Protein 9S3S (pdb70)

Sequence (1027 aa):
SGAAKHHAVRVKPFSNATTQPKIPDGLLTSSLSRRLQNVVGVRNGNSPSVHAGSDVMHVVIAPTLGVPVMIANSAEGVLKRPGLSQESSFIGFPGQTVGFENLIESTGVPTWPPTIPTGQKLENKGGFVLWRIISQGLRIDLANSDEENDGWFEACRFNWRNVPRDVCMTPLDGSTTTNSIGIAPNPLWLEEVGYGMAMVEQPGYKSGLLKDIKKAEFMLHPRTTTHDPTLIDPFEYGGSMTSSGGIDNVYYPSDNVSGNAVRFRDMGVDQNMDWIYIRLHCRPNNGTSSLGSNFLFNVIQNVEVAFNPSSDFAAFQTINKADTKTKMVADGLNNNPDVFNGRGAAKHHAVRVKPFSNATTQPKIPDGLLTSSLSRRLQNVVGVRNGNSPSVHAGSDVMHVVIAPTLGVPVMIANSAEGVLKRPGLSQESSFIGFPGQTVGFENLIESTGVPTWPPTIPTGQKLENKGGFVLWRIISQGLRIDLANSDEENDGWFEACRFNWRNVPRDVCMTPLDGSTTTNSIGIAPNPLWLEEVGYGMAMVEQPGYKSGLLKDIKKAEFMLHPRTTTHDPTLIDPFEYGGSMTSSGGIDNVYYPSDNVSGNAVRFRDMGVDQNMDWIYIRLHCRPNNGTSSLGSNFLFNVIQNVEVAFNPSSDFAAFQTINKADTKTKMVADGLNNNPDVFNGRGAAKHHAVRVKPFSNATTQPKIPDGLLTSSLSRRLQNVVGVRNGNSPSVHAGSDVMHVVIAPTLGVPVMIANSAEGVLKRPGLSQESSFIGFPGQTVGFENLIESTGVPTWPPTIPTGQKLENKGGFVLWRIISQGLRIDLANSDEENDGWFEACRFNWRNVPRDVCMTPLDGSTTTNSIGIAPNPLWLEEVGYGMAMVEQPGYKSGLLKDIKKAEFMLHPRTTTHDPTLIDPFEYGGSMTSSGGIDNVYYPSDNVSGNAVRFRDMGVDQNMDWIYIRLHCRPNNGTSSLGSNFLFNVIQNVEVAFNPSSDFAAFQTINKADTKTKMVADGLNNNPDVFNGR

Foldseek 3Di:
DVCPLQLVCLQPVPDPSDQWHDLQAQPQFWWTWHKFKDKDKWFAADADPLQHPAQKKKWKQAQFWFWRIKIARINCLCVQPPVFLNSIWTAGGPPDLWFWFKAQVVPRHTDPPDPFLGKIWTHTRNLFFWKAFSKKKKAKAFPDDPVFQWFKKKKFWDQDPLFLQQKWKAASHRHLGDRTITIYGGSVCCVVDNVPDPQVPHPQMDMTGNNCSNFKMFMKAFDLDDQGIQGQDTAMHHQQKDGPPDSNSIITGPHRPDPRSNNNSRRGHRNRIIMMMMMISWWDPNPPPTNIIMMMMMMITMMMGQGDPVDPCNVVIDGRHHDPCSSVSSCVSVVHRNRIDGD/DLPLLLCCLQPVPDPSDQWHDLQAQPQFWWTWHKFKDKDKWFAAPAPPLQHPAQKKKWKQAQFWFWRIKIARINCLCVQPPPFLNSIWTAGRPPDQWFWFKAQVVPRHTDPPDPAQHKIWTGTRHQFFWKFFSKKKKAKAFPDDPVFQFWKKKKFWDQDPLFLQQKWKAASHRHRGDRTIIMYGGSVCCVVPVVPDPQVPHPQMDMGTSNCSNFKMFMKAFALDDQGIAGQDTAMHHLQKDGPPDSNSIITGPHRPDPRSNNNSRRGHRNRIIMMMMMIRWADPNPPDDHIIMMIMMMITMMMGQGDPVDPCSVVIDGRHHDPCSSVSSCVSVVRRNRIDGD/DVVLLLVCLQPVPDVSDQWHDLQAQPFFWWTKHKFKDKDKWWQAAADPLQHPAQKKKWKAAQFWFWRIKIARINCLCVQPPPFLNSIWIAGGPPDLWFWFKAQVVVRHTDPPDDFQGKMWTGTRNQFFWKFFSKKKKAKAWPDDPVFQWFKKKKFWDQDPLFLQQKWKAANHRHRGDRGITMYGGSVCCVPDVVPDPQVPHAQMDMTTNNCSNFKMFMKAFDLDDQGIAGQDIAMHHLQKDGPPDSNSIITGPHRPDPRSNNSSRRGHSNRIIMMMMMISWWDPNPPPTNGIMMMMMIITMMMGQGDPVDPCNVVIDGRHHDDCSSVSSCVSVVHRNRIDGD

Nearest PDB structures (foldseek):
  7ns0-assembly1_C3  TM=9.055E-01  e=6.717E-32  Chaetoceros tenuissimus DNA virus type-II
  3lob-assembly1_C  TM=6.584E-01  e=2.042E-12  Flock House virus
  1f8v-assembly1_B  TM=6.102E-01  e=6.343E-12  Pariacoto virus
  1f8v-assembly1_A  TM=6.325E-01  e=1.552E-11  Pariacoto virus
  6itb-assembly1_C  TM=5.769E-01  e=3.753E-09  Flock House virus

InterPro domains:
  IPR057959 Shotokuvirus capsid protein [PF25628] (48-385)

Structure (mmCIF, N/CA/C/O backbone):
data_9S3S
#
_entry.id   9S3S
#
_cell.length_a   1.00
_cell.length_b   1.00
_cell.length_c   1.00
_cell.angle_alpha   90.00
_cell.angle_beta   90.00
_cell.angle_gamma   90.00
#
_symmetry.space_group_name_H-M   'P 1'
#
loop_
_atom_site.group_PDB
_atom_site.id
_atom_site.type_symbol
_atom_site.label_atom_id
_atom_site.label_alt_id
_atom_site.label_comp_id
_atom_site.label_asym_id
_atom_site.label_entity_id
_atom_site.label_seq_id
_atom_site.pdbx_PDB_ins_code
_atom_site.Cartn_x
_atom_site.Cartn_y
_atom_site.Cartn_z
_atom_site.occupancy
_atom_site.B_iso_or_equiv
_atom_site.auth_seq_id
_atom_site.auth_comp_id
_atom_site.auth_asym_id
_atom_site.auth_atom_id
_atom_site.pdbx_PDB_model_num
ATOM 1 N N . SER A 1 46 ? 203.486 375.216 252.851 1.00 61.90 46 SER A N 1
ATOM 2 C CA . SER A 1 46 ? 202.897 374.901 251.555 1.00 63.38 46 SER A CA 1
ATOM 3 C C . SER A 1 46 ? 202.154 376.104 250.990 1.00 61.87 46 SER A C 1
ATOM 4 O O . SER A 1 46 ? 202.073 377.150 251.631 1.00 59.29 46 SER A O 1
ATOM 12 N N . GLY A 1 47 ? 201.620 375.950 249.776 1.00 57.95 47 GLY A N 1
ATOM 13 C CA . GLY A 1 47 ? 200.875 377.025 249.148 1.00 54.64 47 GLY A CA 1
ATOM 14 C C . GLY A 1 47 ? 199.508 377.260 249.755 1.00 54.07 47 GLY A C 1
ATOM 15 O O . GLY A 1 47 ? 198.968 378.363 249.626 1.00 52.13 47 GLY A O 1
ATOM 19 N N . ALA A 1 48 ? 198.937 376.250 250.413 1.00 50.80 48 ALA A N 1
ATOM 20 C CA . ALA A 1 48 ? 197.659 376.420 251.090 1.00 47.97 48 ALA A CA 1
ATOM 21 C C . ALA A 1 48 ? 197.774 377.259 252.354 1.00 46.30 48 ALA A C 1
ATOM 22 O O . ALA A 1 48 ? 196.744 377.635 252.925 1.00 47.57 48 ALA A O 1
ATOM 29 N N . ALA A 1 49 ? 198.996 377.561 252.798 1.00 46.15 49 ALA A N 1
ATOM 30 C CA . ALA A 1 49 ? 199.171 378.336 254.020 1.00 46.60 49 ALA A CA 1
ATOM 31 C C . ALA A 1 49 ? 198.553 379.721 253.890 1.00 44.10 49 ALA A C 1
ATOM 32 O O . ALA A 1 49 ? 197.886 380.198 254.813 1.00 45.13 49 ALA A O 1
ATOM 39 N N . LYS A 1 50 ? 198.767 380.384 252.752 1.00 43.28 50 LYS A N 1
ATOM 40 C CA . LYS A 1 50 ? 198.200 381.715 252.558 1.00 43.38 50 LYS A CA 1
ATOM 41 C C . LYS A 1 50 ? 196.676 381.664 252.524 1.00 42.51 50 LYS A C 1
ATOM 42 O O . LYS A 1 50 ? 196.001 382.548 253.071 1.00 43.62 50 LYS A O 1
ATOM 61 N N . HIS A 1 51 ? 196.115 380.630 251.896 1.00 42.48 51 HIS A N 1
ATOM 62 C CA . HIS A 1 51 ? 194.664 380.484 251.869 1.00 40.91 51 HIS A CA 1
ATOM 63 C C . HIS A 1 51 ? 194.104 380.293 253.273 1.00 39.75 51 HIS A C 1
ATOM 64 O O . HIS A 1 51 ? 193.104 380.918 253.638 1.00 40.24 51 HIS A O 1
ATOM 78 N N . HIS A 1 52 ? 194.738 379.437 254.078 1.00 41.03 52 HIS A N 1
ATOM 79 C CA . HIS A 1 52 ? 194.268 379.239 255.447 1.00 38.66 52 HIS A CA 1
ATOM 80 C C . HIS A 1 52 ? 194.412 380.516 256.265 1.00 38.94 52 HIS A C 1
ATOM 81 O O . HIS A 1 52 ? 193.550 380.836 257.095 1.00 36.87 52 HIS A O 1
ATOM 96 N N . ALA A 1 53 ? 195.499 381.259 256.046 1.00 38.79 53 ALA A N 1
ATOM 97 C CA . ALA A 1 53 ? 195.695 382.514 256.761 1.00 37.39 53 ALA A CA 1
ATOM 98 C C . ALA A 1 53 ? 194.581 383.501 256.451 1.00 36.36 53 ALA A C 1
ATOM 99 O O . ALA A 1 53 ? 194.047 384.151 257.356 1.00 36.39 53 ALA A O 1
ATOM 106 N N . VAL A 1 54 ? 194.210 383.627 255.175 1.00 35.04 54 VAL A N 1
ATOM 107 C CA . VAL A 1 54 ? 193.093 384.504 254.834 1.00 35.25 54 VAL A CA 1
ATOM 108 C C . VAL A 1 54 ? 191.792 383.955 255.402 1.00 35.18 54 VAL A C 1
ATOM 109 O O . VAL A 1 54 ? 190.908 384.721 255.802 1.00 34.95 54 VAL A O 1
ATOM 122 N N . ARG A 1 55 ? 191.647 382.630 255.446 1.00 35.33 55 ARG A N 1
ATOM 123 C CA . ARG A 1 55 ? 190.444 382.035 256.014 1.00 34.83 55 ARG A CA 1
ATOM 124 C C . ARG A 1 55 ? 190.259 382.450 257.467 1.00 35.81 55 ARG A C 1
ATOM 125 O O . ARG A 1 55 ? 189.146 382.787 257.886 1.00 34.31 55 ARG A O 1
ATOM 146 N N . VAL A 1 56 ? 191.337 382.436 258.253 1.00 36.40 56 VAL A N 1
ATOM 147 C CA . VAL A 1 56 ? 191.213 382.753 259.673 1.00 37.47 56 VAL A CA 1
ATOM 148 C C . VAL A 1 56 ? 191.400 384.236 259.982 1.00 36.65 56 VAL A C 1
ATOM 149 O O . VAL A 1 56 ? 190.977 384.689 261.053 1.00 37.08 56 VAL A O 1
ATOM 162 N N . LYS A 1 57 ? 192.020 385.001 259.087 1.00 37.82 57 LYS A N 1
ATOM 163 C CA . LYS A 1 57 ? 192.224 386.436 259.284 1.00 36.59 57 LYS A CA 1
ATOM 164 C C . LYS A 1 57 ? 191.782 387.176 258.028 1.00 34.82 57 LYS A C 1
ATOM 165 O O . LYS A 1 57 ? 192.567 387.301 257.072 1.00 36.06 57 LYS A O 1
ATOM 184 N N . PRO A 1 58 ? 190.546 387.681 257.987 1.00 36.21 58 PRO A N 1
ATOM 185 C CA . PRO A 1 58 ? 190.039 388.263 256.733 1.00 33.13 58 PRO A CA 1
ATOM 186 C C . PRO A 1 58 ? 190.874 389.414 256.203 1.00 32.77 58 PRO A C 1
ATOM 187 O O . PRO A 1 58 ? 190.927 389.610 254.983 1.00 34.76 58 PRO A O 1
ATOM 198 N N . PHE A 1 59 ? 191.519 390.186 257.071 1.00 33.10 59 PHE A N 1
ATOM 199 C CA . PHE A 1 59 ? 192.355 391.305 256.657 1.00 32.33 59 PHE A CA 1
ATOM 200 C C . PHE A 1 59 ? 193.808 390.905 256.440 1.00 33.73 59 PHE A C 1
ATOM 201 O O . PHE A 1 59 ? 194.651 391.778 256.215 1.00 38.69 59 PHE A O 1
ATOM 218 N N . SER A 1 60 ? 194.118 389.614 256.504 1.00 33.53 60 SER A N 1
ATOM 219 C CA . SER A 1 60 ? 195.488 389.156 256.320 1.00 33.75 60 SER A CA 1
ATOM 220 C C . SER A 1 60 ? 196.012 389.559 254.947 1.00 38.83 60 SER A C 1
ATOM 221 O O . SER A 1 60 ? 195.265 389.604 253.967 1.00 39.54 60 SER A O 1
ATOM 229 N N . ASN A 1 61 ? 197.308 389.863 254.885 1.00 37.60 61 ASN A N 1
ATOM 230 C CA . ASN A 1 61 ? 197.978 390.204 253.639 1.00 39.49 61 ASN A CA 1
ATOM 231 C C . ASN A 1 61 ? 198.655 388.999 252.992 1.00 40.62 61 ASN A C 1
ATOM 232 O O . ASN A 1 61 ? 199.594 389.174 252.210 1.00 43.85 61 ASN A O 1
ATOM 243 N N . ALA A 1 62 ? 198.195 387.785 253.299 1.00 41.18 62 ALA A N 1
ATOM 244 C CA . ALA A 1 62 ? 198.892 386.589 252.839 1.00 39.89 62 ALA A CA 1
ATOM 245 C C . ALA A 1 62 ? 198.869 386.475 251.320 1.00 40.35 62 ALA A C 1
ATOM 246 O O . ALA A 1 62 ? 199.873 386.101 250.707 1.00 42.25 62 ALA A O 1
ATOM 253 N N . THR A 1 63 ? 197.734 386.781 250.696 1.00 40.36 63 THR A N 1
ATOM 254 C CA . THR A 1 63 ? 197.624 386.659 249.251 1.00 39.55 63 THR A CA 1
ATOM 255 C C . THR A 1 63 ? 196.501 387.552 248.750 1.00 39.81 63 THR A C 1
ATOM 256 O O . THR A 1 63 ? 195.516 387.790 249.453 1.00 41.13 63 THR A O 1
ATOM 267 N N . THR A 1 64 ? 196.662 388.034 247.521 1.00 37.20 64 THR A N 1
ATOM 268 C CA . THR A 1 64 ? 195.647 388.842 246.862 1.00 37.01 64 THR A CA 1
ATOM 269 C C . THR A 1 64 ? 194.558 388.001 246.204 1.00 37.55 64 THR A C 1
ATOM 270 O O . THR A 1 64 ? 193.493 388.537 245.887 1.00 36.61 64 THR A O 1
ATOM 281 N N . GLN A 1 65 ? 194.783 386.701 246.023 1.00 38.43 65 GLN A N 1
ATOM 282 C CA . GLN A 1 65 ? 193.827 385.804 245.375 1.00 37.56 65 GLN A CA 1
ATOM 283 C C . GLN A 1 65 ? 193.590 384.594 246.271 1.00 38.18 65 GLN A C 1
ATOM 284 O O . GLN A 1 65 ? 194.028 383.479 245.966 1.00 40.02 65 GLN A O 1
ATOM 298 N N . PRO A 1 66 ? 192.889 384.780 247.386 1.00 40.49 66 PRO A N 1
ATOM 299 C CA . PRO A 1 66 ? 192.624 383.654 248.288 1.00 37.47 66 PRO A CA 1
ATOM 300 C C . PRO A 1 66 ? 191.601 382.683 247.715 1.00 37.06 66 PRO A C 1
ATOM 301 O O . PRO A 1 66 ? 190.860 382.983 246.779 1.00 38.00 66 PRO A O 1
ATOM 312 N N . LYS A 1 67 ? 191.574 381.492 248.307 1.00 38.41 67 LYS A N 1
ATOM 313 C CA . LYS A 1 67 ? 190.640 380.445 247.922 1.00 38.78 67 LYS A CA 1
ATOM 314 C C . LYS A 1 67 ? 190.309 379.618 249.153 1.00 38.44 67 LYS A C 1
ATOM 315 O O . LYS A 1 67 ? 191.011 379.672 250.165 1.00 40.15 67 LYS A O 1
ATOM 334 N N . ILE A 1 68 ? 189.227 378.853 249.060 1.00 38.79 68 ILE A N 1
ATOM 335 C CA . ILE A 1 68 ? 188.975 377.783 250.022 1.00 39.04 68 ILE A CA 1
ATOM 336 C C . ILE A 1 68 ? 189.579 376.519 249.424 1.00 40.73 68 ILE A C 1
ATOM 337 O O . ILE A 1 68 ? 189.005 375.947 248.487 1.00 42.08 68 ILE A O 1
ATOM 353 N N . PRO A 1 69 ? 190.725 376.047 249.914 1.00 43.05 69 PRO A N 1
ATOM 354 C CA . PRO A 1 69 ? 191.404 374.920 249.241 1.00 42.32 69 PRO A CA 1
ATOM 355 C C . PRO A 1 69 ? 190.769 373.573 249.564 1.00 42.74 69 PRO A C 1
ATOM 356 O O . PRO A 1 69 ? 191.348 372.703 250.218 1.00 45.18 69 PRO A O 1
ATOM 367 N N . ASP A 1 70 ? 189.535 373.390 249.095 1.00 42.17 70 ASP A N 1
ATOM 368 C CA . ASP A 1 70 ? 188.819 372.133 249.254 1.00 41.87 70 ASP A CA 1
ATOM 369 C C . ASP A 1 70 ? 188.558 371.423 247.935 1.00 42.13 70 ASP A C 1
ATOM 370 O O . ASP A 1 70 ? 188.049 370.298 247.950 1.00 42.88 70 ASP A O 1
ATOM 379 N N . GLY A 1 71 ? 188.893 372.039 246.804 1.00 42.87 71 GLY A N 1
ATOM 380 C CA . GLY A 1 71 ? 188.690 371.406 245.519 1.00 40.71 71 GLY A CA 1
ATOM 381 C C . GLY A 1 71 ? 187.256 371.373 245.045 1.00 41.96 71 GLY A C 1
ATOM 382 O O . GLY A 1 71 ? 186.924 370.567 244.174 1.00 42.76 71 GLY A O 1
ATOM 386 N N . LEU A 1 72 ? 186.390 372.225 245.595 1.00 44.39 72 LEU A N 1
ATOM 387 C CA . LEU A 1 72 ? 185.002 372.265 245.145 1.00 41.87 72 LEU A CA 1
ATOM 388 C C . LEU A 1 72 ? 184.892 372.946 243.786 1.00 43.07 72 LEU A C 1
ATOM 389 O O . LEU A 1 72 ? 184.417 372.350 242.814 1.00 45.12 72 LEU A O 1
ATOM 405 N N . LEU A 1 73 ? 185.327 374.200 243.700 1.00 42.86 73 LEU A N 1
ATOM 406 C CA . LEU A 1 73 ? 185.348 374.932 242.436 1.00 40.51 73 LEU A CA 1
ATOM 407 C C . LEU A 1 73 ? 186.621 374.550 241.695 1.00 42.79 73 LEU A C 1
ATOM 408 O O . LEU A 1 73 ? 187.711 374.998 242.045 1.00 47.60 73 LEU A O 1
ATOM 424 N N . THR A 1 74 ? 186.486 373.725 240.657 1.00 43.75 74 THR A N 1
ATOM 425 C CA . THR A 1 74 ? 187.666 373.214 239.966 1.00 43.67 74 THR A CA 1
ATOM 426 C C . THR A 1 74 ? 188.537 374.350 239.439 1.00 44.19 74 THR A C 1
ATOM 427 O O . THR A 1 74 ? 189.750 374.373 239.671 1.00 44.81 74 THR A O 1
ATOM 438 N N . SER A 1 75 ? 187.935 375.303 238.732 1.00 43.52 75 SER A N 1
ATOM 439 C CA . SER A 1 75 ? 188.643 376.464 238.205 1.00 41.28 75 SER A CA 1
ATOM 440 C C . SER A 1 75 ? 187.906 377.713 238.659 1.00 40.62 75 SER A C 1
ATOM 441 O O . SER A 1 75 ? 186.710 377.860 238.386 1.00 41.63 75 SER A O 1
ATOM 449 N N . SER A 1 76 ? 188.609 378.610 239.345 1.00 37.57 76 SER A N 1
ATOM 450 C CA . SER A 1 76 ? 187.944 379.742 239.974 1.00 38.27 76 SER A CA 1
ATOM 451 C C . SER A 1 76 ? 188.927 380.889 240.150 1.00 36.84 76 SER A C 1
ATOM 452 O O . SER A 1 76 ? 190.144 380.711 240.075 1.00 38.99 76 SER A O 1
ATOM 460 N N . LEU A 1 77 ? 188.370 382.072 240.384 1.00 36.31 77 LEU A N 1
ATOM 461 C CA . LEU A 1 77 ? 189.134 383.263 240.715 1.00 35.93 77 LEU A CA 1
ATOM 462 C C . LEU A 1 77 ? 188.472 383.948 241.901 1.00 37.43 77 LEU A C 1
ATOM 463 O O . LEU A 1 77 ? 187.273 383.790 242.137 1.00 37.18 77 LEU A O 1
ATOM 479 N N . SER A 1 78 ? 189.264 384.710 242.646 1.00 37.66 78 SER A N 1
ATOM 480 C CA . SER A 1 78 ? 188.808 385.329 243.878 1.00 33.20 78 SER A CA 1
ATOM 481 C C . SER A 1 78 ? 189.077 386.825 243.848 1.00 35.46 78 SER A C 1
ATOM 482 O O . SER A 1 78 ? 190.017 387.292 243.202 1.00 40.26 78 SER A O 1
ATOM 490 N N . ARG A 1 79 ? 188.237 387.572 244.555 1.00 33.92 79 ARG A N 1
ATOM 491 C CA . ARG A 1 79 ? 188.461 388.991 244.775 1.00 34.76 79 ARG A CA 1
ATOM 492 C C . ARG A 1 79 ? 188.263 389.320 246.245 1.00 33.85 79 ARG A C 1
ATOM 493 O O . ARG A 1 79 ? 187.367 388.780 246.900 1.00 34.97 79 ARG A O 1
ATOM 514 N N . ARG A 1 80 ? 189.110 390.209 246.756 1.00 33.70 80 ARG A N 1
ATOM 515 C CA . ARG A 1 80 ? 189.061 390.652 248.146 1.00 30.69 80 ARG A CA 1
ATOM 516 C C . ARG A 1 80 ? 188.343 391.995 248.165 1.00 30.82 80 ARG A C 1
ATOM 517 O O . ARG A 1 80 ? 188.956 393.052 248.022 1.00 36.92 80 ARG A O 1
ATOM 538 N N . LEU A 1 81 ? 187.028 391.948 248.333 1.00 27.60 81 LEU A N 1
ATOM 539 C CA . LEU A 1 81 ? 186.225 393.162 248.325 1.00 27.13 81 LEU A CA 1
ATOM 540 C C . LEU A 1 81 ? 186.407 393.903 249.642 1.00 29.07 81 LEU A C 1
ATOM 541 O O . LEU A 1 81 ? 186.230 393.324 250.717 1.00 30.21 81 LEU A O 1
ATOM 557 N N . GLN A 1 82 ? 186.758 395.183 249.562 1.00 27.00 82 GLN A N 1
ATOM 558 C CA . GLN A 1 82 ? 187.048 395.975 250.746 1.00 24.97 82 GLN A CA 1
ATOM 559 C C . GLN A 1 82 ? 186.498 397.380 250.571 1.00 24.18 82 GLN A C 1
ATOM 560 O O . GLN A 1 82 ? 186.408 397.894 249.456 1.00 28.11 82 GLN A O 1
ATOM 574 N N . ASN A 1 83 ? 186.135 397.996 251.691 1.00 25.83 83 ASN A N 1
ATOM 575 C CA . ASN A 1 83 ? 185.674 399.374 251.699 1.00 24.69 83 ASN A CA 1
ATOM 576 C C . ASN A 1 83 ? 185.973 399.980 253.060 1.00 25.70 83 ASN A C 1
ATOM 577 O O . ASN A 1 83 ? 185.878 399.297 254.082 1.00 27.79 83 ASN A O 1
ATOM 588 N N . VAL A 1 84 ? 186.342 401.258 253.063 1.00 27.91 84 VAL A N 1
ATOM 589 C CA . VAL A 1 84 ? 186.636 402.001 254.282 1.00 26.77 84 VAL A CA 1
ATOM 590 C C . VAL A 1 84 ? 185.804 403.276 254.260 1.00 28.58 84 VAL A C 1
ATOM 591 O O . VAL A 1 84 ? 185.909 404.072 253.320 1.00 31.94 84 VAL A O 1
ATOM 604 N N . VAL A 1 85 ? 184.985 403.472 255.290 1.00 30.00 85 VAL A N 1
ATOM 605 C CA . VAL A 1 85 ? 184.048 404.587 255.345 1.00 30.30 85 VAL A CA 1
ATOM 606 C C . VAL A 1 85 ? 184.027 405.156 256.757 1.00 30.56 85 VAL A C 1
ATOM 607 O O . VAL A 1 85 ? 184.076 404.410 257.740 1.00 33.65 85 VAL A O 1
ATOM 620 N N . GLY A 1 86 ? 183.954 406.482 256.854 1.00 27.02 86 GLY A N 1
ATOM 621 C CA . GLY A 1 86 ? 183.733 407.126 258.138 1.00 25.61 86 GLY A CA 1
ATOM 622 C C . GLY A 1 86 ? 182.252 407.152 258.466 1.00 29.84 86 GLY A C 1
ATOM 623 O O . GLY A 1 86 ? 181.428 407.550 257.637 1.00 31.07 86 GLY A O 1
ATOM 627 N N . VAL A 1 87 ? 181.910 406.724 259.678 1.00 32.12 87 VAL A N 1
ATOM 628 C CA . VAL A 1 87 ? 180.525 406.603 260.117 1.00 29.21 87 VAL A CA 1
ATOM 629 C C . VAL A 1 87 ? 180.356 407.349 261.432 1.00 30.96 87 VAL A C 1
ATOM 630 O O . VAL A 1 87 ? 181.201 407.250 262.327 1.00 33.57 87 VAL A O 1
ATOM 643 N N . ARG A 1 88 ? 179.256 408.088 261.548 1.00 31.92 88 ARG A N 1
ATOM 644 C CA . ARG A 1 88 ? 178.930 408.855 262.741 1.00 33.37 88 ARG A CA 1
ATOM 645 C C . ARG A 1 88 ? 177.476 408.604 263.113 1.00 34.19 88 ARG A C 1
ATOM 646 O O . ARG A 1 88 ? 176.609 408.547 262.237 1.00 33.79 88 ARG A O 1
ATOM 667 N N . ASN A 1 89 ? 177.203 408.455 264.408 1.00 31.78 89 ASN A N 1
ATOM 668 C CA . ASN A 1 89 ? 175.823 408.292 264.843 1.00 32.84 89 ASN A CA 1
ATOM 669 C C . ASN A 1 89 ? 175.043 409.570 264.570 1.00 32.36 89 ASN A C 1
ATOM 670 O O . ASN A 1 89 ? 175.521 410.677 264.825 1.00 36.04 89 ASN A O 1
ATOM 681 N N . GLY A 1 90 ? 173.838 409.411 264.027 1.00 33.93 90 GLY A N 1
ATOM 682 C CA . GLY A 1 90 ? 173.080 410.540 263.539 1.00 34.73 90 GLY A CA 1
ATOM 683 C C . GLY A 1 90 ? 172.271 411.239 264.613 1.00 37.69 90 GLY A C 1
ATOM 684 O O . GLY A 1 90 ? 172.174 410.795 265.753 1.00 39.39 90 GLY A O 1
ATOM 688 N N . ASN A 1 91 ? 171.682 412.364 264.220 1.00 37.46 91 ASN A N 1
ATOM 689 C CA . ASN A 1 91 ? 170.768 413.133 265.059 1.00 38.66 91 ASN A CA 1
ATOM 690 C C . ASN A 1 91 ? 169.407 413.076 264.376 1.00 39.30 91 ASN A C 1
ATOM 691 O O . ASN A 1 91 ? 169.067 413.945 263.571 1.00 41.82 91 ASN A O 1
ATOM 702 N N . SER A 1 92 ? 168.631 412.047 264.696 1.00 40.07 92 SER A N 1
ATOM 703 C CA . SER A 1 92 ? 167.363 411.873 264.000 1.00 42.81 92 SER A CA 1
ATOM 704 C C . SER A 1 92 ? 166.245 412.602 264.739 1.00 45.46 92 SER A C 1
ATOM 705 O O . SER A 1 92 ? 166.235 412.635 265.972 1.00 47.26 92 SER A O 1
ATOM 713 N N . PRO A 1 93 ? 165.292 413.196 264.016 1.00 47.46 93 PRO A N 1
ATOM 714 C CA . PRO A 1 93 ? 164.205 413.916 264.690 1.00 46.68 93 PRO A CA 1
ATOM 715 C C . PRO A 1 93 ? 163.108 413.015 265.237 1.00 47.30 93 PRO A C 1
ATOM 716 O O . PRO A 1 93 ? 162.586 413.280 266.324 1.00 51.55 93 PRO A O 1
ATOM 727 N N . SER A 1 94 ? 162.728 411.969 264.499 1.00 47.65 94 SER A N 1
ATOM 728 C CA . SER A 1 94 ? 161.600 411.127 264.889 1.00 45.57 94 SER A CA 1
ATOM 729 C C . SER A 1 94 ? 161.989 409.673 265.118 1.00 45.71 94 SER A C 1
ATOM 730 O O . SER A 1 94 ? 161.705 409.130 266.190 1.00 49.83 94 SER A O 1
ATOM 738 N N . VAL A 1 95 ? 162.630 409.021 264.146 1.00 45.18 95 VAL A N 1
ATOM 739 C CA . VAL A 1 95 ? 162.757 407.566 264.186 1.00 43.53 95 VAL A CA 1
ATOM 740 C C . VAL A 1 95 ? 163.642 407.132 265.348 1.00 41.51 95 VAL A C 1
ATOM 741 O O . VAL A 1 95 ? 163.302 406.209 266.095 1.00 45.17 95 VAL A O 1
ATOM 754 N N . HIS A 1 96 ? 164.791 407.781 265.515 1.00 42.92 96 HIS A N 1
ATOM 755 C CA . HIS A 1 96 ? 165.698 407.503 266.621 1.00 42.01 96 HIS A CA 1
ATOM 756 C C . HIS A 1 96 ? 165.765 408.675 267.593 1.00 44.68 96 HIS A C 1
ATOM 757 O O . HIS A 1 96 ? 166.811 408.937 268.189 1.00 45.56 96 HIS A O 1
ATOM 772 N N . ALA A 1 97 ? 164.656 409.391 267.751 1.00 46.58 97 ALA A N 1
ATOM 773 C CA . ALA A 1 97 ? 164.622 410.529 268.658 1.00 47.99 97 ALA A CA 1
ATOM 774 C C . ALA A 1 97 ? 164.967 410.087 270.073 1.00 51.07 97 ALA A C 1
ATOM 775 O O . ALA A 1 97 ? 164.411 409.112 270.587 1.00 47.51 97 ALA A O 1
ATOM 782 N N . GLY A 1 98 ? 165.880 410.815 270.706 1.00 50.88 98 GLY A N 1
ATOM 783 C CA . GLY A 1 98 ? 166.309 410.448 272.044 1.00 49.43 98 GLY A CA 1
ATOM 784 C C . GLY A 1 98 ? 166.985 409.096 272.100 1.00 50.01 98 GLY A C 1
ATOM 785 O O . GLY A 1 98 ? 166.714 408.304 273.011 1.00 48.50 98 GLY A O 1
ATOM 789 N N . SER A 1 99 ? 167.855 408.808 271.134 1.00 49.59 99 SER A N 1
ATOM 790 C CA . SER A 1 99 ? 168.585 407.549 271.097 1.00 43.56 99 SER A CA 1
ATOM 791 C C . SER A 1 99 ? 169.996 407.809 270.601 1.00 39.17 99 SER A C 1
ATOM 792 O O . SER A 1 99 ? 170.184 408.431 269.552 1.00 40.11 99 SER A O 1
ATOM 800 N N . ASP A 1 100 ? 170.982 407.337 271.360 1.00 36.21 100 ASP A N 1
ATOM 801 C CA . ASP A 1 100 ? 172.385 407.438 270.986 1.00 36.64 100 ASP A CA 1
ATOM 802 C C . ASP A 1 100 ? 172.959 406.090 270.568 1.00 36.35 100 ASP A C 1
ATOM 803 O O . ASP A 1 100 ? 174.178 405.901 270.600 1.00 36.95 100 ASP A O 1
ATOM 812 N N . VAL A 1 101 ? 172.104 405.150 270.180 1.00 33.52 101 VAL A N 1
ATOM 813 C CA . VAL A 1 101 ? 172.519 403.796 269.842 1.00 31.44 101 VAL A CA 1
ATOM 814 C C . VAL A 1 101 ? 172.527 403.662 268.327 1.00 30.55 101 VAL A C 1
ATOM 815 O O . VAL A 1 101 ? 171.508 403.891 267.667 1.00 32.63 101 VAL A O 1
ATOM 828 N N . MET A 1 102 ? 173.681 403.304 267.778 1.00 32.18 102 MET A N 1
ATOM 829 C CA . MET A 1 102 ? 173.826 403.006 266.363 1.00 29.62 102 MET A CA 1
ATOM 830 C C . MET A 1 102 ? 173.873 401.495 266.191 1.00 29.10 102 MET A C 1
ATOM 831 O O . MET A 1 102 ? 174.679 400.818 266.836 1.00 29.49 102 MET A O 1
ATOM 845 N N . HIS A 1 103 ? 173.008 400.973 265.331 1.00 29.12 103 HIS A N 1
ATOM 846 C CA . HIS A 1 103 ? 172.835 399.537 265.165 1.00 27.36 103 HIS A CA 1
ATOM 847 C C . HIS A 1 103 ? 173.536 399.089 263.890 1.00 27.67 103 HIS A C 1
ATOM 848 O O . HIS A 1 103 ? 173.250 399.604 262.806 1.00 30.47 103 HIS A O 1
ATOM 862 N N . VAL A 1 104 ? 174.440 398.125 264.024 1.00 27.71 104 VAL A N 1
ATOM 863 C CA . VAL A 1 104 ? 175.244 397.623 262.918 1.00 24.57 104 VAL A CA 1
ATOM 864 C C . VAL A 1 104 ? 174.953 396.141 262.745 1.00 24.02 104 VAL A C 1
ATOM 865 O O . VAL A 1 104 ? 174.976 395.381 263.718 1.00 26.68 104 VAL A O 1
ATOM 878 N N . VAL A 1 105 ? 174.680 395.736 261.510 1.00 24.68 105 VAL A N 1
ATOM 879 C CA . VAL A 1 105 ? 174.522 394.334 261.151 1.00 24.17 105 VAL A CA 1
ATOM 880 C C . VAL A 1 105 ? 175.521 394.027 260.047 1.00 24.08 105 VAL A C 1
ATOM 881 O O . VAL A 1 105 ? 175.495 394.662 258.987 1.00 27.35 105 VAL A O 1
ATOM 894 N N . ILE A 1 106 ? 176.400 393.064 260.295 1.00 22.25 106 ILE A N 1
ATOM 895 C CA . ILE A 1 106 ? 177.350 392.586 259.299 1.00 24.20 106 ILE A CA 1
ATOM 896 C C . ILE A 1 106 ? 176.858 391.212 258.866 1.00 25.04 106 ILE A C 1
ATOM 897 O O . ILE A 1 106 ? 176.864 390.259 259.654 1.00 28.17 106 ILE A O 1
ATOM 913 N N . ALA A 1 107 ? 176.416 391.112 257.617 1.00 26.69 107 ALA A N 1
ATOM 914 C CA . ALA A 1 107 ? 175.772 389.914 257.114 1.00 24.22 107 ALA A CA 1
ATOM 915 C C . ALA A 1 107 ? 176.533 389.367 255.914 1.00 24.39 107 ALA A C 1
ATOM 916 O O . ALA A 1 107 ? 177.213 390.118 255.211 1.00 25.90 107 ALA A O 1
ATOM 923 N N . PRO A 1 108 ? 176.439 388.066 255.655 1.00 25.80 108 PRO A N 1
ATOM 924 C CA . PRO A 1 108 ? 177.099 387.459 254.493 1.00 25.43 108 PRO A CA 1
ATOM 925 C C . PRO A 1 108 ? 176.315 387.651 253.195 1.00 26.81 108 PRO A C 1
ATOM 926 O O . PRO A 1 108 ? 176.070 386.704 252.449 1.00 26.66 108 PRO A O 1
ATOM 937 N N . THR A 1 109 ? 175.906 388.887 252.934 1.00 26.54 109 THR A N 1
ATOM 938 C CA . THR A 1 109 ? 175.183 389.223 251.718 1.00 25.87 109 THR A CA 1
ATOM 939 C C . THR A 1 109 ? 176.164 389.642 250.631 1.00 27.92 109 THR A C 1
ATOM 940 O O . THR A 1 109 ? 177.258 390.136 250.912 1.00 29.00 109 THR A O 1
ATOM 951 N N . LEU A 1 110 ? 175.760 389.442 249.381 1.00 27.96 110 LEU A N 1
ATOM 952 C CA . LEU A 1 110 ? 176.652 389.671 248.251 1.00 28.34 110 LEU A CA 1
ATOM 953 C C . LEU A 1 110 ? 176.697 391.155 247.909 1.00 31.08 110 LEU A C 1
ATOM 954 O O . LEU A 1 110 ? 175.738 391.704 247.359 1.00 31.56 110 LEU A O 1
ATOM 970 N N . GLY A 1 111 ? 177.815 391.806 248.226 1.00 30.43 111 GLY A N 1
ATOM 971 C CA . GLY A 1 111 ? 178.083 393.153 247.781 1.00 29.50 111 GLY A CA 1
ATOM 972 C C . GLY A 1 111 ? 177.898 394.234 248.822 1.00 28.65 111 GLY A C 1
ATOM 973 O O . GLY A 1 111 ? 178.683 395.186 248.844 1.00 31.91 111 GLY A O 1
ATOM 977 N N . VAL A 1 112 ? 176.895 394.120 249.685 1.00 28.22 112 VAL A N 1
ATOM 978 C CA . VAL A 1 112 ? 176.600 395.153 250.676 1.00 25.36 112 VAL A CA 1
ATOM 979 C C . VAL A 1 112 ? 176.499 394.496 252.047 1.00 26.33 112 VAL A C 1
ATOM 980 O O . VAL A 1 112 ? 175.401 394.400 252.610 1.00 28.29 112 VAL A O 1
ATOM 993 N N . PRO A 1 113 ? 177.612 394.041 252.625 1.00 28.70 113 PRO A N 1
ATOM 994 C CA . PRO A 1 113 ? 177.521 393.232 253.850 1.00 26.06 113 PRO A CA 1
ATOM 995 C C . PRO A 1 113 ? 177.125 394.009 255.095 1.00 25.48 113 PRO A C 1
ATOM 996 O O . PRO A 1 113 ? 176.668 393.386 256.058 1.00 27.44 113 PRO A O 1
ATOM 1007 N N . VAL A 1 114 ? 177.273 395.330 255.119 1.00 24.92 114 VAL A N 1
ATOM 1008 C CA . VAL A 1 114 ? 177.119 396.115 256.340 1.00 25.22 114 VAL A CA 1
ATOM 1009 C C . VAL A 1 114 ? 175.915 397.034 256.206 1.00 26.27 114 VAL A C 1
ATOM 1010 O O . VAL A 1 114 ? 175.770 397.741 255.203 1.00 30.88 114 VAL A O 1
ATOM 1023 N N . MET A 1 115 ? 175.065 397.032 257.228 1.00 28.06 115 MET A N 1
ATOM 1024 C CA . MET A 1 115 ? 173.955 397.964 257.360 1.00 25.86 115 MET A CA 1
ATOM 1025 C C . MET A 1 115 ? 174.068 398.670 258.704 1.00 27.53 115 MET A C 1
ATOM 1026 O O . MET A 1 115 ? 174.214 398.014 259.739 1.00 29.20 115 MET A O 1
ATOM 1040 N N . ILE A 1 116 ? 174.005 399.999 258.686 1.00 28.52 116 ILE A N 1
ATOM 1041 C CA . ILE A 1 116 ? 174.088 400.818 259.892 1.00 27.54 116 ILE A CA 1
ATOM 1042 C C . ILE A 1 116 ? 172.810 401.632 260.000 1.00 30.30 116 ILE A C 1
ATOM 1043 O O . ILE A 1 116 ? 172.462 402.371 259.073 1.00 33.34 116 ILE A O 1
ATOM 1059 N N . ALA A 1 117 ? 172.127 401.513 261.133 1.00 30.55 117 ALA A N 1
ATOM 1060 C CA . ALA A 1 117 ? 170.935 402.294 261.420 1.00 29.66 117 ALA A CA 1
ATOM 1061 C C . ALA A 1 117 ? 171.269 403.384 262.428 1.00 31.95 117 ALA A C 1
ATOM 1062 O O . ALA A 1 117 ? 172.044 403.162 263.362 1.00 33.09 117 ALA A O 1
ATOM 1069 N N . ASN A 1 118 ? 170.680 404.563 262.229 1.00 31.86 118 ASN A N 1
ATOM 1070 C CA . ASN A 1 118 ? 170.921 405.727 263.082 1.00 31.52 118 ASN A CA 1
ATOM 1071 C C . ASN A 1 118 ? 172.325 406.293 262.873 1.00 33.47 118 ASN A C 1
ATOM 1072 O O . ASN A 1 118 ? 172.978 406.731 263.819 1.00 36.67 118 ASN A O 1
ATOM 1083 N N . SER A 1 119 ? 172.797 406.275 261.635 1.00 32.17 119 SER A N 1
ATOM 1084 C CA . SER A 1 119 ? 174.013 406.978 261.259 1.00 32.14 119 SER A CA 1
ATOM 1085 C C . SER A 1 119 ? 173.652 408.330 260.661 1.00 32.47 119 SER A C 1
ATOM 1086 O O . SER A 1 119 ? 172.551 408.531 260.145 1.00 34.50 119 SER A O 1
ATOM 1094 N N . ALA A 1 120 ? 174.598 409.267 260.743 1.00 34.89 120 ALA A N 1
ATOM 1095 C CA . ALA A 1 120 ? 174.368 410.588 260.173 1.00 32.39 120 ALA A CA 1
ATOM 1096 C C . ALA A 1 120 ? 174.124 410.494 258.673 1.00 35.65 120 ALA A C 1
ATOM 1097 O O . ALA A 1 120 ? 173.239 411.168 258.134 1.00 38.13 120 ALA A O 1
ATOM 1104 N N . GLU A 1 121 ? 174.894 409.651 257.985 1.00 37.19 121 GLU A N 1
ATOM 1105 C CA . GLU A 1 121 ? 174.660 409.421 256.564 1.00 35.98 121 GLU A CA 1
ATOM 1106 C C . GLU A 1 121 ? 173.276 408.833 256.328 1.00 36.85 121 GLU A C 1
ATOM 1107 O O . GLU A 1 121 ? 172.594 409.200 255.367 1.00 35.90 121 GLU A O 1
ATOM 1119 N N . GLY A 1 122 ? 172.851 407.906 257.187 1.00 36.35 122 GLY A N 1
ATOM 1120 C CA . GLY A 1 122 ? 171.518 407.346 257.051 1.00 33.97 122 GLY A CA 1
ATOM 1121 C C . GLY A 1 122 ? 170.427 408.373 257.280 1.00 35.98 122 GLY A C 1
ATOM 1122 O O . GLY A 1 122 ? 169.416 408.385 256.575 1.00 37.31 122 GLY A O 1
ATOM 1126 N N . VAL A 1 123 ? 170.611 409.246 258.272 1.00 37.25 123 VAL A N 1
ATOM 1127 C CA . VAL A 1 123 ? 169.626 410.292 258.528 1.00 38.35 123 VAL A CA 1
ATOM 1128 C C . VAL A 1 123 ? 169.564 411.257 257.352 1.00 38.19 123 VAL A C 1
ATOM 1129 O O . VAL A 1 123 ? 168.495 411.774 257.009 1.00 40.86 123 VAL A O 1
ATOM 1142 N N . LEU A 1 124 ? 170.707 411.518 256.718 1.00 37.69 124 LEU A N 1
ATOM 1143 C CA . LEU A 1 124 ? 170.735 412.440 255.588 1.00 38.36 124 LEU A CA 1
ATOM 1144 C C . LEU A 1 124 ? 170.097 411.823 254.345 1.00 40.67 124 LEU A C 1
ATOM 1145 O O . LEU A 1 124 ? 169.291 412.469 253.666 1.00 42.71 124 LEU A O 1
ATOM 1161 N N . LYS A 1 125 ? 170.440 410.571 254.037 1.00 41.35 125 LYS A N 1
ATOM 1162 C CA . LYS A 1 125 ? 170.039 409.969 252.768 1.00 38.64 125 LYS A CA 1
ATOM 1163 C C . LYS A 1 125 ? 168.657 409.333 252.845 1.00 39.84 125 LYS A C 1
ATOM 1164 O O . LYS A 1 125 ? 167.948 409.268 251.835 1.00 41.69 125 LYS A O 1
ATOM 1183 N N . ARG A 1 126 ? 168.257 408.862 254.024 1.00 39.71 126 ARG A N 1
ATOM 1184 C CA . ARG A 1 126 ? 166.974 408.185 254.216 1.00 39.48 126 ARG A CA 1
ATOM 1185 C C . ARG A 1 126 ? 166.214 408.840 255.362 1.00 40.63 126 ARG A C 1
ATOM 1186 O O . ARG A 1 126 ? 166.034 408.246 256.428 1.00 42.05 126 ARG A O 1
ATOM 1207 N N . PRO A 1 127 ? 165.737 410.069 255.171 1.00 44.86 127 PRO A N 1
ATOM 1208 C CA . PRO A 1 127 ? 165.041 410.760 256.265 1.00 41.45 127 PRO A CA 1
ATOM 1209 C C . PRO A 1 127 ? 163.757 410.059 256.672 1.00 40.99 127 PRO A C 1
ATOM 1210 O O . PRO A 1 127 ? 162.802 409.998 255.892 1.00 44.41 127 PRO A O 1
ATOM 1221 N N . GLY A 1 128 ? 163.725 409.527 257.891 1.00 38.99 128 GLY A N 1
ATOM 1222 C CA . GLY A 1 128 ? 162.525 408.909 258.415 1.00 37.01 128 GLY A CA 1
ATOM 1223 C C . GLY A 1 128 ? 162.133 407.605 257.764 1.00 38.50 128 GLY A C 1
ATOM 1224 O O . GLY A 1 128 ? 161.041 407.101 258.036 1.00 41.02 128 GLY A O 1
ATOM 1228 N N . LEU A 1 129 ? 162.988 407.036 256.921 1.00 39.48 129 LEU A N 1
ATOM 1229 C CA . LEU A 1 129 ? 162.667 405.834 256.167 1.00 38.67 129 LEU A CA 1
ATOM 1230 C C . LEU A 1 129 ? 163.759 404.798 256.364 1.00 37.28 129 LEU A C 1
ATOM 1231 O O . LEU A 1 129 ? 164.932 405.142 256.532 1.00 38.99 129 LEU A O 1
ATOM 1247 N N . SER A 1 130 ? 163.366 403.528 256.342 1.00 37.03 130 SER A N 1
ATOM 1248 C CA . SER A 1 130 ? 164.318 402.422 256.385 1.00 34.70 130 SER A CA 1
ATOM 1249 C C . SER A 1 130 ? 165.204 402.513 257.625 1.00 36.12 130 SER A C 1
ATOM 1250 O O . SER A 1 130 ? 166.387 402.175 257.593 1.00 35.72 130 SER A O 1
ATOM 1258 N N . GLN A 1 131 ? 164.621 402.977 258.731 1.00 36.02 131 GLN A N 1
ATOM 1259 C CA . GLN A 1 131 ? 165.328 403.176 259.994 1.00 32.23 131 GLN A CA 1
ATOM 1260 C C . GLN A 1 131 ? 166.492 404.150 259.857 1.00 35.89 131 GLN A C 1
ATOM 1261 O O . GLN A 1 131 ? 167.423 404.124 260.667 1.00 35.33 131 GLN A O 1
ATOM 1275 N N . GLU A 1 132 ? 166.448 405.021 258.850 1.00 36.51 132 GLU A N 1
ATOM 1276 C CA . GLU A 1 132 ? 167.505 405.999 258.604 1.00 35.77 132 GLU A CA 1
ATOM 1277 C C . GLU A 1 132 ? 168.870 405.320 258.557 1.00 32.58 132 GLU A C 1
ATOM 1278 O O . GLU A 1 132 ? 169.820 405.721 259.230 1.00 33.67 132 GLU A O 1
ATOM 1290 N N . SER A 1 133 ? 168.962 404.280 257.741 1.00 32.26 133 SER A N 1
ATOM 1291 C CA . SER A 1 133 ? 170.152 403.451 257.698 1.00 32.10 133 SER A CA 1
ATOM 1292 C C . SER A 1 133 ? 171.077 403.866 256.562 1.00 30.30 133 SER A C 1
ATOM 1293 O O . SER A 1 133 ? 170.680 404.544 255.615 1.00 32.76 133 SER A O 1
ATOM 1301 N N . SER A 1 134 ? 172.333 403.452 256.678 1.00 29.26 134 SER A N 1
ATOM 1302 C CA . SER A 1 134 ? 173.313 403.598 255.617 1.00 28.34 134 SER A CA 1
ATOM 1303 C C . SER A 1 134 ? 173.989 402.255 255.396 1.00 26.29 134 SER A C 1
ATOM 1304 O O . SER A 1 134 ? 174.062 401.422 256.301 1.00 30.26 134 SER A O 1
ATOM 1312 N N . PHE A 1 135 ? 174.473 402.045 254.179 1.00 26.18 135 PHE A N 1
ATOM 1313 C CA . PHE A 1 135 ? 175.028 400.766 253.767 1.00 24.52 135 PHE A CA 1
ATOM 1314 C C . PHE A 1 135 ? 176.461 400.955 253.299 1.00 26.03 135 PHE A C 1
ATOM 1315 O O . PHE A 1 135 ? 176.772 401.937 252.619 1.00 29.53 135 PHE A O 1
ATOM 1332 N N . ILE A 1 136 ? 177.328 400.020 253.670 1.00 25.82 136 ILE A N 1
ATOM 1333 C CA . ILE A 1 136 ? 178.698 399.966 253.177 1.00 26.17 136 ILE A CA 1
ATOM 1334 C C . ILE A 1 136 ? 178.785 398.774 252.237 1.00 28.57 136 ILE A C 1
ATOM 1335 O O . ILE A 1 136 ? 178.591 397.626 252.655 1.00 30.49 136 ILE A O 1
ATOM 1351 N N . GLY A 1 137 ? 179.075 399.042 250.968 1.00 29.51 137 GLY A N 1
ATOM 1352 C CA . GLY A 1 137 ? 179.183 397.994 249.974 1.00 24.64 137 GLY A CA 1
ATOM 1353 C C . GLY A 1 137 ? 180.509 398.020 249.251 1.00 27.95 137 GLY A C 1
ATOM 1354 O O . GLY A 1 137 ? 181.463 398.649 249.714 1.00 29.96 137 GLY A O 1
ATOM 1358 N N . PHE A 1 138 ? 180.582 397.352 248.104 1.00 29.77 138 PHE A N 1
ATOM 1359 C CA . PHE A 1 138 ? 181.823 397.208 247.346 1.00 26.57 138 PHE A CA 1
ATOM 1360 C C . PHE A 1 138 ? 181.593 397.658 245.911 1.00 30.52 138 PHE A C 1
ATOM 1361 O O . PHE A 1 138 ? 181.500 396.835 244.993 1.00 33.63 138 PHE A O 1
ATOM 1378 N N . PRO A 1 139 ? 181.500 398.964 245.681 1.00 31.91 139 PRO A N 1
ATOM 1379 C CA . PRO A 1 139 ? 181.327 399.461 244.314 1.00 31.47 139 PRO A CA 1
ATOM 1380 C C . PRO A 1 139 ? 182.608 399.345 243.503 1.00 31.99 139 PRO A C 1
ATOM 1381 O O . PRO A 1 139 ? 183.718 399.300 244.035 1.00 34.33 139 PRO A O 1
ATOM 1392 N N . GLY A 1 140 ? 182.434 399.300 242.187 1.00 33.75 140 GLY A N 1
ATOM 1393 C CA . GLY A 1 140 ? 183.562 399.281 241.278 1.00 31.55 140 GLY A CA 1
ATOM 1394 C C . GLY A 1 140 ? 184.377 398.009 241.367 1.00 31.72 140 GLY A C 1
ATOM 1395 O O . GLY A 1 140 ? 185.518 397.959 240.900 1.00 37.27 140 GLY A O 1
ATOM 1399 N N . GLN A 1 141 ? 183.805 396.977 241.972 1.00 33.12 141 GLN A N 1
ATOM 1400 C CA . GLN A 1 141 ? 184.425 395.667 242.052 1.00 35.78 141 GLN A CA 1
ATOM 1401 C C . GLN A 1 141 ? 183.471 394.650 241.443 1.00 40.15 141 GLN A C 1
ATOM 1402 O O . GLN A 1 141 ? 182.250 394.828 241.477 1.00 47.14 141 GLN A O 1
ATOM 1416 N N . THR A 1 142 ? 184.043 393.588 240.883 1.00 39.65 142 THR A N 1
ATOM 1417 C CA . THR A 1 142 ? 183.356 392.701 239.946 1.00 42.29 142 THR A CA 1
ATOM 1418 C C . THR A 1 142 ? 181.886 392.463 240.277 1.00 39.48 142 THR A C 1
ATOM 1419 O O . THR A 1 142 ? 181.031 392.529 239.390 1.00 42.90 142 THR A O 1
ATOM 1430 N N . VAL A 1 143 ? 181.580 392.192 241.544 1.00 40.70 143 VAL A N 1
ATOM 1431 C CA . VAL A 1 143 ? 180.236 391.749 241.901 1.00 39.21 143 VAL A CA 1
ATOM 1432 C C . VAL A 1 143 ? 179.232 392.886 241.725 1.00 39.52 143 VAL A C 1
ATOM 1433 O O . VAL A 1 143 ? 179.585 394.064 241.606 1.00 40.99 143 VAL A O 1
ATOM 1446 N N . GLY A 1 144 ? 177.958 392.517 241.707 1.00 40.57 144 GLY A N 1
ATOM 1447 C CA . GLY A 1 144 ? 176.867 393.466 241.646 1.00 38.50 144 GLY A CA 1
ATOM 1448 C C . GLY A 1 144 ? 175.850 393.104 240.581 1.00 38.43 144 GLY A C 1
ATOM 1449 O O . GLY A 1 144 ? 176.019 392.165 239.805 1.00 39.59 144 GLY A O 1
ATOM 1453 N N . PHE A 1 145 ? 174.778 393.890 240.558 1.00 36.06 145 PHE A N 1
ATOM 1454 C CA . PHE A 1 145 ? 173.690 393.721 239.611 1.00 34.27 145 PHE A CA 1
ATOM 1455 C C . PHE A 1 145 ? 173.371 395.061 238.967 1.00 34.80 145 PHE A C 1
ATOM 1456 O O . PHE A 1 145 ? 173.866 396.109 239.385 1.00 36.60 145 PHE A O 1
ATOM 1473 N N . GLU A 1 146 ? 172.540 395.011 237.932 1.00 37.79 146 GLU A N 1
ATOM 1474 C CA . GLU A 1 146 ? 172.008 396.200 237.285 1.00 37.98 146 GLU A CA 1
ATOM 1475 C C . GLU A 1 146 ? 170.522 395.996 237.042 1.00 37.96 146 GLU A C 1
ATOM 1476 O O . GLU A 1 146 ? 170.116 394.971 236.487 1.00 40.32 146 GLU A O 1
ATOM 1488 N N . ASN A 1 147 ? 169.717 396.964 237.463 1.00 37.99 147 ASN A N 1
ATOM 1489 C CA . ASN A 1 147 ? 168.278 396.886 237.276 1.00 36.64 147 ASN A CA 1
ATOM 1490 C C . ASN A 1 147 ? 167.907 397.395 235.890 1.00 38.28 147 ASN A C 1
ATOM 1491 O O . ASN A 1 147 ? 168.343 398.472 235.478 1.00 41.99 147 ASN A O 1
ATOM 1502 N N . LEU A 1 148 ? 167.104 396.616 235.173 1.00 39.58 148 LEU A N 1
ATOM 1503 C CA . LEU A 1 148 ? 166.648 396.962 233.837 1.00 38.63 148 LEU A CA 1
ATOM 1504 C C . LEU A 1 148 ? 165.131 396.872 233.769 1.00 40.41 148 LEU A C 1
ATOM 1505 O O . LEU A 1 148 ? 164.503 396.127 234.524 1.00 42.64 148 LEU A O 1
ATOM 1521 N N . ILE A 1 149 ? 164.546 397.645 232.858 1.00 43.14 149 ILE A N 1
ATOM 1522 C CA . ILE A 1 149 ? 163.162 397.415 232.466 1.00 40.78 149 ILE A CA 1
ATOM 1523 C C . ILE A 1 149 ? 163.132 396.162 231.603 1.00 43.65 149 ILE A C 1
ATOM 1524 O O . ILE A 1 149 ? 163.767 396.108 230.544 1.00 44.88 149 ILE A O 1
ATOM 1540 N N . GLU A 1 150 ? 162.406 395.142 232.060 1.00 44.55 150 GLU A N 1
ATOM 1541 C CA . GLU A 1 150 ? 162.525 393.823 231.447 1.00 44.17 150 GLU A CA 1
ATOM 1542 C C . GLU A 1 150 ? 162.141 393.854 229.972 1.00 47.39 150 GLU A C 1
ATOM 1543 O O . GLU A 1 150 ? 162.831 393.262 229.136 1.00 49.21 150 GLU A O 1
ATOM 1555 N N . SER A 1 151 ? 161.055 394.550 229.631 1.00 49.61 151 SER A N 1
ATOM 1556 C CA . SER A 1 151 ? 160.566 394.523 228.256 1.00 49.68 151 SER A CA 1
ATOM 1557 C C . SER A 1 151 ? 161.542 395.175 227.284 1.00 45.67 151 SER A C 1
ATOM 1558 O O . SER A 1 151 ? 161.674 394.715 226.146 1.00 48.42 151 SER A O 1
ATOM 1566 N N . THR A 1 152 ? 162.230 396.238 227.704 1.00 47.05 152 THR A N 1
ATOM 1567 C CA . THR A 1 152 ? 163.084 397.006 226.809 1.00 44.46 152 THR A CA 1
ATOM 1568 C C . THR A 1 152 ? 164.572 396.865 227.094 1.00 46.27 152 THR A C 1
ATOM 1569 O O . THR A 1 152 ? 165.379 397.213 226.228 1.00 45.22 152 THR A O 1
ATOM 1580 N N . GLY A 1 153 ? 164.954 396.381 228.273 1.00 48.72 153 GLY A N 1
ATOM 1581 C CA . GLY A 1 153 ? 166.357 396.212 228.591 1.00 43.88 153 GLY A CA 1
ATOM 1582 C C . GLY A 1 153 ? 167.095 397.480 228.955 1.00 44.47 153 GLY A C 1
ATOM 1583 O O . GLY A 1 153 ? 168.322 397.448 229.074 1.00 49.82 153 GLY A O 1
ATOM 1587 N N . VAL A 1 154 ? 166.392 398.593 229.138 1.00 44.72 154 VAL A N 1
ATOM 1588 C CA . VAL A 1 154 ? 167.020 399.870 229.472 1.00 43.89 154 VAL A CA 1
ATOM 1589 C C . VAL A 1 154 ? 167.316 399.902 230.968 1.00 43.37 154 VAL A C 1
ATOM 1590 O O . VAL A 1 154 ? 166.392 399.737 231.777 1.00 40.95 154 VAL A O 1
ATOM 1603 N N . PRO A 1 155 ? 168.564 400.102 231.391 1.00 43.03 155 PRO A N 1
ATOM 1604 C CA . PRO A 1 155 ? 168.839 400.168 232.833 1.00 41.73 155 PRO A CA 1
ATOM 1605 C C . PRO A 1 155 ? 168.077 401.311 233.488 1.00 41.89 155 PRO A C 1
ATOM 1606 O O . PRO A 1 155 ? 167.948 402.400 232.926 1.00 39.92 155 PRO A O 1
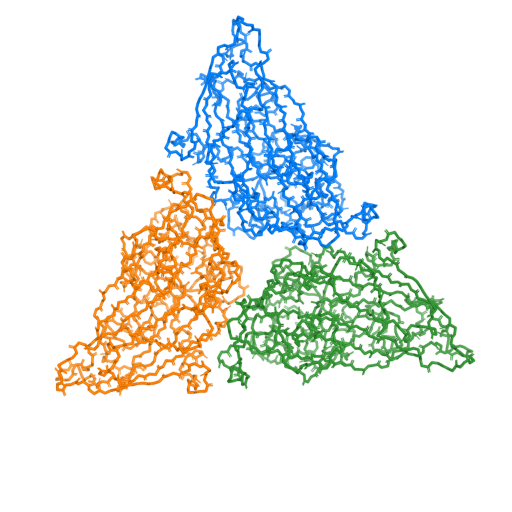ATOM 1617 N N . THR A 1 156 ? 167.577 401.053 234.694 1.00 42.13 156 THR A N 1
ATOM 1618 C CA . THR A 1 156 ? 166.669 401.978 235.363 1.00 41.06 156 THR A CA 1
ATOM 1619 C C . THR A 1 156 ? 166.799 401.796 236.866 1.00 38.43 156 THR A C 1
ATOM 1620 O O . THR A 1 156 ? 166.628 400.682 237.369 1.00 39.76 156 THR A O 1
ATOM 1631 N N . TRP A 1 157 ? 167.106 402.880 237.578 1.00 37.72 157 TRP A N 1
ATOM 1632 C CA . TRP A 1 157 ? 167.065 402.885 239.029 1.00 36.37 157 TRP A CA 1
ATOM 1633 C C . TRP A 1 157 ? 166.557 404.244 239.493 1.00 37.20 157 TRP A C 1
ATOM 1634 O O . TRP A 1 157 ? 167.028 405.279 239.000 1.00 42.98 157 TRP A O 1
ATOM 1655 N N . PRO A 1 158 ? 165.599 404.281 240.430 1.00 36.71 158 PRO A N 1
ATOM 1656 C CA . PRO A 1 158 ? 164.947 403.151 241.110 1.00 38.23 158 PRO A CA 1
ATOM 1657 C C . PRO A 1 158 ? 164.024 402.375 240.179 1.00 37.84 158 PRO A C 1
ATOM 1658 O O . PRO A 1 158 ? 163.588 402.896 239.160 1.00 38.45 158 PRO A O 1
ATOM 1669 N N . PRO A 1 159 ? 163.718 401.120 240.499 1.00 41.07 159 PRO A N 1
ATOM 1670 C CA . PRO A 1 159 ? 162.828 400.342 239.631 1.00 40.49 159 PRO A CA 1
ATOM 1671 C C . PRO A 1 159 ? 161.458 400.989 239.521 1.00 40.74 159 PRO A C 1
ATOM 1672 O O . PRO A 1 159 ? 160.934 401.550 240.485 1.00 43.19 159 PRO A O 1
ATOM 1683 N N . THR A 1 160 ? 160.881 400.909 238.326 1.00 43.48 160 THR A N 1
ATOM 1684 C CA . THR A 1 160 ? 159.541 401.431 238.061 1.00 43.57 160 THR A CA 1
ATOM 1685 C C . THR A 1 160 ? 158.467 400.371 238.241 1.00 43.58 160 THR A C 1
ATOM 1686 O O . THR A 1 160 ? 157.652 400.147 237.345 1.00 44.76 160 THR A O 1
ATOM 1697 N N . ILE A 1 161 ? 158.440 399.703 239.388 1.00 45.07 161 ILE A N 1
ATOM 1698 C CA . ILE A 1 161 ? 157.414 398.707 239.680 1.00 45.51 161 ILE A CA 1
ATOM 1699 C C . ILE A 1 161 ? 156.075 399.431 239.754 1.00 46.45 161 ILE A C 1
ATOM 1700 O O . ILE A 1 161 ? 156.048 400.637 240.037 1.00 48.81 161 ILE A O 1
ATOM 1716 N N . PRO A 1 162 ? 154.941 398.759 239.508 1.00 48.45 162 PRO A N 1
ATOM 1717 C CA . PRO A 1 162 ? 154.756 397.323 239.231 1.00 48.83 162 PRO A CA 1
ATOM 1718 C C . PRO A 1 162 ? 155.216 396.866 237.850 1.00 46.57 162 PRO A C 1
ATOM 1719 O O . PRO A 1 162 ? 155.098 395.687 237.538 1.00 47.27 162 PRO A O 1
ATOM 1730 N N . THR A 1 163 ? 155.731 397.750 237.000 1.00 44.31 163 THR A N 1
ATOM 1731 C CA . THR A 1 163 ? 156.193 397.328 235.684 1.00 42.97 163 THR A CA 1
ATOM 1732 C C . THR A 1 163 ? 157.295 396.286 235.825 1.00 43.25 163 THR A C 1
ATOM 1733 O O . THR A 1 163 ? 158.072 396.305 236.782 1.00 46.05 163 THR A O 1
ATOM 1744 N N . GLY A 1 164 ? 157.348 395.363 234.870 1.00 37.90 164 GLY A N 1
ATOM 1745 C CA . GLY A 1 164 ? 158.326 394.297 234.904 1.00 39.01 164 GLY A CA 1
ATOM 1746 C C . GLY A 1 164 ? 159.755 394.793 234.952 1.00 39.90 164 GLY A C 1
ATOM 1747 O O . GLY A 1 164 ? 160.158 395.639 234.151 1.00 41.62 164 GLY A O 1
ATOM 1751 N N . GLN A 1 165 ? 160.532 394.261 235.888 1.00 40.64 165 GLN A N 1
ATOM 1752 C CA . GLN A 1 165 ? 161.928 394.623 236.064 1.00 39.61 165 GLN A CA 1
ATOM 1753 C C . GLN A 1 165 ? 162.787 393.374 235.950 1.00 37.95 165 GLN A C 1
ATOM 1754 O O . GLN A 1 165 ? 162.290 392.251 236.049 1.00 40.39 165 GLN A O 1
ATOM 1768 N N . LYS A 1 166 ? 164.081 393.576 235.730 1.00 39.83 166 LYS A N 1
ATOM 1769 C CA . LYS A 1 166 ? 165.041 392.485 235.658 1.00 38.69 166 LYS A CA 1
ATOM 1770 C C . LYS A 1 166 ? 166.333 392.897 236.349 1.00 37.60 166 LYS A C 1
ATOM 1771 O O . LYS A 1 166 ? 166.946 393.901 235.977 1.00 39.75 166 LYS A O 1
ATOM 1790 N N . LEU A 1 167 ? 166.743 392.120 237.348 1.00 39.08 167 LEU A N 1
ATOM 1791 C CA . LEU A 1 167 ? 168.053 392.290 237.967 1.00 37.04 167 LEU A CA 1
ATOM 1792 C C . LEU A 1 167 ? 169.078 391.531 237.136 1.00 35.84 167 LEU A C 1
ATOM 1793 O O . LEU A 1 167 ? 169.125 390.299 237.174 1.00 39.13 167 LEU A O 1
ATOM 1809 N N . GLU A 1 168 ? 169.901 392.261 236.396 1.00 36.35 168 GLU A N 1
ATOM 1810 C CA . GLU A 1 168 ? 170.869 391.660 235.490 1.00 38.36 168 GLU A CA 1
ATOM 1811 C C . GLU A 1 168 ? 172.172 391.413 236.241 1.00 38.02 168 GLU A C 1
ATOM 1812 O O . GLU A 1 168 ? 172.773 392.348 236.777 1.00 42.02 168 GLU A O 1
ATOM 1824 N N . ASN A 1 169 ? 172.605 390.156 236.276 1.00 39.00 169 ASN A N 1
ATOM 1825 C CA . ASN A 1 169 ? 173.847 389.786 236.946 1.00 38.01 169 ASN A CA 1
ATOM 1826 C C . ASN A 1 169 ? 175.030 390.220 236.091 1.00 39.19 169 ASN A C 1
ATOM 1827 O O . ASN A 1 169 ? 175.234 389.701 234.990 1.00 41.08 169 ASN A O 1
ATOM 1838 N N . LYS A 1 170 ? 175.818 391.168 236.597 1.00 38.55 170 LYS A N 1
ATOM 1839 C CA . LYS A 1 170 ? 176.929 391.739 235.850 1.00 38.80 170 LYS A CA 1
ATOM 1840 C C . LYS A 1 170 ? 178.288 391.192 236.262 1.00 39.84 170 LYS A C 1
ATOM 1841 O O . LYS A 1 170 ? 179.304 391.641 235.723 1.00 41.16 170 LYS A O 1
ATOM 1860 N N . GLY A 1 171 ? 178.340 390.238 237.193 1.00 38.88 171 GLY A N 1
ATOM 1861 C CA . GLY A 1 171 ? 179.619 389.754 237.677 1.00 37.17 171 GLY A CA 1
ATOM 1862 C C . GLY A 1 171 ? 180.329 388.791 236.752 1.00 35.27 171 GLY A C 1
ATOM 1863 O O . GLY A 1 171 ? 181.533 388.575 236.912 1.00 37.07 171 GLY A O 1
ATOM 1867 N N . GLY A 1 172 ? 179.623 388.215 235.785 1.00 34.64 172 GLY A N 1
ATOM 1868 C CA . GLY A 1 172 ? 180.221 387.186 234.961 1.00 29.67 172 GLY A CA 1
ATOM 1869 C C . GLY A 1 172 ? 180.354 385.848 235.649 1.00 29.06 172 GLY A C 1
ATOM 1870 O O . GLY A 1 172 ? 181.095 384.988 235.172 1.00 33.60 172 GLY A O 1
ATOM 1874 N N . PHE A 1 173 ? 179.657 385.655 236.765 1.00 31.38 173 PHE A N 1
ATOM 1875 C CA . PHE A 1 173 ? 179.690 384.415 237.522 1.00 29.33 173 PHE A CA 1
ATOM 1876 C C . PHE A 1 173 ? 178.303 384.165 238.092 1.00 27.87 173 PHE A C 1
ATOM 1877 O O . PHE A 1 173 ? 177.496 385.087 238.228 1.00 35.09 173 PHE A O 1
ATOM 1894 N N . VAL A 1 174 ? 178.027 382.906 238.425 1.00 28.61 174 VAL A N 1
ATOM 1895 C CA . VAL A 1 174 ? 176.754 382.553 239.044 1.00 30.07 174 VAL A CA 1
ATOM 1896 C C . VAL A 1 174 ? 176.991 381.806 240.351 1.00 29.18 174 VAL A C 1
ATOM 1897 O O . VAL A 1 174 ? 176.142 381.830 241.248 1.00 33.55 174 VAL A O 1
ATOM 1910 N N . LEU A 1 175 ? 178.141 381.151 240.479 1.00 26.42 175 LEU A N 1
ATOM 1911 C CA . LEU A 1 175 ? 178.506 380.438 241.697 1.00 28.42 175 LEU A CA 1
ATOM 1912 C C . LEU A 1 175 ? 179.489 381.285 242.494 1.00 27.39 175 LEU A C 1
ATOM 1913 O O . LEU A 1 175 ? 180.515 381.718 241.959 1.00 29.54 175 LEU A O 1
ATOM 1929 N N . TRP A 1 176 ? 179.176 381.520 243.766 1.00 27.95 176 TRP A N 1
ATOM 1930 C CA . TRP A 1 176 ? 180.042 382.306 244.632 1.00 27.93 176 TRP A CA 1
ATOM 1931 C C . TRP A 1 176 ? 179.942 381.788 246.059 1.00 27.54 176 TRP A C 1
ATOM 1932 O O . TRP A 1 176 ? 178.954 381.159 246.442 1.00 28.92 176 TRP A O 1
ATOM 1953 N N . ARG A 1 177 ? 180.987 382.056 246.838 1.00 29.23 177 ARG A N 1
ATOM 1954 C CA . ARG A 1 177 ? 180.991 381.751 248.260 1.00 29.95 177 ARG A CA 1
ATOM 1955 C C . ARG A 1 177 ? 181.947 382.704 248.958 1.00 30.55 177 ARG A C 1
ATOM 1956 O O . ARG A 1 177 ? 182.822 383.304 248.331 1.00 32.83 177 ARG A O 1
ATOM 1977 N N . ILE A 1 178 ? 181.774 382.831 250.268 1.00 27.56 178 ILE A N 1
ATOM 1978 C CA . ILE A 1 178 ? 182.580 383.740 251.074 1.00 29.29 178 ILE A CA 1
ATOM 1979 C C . ILE A 1 178 ? 183.712 382.949 251.715 1.00 29.06 178 ILE A C 1
ATOM 1980 O O . ILE A 1 178 ? 183.472 381.992 252.456 1.00 32.70 178 ILE A O 1
ATOM 1996 N N . ILE A 1 179 ? 184.951 383.344 251.419 1.00 30.96 179 ILE A N 1
ATOM 1997 C CA . ILE A 1 179 ? 186.104 382.730 252.069 1.00 32.30 179 ILE A CA 1
ATOM 1998 C C . ILE A 1 179 ? 186.180 383.167 253.526 1.00 33.30 179 ILE A C 1
ATOM 1999 O O . ILE A 1 179 ? 186.385 382.351 254.430 1.00 35.86 179 ILE A O 1
ATOM 2015 N N . SER A 1 180 ? 186.019 384.462 253.770 1.00 30.67 180 SER A N 1
ATOM 2016 C CA . SER A 1 180 ? 186.054 385.029 255.108 1.00 29.36 180 SER A CA 1
ATOM 2017 C C . SER A 1 180 ? 185.567 386.463 255.017 1.00 27.47 180 SER A C 1
ATOM 2018 O O . SER A 1 180 ? 185.741 387.124 253.992 1.00 29.70 180 SER A O 1
ATOM 2026 N N . GLN A 1 181 ? 184.939 386.926 256.091 1.00 28.33 181 GLN A N 1
ATOM 2027 C CA . GLN A 1 181 ? 184.353 388.256 256.127 1.00 27.73 181 GLN A CA 1
ATOM 2028 C C . GLN A 1 181 ? 184.639 388.879 257.482 1.00 26.12 181 GLN A C 1
ATOM 2029 O O . GLN A 1 181 ? 184.344 388.276 258.515 1.00 29.19 181 GLN A O 1
ATOM 2043 N N . GLY A 1 182 ? 185.207 390.083 257.474 1.00 27.70 182 GLY A N 1
ATOM 2044 C CA . GLY A 1 182 ? 185.577 390.748 258.703 1.00 27.22 182 GLY A CA 1
ATOM 2045 C C . GLY A 1 182 ? 185.159 392.203 258.690 1.00 27.41 182 GLY A C 1
ATOM 2046 O O . GLY A 1 182 ? 184.951 392.807 257.637 1.00 29.23 182 GLY A O 1
ATOM 2050 N N . LEU A 1 183 ? 185.029 392.755 259.892 1.00 27.98 183 LEU A N 1
ATOM 2051 C CA . LEU A 1 183 ? 184.721 394.164 260.090 1.00 26.80 183 LEU A CA 1
ATOM 2052 C C . LEU A 1 183 ? 185.625 394.713 261.181 1.00 27.02 183 LEU A C 1
ATOM 2053 O O . LEU A 1 183 ? 185.829 394.059 262.207 1.00 30.13 183 LEU A O 1
ATOM 2069 N N . ARG A 1 184 ? 186.164 395.909 260.955 1.00 29.24 184 ARG A N 1
ATOM 2070 C CA . ARG A 1 184 ? 186.984 396.609 261.933 1.00 27.41 184 ARG A CA 1
ATOM 2071 C C . ARG A 1 184 ? 186.404 397.994 262.164 1.00 30.02 184 ARG A C 1
ATOM 2072 O O . ARG A 1 184 ? 186.187 398.745 261.210 1.00 33.47 184 ARG A O 1
ATOM 2093 N N . ILE A 1 185 ? 186.162 398.332 263.426 1.00 30.25 185 ILE A N 1
ATOM 2094 C CA . ILE A 1 185 ? 185.630 399.632 263.809 1.00 29.73 185 ILE A CA 1
ATOM 2095 C C . ILE A 1 185 ? 186.646 400.310 264.713 1.00 30.15 185 ILE A C 1
ATOM 2096 O O . ILE A 1 185 ? 187.128 399.707 265.677 1.00 34.01 185 ILE A O 1
ATOM 2112 N N . ASP A 1 186 ? 186.980 401.553 264.391 1.00 30.27 186 ASP A N 1
ATOM 2113 C CA . ASP A 1 186 ? 187.890 402.363 265.185 1.00 31.08 186 ASP A CA 1
ATOM 2114 C C . ASP A 1 186 ? 187.188 403.657 265.554 1.00 31.11 186 ASP A C 1
ATOM 2115 O O . ASP A 1 186 ? 186.582 404.302 264.695 1.00 33.32 186 ASP A O 1
ATOM 2124 N N . LEU A 1 187 ? 187.266 404.033 266.825 1.00 31.67 187 LEU A N 1
ATOM 2125 C CA . LEU A 1 187 ? 186.705 405.301 267.270 1.00 32.35 187 LEU A CA 1
ATOM 2126 C C . LEU A 1 187 ? 187.665 406.422 266.891 1.00 32.91 187 LEU A C 1
ATOM 2127 O O . LEU A 1 187 ? 188.801 406.463 267.373 1.00 33.70 187 LEU A O 1
ATOM 2143 N N . ALA A 1 188 ? 187.211 407.324 266.025 1.00 33.67 188 ALA A N 1
ATOM 2144 C CA . ALA A 1 188 ? 188.050 408.376 265.469 1.00 32.53 188 ALA A CA 1
ATOM 2145 C C . ALA A 1 188 ? 187.849 409.719 266.158 1.00 33.86 188 ALA A C 1
ATOM 2146 O O . ALA A 1 188 ? 188.318 410.739 265.650 1.00 34.55 188 ALA A O 1
ATOM 2153 N N . ASN A 1 189 ? 187.151 409.745 267.289 1.00 36.84 189 ASN A N 1
ATOM 2154 C CA . ASN A 1 189 ? 187.010 410.973 268.052 1.00 35.98 189 ASN A CA 1
ATOM 2155 C C . ASN A 1 189 ? 188.311 411.292 268.782 1.00 36.79 189 ASN A C 1
ATOM 2156 O O . ASN A 1 189 ? 189.186 410.440 268.950 1.00 40.05 189 ASN A O 1
ATOM 2167 N N . SER A 1 190 ? 188.433 412.544 269.214 1.00 35.65 190 SER A N 1
ATOM 2168 C CA . SER A 1 190 ? 189.567 412.939 270.033 1.00 33.82 190 SER A CA 1
ATOM 2169 C C . SER A 1 190 ? 189.416 412.376 271.447 1.00 38.16 190 SER A C 1
ATOM 2170 O O . SER A 1 190 ? 188.366 411.859 271.834 1.00 41.95 190 SER A O 1
ATOM 2178 N N . ASP A 1 191 ? 190.493 412.484 272.227 1.00 40.49 191 ASP A N 1
ATOM 2179 C CA . ASP A 1 191 ? 190.520 411.867 273.548 1.00 38.19 191 ASP A CA 1
ATOM 2180 C C . ASP A 1 191 ? 189.538 412.506 274.519 1.00 37.97 191 ASP A C 1
ATOM 2181 O O . ASP A 1 191 ? 189.231 411.902 275.550 1.00 42.95 191 ASP A O 1
ATOM 2190 N N . GLU A 1 192 ? 189.041 413.703 274.227 1.00 38.09 192 GLU A N 1
ATOM 2191 C CA . GLU A 1 192 ? 188.040 414.338 275.072 1.00 40.65 192 GLU A CA 1
ATOM 2192 C C . GLU A 1 192 ? 186.614 414.046 274.620 1.00 42.83 192 GLU A C 1
ATOM 2193 O O . GLU A 1 192 ? 185.672 414.595 275.199 1.00 42.52 192 GLU A O 1
ATOM 2205 N N . GLU A 1 193 ? 186.434 413.198 273.602 1.00 40.35 193 GLU A N 1
ATOM 2206 C CA . GLU A 1 193 ? 185.101 412.832 273.140 1.00 37.91 193 GLU A CA 1
ATOM 2207 C C . GLU A 1 193 ? 184.974 411.332 272.895 1.00 37.63 193 GLU A C 1
ATOM 2208 O O . GLU A 1 193 ? 184.097 410.912 272.134 1.00 41.54 193 GLU A O 1
ATOM 2220 N N . ASN A 1 194 ? 185.817 410.513 273.522 1.00 35.41 194 ASN A N 1
ATOM 2221 C CA . ASN A 1 194 ? 185.858 409.081 273.255 1.00 35.69 194 ASN A CA 1
ATOM 2222 C C . ASN A 1 194 ? 184.992 408.272 274.216 1.00 35.32 194 ASN A C 1
ATOM 2223 O O . ASN A 1 194 ? 185.304 407.107 274.493 1.00 37.69 194 ASN A O 1
ATOM 2234 N N . ASP A 1 195 ? 183.911 408.852 274.725 1.00 33.41 195 ASP A N 1
ATOM 2235 C CA . ASP A 1 195 ? 183.033 408.150 275.649 1.00 30.35 195 ASP A CA 1
ATOM 2236 C C . ASP A 1 195 ? 182.053 407.249 274.904 1.00 33.47 195 ASP A C 1
ATOM 2237 O O . ASP A 1 195 ? 181.713 407.488 273.743 1.00 35.84 195 ASP A O 1
ATOM 2246 N N . GLY A 1 196 ? 181.592 406.211 275.595 1.00 30.80 196 GLY A N 1
ATOM 2247 C CA . GLY A 1 196 ? 180.597 405.294 275.084 1.00 27.67 196 GLY A CA 1
ATOM 2248 C C . GLY A 1 196 ? 181.022 403.854 275.260 1.00 26.75 196 GLY A C 1
ATOM 2249 O O . GLY A 1 196 ? 182.120 403.548 275.720 1.00 30.07 196 GLY A O 1
ATOM 2253 N N . TRP A 1 197 ? 180.120 402.954 274.879 1.00 27.16 197 TRP A N 1
ATOM 2254 C CA . TRP A 1 197 ? 180.384 401.525 274.960 1.00 27.08 197 TRP A CA 1
ATOM 2255 C C . TRP A 1 197 ? 179.629 400.821 273.844 1.00 27.05 197 TRP A C 1
ATOM 2256 O O . TRP A 1 197 ? 178.837 401.429 273.120 1.00 28.32 197 TRP A O 1
ATOM 2277 N N . PHE A 1 198 ? 179.893 399.525 273.704 1.00 26.16 198 PHE A N 1
ATOM 2278 C CA . PHE A 1 198 ? 179.295 398.734 272.642 1.00 25.98 198 PHE A CA 1
ATOM 2279 C C . PHE A 1 198 ? 179.044 397.320 273.142 1.00 26.70 198 PHE A C 1
ATOM 2280 O O . PHE A 1 198 ? 179.675 396.852 274.091 1.00 27.62 198 PHE A O 1
ATOM 2297 N N . GLU A 1 199 ? 178.120 396.641 272.470 1.00 26.75 199 GLU A N 1
ATOM 2298 C CA . GLU A 1 199 ? 177.820 395.244 272.731 1.00 26.36 199 GLU A CA 1
ATOM 2299 C C . GLU A 1 199 ? 177.617 394.540 271.398 1.00 25.86 199 GLU A C 1
ATOM 2300 O O . GLU A 1 199 ? 177.135 395.141 270.436 1.00 28.97 199 GLU A O 1
ATOM 2312 N N . ALA A 1 200 ? 177.990 393.264 271.341 1.00 27.09 200 ALA A N 1
ATOM 2313 C CA . ALA A 1 200 ? 177.936 392.527 270.088 1.00 25.02 200 ALA A CA 1
ATOM 2314 C C . ALA A 1 200 ? 177.694 391.051 270.356 1.00 26.82 200 ALA A C 1
ATOM 2315 O O . ALA A 1 200 ? 178.073 390.524 271.405 1.00 29.53 200 ALA A O 1
ATOM 2322 N N . CYS A 1 201 ? 177.067 390.387 269.387 1.00 26.61 201 CYS A N 1
ATOM 2323 C CA . CYS A 1 201 ? 176.863 388.946 269.437 1.00 25.41 201 CYS A CA 1
ATOM 2324 C C . CYS A 1 201 ? 176.671 388.425 268.020 1.00 27.12 201 CYS A C 1
ATOM 2325 O O . CYS A 1 201 ? 176.121 389.116 267.161 1.00 28.93 201 CYS A O 1
ATOM 2333 N N . ARG A 1 202 ? 177.145 387.205 267.785 1.00 28.03 202 ARG A N 1
ATOM 2334 C CA . ARG A 1 202 ? 176.850 386.484 266.556 1.00 24.57 202 ARG A CA 1
ATOM 2335 C C . ARG A 1 202 ? 175.627 385.604 266.777 1.00 25.98 202 ARG A C 1
ATOM 2336 O O . ARG A 1 202 ? 175.301 385.245 267.910 1.00 27.76 202 ARG A O 1
ATOM 2357 N N . PHE A 1 203 ? 174.941 385.264 265.689 1.00 27.80 203 PHE A N 1
ATOM 2358 C CA . PHE A 1 203 ? 173.707 384.505 265.817 1.00 24.08 203 PHE A CA 1
ATOM 2359 C C . PHE A 1 203 ? 173.413 383.721 264.547 1.00 25.90 203 PHE A C 1
ATOM 2360 O O . PHE A 1 203 ? 173.973 383.985 263.481 1.00 27.29 203 PHE A O 1
ATOM 2377 N N . ASN A 1 204 ? 172.515 382.746 264.688 1.00 28.46 204 ASN A N 1
ATOM 2378 C CA . ASN A 1 204 ? 172.001 381.976 263.561 1.00 26.16 204 ASN A CA 1
ATOM 2379 C C . ASN A 1 204 ? 170.805 382.714 262.977 1.00 26.63 204 ASN A C 1
ATOM 2380 O O . ASN A 1 204 ? 169.786 382.889 263.650 1.00 27.38 204 ASN A O 1
ATOM 2391 N N . TRP A 1 205 ? 170.927 383.140 261.724 1.00 27.84 205 TRP A N 1
ATOM 2392 C CA . TRP A 1 205 ? 169.875 383.907 261.077 1.00 24.36 205 TRP A CA 1
ATOM 2393 C C . TRP A 1 205 ? 168.652 383.036 260.813 1.00 26.74 205 TRP A C 1
ATOM 2394 O O . TRP A 1 205 ? 168.768 381.844 260.519 1.00 30.36 205 TRP A O 1
ATOM 2415 N N . ARG A 1 206 ? 167.470 383.646 260.918 1.00 28.25 206 ARG A N 1
ATOM 2416 C CA . ARG A 1 206 ? 166.209 382.936 260.747 1.00 24.78 206 ARG A CA 1
ATOM 2417 C C . ARG A 1 206 ? 165.857 382.687 259.286 1.00 28.06 206 ARG A C 1
ATOM 2418 O O . ARG A 1 206 ? 164.852 382.023 259.018 1.00 30.84 206 ARG A O 1
ATOM 2439 N N . ASN A 1 207 ? 166.647 383.203 258.345 1.00 27.21 207 ASN A N 1
ATOM 2440 C CA . ASN A 1 207 ? 166.456 382.948 256.917 1.00 27.33 207 ASN A CA 1
ATOM 2441 C C . ASN A 1 207 ? 165.082 383.410 256.436 1.00 26.78 207 ASN A C 1
ATOM 2442 O O . ASN A 1 207 ? 164.422 382.736 255.647 1.00 29.52 207 ASN A O 1
ATOM 2453 N N . VAL A 1 208 ? 164.648 384.574 256.906 1.00 29.25 208 VAL A N 1
ATOM 2454 C CA . VAL A 1 208 ? 163.395 385.167 256.445 1.00 29.03 208 VAL A CA 1
ATOM 2455 C C . VAL A 1 208 ? 163.699 386.024 255.220 1.00 30.63 208 VAL A C 1
ATOM 2456 O O . VAL A 1 208 ? 164.567 386.906 255.289 1.00 29.58 208 VAL A O 1
ATOM 2469 N N . PRO A 1 209 ? 163.024 385.810 254.085 1.00 30.95 209 PRO A N 1
ATOM 2470 C CA . PRO A 1 209 ? 163.388 386.560 252.870 1.00 29.20 209 PRO A CA 1
ATOM 2471 C C . PRO A 1 209 ? 163.376 388.070 253.037 1.00 27.94 209 PRO A C 1
ATOM 2472 O O . PRO A 1 209 ? 164.222 388.752 252.450 1.00 31.30 209 PRO A O 1
ATOM 2483 N N . ARG A 1 210 ? 162.444 388.617 253.817 1.00 29.75 210 ARG A N 1
ATOM 2484 C CA . ARG A 1 210 ? 162.350 390.065 253.953 1.00 29.15 210 ARG A CA 1
ATOM 2485 C C . ARG A 1 210 ? 163.431 390.651 254.853 1.00 29.23 210 ARG A C 1
ATOM 2486 O O . ARG A 1 210 ? 163.468 391.872 255.026 1.00 30.74 210 ARG A O 1
ATOM 2507 N N . ASP A 1 211 ? 164.305 389.824 255.425 1.00 29.49 211 ASP A N 1
ATOM 2508 C CA . ASP A 1 211 ? 165.432 390.329 256.198 1.00 27.56 211 ASP A CA 1
ATOM 2509 C C . ASP A 1 211 ? 166.582 390.810 255.325 1.00 28.12 211 ASP A C 1
ATOM 2510 O O . ASP A 1 211 ? 167.501 391.449 255.844 1.00 30.28 211 ASP A O 1
ATOM 2519 N N . VAL A 1 212 ? 166.561 390.524 254.028 1.00 29.07 212 VAL A N 1
ATOM 2520 C CA . VAL A 1 212 ? 167.572 391.022 253.105 1.00 29.44 212 VAL A CA 1
ATOM 2521 C C . VAL A 1 212 ? 166.895 391.947 252.109 1.00 28.21 212 VAL A C 1
ATOM 2522 O O . VAL A 1 212 ? 165.674 391.919 251.932 1.00 29.55 212 VAL A O 1
ATOM 2535 N N . CYS A 1 213 ? 167.704 392.779 251.462 1.00 29.24 213 CYS A N 1
ATOM 2536 C CA . CYS A 1 213 ? 167.218 393.789 250.538 1.00 29.41 213 CYS A CA 1
ATOM 2537 C C . CYS A 1 213 ? 168.279 394.040 249.477 1.00 30.20 213 CYS A C 1
ATOM 2538 O O . CYS A 1 213 ? 169.384 393.497 249.530 1.00 30.33 213 CYS A O 1
ATOM 2546 N N . MET A 1 214 ? 167.930 394.875 248.507 1.00 30.42 214 MET A N 1
ATOM 2547 C CA . MET A 1 214 ? 168.847 395.297 247.462 1.00 30.15 214 MET A CA 1
ATOM 2548 C C . MET A 1 214 ? 168.958 396.815 247.453 1.00 30.17 214 MET A C 1
ATOM 2549 O O . MET A 1 214 ? 167.949 397.525 247.492 1.00 33.14 214 MET A O 1
ATOM 2563 N N . THR A 1 215 ? 170.194 397.301 247.415 1.00 30.60 215 THR A N 1
ATOM 2564 C CA . THR A 1 215 ? 170.503 398.719 247.494 1.00 31.47 215 THR A CA 1
ATOM 2565 C C . THR A 1 215 ? 171.775 398.966 246.695 1.00 29.61 215 THR A C 1
ATOM 2566 O O . THR A 1 215 ? 172.561 398.033 246.495 1.00 30.18 215 THR A O 1
ATOM 2577 N N . PRO A 1 216 ? 172.002 400.188 246.215 1.00 28.70 216 PRO A N 1
ATOM 2578 C CA . PRO A 1 216 ? 173.214 400.454 245.430 1.00 30.90 216 PRO A CA 1
ATOM 2579 C C . PRO A 1 216 ? 174.491 400.120 246.194 1.00 30.88 216 PRO A C 1
ATOM 2580 O O . PRO A 1 216 ? 174.592 400.331 247.403 1.00 32.65 216 PRO A O 1
ATOM 2591 N N . LEU A 1 217 ? 175.476 399.593 245.463 1.00 30.46 217 LEU A N 1
ATOM 2592 C CA . LEU A 1 217 ? 176.721 399.148 246.083 1.00 30.62 217 LEU A CA 1
ATOM 2593 C C . LEU A 1 217 ? 177.480 400.293 246.738 1.00 31.28 217 LEU A C 1
ATOM 2594 O O . LEU A 1 217 ? 178.184 400.078 247.731 1.00 34.91 217 LEU A O 1
ATOM 2610 N N . ASP A 1 218 ? 177.371 401.504 246.200 1.00 32.76 218 ASP A N 1
ATOM 2611 C CA . ASP A 1 218 ? 178.185 402.615 246.676 1.00 29.34 218 ASP A CA 1
ATOM 2612 C C . ASP A 1 218 ? 177.556 403.360 247.847 1.00 31.41 218 ASP A C 1
ATOM 2613 O O . ASP A 1 218 ? 178.123 404.361 248.297 1.00 31.32 218 ASP A O 1
ATOM 2622 N N . GLY A 1 219 ? 176.414 402.900 248.350 1.00 31.51 219 GLY A N 1
ATOM 2623 C CA . GLY A 1 219 ? 175.779 403.500 249.500 1.00 27.65 219 GLY A CA 1
ATOM 2624 C C . GLY A 1 219 ? 174.819 404.619 249.179 1.00 31.64 219 GLY A C 1
ATOM 2625 O O . GLY A 1 219 ? 174.102 405.075 250.076 1.00 38.82 219 GLY A O 1
ATOM 2629 N N . SER A 1 220 ? 174.775 405.073 247.932 1.00 32.36 220 SER A N 1
ATOM 2630 C CA . SER A 1 220 ? 173.812 406.083 247.540 1.00 31.77 220 SER A CA 1
ATOM 2631 C C . SER A 1 220 ? 172.433 405.454 247.369 1.00 34.46 220 SER A C 1
ATOM 2632 O O . SER A 1 220 ? 172.247 404.243 247.500 1.00 36.64 220 SER A O 1
ATOM 2640 N N . THR A 1 221 ? 171.454 406.303 247.076 1.00 34.65 221 THR A N 1
ATOM 2641 C CA . THR A 1 221 ? 170.108 405.847 246.773 1.00 36.01 221 THR A CA 1
ATOM 2642 C C . THR A 1 221 ? 169.790 405.884 245.285 1.00 35.48 221 THR A C 1
ATOM 2643 O O . THR A 1 221 ? 168.645 405.615 244.911 1.00 39.46 221 THR A O 1
ATOM 2654 N N . THR A 1 222 ? 170.765 406.202 244.430 1.00 35.23 222 THR A N 1
ATOM 2655 C CA . THR A 1 222 ? 170.486 406.517 243.037 1.00 36.25 222 THR A CA 1
ATOM 2656 C C . THR A 1 222 ? 171.346 405.776 242.024 1.00 33.11 222 THR A C 1
ATOM 2657 O O . THR A 1 222 ? 170.913 405.632 240.878 1.00 37.02 222 THR A O 1
ATOM 2668 N N . THR A 1 223 ? 172.535 405.309 242.394 1.00 35.41 223 THR A N 1
ATOM 2669 C CA . THR A 1 223 ? 173.406 404.656 241.424 1.00 31.41 223 THR A CA 1
ATOM 2670 C C . THR A 1 223 ? 172.863 403.277 241.073 1.00 32.20 223 THR A C 1
ATOM 2671 O O . THR A 1 223 ? 172.425 402.528 241.950 1.00 36.68 223 THR A O 1
ATOM 2682 N N . ASN A 1 224 ? 172.894 402.939 239.783 1.00 33.32 224 ASN A N 1
ATOM 2683 C CA . ASN A 1 224 ? 172.351 401.671 239.298 1.00 33.30 224 ASN A CA 1
ATOM 2684 C C . ASN A 1 224 ? 173.447 400.607 239.209 1.00 34.72 224 ASN A C 1
ATOM 2685 O O . ASN A 1 224 ? 173.728 400.032 238.159 1.00 36.30 224 ASN A O 1
ATOM 2696 N N . SER A 1 225 ? 174.074 400.355 240.354 1.00 35.28 225 SER A N 1
ATOM 2697 C CA . SER A 1 225 ? 175.009 399.244 240.522 1.00 31.96 225 SER A CA 1
ATOM 2698 C C . SER A 1 225 ? 174.661 398.629 241.873 1.00 32.44 225 SER A C 1
ATOM 2699 O O . SER A 1 225 ? 175.083 399.129 242.918 1.00 34.20 225 SER A O 1
ATOM 2707 N N . ILE A 1 226 ? 173.885 397.551 241.844 1.00 33.27 226 ILE A N 1
ATOM 2708 C CA . ILE A 1 226 ? 173.096 397.110 242.987 1.00 30.65 226 ILE A CA 1
ATOM 2709 C C . ILE A 1 226 ? 173.774 395.931 243.665 1.00 29.85 226 ILE A C 1
ATOM 2710 O O . ILE A 1 226 ? 174.422 395.107 243.010 1.00 32.71 226 ILE A O 1
ATOM 2726 N N . GLY A 1 227 ? 173.623 395.860 244.987 1.00 29.15 227 GLY A N 1
ATOM 2727 C CA . GLY A 1 227 ? 174.068 394.720 245.759 1.00 29.05 227 GLY A CA 1
ATOM 2728 C C . GLY A 1 227 ? 172.989 394.275 246.731 1.00 28.45 227 GLY A C 1
ATOM 2729 O O . GLY A 1 227 ? 171.909 394.861 246.801 1.00 29.11 227 GLY A O 1
ATOM 2733 N N . ILE A 1 228 ? 173.313 393.226 247.479 1.00 30.26 228 ILE A N 1
ATOM 2734 C CA . ILE A 1 228 ? 172.399 392.633 248.450 1.00 27.41 228 ILE A CA 1
ATOM 2735 C C . ILE A 1 228 ? 172.875 393.005 249.846 1.00 25.26 228 ILE A C 1
ATOM 2736 O O . ILE A 1 228 ? 174.045 392.800 250.186 1.00 27.79 228 ILE A O 1
ATOM 2752 N N . ALA A 1 229 ? 171.971 393.541 250.651 1.00 27.48 229 ALA A N 1
ATOM 2753 C CA . ALA A 1 229 ? 172.277 394.071 251.969 1.00 26.44 229 ALA A CA 1
ATOM 2754 C C . ALA A 1 229 ? 171.332 393.477 252.998 1.00 26.61 229 ALA A C 1
ATOM 2755 O O . ALA A 1 229 ? 170.235 393.025 252.656 1.00 28.19 229 ALA A O 1
ATOM 2762 N N . PRO A 1 230 ? 171.733 393.448 254.269 1.00 27.37 230 PRO A N 1
ATOM 2763 C CA . PRO A 1 230 ? 170.780 393.079 255.324 1.00 23.13 230 PRO A CA 1
ATOM 2764 C C . PRO A 1 230 ? 169.727 394.165 255.494 1.00 25.46 230 PRO A C 1
ATOM 2765 O O . PRO A 1 230 ? 170.048 395.346 255.627 1.00 29.89 230 PRO A O 1
ATOM 2776 N N . ASN A 1 231 ? 168.469 393.756 255.476 1.00 27.25 231 ASN A N 1
ATOM 2777 C CA . ASN A 1 231 ? 167.375 394.713 255.524 1.00 29.58 231 ASN A CA 1
ATOM 2778 C C . ASN A 1 231 ? 167.286 395.343 256.912 1.00 28.43 231 ASN A C 1
ATOM 2779 O O . ASN A 1 231 ? 167.404 394.630 257.917 1.00 30.11 231 ASN A O 1
ATOM 2790 N N . PRO A 1 232 ? 167.084 396.658 257.016 1.00 30.50 232 PRO A N 1
ATOM 2791 C CA . PRO A 1 232 ? 166.786 397.245 258.332 1.00 31.54 232 PRO A CA 1
ATOM 2792 C C . PRO A 1 232 ? 165.522 396.699 258.968 1.00 30.55 232 PRO A C 1
ATOM 2793 O O . PRO A 1 232 ? 165.363 396.823 260.188 1.00 33.46 232 PRO A O 1
ATOM 2804 N N . LEU A 1 233 ? 164.616 396.104 258.190 1.00 31.00 233 LEU A N 1
ATOM 2805 C CA . LEU A 1 233 ? 163.409 395.524 258.771 1.00 31.76 233 LEU A CA 1
ATOM 2806 C C . LEU A 1 233 ? 163.747 394.451 259.797 1.00 31.62 233 LEU A C 1
ATOM 2807 O O . LEU A 1 233 ? 162.961 394.190 260.713 1.00 33.27 233 LEU A O 1
ATOM 2823 N N . TRP A 1 234 ? 164.909 393.811 259.655 1.00 28.52 234 TRP A N 1
ATOM 2824 C CA . TRP A 1 234 ? 165.322 392.815 260.635 1.00 29.04 234 TRP A CA 1
ATOM 2825 C C . TRP A 1 234 ? 165.486 393.439 262.015 1.00 29.81 234 TRP A C 1
ATOM 2826 O O . TRP A 1 234 ? 165.219 392.790 263.032 1.00 32.76 234 TRP A O 1
ATOM 2847 N N . LEU A 1 235 ? 165.921 394.700 262.071 1.00 31.45 235 LEU A N 1
ATOM 2848 C CA . LEU A 1 235 ? 166.147 395.350 263.358 1.00 30.95 235 LEU A CA 1
ATOM 2849 C C . LEU A 1 235 ? 164.854 395.467 264.150 1.00 29.69 235 LEU A C 1
ATOM 2850 O O . LEU A 1 235 ? 164.819 395.175 265.349 1.00 32.82 235 LEU A O 1
ATOM 2866 N N . GLU A 1 236 ? 163.775 395.892 263.498 1.00 32.06 236 GLU A N 1
ATOM 2867 C CA . GLU A 1 236 ? 162.528 396.133 264.210 1.00 34.81 236 GLU A CA 1
ATOM 2868 C C . GLU A 1 236 ? 161.700 394.873 264.410 1.00 35.52 236 GLU A C 1
ATOM 2869 O O . GLU A 1 236 ? 160.697 394.923 265.127 1.00 39.18 236 GLU A O 1
ATOM 2881 N N . GLU A 1 237 ? 162.093 393.754 263.809 1.00 33.59 237 GLU A N 1
ATOM 2882 C CA . GLU A 1 237 ? 161.415 392.490 264.049 1.00 34.82 237 GLU A CA 1
ATOM 2883 C C . GLU A 1 237 ? 162.237 391.556 264.926 1.00 34.03 237 GLU A C 1
ATOM 2884 O O . GLU A 1 237 ? 161.670 390.738 265.656 1.00 37.83 237 GLU A O 1
ATOM 2896 N N . VAL A 1 238 ? 163.562 391.656 264.866 1.00 33.03 238 VAL A N 1
ATOM 2897 C CA . VAL A 1 238 ? 164.432 390.813 265.677 1.00 30.35 238 VAL A CA 1
ATOM 2898 C C . VAL A 1 238 ? 165.404 391.678 266.469 1.00 29.94 238 VAL A C 1
ATOM 2899 O O . VAL A 1 238 ? 165.504 391.551 267.693 1.00 32.18 238 VAL A O 1
ATOM 2912 N N . GLY A 1 239 ? 166.115 392.567 265.774 1.00 28.52 239 GLY A N 1
ATOM 2913 C CA . GLY A 1 239 ? 167.292 393.188 266.362 1.00 27.04 239 GLY A CA 1
ATOM 2914 C C . GLY A 1 239 ? 166.990 394.046 267.576 1.00 27.90 239 GLY A C 1
ATOM 2915 O O . GLY A 1 239 ? 167.627 393.904 268.621 1.00 32.88 239 GLY A O 1
ATOM 2919 N N . TYR A 1 240 ? 166.057 394.975 267.516 1.00 27.78 240 TYR A N 1
ATOM 2920 C CA . TYR A 1 240 ? 165.825 395.962 268.594 1.00 27.46 240 TYR A CA 1
ATOM 2921 C C . TYR A 1 240 ? 165.401 395.215 269.843 1.00 29.81 240 TYR A C 1
ATOM 2922 O O . TYR A 1 240 ? 165.928 395.571 270.901 1.00 29.64 240 TYR A O 1
ATOM 2940 N N . GLY A 1 241 ? 164.529 394.204 269.742 1.00 29.18 241 GLY A N 1
ATOM 2941 C CA . GLY A 1 241 ? 164.085 393.471 270.905 1.00 27.31 241 GLY A CA 1
ATOM 2942 C C . GLY A 1 241 ? 164.969 392.325 271.334 1.00 28.18 241 GLY A C 1
ATOM 2943 O O . GLY A 1 241 ? 164.681 391.691 272.351 1.00 31.61 241 GLY A O 1
ATOM 2947 N N . MET A 1 242 ? 166.040 392.035 270.600 1.00 28.91 242 MET A N 1
ATOM 2948 C CA . MET A 1 242 ? 166.879 390.889 270.926 1.00 28.74 242 MET A CA 1
ATOM 2949 C C . MET A 1 242 ? 167.487 391.042 272.313 1.00 30.29 242 MET A C 1
ATOM 2950 O O . MET A 1 242 ? 167.931 392.128 272.695 1.00 29.88 242 MET A O 1
ATOM 2964 N N . ALA A 1 243 ? 167.499 389.945 273.070 1.00 33.10 243 ALA A N 1
ATOM 2965 C CA . ALA A 1 243 ? 168.229 389.876 274.334 1.00 31.16 243 ALA A CA 1
ATOM 2966 C C . ALA A 1 243 ? 169.662 389.469 274.010 1.00 32.53 243 ALA A C 1
ATOM 2967 O O . ALA A 1 243 ? 170.028 388.292 273.992 1.00 37.56 243 ALA A O 1
ATOM 2974 N N . MET A 1 244 ? 170.486 390.481 273.742 1.00 29.97 244 MET A N 1
ATOM 2975 C CA . MET A 1 244 ? 171.834 390.237 273.243 1.00 29.39 244 MET A CA 1
ATOM 2976 C C . MET A 1 244 ? 172.678 389.488 274.267 1.00 30.04 244 MET A C 1
ATOM 2977 O O . MET A 1 244 ? 173.452 388.594 273.908 1.00 31.33 244 MET A O 1
ATOM 2991 N N . VAL A 1 245 ? 172.536 389.836 275.548 1.00 30.03 245 VAL A N 1
ATOM 2992 C CA . VAL A 1 245 ? 173.375 389.260 276.594 1.00 31.02 245 VAL A CA 1
ATOM 2993 C C . VAL A 1 245 ? 173.216 387.750 276.691 1.00 33.52 245 VAL A C 1
ATOM 2994 O O . VAL A 1 245 ? 174.119 387.067 277.182 1.00 32.75 245 VAL A O 1
ATOM 3007 N N . GLU A 1 246 ? 172.084 387.208 276.245 1.00 33.28 246 GLU A N 1
ATOM 3008 C CA . GLU A 1 246 ? 171.837 385.779 276.376 1.00 34.63 246 GLU A CA 1
ATOM 3009 C C . GLU A 1 246 ? 172.423 384.959 275.234 1.00 36.40 246 GLU A C 1
ATOM 3010 O O . GLU A 1 246 ? 172.424 383.728 275.317 1.00 39.88 246 GLU A O 1
ATOM 3022 N N . GLN A 1 247 ? 172.907 385.596 274.171 1.00 35.18 247 GLN A N 1
ATOM 3023 C CA . GLN A 1 247 ? 173.449 384.886 272.992 1.00 35.06 247 GLN A CA 1
ATOM 3024 C C . GLN A 1 247 ? 174.849 384.384 273.360 1.00 37.34 247 GLN A C 1
ATOM 3025 O O . GLN A 1 247 ? 175.606 385.173 273.915 1.00 36.21 247 GLN A O 1
ATOM 3039 N N . PRO A 1 248 ? 175.216 383.103 273.145 1.00 38.41 248 PRO A N 1
ATOM 3040 C CA . PRO A 1 248 ? 176.586 382.646 273.412 1.00 36.16 248 PRO A CA 1
ATOM 3041 C C . PRO A 1 248 ? 177.609 383.443 272.615 1.00 34.95 248 PRO A C 1
ATOM 3042 O O . PRO A 1 248 ? 177.387 383.796 271.456 1.00 37.98 248 PRO A O 1
ATOM 3053 N N . GLY A 1 249 ? 178.744 383.719 273.254 1.00 35.02 249 GLY A N 1
ATOM 3054 C CA . GLY A 1 249 ? 179.787 384.526 272.660 1.00 34.16 249 GLY A CA 1
ATOM 3055 C C . GLY A 1 249 ? 179.594 386.020 272.790 1.00 32.40 249 GLY A C 1
ATOM 3056 O O . GLY A 1 249 ? 180.447 386.779 272.319 1.00 34.34 249 GLY A O 1
ATOM 3060 N N . TYR A 1 250 ? 178.504 386.465 273.408 1.00 30.51 250 TYR A N 1
ATOM 3061 C CA . TYR A 1 250 ? 178.263 387.888 273.585 1.00 28.72 250 TYR A CA 1
ATOM 3062 C C . TYR A 1 250 ? 179.413 388.538 274.346 1.00 29.46 250 TYR A C 1
ATOM 3063 O O . TYR A 1 250 ? 179.918 387.992 275.328 1.00 36.11 250 TYR A O 1
ATOM 3081 N N . LYS A 1 251 ? 179.824 389.716 273.884 1.00 28.58 251 LYS A N 1
ATOM 3082 C CA . LYS A 1 251 ? 180.866 390.487 274.541 1.00 30.18 251 LYS A CA 1
ATOM 3083 C C . LYS A 1 251 ? 180.494 391.960 274.492 1.00 28.75 251 LYS A C 1
ATOM 3084 O O . LYS A 1 251 ? 179.695 392.392 273.660 1.00 31.98 251 LYS A O 1
ATOM 3103 N N . SER A 1 252 ? 181.078 392.729 275.406 1.00 29.91 252 SER A N 1
ATOM 3104 C CA . SER A 1 252 ? 180.880 394.168 275.448 1.00 29.10 252 SER A CA 1
ATOM 3105 C C . SER A 1 252 ? 182.197 394.839 275.805 1.00 28.32 252 SER A C 1
ATOM 3106 O O . SER A 1 252 ? 183.133 394.198 276.288 1.00 31.79 252 SER A O 1
ATOM 3114 N N . GLY A 1 253 ? 182.262 396.138 275.550 1.00 26.49 253 GLY A N 1
ATOM 3115 C CA . GLY A 1 253 ? 183.456 396.891 275.863 1.00 25.98 253 GLY A CA 1
ATOM 3116 C C . GLY A 1 253 ? 183.220 398.374 275.708 1.00 27.33 253 GLY A C 1
ATOM 3117 O O . GLY A 1 253 ? 182.097 398.825 275.484 1.00 30.61 253 GLY A O 1
ATOM 3121 N N . LEU A 1 254 ? 184.303 399.131 275.838 1.00 30.06 254 LEU A N 1
ATOM 3122 C CA . LEU A 1 254 ? 184.262 400.574 275.666 1.00 28.86 254 LEU A CA 1
ATOM 3123 C C . LEU A 1 254 ? 184.539 400.941 274.215 1.00 28.46 254 LEU A C 1
ATOM 3124 O O . LEU A 1 254 ? 185.269 400.245 273.507 1.00 32.34 254 LEU A O 1
ATOM 3140 N N . LEU A 1 255 ? 183.938 402.046 273.774 1.00 29.85 255 LEU A N 1
ATOM 3141 C CA . LEU A 1 255 ? 184.160 402.498 272.406 1.00 30.06 255 LEU A CA 1
ATOM 3142 C C . LEU A 1 255 ? 185.612 402.892 272.180 1.00 33.49 255 LEU A C 1
ATOM 3143 O O . LEU A 1 255 ? 186.147 402.681 271.086 1.00 37.21 255 LEU A O 1
ATOM 3159 N N . LYS A 1 256 ? 186.266 403.454 273.195 1.00 33.63 256 LYS A N 1
ATOM 3160 C CA . LYS A 1 256 ? 187.674 403.804 273.075 1.00 33.57 256 LYS A CA 1
ATOM 3161 C C . LYS A 1 256 ? 188.569 402.582 272.919 1.00 35.45 256 LYS A C 1
ATOM 3162 O O . LYS A 1 256 ? 189.736 402.737 272.549 1.00 39.21 256 LYS A O 1
ATOM 3181 N N . ASP A 1 257 ? 188.057 401.381 273.185 1.00 32.84 257 ASP A N 1
ATOM 3182 C CA . ASP A 1 257 ? 188.810 400.150 272.995 1.00 35.14 257 ASP A CA 1
ATOM 3183 C C . ASP A 1 257 ? 188.311 399.320 271.819 1.00 34.35 257 ASP A C 1
ATOM 3184 O O . ASP A 1 257 ? 188.900 398.276 271.526 1.00 36.62 257 ASP A O 1
ATOM 3193 N N . ILE A 1 258 ? 187.247 399.750 271.136 1.00 33.07 258 ILE A N 1
ATOM 3194 C CA . ILE A 1 258 ? 186.731 398.977 270.013 1.00 32.81 258 ILE A CA 1
ATOM 3195 C C . ILE A 1 258 ? 187.768 398.851 268.907 1.00 32.29 258 ILE A C 1
ATOM 3196 O O . ILE A 1 258 ? 187.725 397.897 268.125 1.00 34.24 258 ILE A O 1
ATOM 3212 N N . LYS A 1 259 ? 188.714 399.789 268.827 1.00 37.05 259 LYS A N 1
ATOM 3213 C CA . LYS A 1 259 ? 189.759 399.711 267.814 1.00 35.66 259 LYS A CA 1
ATOM 3214 C C . LYS A 1 259 ? 190.637 398.480 267.984 1.00 35.12 259 LYS A C 1
ATOM 3215 O O . LYS A 1 259 ? 191.339 398.100 267.044 1.00 36.66 259 LYS A O 1
ATOM 3234 N N . LYS A 1 260 ? 190.631 397.861 269.160 1.00 37.75 260 LYS A N 1
ATOM 3235 C CA . LYS A 1 260 ? 191.372 396.629 269.378 1.00 37.86 260 LYS A CA 1
ATOM 3236 C C . LYS A 1 260 ? 190.575 395.388 269.008 1.00 37.16 260 LYS A C 1
ATOM 3237 O O . LYS A 1 260 ? 191.152 394.298 268.950 1.00 40.46 260 LYS A O 1
ATOM 3256 N N . ALA A 1 261 ? 189.279 395.523 268.759 1.00 35.48 261 ALA A N 1
ATOM 3257 C CA . ALA A 1 261 ? 188.429 394.391 268.430 1.00 35.72 261 ALA A CA 1
ATOM 3258 C C . ALA A 1 261 ? 188.368 394.179 266.921 1.00 37.02 261 ALA A C 1
ATOM 3259 O O . ALA A 1 261 ? 188.616 395.088 266.127 1.00 37.85 261 ALA A O 1
ATOM 3266 N N . GLU A 1 262 ? 188.030 392.953 266.536 1.00 36.78 262 GLU A N 1
ATOM 3267 C CA . GLU A 1 262 ? 187.871 392.595 265.133 1.00 35.88 262 GLU A CA 1
ATOM 3268 C C . GLU A 1 262 ? 186.750 391.573 265.037 1.00 33.17 262 GLU A C 1
ATOM 3269 O O . GLU A 1 262 ? 186.830 390.509 265.656 1.00 35.92 262 GLU A O 1
ATOM 3281 N N . PHE A 1 263 ? 185.709 391.900 264.278 1.00 34.22 263 PHE A N 1
ATOM 3282 C CA . PHE A 1 263 ? 184.534 391.051 264.130 1.00 30.61 263 PHE A CA 1
ATOM 3283 C C . PHE A 1 263 ? 184.613 390.307 262.806 1.00 28.04 263 PHE A C 1
ATOM 3284 O O . PHE A 1 263 ? 184.800 390.927 261.756 1.00 32.88 263 PHE A O 1
ATOM 3301 N N . MET A 1 264 ? 184.464 388.988 262.853 1.00 30.20 264 MET A N 1
ATOM 3302 C CA . MET A 1 264 ? 184.467 388.182 261.643 1.00 30.09 264 MET A CA 1
ATOM 3303 C C . MET A 1 264 ? 183.395 387.108 261.740 1.00 27.97 264 MET A C 1
ATOM 3304 O O . MET A 1 264 ? 183.152 386.555 262.815 1.00 31.20 264 MET A O 1
ATOM 3318 N N . LEU A 1 265 ? 182.747 386.833 260.614 1.00 27.94 265 LEU A N 1
ATOM 3319 C CA . LEU A 1 265 ? 181.756 385.771 260.555 1.00 28.88 265 LEU A CA 1
ATOM 3320 C C . LEU A 1 265 ? 182.440 384.410 260.521 1.00 31.92 265 LEU A C 1
ATOM 3321 O O . LEU A 1 265 ? 183.579 384.274 260.069 1.00 35.55 265 LEU A O 1
ATOM 3337 N N . HIS A 1 266 ? 181.730 383.394 261.004 1.00 32.50 266 HIS A N 1
ATOM 3338 C CA . HIS A 1 266 ? 182.273 382.048 261.088 1.00 33.48 266 HIS A CA 1
ATOM 3339 C C . HIS A 1 266 ? 181.602 381.139 260.072 1.00 35.10 266 HIS A C 1
ATOM 3340 O O . HIS A 1 266 ? 180.370 381.150 259.962 1.00 33.18 266 HIS A O 1
ATOM 3354 N N . PRO A 1 267 ? 182.357 380.347 259.319 1.00 36.61 267 PRO A N 1
ATOM 3355 C CA . PRO A 1 267 ? 181.753 379.342 258.445 1.00 34.56 267 PRO A CA 1
ATOM 3356 C C . PRO A 1 267 ? 181.515 378.028 259.182 1.00 37.68 267 PRO A C 1
ATOM 3357 O O . PRO A 1 267 ? 181.905 377.850 260.336 1.00 42.46 267 PRO A O 1
ATOM 3368 N N . ARG A 1 268 ? 180.869 377.103 258.481 1.00 39.24 268 ARG A N 1
ATOM 3369 C CA . ARG A 1 268 ? 180.736 375.748 258.990 1.00 42.23 268 ARG A CA 1
ATOM 3370 C C . ARG A 1 268 ? 182.069 375.012 258.893 1.00 42.10 268 ARG A C 1
ATOM 3371 O O . ARG A 1 268 ? 182.957 375.375 258.118 1.00 43.88 268 ARG A O 1
ATOM 3392 N N . THR A 1 269 ? 182.204 373.963 259.705 1.00 41.68 269 THR A N 1
ATOM 3393 C CA . THR A 1 269 ? 183.361 373.085 259.580 1.00 42.53 269 THR A CA 1
ATOM 3394 C C . THR A 1 269 ? 183.241 372.180 258.363 1.00 45.14 269 THR A C 1
ATOM 3395 O O . THR A 1 269 ? 184.258 371.744 257.815 1.00 44.34 269 THR A O 1
ATOM 3406 N N . THR A 1 270 ? 182.019 371.886 257.931 1.00 48.34 270 THR A N 1
ATOM 3407 C CA . THR A 1 270 ? 181.803 371.009 256.793 1.00 46.42 270 THR A CA 1
ATOM 3408 C C . THR A 1 270 ? 182.033 371.772 255.491 1.00 47.45 270 THR A C 1
ATOM 3409 O O . THR A 1 270 ? 182.325 372.970 255.481 1.00 47.63 270 THR A O 1
ATOM 3420 N N . THR A 1 271 ? 181.887 371.061 254.375 1.00 49.05 271 THR A N 1
ATOM 3421 C CA . THR A 1 271 ? 182.152 371.640 253.064 1.00 46.43 271 THR A CA 1
ATOM 3422 C C . THR A 1 271 ? 181.327 372.903 252.854 1.00 44.84 271 THR A C 1
ATOM 3423 O O . THR A 1 271 ? 180.130 372.937 253.150 1.00 47.01 271 THR A O 1
ATOM 3434 N N . HIS A 1 272 ? 181.979 373.943 252.338 1.00 41.78 272 HIS A N 1
ATOM 3435 C CA . HIS A 1 272 ? 181.364 375.253 252.124 1.00 39.59 272 HIS A CA 1
ATOM 3436 C C . HIS A 1 272 ? 180.775 375.279 250.718 1.00 42.53 272 HIS A C 1
ATOM 3437 O O . HIS A 1 272 ? 181.465 375.554 249.737 1.00 42.47 272 HIS A O 1
ATOM 3451 N N . ASP A 1 273 ? 179.482 374.989 250.619 1.00 41.60 273 ASP A N 1
ATOM 3452 C CA . ASP A 1 273 ? 178.834 374.916 249.317 1.00 40.75 273 ASP A CA 1
ATOM 3453 C C . ASP A 1 273 ? 178.688 376.310 248.710 1.00 38.96 273 ASP A C 1
ATOM 3454 O O . ASP A 1 273 ? 178.411 377.275 249.428 1.00 40.92 273 ASP A O 1
ATOM 3463 N N . PRO A 1 274 ? 178.853 376.448 247.397 1.00 35.09 274 PRO A N 1
ATOM 3464 C CA . PRO A 1 274 ? 178.675 377.758 246.766 1.00 32.80 274 PRO A CA 1
ATOM 3465 C C . PRO A 1 274 ? 177.210 378.155 246.675 1.00 32.39 274 PRO A C 1
ATOM 3466 O O . PRO A 1 274 ? 176.301 377.326 246.723 1.00 33.95 274 PRO A O 1
ATOM 3477 N N . THR A 1 275 ? 176.998 379.459 246.537 1.00 33.28 275 THR A N 1
ATOM 3478 C CA . THR A 1 275 ? 175.677 380.020 246.293 1.00 30.30 275 THR A CA 1
ATOM 3479 C C . THR A 1 275 ? 175.507 380.255 244.798 1.00 30.89 275 THR A C 1
ATOM 3480 O O . THR A 1 275 ? 176.400 380.805 244.149 1.00 33.60 275 THR A O 1
ATOM 3491 N N . LEU A 1 276 ? 174.366 379.839 244.260 1.00 28.76 276 LEU A N 1
ATOM 3492 C CA . LEU A 1 276 ? 174.070 379.970 242.839 1.00 29.46 276 LEU A CA 1
ATOM 3493 C C . LEU A 1 276 ? 173.192 381.195 242.614 1.00 32.47 276 LEU A C 1
ATOM 3494 O O . LEU A 1 276 ? 172.118 381.310 243.211 1.00 35.18 276 LEU A O 1
ATOM 3510 N N . ILE A 1 277 ? 173.642 382.098 241.748 1.00 32.64 277 ILE A N 1
ATOM 3511 C CA . ILE A 1 277 ? 172.849 383.263 241.370 1.00 33.46 277 ILE A CA 1
ATOM 3512 C C . ILE A 1 277 ? 171.922 382.848 240.233 1.00 34.20 277 ILE A C 1
ATOM 3513 O O . ILE A 1 277 ? 172.382 382.487 239.148 1.00 38.61 277 ILE A O 1
ATOM 3529 N N . ASP A 1 278 ? 170.620 382.907 240.476 1.00 34.66 278 ASP A N 1
ATOM 3530 C CA . ASP A 1 278 ? 169.646 382.536 239.464 1.00 37.16 278 ASP A CA 1
ATOM 3531 C C . ASP A 1 278 ? 169.125 383.772 238.738 1.00 40.22 278 ASP A C 1
ATOM 3532 O O . ASP A 1 278 ? 169.228 384.890 239.250 1.00 38.85 278 ASP A O 1
ATOM 3541 N N . PRO A 1 279 ? 168.572 383.601 237.538 1.00 37.79 279 PRO A N 1
ATOM 3542 C CA . PRO A 1 279 ? 167.912 384.730 236.875 1.00 34.12 279 PRO A CA 1
ATOM 3543 C C . PRO A 1 279 ? 166.775 385.258 237.734 1.00 36.34 279 PRO A C 1
ATOM 3544 O O . PRO A 1 279 ? 166.074 384.495 238.401 1.00 38.64 279 PRO A O 1
ATOM 3555 N N . PHE A 1 280 ? 166.597 386.576 237.720 1.00 36.45 280 PHE A N 1
ATOM 3556 C CA . PHE A 1 280 ? 165.644 387.225 238.613 1.00 36.79 280 PHE A CA 1
ATOM 3557 C C . PHE A 1 280 ? 164.921 388.339 237.876 1.00 35.63 280 PHE A C 1
ATOM 3558 O O . PHE A 1 280 ? 165.549 389.299 237.422 1.00 35.77 280 PHE A O 1
ATOM 3575 N N . GLU A 1 281 ? 163.602 388.212 237.775 1.00 34.71 281 GLU A N 1
ATOM 3576 C CA . GLU A 1 281 ? 162.732 389.251 237.248 1.00 35.14 281 GLU A CA 1
ATOM 3577 C C . GLU A 1 281 ? 161.562 389.414 238.204 1.00 35.98 281 GLU A C 1
ATOM 3578 O O . GLU A 1 281 ? 161.108 388.439 238.808 1.00 39.30 281 GLU A O 1
ATOM 3590 N N . TYR A 1 282 ? 161.079 390.644 238.349 1.00 36.14 282 TYR A N 1
ATOM 3591 C CA . TYR A 1 282 ? 160.083 390.932 239.368 1.00 37.01 282 TYR A CA 1
ATOM 3592 C C . TYR A 1 282 ? 159.184 392.070 238.916 1.00 39.16 282 TYR A C 1
ATOM 3593 O O . TYR A 1 282 ? 159.611 392.977 238.199 1.00 40.41 282 TYR A O 1
ATOM 3611 N N . GLY A 1 283 ? 157.927 391.998 239.341 1.00 42.06 283 GLY A N 1
ATOM 3612 C CA . GLY A 1 283 ? 156.991 393.094 239.208 1.00 41.49 283 GLY A CA 1
ATOM 3613 C C . GLY A 1 283 ? 156.596 393.615 240.572 1.00 43.79 283 GLY A C 1
ATOM 3614 O O . GLY A 1 283 ? 157.337 394.383 241.192 1.00 48.07 283 GLY A O 1
ATOM 3618 N N . GLY A 1 284 ? 155.427 393.200 241.051 1.00 43.01 284 GLY A N 1
ATOM 3619 C CA . GLY A 1 284 ? 154.997 393.509 242.398 1.00 39.86 284 GLY A CA 1
ATOM 3620 C C . GLY A 1 284 ? 155.483 392.549 243.461 1.00 40.62 284 GLY A C 1
ATOM 3621 O O . GLY A 1 284 ? 155.100 392.700 244.624 1.00 42.13 284 GLY A O 1
ATOM 3625 N N . SER A 1 285 ? 156.306 391.562 243.102 1.00 38.95 285 SER A N 1
ATOM 3626 C CA . SER A 1 285 ? 156.844 390.643 244.099 1.00 38.93 285 SER A CA 1
ATOM 3627 C C . SER A 1 285 ? 157.958 391.274 244.925 1.00 38.25 285 SER A C 1
ATOM 3628 O O . SER A 1 285 ? 158.400 390.672 245.907 1.00 38.32 285 SER A O 1
ATOM 3636 N N . MET A 1 286 ? 158.424 392.459 244.546 1.00 36.11 286 MET A N 1
ATOM 3637 C CA . MET A 1 286 ? 159.368 393.234 245.335 1.00 36.28 286 MET A CA 1
ATOM 3638 C C . MET A 1 286 ? 158.738 394.582 245.655 1.00 36.20 286 MET A C 1
ATOM 3639 O O . MET A 1 286 ? 157.845 395.047 244.944 1.00 41.24 286 MET A O 1
ATOM 3653 N N . THR A 1 287 ? 159.199 395.208 246.734 1.00 37.28 287 THR A N 1
ATOM 3654 C CA . THR A 1 287 ? 158.584 396.438 247.209 1.00 35.76 287 THR A CA 1
ATOM 3655 C C . THR A 1 287 ? 159.606 397.264 247.975 1.00 35.79 287 THR A C 1
ATOM 3656 O O . THR A 1 287 ? 160.702 396.802 248.296 1.00 36.68 287 THR A O 1
ATOM 3667 N N . SER A 1 288 ? 159.225 398.508 248.257 1.00 35.02 288 SER A N 1
ATOM 3668 C CA . SER A 1 288 ? 159.993 399.381 249.134 1.00 36.28 288 SER A CA 1
ATOM 3669 C C . SER A 1 288 ? 159.037 400.156 250.027 1.00 38.04 288 SER A C 1
ATOM 3670 O O . SER A 1 288 ? 157.829 399.901 250.019 1.00 42.72 288 SER A O 1
ATOM 3678 N N . SER A 1 289 ? 159.561 401.107 250.800 1.00 41.02 289 SER A N 1
ATOM 3679 C CA . SER A 1 289 ? 158.694 401.963 251.600 1.00 40.96 289 SER A CA 1
ATOM 3680 C C . SER A 1 289 ? 157.947 402.977 250.746 1.00 43.59 289 SER A C 1
ATOM 3681 O O . SER A 1 289 ? 157.033 403.638 251.247 1.00 46.06 289 SER A O 1
ATOM 3689 N N . GLY A 1 290 ? 158.309 403.111 249.472 1.00 44.03 290 GLY A N 1
ATOM 3690 C CA . GLY A 1 290 ? 157.722 404.107 248.603 1.00 40.79 290 GLY A CA 1
ATOM 3691 C C . GLY A 1 290 ? 158.399 405.458 248.644 1.00 46.54 290 GLY A C 1
ATOM 3692 O O . GLY A 1 290 ? 158.024 406.341 247.863 1.00 48.16 290 GLY A O 1
ATOM 3696 N N . GLY A 1 291 ? 159.384 405.648 249.522 1.00 47.13 291 GLY A N 1
ATOM 3697 C CA . GLY A 1 291 ? 160.072 406.913 249.642 1.00 42.35 291 GLY A CA 1
ATOM 3698 C C . GLY A 1 291 ? 161.354 406.963 248.832 1.00 42.47 291 GLY A C 1
ATOM 3699 O O . GLY A 1 291 ? 161.665 406.082 248.033 1.00 42.11 291 GLY A O 1
ATOM 3703 N N . ILE A 1 292 ? 162.117 408.028 249.066 1.00 44.36 292 ILE A N 1
ATOM 3704 C CA . ILE A 1 292 ? 163.331 408.301 248.304 1.00 41.61 292 ILE A CA 1
ATOM 3705 C C . ILE A 1 292 ? 164.495 407.459 248.812 1.00 38.94 292 ILE A C 1
ATOM 3706 O O . ILE A 1 292 ? 165.622 407.590 248.325 1.00 39.40 292 ILE A O 1
ATOM 3722 N N . ASP A 1 293 ? 164.238 406.585 249.788 1.00 40.29 293 ASP A N 1
ATOM 3723 C CA . ASP A 1 293 ? 165.303 405.729 250.303 1.00 37.08 293 ASP A CA 1
ATOM 3724 C C . ASP A 1 293 ? 165.707 404.662 249.292 1.00 38.01 293 ASP A C 1
ATOM 3725 O O . ASP A 1 293 ? 166.871 404.250 249.261 1.00 39.02 293 ASP A O 1
ATOM 3734 N N . ASN A 1 294 ? 164.768 404.204 248.466 1.00 38.77 294 ASN A N 1
ATOM 3735 C CA . ASN A 1 294 ? 165.056 403.241 247.402 1.00 36.74 294 ASN A CA 1
ATOM 3736 C C . ASN A 1 294 ? 165.724 401.981 247.943 1.00 34.66 294 ASN A C 1
ATOM 3737 O O . ASN A 1 294 ? 166.706 401.486 247.389 1.00 39.07 294 ASN A O 1
ATOM 3748 N N . VAL A 1 295 ? 165.188 401.455 249.037 1.00 34.50 295 VAL A N 1
ATOM 3749 C CA . VAL A 1 295 ? 165.596 400.162 249.571 1.00 34.00 295 VAL A CA 1
ATOM 3750 C C . VAL A 1 295 ? 164.485 399.180 249.231 1.00 34.45 295 VAL A C 1
ATOM 3751 O O . VAL A 1 295 ? 163.348 399.335 249.685 1.00 36.58 295 VAL A O 1
ATOM 3764 N N . TYR A 1 296 ? 164.804 398.169 248.430 1.00 33.80 296 TYR A N 1
ATOM 3765 C CA . TYR A 1 296 ? 163.807 397.256 247.895 1.00 32.33 296 TYR A CA 1
ATOM 3766 C C . TYR A 1 296 ? 164.023 395.850 248.432 1.00 33.55 296 TYR A C 1
ATOM 3767 O O . TYR A 1 296 ? 165.159 395.379 248.543 1.00 32.95 296 TYR A O 1
ATOM 3785 N N . TYR A 1 297 ? 162.920 395.191 248.767 1.00 32.45 297 TYR A N 1
ATOM 3786 C CA . TYR A 1 297 ? 162.935 393.875 249.385 1.00 31.87 297 TYR A CA 1
ATOM 3787 C C . TYR A 1 297 ? 161.681 393.134 248.953 1.00 33.16 297 TYR A C 1
ATOM 3788 O O . TYR A 1 297 ? 160.746 393.746 248.425 1.00 35.23 297 TYR A O 1
ATOM 3806 N N . PRO A 1 298 ? 161.630 391.818 249.152 1.00 31.60 298 PRO A N 1
ATOM 3807 C CA . PRO A 1 298 ? 160.448 391.057 248.730 1.00 32.66 298 PRO A CA 1
ATOM 3808 C C . PRO A 1 298 ? 159.174 391.567 249.391 1.00 32.84 298 PRO A C 1
ATOM 3809 O O . PRO A 1 298 ? 159.158 391.907 250.574 1.00 34.98 298 PRO A O 1
ATOM 3820 N N . SER A 1 299 ? 158.092 391.599 248.609 1.00 34.59 299 SER A N 1
ATOM 3821 C CA . SER A 1 299 ? 156.810 392.071 249.122 1.00 33.95 299 SER A CA 1
ATOM 3822 C C . SER A 1 299 ? 156.261 391.154 250.204 1.00 35.45 299 SER A C 1
ATOM 3823 O O . SER A 1 299 ? 155.493 391.600 251.062 1.00 38.20 299 SER A O 1
ATOM 3831 N N . ASP A 1 300 ? 156.633 389.878 250.180 1.00 38.14 300 ASP A N 1
ATOM 3832 C CA . ASP A 1 300 ? 156.206 388.924 251.190 1.00 35.56 300 ASP A CA 1
ATOM 3833 C C . ASP A 1 300 ? 157.290 387.863 251.326 1.00 35.20 300 ASP A C 1
ATOM 3834 O O . ASP A 1 300 ? 158.309 387.898 250.633 1.00 40.42 300 ASP A O 1
ATOM 3843 N N . ASN A 1 301 ? 157.067 386.915 252.231 1.00 32.99 301 ASN A N 1
ATOM 3844 C CA . ASN A 1 301 ? 158.047 385.873 252.501 1.00 32.87 301 ASN A CA 1
ATOM 3845 C C . ASN A 1 301 ? 157.716 384.538 251.849 1.00 34.22 301 ASN A C 1
ATOM 3846 O O . ASN A 1 301 ? 158.519 383.607 251.954 1.00 37.88 301 ASN A O 1
ATOM 3857 N N . VAL A 1 302 ? 156.584 384.423 251.160 1.00 35.93 302 VAL A N 1
ATOM 3858 C CA . VAL A 1 302 ? 156.106 383.131 250.685 1.00 36.02 302 VAL A CA 1
ATOM 3859 C C . VAL A 1 302 ? 156.143 382.994 249.168 1.00 34.49 302 VAL A C 1
ATOM 3860 O O . VAL A 1 302 ? 155.990 381.869 248.666 1.00 37.20 302 VAL A O 1
ATOM 3873 N N . SER A 1 303 ? 156.336 384.076 248.424 1.00 33.89 303 SER A N 1
ATOM 3874 C CA . SER A 1 303 ? 156.414 383.968 246.976 1.00 33.84 303 SER A CA 1
ATOM 3875 C C . SER A 1 303 ? 157.675 383.214 246.566 1.00 34.18 303 SER A C 1
ATOM 3876 O O . SER A 1 303 ? 158.655 383.143 247.311 1.00 36.85 303 SER A O 1
ATOM 3884 N N . GLY A 1 304 ? 157.634 382.626 245.371 1.00 31.80 304 GLY A N 1
ATOM 3885 C CA . GLY A 1 304 ? 158.827 381.988 244.840 1.00 31.82 304 GLY A CA 1
ATOM 3886 C C . GLY A 1 304 ? 159.961 382.975 244.638 1.00 33.66 304 GLY A C 1
ATOM 3887 O O . GLY A 1 304 ? 161.131 382.650 244.857 1.00 35.68 304 GLY A O 1
ATOM 3891 N N . ASN A 1 305 ? 159.626 384.198 244.226 1.00 33.50 305 ASN A N 1
ATOM 3892 C CA . ASN A 1 305 ? 160.646 385.223 244.044 1.00 32.99 305 ASN A CA 1
ATOM 3893 C C . ASN A 1 305 ? 161.322 385.565 245.364 1.00 33.77 305 ASN A C 1
ATOM 3894 O O . ASN A 1 305 ? 162.532 385.793 245.406 1.00 36.23 305 ASN A O 1
ATOM 3905 N N . ALA A 1 306 ? 160.554 385.623 246.453 1.00 31.60 306 ALA A N 1
ATOM 3906 C CA . ALA A 1 306 ? 161.143 385.954 247.747 1.00 32.95 306 ALA A CA 1
ATOM 3907 C C . ALA A 1 306 ? 162.192 384.924 248.148 1.00 33.82 306 ALA A C 1
ATOM 3908 O O . ALA A 1 306 ? 163.307 385.275 248.554 1.00 33.38 306 ALA A O 1
ATOM 3915 N N . VAL A 1 307 ? 161.855 383.641 248.020 1.00 33.59 307 VAL A N 1
ATOM 3916 C CA . VAL A 1 307 ? 162.786 382.584 248.399 1.00 33.34 307 VAL A CA 1
ATOM 3917 C C . VAL A 1 307 ? 163.992 382.579 247.467 1.00 34.23 307 VAL A C 1
ATOM 3918 O O . VAL A 1 307 ? 165.132 382.385 247.905 1.00 36.92 307 VAL A O 1
ATOM 3931 N N . ARG A 1 308 ? 163.762 382.780 246.168 1.00 32.42 308 ARG A N 1
ATOM 3932 C CA . ARG A 1 308 ? 164.880 382.826 245.231 1.00 32.10 308 ARG A CA 1
ATOM 3933 C C . ARG A 1 308 ? 165.825 383.974 245.569 1.00 33.32 308 ARG A C 1
ATOM 3934 O O . ARG A 1 308 ? 167.050 383.807 245.579 1.00 34.84 308 ARG A O 1
ATOM 3955 N N . PHE A 1 309 ? 165.265 385.151 245.850 1.00 32.16 309 PHE A N 1
ATOM 3956 C CA . PHE A 1 309 ? 166.065 386.307 246.230 1.00 30.64 309 PHE A CA 1
ATOM 3957 C C . PHE A 1 309 ? 166.891 386.005 247.471 1.00 33.24 309 PHE A C 1
ATOM 3958 O O . PHE A 1 309 ? 168.106 386.238 247.500 1.00 33.55 309 PHE A O 1
ATOM 3975 N N . ARG A 1 310 ? 166.246 385.452 248.498 1.00 33.63 310 ARG A N 1
ATOM 3976 C CA . ARG A 1 310 ? 166.947 385.138 249.735 1.00 30.76 310 ARG A CA 1
ATOM 3977 C C . ARG A 1 310 ? 168.090 384.164 249.484 1.00 31.06 310 ARG A C 1
ATOM 3978 O O . ARG A 1 310 ? 169.206 384.359 249.975 1.00 31.78 310 ARG A O 1
ATOM 3999 N N . ASP A 1 311 ? 167.829 383.104 248.718 1.00 34.33 311 ASP A N 1
ATOM 4000 C CA . ASP A 1 311 ? 168.836 382.068 248.525 1.00 31.94 311 ASP A CA 1
ATOM 4001 C C . ASP A 1 311 ? 170.011 382.584 247.707 1.00 31.74 311 ASP A C 1
ATOM 4002 O O . ASP A 1 311 ? 171.171 382.306 248.024 1.00 36.75 311 ASP A O 1
ATOM 4011 N N . MET A 1 312 ? 169.730 383.334 246.643 1.00 31.85 312 MET A N 1
ATOM 4012 C CA . MET A 1 312 ? 170.797 383.766 245.750 1.00 31.19 312 MET A CA 1
ATOM 4013 C C . MET A 1 312 ? 171.601 384.925 246.325 1.00 32.88 312 MET A C 1
ATOM 4014 O O . MET A 1 312 ? 172.779 385.076 245.986 1.00 33.69 312 MET A O 1
ATOM 4028 N N . GLY A 1 313 ? 170.999 385.747 247.184 1.00 32.79 313 GLY A N 1
ATOM 4029 C CA . GLY A 1 313 ? 171.698 386.905 247.701 1.00 29.49 313 GLY A CA 1
ATOM 4030 C C . GLY A 1 313 ? 172.515 386.693 248.954 1.00 28.81 313 GLY A C 1
ATOM 4031 O O . GLY A 1 313 ? 173.266 387.589 249.341 1.00 29.24 313 GLY A O 1
ATOM 4035 N N . VAL A 1 314 ? 172.405 385.535 249.600 1.00 29.53 314 VAL A N 1
ATOM 4036 C CA . VAL A 1 314 ? 173.005 385.298 250.907 1.00 27.19 314 VAL A CA 1
ATOM 4037 C C . VAL A 1 314 ? 173.799 384.002 250.860 1.00 27.76 314 VAL A C 1
ATOM 4038 O O . VAL A 1 314 ? 173.307 382.985 250.359 1.00 33.76 314 VAL A O 1
ATOM 4051 N N . ASP A 1 315 ? 175.019 384.039 251.387 1.00 26.70 315 ASP A N 1
ATOM 4052 C CA . ASP A 1 315 ? 175.791 382.828 251.647 1.00 28.89 315 ASP A CA 1
ATOM 4053 C C . ASP A 1 315 ? 175.323 382.274 252.985 1.00 30.12 315 ASP A C 1
ATOM 4054 O O . ASP A 1 315 ? 175.690 382.783 254.046 1.00 32.51 315 ASP A O 1
ATOM 4063 N N . GLN A 1 316 ? 174.511 381.223 252.939 1.00 29.08 316 GLN A N 1
ATOM 4064 C CA . GLN A 1 316 ? 173.853 380.713 254.133 1.00 29.71 316 GLN A CA 1
ATOM 4065 C C . GLN A 1 316 ? 174.714 379.739 254.926 1.00 32.57 316 GLN A C 1
ATOM 4066 O O . GLN A 1 316 ? 174.226 379.168 255.904 1.00 33.40 316 GLN A O 1
ATOM 4080 N N . ASN A 1 317 ? 175.973 379.535 254.537 1.00 35.51 317 ASN A N 1
ATOM 4081 C CA . ASN A 1 317 ? 176.903 378.781 255.366 1.00 35.94 317 ASN A CA 1
ATOM 4082 C C . ASN A 1 317 ? 177.504 379.621 256.485 1.00 35.67 317 ASN A C 1
ATOM 4083 O O . ASN A 1 317 ? 178.095 379.058 257.411 1.00 39.93 317 ASN A O 1
ATOM 4094 N N . MET A 1 318 ? 177.375 380.941 256.422 1.00 35.61 318 MET A N 1
ATOM 4095 C CA . MET A 1 318 ? 177.957 381.839 257.407 1.00 32.77 318 MET A CA 1
ATOM 4096 C C . MET A 1 318 ? 176.907 382.277 258.422 1.00 30.55 318 MET A C 1
ATOM 4097 O O . MET A 1 318 ? 175.703 382.223 258.170 1.00 32.21 318 MET A O 1
ATOM 4111 N N . ASP A 1 319 ? 177.387 382.717 259.579 1.00 28.77 319 ASP A N 1
ATOM 4112 C CA . ASP A 1 319 ? 176.535 383.298 260.603 1.00 27.92 319 ASP A CA 1
ATOM 4113 C C . ASP A 1 319 ? 176.522 384.821 260.478 1.00 27.31 319 ASP A C 1
ATOM 4114 O O . ASP A 1 319 ? 177.252 385.412 259.683 1.00 29.85 319 ASP A O 1
ATOM 4123 N N . TRP A 1 320 ? 175.666 385.455 261.274 1.00 28.13 320 TRP A N 1
ATOM 4124 C CA . TRP A 1 320 ? 175.490 386.900 261.268 1.00 24.49 320 TRP A CA 1
ATOM 4125 C C . TRP A 1 320 ? 175.984 387.486 262.583 1.00 26.05 320 TRP A C 1
ATOM 4126 O O . TRP A 1 320 ? 176.048 386.795 263.602 1.00 29.17 320 TRP A O 1
ATOM 4147 N N . ILE A 1 321 ? 176.332 388.771 262.555 1.00 24.34 321 ILE A N 1
ATOM 4148 C CA . ILE A 1 321 ? 176.785 389.490 263.740 1.00 24.27 321 ILE A CA 1
ATOM 4149 C C . ILE A 1 321 ? 175.990 390.782 263.860 1.00 24.95 321 ILE A C 1
ATOM 4150 O O . ILE A 1 321 ? 175.762 391.475 262.863 1.00 27.35 321 ILE A O 1
ATOM 4166 N N . TYR A 1 322 ? 175.569 391.098 265.081 1.00 25.91 322 TYR A N 1
ATOM 4167 C CA . TYR A 1 322 ? 174.792 392.291 265.390 1.00 22.10 322 TYR A CA 1
ATOM 4168 C C . TYR A 1 322 ? 175.542 393.081 266.452 1.00 25.17 322 TYR A C 1
ATOM 4169 O O . TYR A 1 322 ? 175.874 392.539 267.511 1.00 27.90 322 TYR A O 1
ATOM 4187 N N . ILE A 1 323 ? 175.810 394.354 266.172 1.00 26.27 323 ILE A N 1
ATOM 4188 C CA . ILE A 1 323 ? 176.577 395.223 267.058 1.00 26.51 323 ILE A CA 1
ATOM 4189 C C . ILE A 1 323 ? 175.725 396.433 267.407 1.00 26.23 323 ILE A C 1
ATOM 4190 O O . ILE A 1 323 ? 175.101 397.034 266.526 1.00 26.92 323 ILE A O 1
ATOM 4206 N N . ARG A 1 324 ? 175.702 396.787 268.687 1.00 26.22 324 ARG A N 1
ATOM 4207 C CA . ARG A 1 324 ? 175.089 398.021 269.161 1.00 25.79 324 ARG A CA 1
ATOM 4208 C C . ARG A 1 324 ? 176.195 398.938 269.661 1.00 27.63 324 ARG A C 1
ATOM 4209 O O . ARG A 1 324 ? 176.977 398.552 270.535 1.00 30.73 324 ARG A O 1
ATOM 4230 N N . LEU A 1 325 ? 176.265 400.139 269.103 1.00 27.53 325 LEU A N 1
ATOM 4231 C CA . LEU A 1 325 ? 177.220 401.154 269.529 1.00 27.55 325 LEU A CA 1
ATOM 4232 C C . LEU A 1 325 ? 176.458 402.205 270.325 1.00 30.27 325 LEU A C 1
ATOM 4233 O O . LEU A 1 325 ? 175.686 402.982 269.755 1.00 30.80 325 LEU A O 1
ATOM 4249 N N . HIS A 1 326 ? 176.658 402.215 271.641 1.00 30.95 326 HIS A N 1
ATOM 4250 C CA . HIS A 1 326 ? 176.057 403.221 272.514 1.00 28.38 326 HIS A CA 1
ATOM 4251 C C . HIS A 1 326 ? 176.984 404.426 272.498 1.00 30.11 326 HIS A C 1
ATOM 4252 O O . HIS A 1 326 ? 177.911 404.539 273.298 1.00 34.02 326 HIS A O 1
ATOM 4267 N N . CYS A 1 327 ? 176.723 405.339 271.571 1.00 31.96 327 CYS A N 1
ATOM 4268 C CA . CYS A 1 327 ? 177.680 406.368 271.205 1.00 33.50 327 CYS A CA 1
ATOM 4269 C C . CYS A 1 327 ? 177.492 407.632 272.034 1.00 35.84 327 CYS A C 1
ATOM 4270 O O . CYS A 1 327 ? 176.522 407.795 272.775 1.00 39.27 327 CYS A O 1
ATOM 4278 N N . ARG A 1 328 ? 178.454 408.534 271.889 1.00 38.12 328 ARG A N 1
ATOM 4279 C CA . ARG A 1 328 ? 178.309 409.873 272.426 1.00 38.34 328 ARG A CA 1
ATOM 4280 C C . ARG A 1 328 ? 177.058 410.516 271.831 1.00 38.68 328 ARG A C 1
ATOM 4281 O O . ARG A 1 328 ? 176.765 410.316 270.647 1.00 39.61 328 ARG A O 1
ATOM 4302 N N . PRO A 1 329 ? 176.286 411.267 272.614 1.00 41.34 329 PRO A N 1
ATOM 4303 C CA . PRO A 1 329 ? 175.055 411.850 272.070 1.00 41.25 329 PRO A CA 1
ATOM 4304 C C . PRO A 1 329 ? 175.348 412.787 270.910 1.00 39.65 329 PRO A C 1
ATOM 4305 O O . PRO A 1 329 ? 176.424 413.379 270.815 1.00 40.96 329 PRO A O 1
ATOM 4316 N N . ASN A 1 330 ? 174.378 412.895 270.006 1.00 40.15 330 ASN A N 1
ATOM 4317 C CA . ASN A 1 330 ? 174.463 413.784 268.852 1.00 4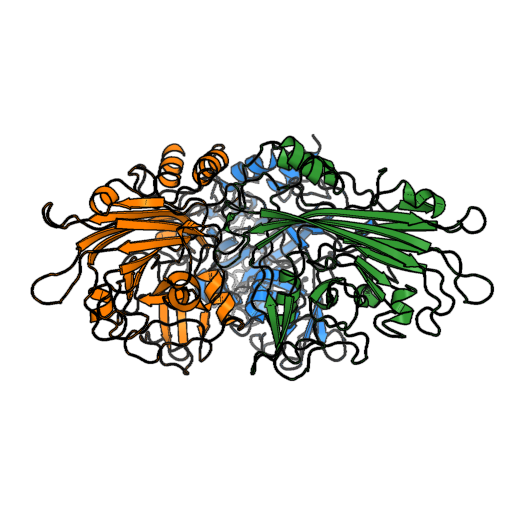0.36 330 ASN A CA 1
ATOM 4318 C C . ASN A 1 330 ? 173.176 414.592 268.775 1.00 43.97 330 ASN A C 1
ATOM 4319 O O . ASN A 1 330 ? 172.129 414.060 268.395 1.00 46.63 330 ASN A O 1
ATOM 4330 N N . ASN A 1 331 ? 173.253 415.872 269.135 1.00 47.98 331 ASN A N 1
ATOM 4331 C CA . ASN A 1 331 ? 172.110 416.771 269.059 1.00 49.82 331 ASN A CA 1
ATOM 4332 C C . ASN A 1 331 ? 172.359 417.972 268.159 1.00 52.60 331 ASN A C 1
ATOM 4333 O O . ASN A 1 331 ? 171.443 418.776 267.958 1.00 55.58 331 ASN A O 1
ATOM 4344 N N . GLY A 1 332 ? 173.564 418.121 267.616 1.00 51.47 332 GLY A N 1
ATOM 4345 C CA . GLY A 1 332 ? 173.855 419.177 266.672 1.00 54.38 332 GLY A CA 1
ATOM 4346 C C . GLY A 1 332 ? 174.117 420.539 267.275 1.00 55.63 332 GLY A C 1
ATOM 4347 O O . GLY A 1 332 ? 174.336 421.493 266.519 1.00 58.04 332 GLY A O 1
ATOM 4351 N N . THR A 1 333 ? 174.099 420.668 268.593 1.00 56.59 333 THR A N 1
ATOM 4352 C CA . THR A 1 333 ? 174.327 421.952 269.248 1.00 57.94 333 THR A CA 1
ATOM 4353 C C . THR A 1 333 ? 175.451 421.909 270.272 1.00 58.81 333 THR A C 1
ATOM 4354 O O . THR A 1 333 ? 176.220 422.867 270.366 1.00 61.80 333 THR A O 1
ATOM 4365 N N . SER A 1 334 ? 175.562 420.828 271.041 1.00 58.21 334 SER A N 1
ATOM 4366 C CA . SER A 1 334 ? 176.616 420.684 272.037 1.00 54.99 334 SER A CA 1
ATOM 4367 C C . SER A 1 334 ? 177.334 419.346 271.979 1.00 54.22 334 SER A C 1
ATOM 4368 O O . SER A 1 334 ? 178.498 419.278 272.391 1.00 54.91 334 SER A O 1
ATOM 4376 N N . SER A 1 335 ? 176.692 418.290 271.490 1.00 52.17 335 SER A N 1
ATOM 4377 C CA . SER A 1 335 ? 177.321 416.991 271.307 1.00 47.61 335 SER A CA 1
ATOM 4378 C C . SER A 1 335 ? 177.136 416.579 269.857 1.00 46.20 335 SER A C 1
ATOM 4379 O O . SER A 1 335 ? 176.020 416.634 269.334 1.00 49.13 335 SER A O 1
ATOM 4387 N N . LEU A 1 336 ? 178.225 416.167 269.210 1.00 45.43 336 LEU A N 1
ATOM 4388 C CA . LEU A 1 336 ? 178.219 415.856 267.787 1.00 43.98 336 LEU A CA 1
ATOM 4389 C C . LEU A 1 336 ? 178.479 414.377 267.520 1.00 41.22 336 LEU A C 1
ATOM 4390 O O . LEU A 1 336 ? 178.969 414.011 266.452 1.00 40.13 336 LEU A O 1
ATOM 4406 N N . GLY A 1 337 ? 178.169 413.524 268.486 1.00 42.75 337 GLY A N 1
ATOM 4407 C CA . GLY A 1 337 ? 178.227 412.098 268.271 1.00 38.01 337 GLY A CA 1
ATOM 4408 C C . GLY A 1 337 ? 179.642 411.544 268.259 1.00 36.59 337 GLY A C 1
ATOM 4409 O O . GLY A 1 337 ? 180.630 412.229 268.511 1.00 38.61 337 GLY A O 1
ATOM 4413 N N . SER A 1 338 ? 179.711 410.253 267.954 1.00 37.38 338 SER A N 1
ATOM 4414 C CA . SER A 1 338 ? 180.965 409.520 267.857 1.00 35.17 338 SER A CA 1
ATOM 4415 C C . SER A 1 338 ? 181.240 409.225 266.391 1.00 35.86 338 SER A C 1
ATOM 4416 O O . SER A 1 338 ? 180.415 408.605 265.715 1.00 37.61 338 SER A O 1
ATOM 4424 N N . ASN A 1 339 ? 182.393 409.666 265.905 1.00 36.90 339 ASN A N 1
ATOM 4425 C CA . ASN A 1 339 ? 182.812 409.380 264.543 1.00 34.29 339 ASN A CA 1
ATOM 4426 C C . ASN A 1 339 ? 183.671 408.124 264.541 1.00 31.19 339 ASN A C 1
ATOM 4427 O O . ASN A 1 339 ? 184.582 407.988 265.361 1.00 35.71 339 ASN A O 1
ATOM 4438 N N . PHE A 1 340 ? 183.370 407.206 263.629 1.00 31.89 340 PHE A N 1
ATOM 4439 C CA . PHE A 1 340 ? 184.039 405.919 263.552 1.00 30.08 340 PHE A CA 1
ATOM 4440 C C . PHE A 1 340 ? 184.715 405.751 262.200 1.00 31.38 340 PHE A C 1
ATOM 4441 O O . PHE A 1 340 ? 184.412 406.456 261.234 1.00 35.45 340 PHE A O 1
ATOM 4458 N N . LEU A 1 341 ? 185.629 404.790 262.145 1.00 29.95 341 LEU A N 1
ATOM 4459 C CA . LEU A 1 341 ? 186.246 404.339 260.904 1.00 25.76 341 LEU A CA 1
ATOM 4460 C C . LEU A 1 341 ? 185.851 402.883 260.700 1.00 28.01 341 LEU A C 1
ATOM 4461 O O . LEU A 1 341 ? 186.291 402.007 261.451 1.00 31.44 341 LEU A O 1
ATOM 4477 N N . PHE A 1 342 ? 185.019 402.628 259.697 1.00 26.83 342 PHE A N 1
ATOM 4478 C CA . PHE A 1 342 ? 184.573 401.279 259.383 1.00 27.53 342 PHE A CA 1
ATOM 4479 C C . PHE A 1 342 ? 185.431 400.707 258.265 1.00 28.88 342 PHE A C 1
ATOM 4480 O O . PHE A 1 342 ? 185.625 401.352 257.232 1.00 33.06 342 PHE A O 1
ATOM 4497 N N . ASN A 1 343 ? 185.946 399.501 258.479 1.00 27.75 343 ASN A N 1
ATOM 4498 C CA . ASN A 1 343 ? 186.781 398.807 257.503 1.00 27.51 343 ASN A CA 1
ATOM 4499 C C . ASN A 1 343 ? 186.241 397.387 257.375 1.00 28.74 343 ASN A C 1
ATOM 4500 O O . ASN A 1 343 ? 186.445 396.556 258.264 1.00 28.63 343 ASN A O 1
ATOM 4511 N N . VAL A 1 344 ? 185.558 397.111 256.270 1.00 26.39 344 VAL A N 1
ATOM 4512 C CA . VAL A 1 344 ? 184.902 395.830 256.037 1.00 26.81 344 VAL A CA 1
ATOM 4513 C C . VAL A 1 344 ? 185.550 395.166 254.832 1.00 26.27 344 VAL A C 1
ATOM 4514 O O . VAL A 1 344 ? 185.751 395.807 253.795 1.00 29.22 344 VAL A O 1
ATOM 4527 N N . ILE A 1 345 ? 185.875 393.886 254.970 1.00 28.10 345 ILE A N 1
ATOM 4528 C CA . ILE A 1 345 ? 186.466 393.102 253.895 1.00 27.08 345 ILE A CA 1
ATOM 4529 C C . ILE A 1 345 ? 185.657 391.824 253.728 1.00 29.51 345 ILE A C 1
ATOM 4530 O O . ILE A 1 345 ? 185.358 391.140 254.712 1.00 30.56 345 ILE A O 1
ATOM 4546 N N . GLN A 1 346 ? 185.209 391.519 252.505 1.00 30.82 346 GLN A N 1
ATOM 4547 C CA . GLN A 1 346 ? 184.500 390.254 252.168 1.00 29.81 346 GLN A CA 1
ATOM 4548 C C . GLN A 1 346 ? 185.307 389.508 251.100 1.00 30.94 346 GLN A C 1
ATOM 4549 O O . GLN A 1 346 ? 185.230 389.903 249.945 1.00 34.41 346 GLN A O 1
ATOM 4563 N N . ASN A 1 347 ? 186.013 388.449 251.462 1.00 30.37 347 ASN A N 1
ATOM 4564 C CA . ASN A 1 347 ? 186.809 387.645 250.544 1.00 29.47 347 ASN A CA 1
ATOM 4565 C C . ASN A 1 347 ? 185.907 386.605 249.889 1.00 31.57 347 ASN A C 1
ATOM 4566 O O . ASN A 1 347 ? 185.326 385.759 250.576 1.00 33.72 347 ASN A O 1
ATOM 4577 N N . VAL A 1 348 ? 185.794 386.668 248.565 1.00 30.92 348 VAL A N 1
ATOM 4578 C CA . VAL A 1 348 ? 184.811 385.899 247.812 1.00 30.80 348 VAL A CA 1
ATOM 4579 C C . VAL A 1 348 ? 185.525 385.096 246.733 1.00 29.99 348 VAL A C 1
ATOM 4580 O O . VAL A 1 348 ? 186.409 385.617 246.045 1.00 33.29 348 VAL A O 1
ATOM 4593 N N . GLU A 1 349 ? 185.142 383.831 246.593 1.00 28.40 349 GLU A N 1
ATOM 4594 C CA . GLU A 1 349 ? 185.604 382.968 245.515 1.00 3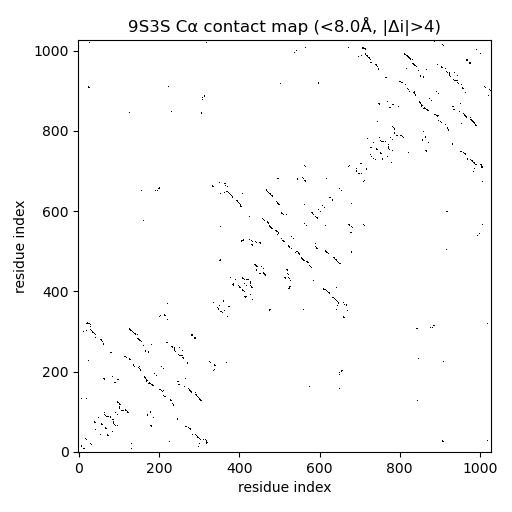2.41 349 GLU A CA 1
ATOM 4595 C C . GLU A 1 349 ? 184.449 382.717 244.554 1.00 31.14 349 GLU A C 1
ATOM 4596 O O . GLU A 1 349 ? 183.351 382.356 244.986 1.00 33.00 349 GLU A O 1
ATOM 4608 N N . VAL A 1 350 ? 184.696 382.907 243.259 1.00 30.45 350 VAL A N 1
ATOM 4609 C CA . VAL A 1 350 ? 183.672 382.733 242.237 1.00 31.22 350 VAL A CA 1
ATOM 4610 C C . VAL A 1 350 ? 184.223 381.869 241.113 1.00 31.59 350 VAL A C 1
ATOM 4611 O O . VAL A 1 350 ? 185.437 381.773 240.913 1.00 34.76 350 VAL A O 1
ATOM 4624 N N . ALA A 1 351 ? 183.315 381.239 240.374 1.00 31.89 351 ALA A N 1
ATOM 4625 C CA . ALA A 1 351 ? 183.642 380.502 239.158 1.00 30.43 351 ALA A CA 1
ATOM 4626 C C . ALA A 1 351 ? 183.110 381.305 237.978 1.00 30.34 351 ALA A C 1
ATOM 4627 O O . ALA A 1 351 ? 181.897 381.357 237.753 1.00 35.21 351 ALA A O 1
ATOM 4634 N N . PHE A 1 352 ? 184.014 381.933 237.233 1.00 30.23 352 PHE A N 1
ATOM 4635 C CA . PHE A 1 352 ? 183.608 382.796 236.133 1.00 29.15 352 PHE A CA 1
ATOM 4636 C C . PHE A 1 352 ? 183.129 381.973 234.945 1.00 31.46 352 PHE A C 1
ATOM 4637 O O . PHE A 1 352 ? 183.673 380.910 234.640 1.00 33.33 352 PHE A O 1
ATOM 4654 N N . ASN A 1 353 ? 182.102 382.474 234.274 1.00 31.17 353 ASN A N 1
ATOM 4655 C CA . ASN A 1 353 ? 181.569 381.825 233.090 1.00 28.94 353 ASN A CA 1
ATOM 4656 C C . ASN A 1 353 ? 182.399 382.195 231.865 1.00 30.87 353 ASN A C 1
ATOM 4657 O O . ASN A 1 353 ? 183.062 383.234 231.843 1.00 33.83 353 ASN A O 1
ATOM 4668 N N . PRO A 1 354 ? 182.378 381.361 230.823 1.00 31.98 354 PRO A N 1
ATOM 4669 C CA . PRO A 1 354 ? 183.281 381.596 229.685 1.00 31.51 354 PRO A CA 1
ATOM 4670 C C . PRO A 1 354 ? 183.052 382.918 228.974 1.00 31.62 354 PRO A C 1
ATOM 4671 O O . PRO A 1 354 ? 183.955 383.383 228.271 1.00 36.86 354 PRO A O 1
ATOM 4682 N N . SER A 1 355 ? 181.884 383.541 229.126 1.00 31.74 355 SER A N 1
ATOM 4683 C CA . SER A 1 355 ? 181.660 384.843 228.508 1.00 30.29 355 SER A CA 1
ATOM 4684 C C . SER A 1 355 ? 182.448 385.956 229.190 1.00 34.74 355 SER A C 1
ATOM 4685 O O . SER A 1 355 ? 182.683 386.997 228.570 1.00 37.56 355 SER A O 1
ATOM 4693 N N . SER A 1 356 ? 182.858 385.764 230.439 1.00 34.33 356 SER A N 1
ATOM 4694 C CA . SER A 1 356 ? 183.570 386.798 231.176 1.00 36.47 356 SER A CA 1
ATOM 4695 C C . SER A 1 356 ? 185.010 386.918 230.696 1.00 39.28 356 SER A C 1
ATOM 4696 O O . SER A 1 356 ? 185.643 385.925 230.330 1.00 40.34 356 SER A O 1
ATOM 4704 N N . ASP A 1 357 ? 185.525 388.149 230.696 1.00 40.73 357 ASP A N 1
ATOM 4705 C CA . ASP A 1 357 ? 186.935 388.360 230.394 1.00 41.10 357 ASP A CA 1
ATOM 4706 C C . ASP A 1 357 ? 187.837 387.802 231.484 1.00 42.22 357 ASP A C 1
ATOM 4707 O O . ASP A 1 357 ? 189.009 387.518 231.219 1.00 44.42 357 ASP A O 1
ATOM 4716 N N . PHE A 1 358 ? 187.315 387.636 232.700 1.00 39.97 358 PHE A N 1
ATOM 4717 C CA . PHE A 1 358 ? 188.099 387.106 233.807 1.00 37.01 358 PHE A CA 1
ATOM 4718 C C . PHE A 1 358 ? 188.315 385.602 233.720 1.00 36.73 358 PHE A C 1
ATOM 4719 O O . PHE A 1 358 ? 189.135 385.073 234.476 1.00 37.62 358 PHE A O 1
ATOM 4736 N N . ALA A 1 359 ? 187.609 384.903 232.830 1.00 36.60 359 ALA A N 1
ATOM 4737 C CA . ALA A 1 359 ? 187.746 383.454 232.753 1.00 37.03 359 ALA A CA 1
ATOM 4738 C C . ALA A 1 359 ? 189.162 383.024 232.400 1.00 36.56 359 ALA A C 1
ATOM 4739 O O . ALA A 1 359 ? 189.557 381.902 232.730 1.00 38.11 359 ALA A O 1
ATOM 4746 N N . ALA A 1 360 ? 189.935 383.883 231.733 1.00 36.83 360 ALA A N 1
ATOM 4747 C CA . ALA A 1 360 ? 191.305 383.523 231.391 1.00 37.34 360 ALA A CA 1
ATOM 4748 C C . ALA A 1 360 ? 192.204 383.493 232.618 1.00 37.83 360 ALA A C 1
ATOM 4749 O O . ALA A 1 360 ? 193.178 382.734 232.650 1.00 37.71 360 ALA A O 1
ATOM 4756 N N . PHE A 1 361 ? 191.896 384.296 233.634 1.00 38.20 361 PHE A N 1
ATOM 4757 C CA . PHE A 1 361 ? 192.741 384.413 234.813 1.00 34.29 361 PHE A CA 1
ATOM 4758 C C . PHE A 1 361 ? 192.464 383.348 235.866 1.00 36.78 361 PHE A C 1
ATOM 4759 O O . PHE A 1 361 ? 193.186 383.292 236.865 1.00 40.20 361 PHE A O 1
ATOM 4776 N N . GLN A 1 362 ? 191.452 382.505 235.674 1.00 38.25 362 GLN A N 1
ATOM 4777 C CA . GLN A 1 362 ? 191.101 381.522 236.690 1.00 37.36 362 GLN A CA 1
ATOM 4778 C C . GLN A 1 362 ? 192.241 380.538 236.911 1.00 38.25 362 GLN A C 1
ATOM 4779 O O . GLN A 1 362 ? 192.960 380.172 235.978 1.00 41.63 362 GLN A O 1
ATOM 4793 N N . THR A 1 363 ? 192.402 380.108 238.158 1.00 39.95 363 THR A N 1
ATOM 4794 C CA . THR A 1 363 ? 193.421 379.145 238.539 1.00 39.46 363 THR A CA 1
ATOM 4795 C C . THR A 1 363 ? 192.762 377.918 239.154 1.00 38.85 363 THR A C 1
ATOM 4796 O O . THR A 1 363 ? 191.589 377.941 239.534 1.00 42.03 363 THR A O 1
ATOM 4807 N N . ILE A 1 364 ? 193.527 376.840 239.238 1.00 39.93 364 ILE A N 1
ATOM 4808 C CA . ILE A 1 364 ? 193.010 375.575 239.743 1.00 40.85 364 ILE A CA 1
ATOM 4809 C C . ILE A 1 364 ? 192.915 375.636 241.260 1.00 41.10 364 ILE A C 1
ATOM 4810 O O . ILE A 1 364 ? 193.801 376.169 241.937 1.00 44.34 364 ILE A O 1
ATOM 4826 N N . ASN A 1 365 ? 191.825 375.095 241.795 1.00 42.85 365 ASN A N 1
ATOM 4827 C CA . ASN A 1 365 ? 191.601 374.992 243.232 1.00 42.77 365 ASN A CA 1
ATOM 4828 C C . ASN A 1 365 ? 192.006 373.590 243.671 1.00 42.69 365 ASN A C 1
ATOM 4829 O O . ASN A 1 365 ? 191.308 372.616 243.375 1.00 46.43 365 ASN A O 1
ATOM 4840 N N . LYS A 1 366 ? 193.128 373.487 244.373 1.00 45.50 366 LYS A N 1
ATOM 4841 C CA . LYS A 1 366 ? 193.636 372.209 244.855 1.00 45.55 366 LYS A CA 1
ATOM 4842 C C . LYS A 1 366 ? 193.205 372.002 246.300 1.00 44.69 366 LYS A C 1
ATOM 4843 O O . LYS A 1 366 ? 193.359 372.899 247.133 1.00 46.54 366 LYS A O 1
ATOM 4862 N N . ALA A 1 367 ? 192.663 370.823 246.588 1.00 43.84 367 ALA A N 1
ATOM 4863 C CA . ALA A 1 367 ? 192.225 370.507 247.939 1.00 43.61 367 ALA A CA 1
ATOM 4864 C C . ALA A 1 367 ? 193.420 370.361 248.873 1.00 45.82 367 ALA A C 1
ATOM 4865 O O . ALA A 1 367 ? 194.460 369.811 248.500 1.00 45.95 367 ALA A O 1
ATOM 4872 N N . ASP A 1 368 ? 193.263 370.855 250.096 1.00 47.13 368 ASP A N 1
ATOM 4873 C CA . ASP A 1 368 ? 194.280 370.752 251.129 1.00 48.54 368 ASP A CA 1
ATOM 4874 C C . ASP A 1 368 ? 193.746 369.926 252.292 1.00 50.33 368 ASP A C 1
ATOM 4875 O O . ASP A 1 368 ? 192.540 369.894 252.549 1.00 48.67 368 ASP A O 1
ATOM 4884 N N . THR A 1 369 ? 194.659 369.251 252.988 1.00 52.07 369 THR A N 1
ATOM 4885 C CA . THR A 1 369 ? 194.274 368.375 254.089 1.00 52.05 369 THR A CA 1
ATOM 4886 C C . THR A 1 369 ? 193.946 369.130 255.373 1.00 51.57 369 THR A C 1
ATOM 4887 O O . THR A 1 369 ? 193.276 368.569 256.244 1.00 54.88 369 THR A O 1
ATOM 4898 N N . LYS A 1 370 ? 194.393 370.376 255.514 1.00 49.41 370 LYS A N 1
ATOM 4899 C CA . LYS A 1 370 ? 194.190 371.141 256.738 1.00 50.70 370 LYS A CA 1
ATOM 4900 C C . LYS A 1 370 ? 192.944 372.018 256.710 1.00 48.84 370 LYS A C 1
ATOM 4901 O O . LYS A 1 370 ? 192.641 372.659 257.720 1.00 49.72 370 LYS A O 1
ATOM 4920 N N . THR A 1 371 ? 192.210 372.056 255.597 1.00 47.48 371 THR A N 1
ATOM 4921 C CA . THR A 1 371 ? 191.090 372.986 255.476 1.00 46.18 371 THR A CA 1
ATOM 4922 C C . THR A 1 371 ? 190.052 372.752 256.568 1.00 44.49 371 THR A C 1
ATOM 4923 O O . THR A 1 371 ? 189.603 373.696 257.233 1.00 43.66 371 THR A O 1
ATOM 4934 N N . LYS A 1 372 ? 189.655 371.494 256.763 1.00 43.97 372 LYS A N 1
ATOM 4935 C CA . LYS A 1 372 ? 188.586 371.196 257.709 1.00 43.83 372 LYS A CA 1
ATOM 4936 C C . LYS A 1 372 ? 188.980 371.575 259.129 1.00 43.10 372 LYS A C 1
ATOM 4937 O O . LYS A 1 372 ? 188.184 372.170 259.865 1.00 43.64 372 LYS A O 1
ATOM 4956 N N . MET A 1 373 ? 190.208 371.250 259.534 1.00 42.09 373 MET A N 1
ATOM 4957 C CA . MET A 1 373 ? 190.623 371.577 260.891 1.00 43.95 373 MET A CA 1
ATOM 4958 C C . MET A 1 373 ? 190.859 373.074 261.051 1.00 44.35 373 MET A C 1
ATOM 4959 O O . MET A 1 373 ? 190.622 373.618 262.133 1.00 43.31 373 MET A O 1
ATOM 4973 N N . VAL A 1 374 ? 191.287 373.759 259.989 1.00 43.37 374 VAL A N 1
ATOM 4974 C CA . VAL A 1 374 ? 191.367 375.218 260.033 1.00 41.97 374 VAL A CA 1
ATOM 4975 C C . VAL A 1 374 ? 189.995 375.804 260.340 1.00 41.37 374 VAL A C 1
ATOM 4976 O O . VAL A 1 374 ? 189.835 376.629 261.250 1.00 41.42 374 VAL A O 1
ATOM 4989 N N . ALA A 1 375 ? 188.977 375.367 259.595 1.00 42.38 375 ALA A N 1
ATOM 4990 C CA . ALA A 1 375 ? 187.630 375.887 259.810 1.00 43.19 375 ALA A CA 1
ATOM 4991 C C . ALA A 1 375 ? 187.115 375.544 261.203 1.00 43.49 375 ALA A C 1
ATOM 4992 O O . ALA A 1 375 ? 186.495 376.384 261.868 1.00 40.90 375 ALA A O 1
ATOM 4999 N N . ASP A 1 376 ? 187.345 374.310 261.658 1.00 43.49 376 ASP A N 1
ATOM 5000 C CA . ASP A 1 376 ? 186.848 373.913 262.972 1.00 44.24 376 ASP A CA 1
ATOM 5001 C C . ASP A 1 376 ? 187.515 374.717 264.078 1.00 43.85 376 ASP A C 1
ATOM 5002 O O . ASP A 1 376 ? 186.842 375.194 264.998 1.00 41.43 376 ASP A O 1
ATOM 5011 N N . GLY A 1 377 ? 188.835 374.886 264.006 1.00 45.09 377 GLY A N 1
ATOM 5012 C CA . GLY A 1 377 ? 189.510 375.736 264.967 1.00 43.78 377 GLY A CA 1
ATOM 5013 C C . GLY A 1 377 ? 188.997 377.158 264.934 1.00 44.81 377 GLY A C 1
ATOM 5014 O O . GLY A 1 377 ? 188.925 377.821 265.970 1.00 46.95 377 GLY A O 1
ATOM 5018 N N . LEU A 1 378 ? 188.632 377.647 263.748 1.00 42.55 378 LEU A N 1
ATOM 5019 C CA . LEU A 1 378 ? 188.100 379.000 263.644 1.00 41.86 378 LEU A CA 1
ATOM 5020 C C . LEU A 1 378 ? 186.748 379.124 264.343 1.00 42.26 378 LEU A C 1
ATOM 5021 O O . LEU A 1 378 ? 186.536 380.044 265.141 1.00 42.47 378 LEU A O 1
ATOM 5037 N N . ASN A 1 379 ? 185.823 378.206 264.068 1.00 42.19 379 ASN A N 1
ATOM 5038 C CA . ASN A 1 379 ? 184.450 378.350 264.543 1.00 42.81 379 ASN A CA 1
ATOM 5039 C C . ASN A 1 379 ? 184.195 377.669 265.884 1.00 44.33 379 ASN A C 1
ATOM 5040 O O . ASN A 1 379 ? 183.045 377.622 266.326 1.00 48.52 379 ASN A O 1
ATOM 5051 N N . ASN A 1 380 ? 185.227 377.146 266.544 1.00 44.54 380 ASN A N 1
ATOM 5052 C CA . ASN A 1 380 ? 185.035 376.536 267.854 1.00 45.39 380 ASN A CA 1
ATOM 5053 C C . ASN A 1 380 ? 184.982 377.557 268.983 1.00 48.60 380 ASN A C 1
ATOM 5054 O O . ASN A 1 380 ? 184.675 377.179 270.119 1.00 47.66 380 ASN A O 1
ATOM 5065 N N . ASN A 1 381 ? 185.277 378.826 268.705 1.00 45.73 381 ASN A N 1
ATOM 5066 C CA . ASN A 1 381 ? 185.164 379.895 269.686 1.00 41.68 381 ASN A CA 1
ATOM 5067 C C . ASN A 1 381 ? 183.989 380.786 269.314 1.00 43.79 381 ASN A C 1
ATOM 5068 O O . ASN A 1 381 ? 184.030 381.431 268.257 1.00 46.01 381 ASN A O 1
ATOM 5079 N N . PRO A 1 382 ? 182.927 380.863 270.121 1.00 44.17 382 PRO A N 1
ATOM 5080 C CA . PRO A 1 382 ? 181.779 381.699 269.753 1.00 41.46 382 PRO A CA 1
ATOM 5081 C C . PRO A 1 382 ? 181.966 383.186 270.018 1.00 40.16 382 PRO A C 1
ATOM 5082 O O . PRO A 1 382 ? 181.038 383.956 269.752 1.00 41.66 382 PRO A O 1
ATOM 5093 N N . ASP A 1 383 ? 183.125 383.612 270.518 1.00 39.29 383 ASP A N 1
ATOM 5094 C CA . ASP A 1 383 ? 183.339 385.017 270.842 1.00 39.45 383 ASP A CA 1
ATOM 5095 C C . ASP A 1 383 ? 183.020 385.901 269.646 1.00 38.38 383 ASP A C 1
ATOM 5096 O O . ASP A 1 383 ? 183.453 385.632 268.523 1.00 41.45 383 ASP A O 1
ATOM 5105 N N . VAL A 1 384 ? 182.257 386.964 269.897 1.00 35.90 384 VAL A N 1
ATOM 5106 C CA . VAL A 1 384 ? 181.815 387.828 268.809 1.00 34.55 384 VAL A CA 1
ATOM 5107 C C . VAL A 1 384 ? 182.997 388.569 268.194 1.00 35.56 384 VAL A C 1
ATOM 5108 O O . VAL A 1 384 ? 183.040 388.784 266.978 1.00 41.16 384 VAL A O 1
ATOM 5121 N N . PHE A 1 385 ? 183.970 388.971 269.009 1.00 33.61 385 PHE A N 1
ATOM 5122 C CA . PHE A 1 385 ? 185.160 389.625 268.488 1.00 36.08 385 PHE A CA 1
ATOM 5123 C C . PHE A 1 385 ? 186.395 389.107 269.209 1.00 38.43 385 PHE A C 1
ATOM 5124 O O . PHE A 1 385 ? 186.325 388.589 270.325 1.00 41.39 385 PHE A O 1
ATOM 5141 N N . ASN A 1 386 ? 187.532 389.241 268.533 1.00 40.95 386 ASN A N 1
ATOM 5142 C CA . ASN A 1 386 ? 188.836 388.881 269.062 1.00 42.70 386 ASN A CA 1
ATOM 5143 C C . ASN A 1 386 ? 189.775 390.065 268.878 1.00 43.56 386 ASN A C 1
ATOM 5144 O O . ASN A 1 386 ? 189.474 391.017 268.155 1.00 44.84 386 ASN A O 1
ATOM 5155 N N . GLY A 1 387 ? 190.923 390.006 269.546 1.00 43.08 387 GLY A N 1
ATOM 5156 C CA . GLY A 1 387 ? 191.914 391.048 269.381 1.00 40.15 387 GLY A CA 1
ATOM 5157 C C . GLY A 1 387 ? 192.495 391.057 267.981 1.00 40.38 387 GLY A C 1
ATOM 5158 O O . GLY A 1 387 ? 192.621 390.025 267.324 1.00 43.51 387 GLY A O 1
ATOM 5162 N N . ARG A 1 388 ? 192.856 392.248 267.518 1.00 42.42 388 ARG A N 1
ATOM 5163 C CA . ARG A 1 388 ? 193.435 392.405 266.190 1.00 43.83 388 ARG A CA 1
ATOM 5164 C C . ARG A 1 388 ? 194.839 391.818 266.131 1.00 44.98 388 ARG A C 1
ATOM 5165 O O . ARG A 1 388 ? 195.812 392.484 266.475 1.00 48.52 388 ARG A O 1
ATOM 5186 N N . GLY B 1 47 ? 184.673 362.243 274.595 1.00 55.16 47 GLY B N 1
ATOM 5187 C CA . GLY B 1 47 ? 183.806 363.388 274.392 1.00 53.07 47 GLY B CA 1
ATOM 5188 C C . GLY B 1 47 ? 182.705 363.122 273.385 1.00 55.66 47 GLY B C 1
ATOM 5189 O O . GLY B 1 47 ? 181.523 363.227 273.705 1.00 54.84 47 GLY B O 1
ATOM 5193 N N . ALA B 1 48 ? 183.098 362.773 272.161 1.00 51.90 48 ALA B N 1
ATOM 5194 C CA . ALA B 1 48 ? 182.149 362.478 271.096 1.00 48.98 48 ALA B CA 1
ATOM 5195 C C . ALA B 1 48 ? 181.632 361.046 271.142 1.00 47.78 48 ALA B C 1
ATOM 5196 O O . ALA B 1 48 ? 180.772 360.686 270.327 1.00 47.13 48 ALA B O 1
ATOM 5203 N N . ALA B 1 49 ? 182.130 360.225 272.070 1.00 47.72 49 ALA B N 1
ATOM 5204 C CA . ALA B 1 49 ? 181.689 358.837 272.142 1.00 46.52 49 ALA B CA 1
ATOM 5205 C C . ALA B 1 49 ? 180.194 358.749 272.408 1.00 44.18 49 ALA B C 1
ATOM 5206 O O . ALA B 1 49 ? 179.504 357.902 271.832 1.00 46.12 49 ALA B O 1
ATOM 5213 N N . LYS B 1 50 ? 179.677 359.608 273.286 1.00 44.84 50 LYS B N 1
ATOM 5214 C CA . LYS B 1 50 ? 178.243 359.616 273.563 1.00 44.28 50 LYS B CA 1
ATOM 5215 C C . LYS B 1 50 ? 177.447 359.979 272.315 1.00 43.40 50 LYS B C 1
ATOM 5216 O O . LYS B 1 50 ? 176.389 359.395 272.041 1.00 43.70 50 LYS B O 1
ATOM 5235 N N . HIS B 1 51 ? 177.940 360.951 271.545 1.00 43.39 51 HIS B N 1
ATOM 5236 C CA . HIS B 1 51 ? 177.262 361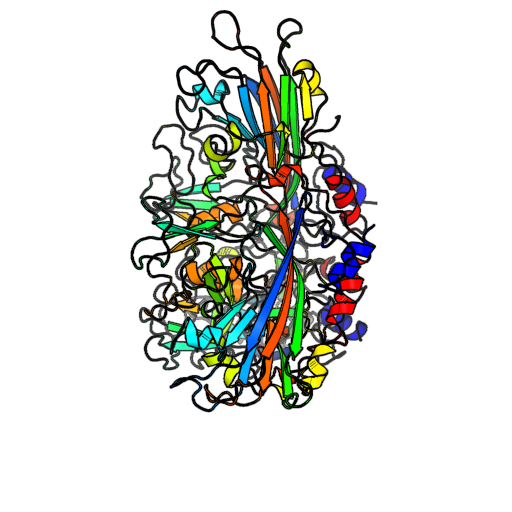.333 270.313 1.00 42.55 51 HIS B CA 1
ATOM 5237 C C . HIS B 1 51 ? 177.227 360.172 269.328 1.00 42.62 51 HIS B C 1
ATOM 5238 O O . HIS B 1 51 ? 176.190 359.892 268.719 1.00 43.68 51 HIS B O 1
ATOM 5252 N N . HIS B 1 52 ? 178.353 359.473 269.168 1.00 41.70 52 HIS B N 1
ATOM 5253 C CA . HIS B 1 52 ? 178.373 358.316 268.276 1.00 40.93 52 HIS B CA 1
ATOM 5254 C C . HIS B 1 52 ? 177.436 357.223 268.775 1.00 41.50 52 HIS B C 1
ATOM 5255 O O . HIS B 1 52 ? 176.767 356.551 267.978 1.00 40.97 52 HIS B O 1
ATOM 5270 N N . ALA B 1 53 ? 177.381 357.025 270.093 1.00 40.20 53 ALA B N 1
ATOM 5271 C CA . ALA B 1 53 ? 176.493 356.016 270.655 1.00 40.46 53 ALA B CA 1
ATOM 5272 C C . ALA B 1 53 ? 175.042 356.322 270.316 1.00 39.50 53 ALA B C 1
ATOM 5273 O O . ALA B 1 53 ? 174.288 355.437 269.898 1.00 40.96 53 ALA B O 1
ATOM 5280 N N . VAL B 1 54 ? 174.631 357.578 270.482 1.00 39.53 54 VAL B N 1
ATOM 5281 C CA . VAL B 1 54 ? 173.265 357.944 270.118 1.00 38.93 54 VAL B CA 1
ATOM 5282 C C . VAL B 1 54 ? 173.062 357.802 268.614 1.00 38.17 54 VAL B C 1
ATOM 5283 O O . VAL B 1 54 ? 171.981 357.420 268.151 1.00 36.07 54 VAL B O 1
ATOM 5296 N N . ARG B 1 55 ? 174.098 358.098 267.828 1.00 38.95 55 ARG B N 1
ATOM 5297 C CA . ARG B 1 55 ? 173.999 357.959 266.379 1.00 37.13 55 ARG B CA 1
ATOM 5298 C C . ARG B 1 55 ? 173.673 356.524 265.984 1.00 37.93 55 ARG B C 1
ATOM 5299 O O . ARG B 1 55 ? 172.805 356.282 265.139 1.00 37.63 55 ARG B O 1
ATOM 5320 N N . VAL B 1 56 ? 174.362 355.555 266.586 1.00 40.42 56 VAL B N 1
ATOM 5321 C CA . VAL B 1 56 ? 174.135 354.159 266.226 1.00 40.46 56 VAL B CA 1
ATOM 5322 C C . VAL B 1 56 ? 173.000 353.516 267.016 1.00 40.86 56 VAL B C 1
ATOM 5323 O O . VAL B 1 56 ? 172.406 352.539 266.539 1.00 40.65 56 VAL B O 1
ATOM 5336 N N . LYS B 1 57 ? 172.685 354.026 268.208 1.00 39.77 57 LYS B N 1
ATOM 5337 C CA . LYS B 1 57 ? 171.613 353.499 269.052 1.00 38.84 57 LYS B CA 1
ATOM 5338 C C . LYS B 1 57 ? 170.686 354.645 269.433 1.00 38.26 57 LYS B C 1
ATOM 5339 O O . LYS B 1 57 ? 170.967 355.391 270.384 1.00 41.19 57 LYS B O 1
ATOM 5358 N N . PRO B 1 58 ? 169.569 354.823 268.726 1.00 35.69 58 PRO B N 1
ATOM 5359 C CA . PRO B 1 58 ? 168.688 355.963 269.027 1.00 33.52 58 PRO B CA 1
ATOM 5360 C C . PRO B 1 58 ? 168.173 355.985 270.455 1.00 35.50 58 PRO B C 1
ATOM 5361 O O . PRO B 1 58 ? 167.919 357.070 270.991 1.00 37.11 58 PRO B O 1
ATOM 5372 N N . PHE B 1 59 ? 168.008 354.828 271.087 1.00 34.49 59 PHE B N 1
ATOM 5373 C CA . PHE B 1 59 ? 167.481 354.745 272.443 1.00 34.11 59 PHE B CA 1
ATOM 5374 C C . PHE B 1 59 ? 168.572 354.736 273.504 1.00 36.66 59 PHE B C 1
ATOM 5375 O O . PHE B 1 59 ? 168.263 354.557 274.685 1.00 39.56 59 PHE B O 1
ATOM 5392 N N . SER B 1 60 ? 169.830 354.921 273.114 1.00 37.48 60 SER B N 1
ATOM 5393 C CA . SER B 1 60 ? 170.927 354.896 274.071 1.00 37.83 60 SER B CA 1
ATOM 5394 C C . SER B 1 60 ? 170.775 356.010 275.101 1.00 41.99 60 SER B C 1
ATOM 5395 O O . SER B 1 60 ? 170.253 357.087 274.805 1.00 44.11 60 SER B O 1
ATOM 5403 N N . ASN B 1 61 ? 171.236 355.740 276.321 1.00 41.18 61 ASN B N 1
ATOM 5404 C CA . ASN B 1 61 ? 171.193 356.702 277.415 1.00 41.73 61 ASN B CA 1
ATOM 5405 C C . ASN B 1 61 ? 172.490 357.491 277.562 1.00 41.41 61 ASN B C 1
ATOM 5406 O O . ASN B 1 61 ? 172.760 358.016 278.646 1.00 46.39 61 ASN B O 1
ATOM 5417 N N . ALA B 1 62 ? 173.289 357.596 276.500 1.00 40.46 62 ALA B N 1
ATOM 5418 C CA . ALA B 1 62 ? 174.614 358.198 276.624 1.00 41.55 62 ALA B CA 1
ATOM 5419 C C . ALA B 1 62 ? 174.528 359.675 276.999 1.00 43.99 62 ALA B C 1
ATOM 5420 O O . ALA B 1 62 ? 175.291 360.155 277.844 1.00 42.75 62 ALA B O 1
ATOM 5427 N N . THR B 1 63 ? 173.616 360.416 276.375 1.00 45.00 63 THR B N 1
ATOM 5428 C CA . THR B 1 63 ? 173.526 361.850 276.609 1.00 41.69 63 THR B CA 1
ATOM 5429 C C . THR B 1 63 ? 172.122 362.340 276.294 1.00 40.94 63 THR B C 1
ATOM 5430 O O . THR B 1 63 ? 171.476 361.843 275.369 1.00 42.02 63 THR B O 1
ATOM 5441 N N . THR B 1 64 ? 171.662 363.325 277.065 1.00 37.47 64 THR B N 1
ATOM 5442 C CA . THR B 1 64 ? 170.380 363.960 276.792 1.00 38.63 64 THR B CA 1
ATOM 5443 C C . THR B 1 64 ? 170.472 365.025 275.706 1.00 39.70 64 THR B C 1
ATOM 5444 O O . THR B 1 64 ? 169.433 365.475 275.213 1.00 39.80 64 THR B O 1
ATOM 5455 N N . GLN B 1 65 ? 171.680 365.433 275.323 1.00 38.52 65 GLN B N 1
ATOM 5456 C CA . GLN B 1 65 ? 171.892 366.432 274.277 1.00 40.31 65 GLN B CA 1
ATOM 5457 C C . GLN B 1 65 ? 172.861 365.890 273.231 1.00 40.30 65 GLN B C 1
ATOM 5458 O O . GLN B 1 65 ? 174.009 366.339 273.135 1.00 40.74 65 GLN B O 1
ATOM 5472 N N . PRO B 1 66 ? 172.426 364.924 272.426 1.00 40.81 66 PRO B N 1
ATOM 5473 C CA . PRO B 1 66 ? 173.301 364.385 271.380 1.00 40.17 66 PRO B CA 1
ATOM 5474 C C . PRO B 1 66 ? 173.511 365.378 270.246 1.00 40.90 66 PRO B C 1
ATOM 5475 O O . PRO B 1 66 ? 172.801 366.373 270.104 1.00 40.49 66 PRO B O 1
ATOM 5486 N N . LYS B 1 67 ? 174.518 365.086 269.429 1.00 41.07 67 LYS B N 1
ATOM 5487 C CA . LYS B 1 67 ? 174.837 365.884 268.257 1.00 41.40 67 LYS B CA 1
ATOM 5488 C C . LYS B 1 67 ? 175.384 364.971 267.172 1.00 40.92 67 LYS B C 1
ATOM 5489 O O . LYS B 1 67 ? 175.773 363.831 267.431 1.00 40.64 67 LYS B O 1
ATOM 5508 N N . ILE B 1 68 ? 175.393 365.480 265.946 1.00 40.84 68 ILE B N 1
ATOM 5509 C CA . ILE B 1 68 ? 176.226 364.908 264.894 1.00 40.92 68 ILE B CA 1
ATOM 5510 C C . ILE B 1 68 ? 177.546 365.668 264.949 1.00 43.59 68 ILE B C 1
ATOM 5511 O O . ILE B 1 68 ? 177.616 366.810 264.473 1.00 42.97 68 ILE B O 1
ATOM 5527 N N . PRO B 1 69 ? 178.605 365.101 265.529 1.00 44.45 69 PRO B N 1
ATOM 5528 C CA . PRO B 1 69 ? 179.836 365.879 265.716 1.00 44.65 69 PRO B CA 1
ATOM 5529 C C . PRO B 1 69 ? 180.615 366.059 264.423 1.00 43.88 69 PRO B C 1
ATOM 5530 O O . PRO B 1 69 ? 181.701 365.498 264.253 1.00 45.18 69 PRO B O 1
ATOM 5541 N N . ASP B 1 70 ? 180.056 366.837 263.500 1.00 45.06 70 ASP B N 1
ATOM 5542 C CA . ASP B 1 70 ? 180.722 367.176 262.252 1.00 46.30 70 ASP B CA 1
ATOM 5543 C C . ASP B 1 70 ? 181.066 368.655 262.157 1.00 45.99 70 ASP B C 1
ATOM 5544 O O . ASP B 1 70 ? 181.694 369.070 261.179 1.00 44.74 70 ASP B O 1
ATOM 5553 N N . GLY B 1 71 ? 180.675 369.458 263.143 1.00 45.64 71 GLY B N 1
ATOM 5554 C CA . GLY B 1 71 ? 180.946 370.878 263.089 1.00 42.02 71 GLY B CA 1
ATOM 5555 C C . GLY B 1 71 ? 180.170 371.620 262.029 1.00 42.10 71 GLY B C 1
ATOM 5556 O O . GLY B 1 71 ? 180.583 372.706 261.621 1.00 43.58 71 GLY B O 1
ATOM 5560 N N . LEU B 1 72 ? 179.053 371.061 261.562 1.00 44.67 72 LEU B N 1
ATOM 5561 C CA . LEU B 1 72 ? 178.227 371.760 260.585 1.00 42.87 72 LEU B CA 1
ATOM 5562 C C . LEU B 1 72 ? 177.508 372.938 261.231 1.00 44.23 72 LEU B C 1
ATOM 5563 O O . LEU B 1 72 ? 177.684 374.089 260.821 1.00 45.17 72 LEU B O 1
ATOM 5579 N N . LEU B 1 73 ? 176.695 372.669 262.249 1.00 43.49 73 LEU B N 1
ATOM 5580 C CA . LEU B 1 73 ? 176.028 373.725 263.009 1.00 42.38 73 LEU B CA 1
ATOM 5581 C C . LEU B 1 73 ? 176.990 374.206 264.084 1.00 46.07 73 LEU B C 1
ATOM 5582 O O . LEU B 1 73 ? 177.252 373.498 265.055 1.00 50.29 73 LEU B O 1
ATOM 5598 N N . THR B 1 74 ? 177.517 375.420 263.923 1.00 44.76 74 THR B N 1
ATOM 5599 C CA . THR B 1 74 ? 178.507 375.920 264.871 1.00 44.46 74 THR B CA 1
ATOM 5600 C C . THR B 1 74 ? 177.927 376.003 266.280 1.00 44.20 74 THR B C 1
ATOM 5601 O O . THR B 1 74 ? 178.504 375.467 267.233 1.00 45.26 74 THR B O 1
ATOM 5612 N N . SER B 1 75 ? 176.782 376.661 266.429 1.00 42.76 75 SER B N 1
ATOM 5613 C CA . SER B 1 75 ? 176.089 376.770 267.708 1.00 43.93 75 SER B CA 1
ATOM 5614 C C . SER B 1 75 ? 174.722 376.123 267.560 1.00 41.89 75 SER B C 1
ATOM 5615 O O . SER B 1 75 ? 173.925 376.540 266.715 1.00 43.17 75 SER B O 1
ATOM 5623 N N . SER B 1 76 ? 174.451 375.110 268.379 1.00 41.06 76 SER B N 1
ATOM 5624 C CA . SER B 1 76 ? 173.237 374.328 268.222 1.00 39.79 76 SER B CA 1
ATOM 5625 C C . SER B 1 76 ? 172.860 373.681 269.545 1.00 39.11 76 SER B C 1
ATOM 5626 O O . SER B 1 76 ? 173.679 373.553 270.457 1.00 41.49 76 SER B O 1
ATOM 5634 N N . LEU B 1 77 ? 171.597 373.279 269.633 1.00 38.34 77 LEU B N 1
ATOM 5635 C CA . LEU B 1 77 ? 171.081 372.492 270.740 1.00 37.03 77 LEU B CA 1
ATOM 5636 C C . LEU B 1 77 ? 170.269 371.339 270.173 1.00 37.56 77 LEU B C 1
ATOM 5637 O O . LEU B 1 77 ? 169.759 371.411 269.053 1.00 39.05 77 LEU B O 1
ATOM 5653 N N . SER B 1 78 ? 170.162 370.269 270.948 1.00 39.00 78 SER B N 1
ATOM 5654 C CA . SER B 1 78 ? 169.505 369.049 270.510 1.00 35.19 78 SER B CA 1
ATOM 5655 C C . SER B 1 78 ? 168.414 368.660 271.492 1.00 38.35 78 SER B C 1
ATOM 5656 O O . SER B 1 78 ? 168.512 368.939 272.690 1.00 41.33 78 SER B O 1
ATOM 5664 N N . ARG B 1 79 ? 167.371 368.020 270.975 1.00 36.38 79 ARG B N 1
ATOM 5665 C CA . ARG B 1 79 ? 166.327 367.436 271.800 1.00 35.92 79 ARG B CA 1
ATOM 5666 C C . ARG B 1 79 ? 166.040 366.023 271.319 1.00 33.00 79 ARG B C 1
ATOM 5667 O O . ARG B 1 79 ? 166.030 365.756 270.115 1.00 34.64 79 ARG B O 1
ATOM 5688 N N . ARG B 1 80 ? 165.814 365.123 272.271 1.00 33.31 80 ARG B N 1
ATOM 5689 C CA . ARG B 1 80 ? 165.532 363.718 271.986 1.00 31.40 80 ARG B CA 1
ATOM 5690 C C . ARG B 1 80 ? 164.023 363.532 272.065 1.00 31.97 80 ARG B C 1
ATOM 5691 O O . ARG B 1 80 ? 163.465 363.244 273.123 1.00 36.57 80 ARG B O 1
ATOM 5712 N N . LEU B 1 81 ? 163.358 363.701 270.929 1.00 31.60 81 LEU B N 1
ATOM 5713 C CA . LEU B 1 81 ? 161.908 363.581 270.884 1.00 29.58 81 LEU B CA 1
ATOM 5714 C C . LEU B 1 81 ? 161.515 362.114 270.987 1.00 29.12 81 LEU B C 1
ATOM 5715 O O . LEU B 1 81 ? 161.933 361.295 270.163 1.00 29.87 81 LEU B O 1
ATOM 5731 N N . GLN B 1 82 ? 160.714 361.781 271.994 1.00 26.97 82 GLN B N 1
ATOM 5732 C CA . GLN B 1 82 ? 160.314 360.404 272.233 1.00 25.84 82 GLN B CA 1
ATOM 5733 C C . GLN B 1 82 ? 158.833 360.353 272.572 1.00 25.68 82 GLN B C 1
ATOM 5734 O O . GLN B 1 82 ? 158.260 361.321 273.075 1.00 27.82 82 GLN B O 1
ATOM 5748 N N . ASN B 1 83 ? 158.218 359.212 272.276 1.00 25.63 83 ASN B N 1
ATOM 5749 C CA . ASN B 1 83 ? 156.835 358.963 272.646 1.00 24.45 83 ASN B CA 1
ATOM 5750 C C . ASN B 1 83 ? 156.633 357.462 272.779 1.00 25.25 83 ASN B C 1
ATOM 5751 O O . ASN B 1 83 ? 157.208 356.683 272.016 1.00 29.39 83 ASN B O 1
ATOM 5762 N N . VAL B 1 84 ? 155.829 357.065 273.759 1.00 26.36 84 VAL B N 1
ATOM 5763 C CA . VAL B 1 84 ? 155.471 355.669 273.978 1.00 26.72 84 VAL B CA 1
ATOM 5764 C C . VAL B 1 84 ? 153.953 355.584 273.976 1.00 28.00 84 VAL B C 1
ATOM 5765 O O . VAL B 1 84 ? 153.289 356.239 274.788 1.00 30.11 84 VAL B O 1
ATOM 5778 N N . VAL B 1 85 ? 153.406 354.785 273.066 1.00 28.79 85 VAL B N 1
ATOM 5779 C CA . VAL B 1 85 ? 151.965 354.660 272.902 1.00 28.79 85 VAL B CA 1
ATOM 5780 C C . VAL B 1 85 ? 151.606 353.187 272.808 1.00 30.31 85 VAL B C 1
ATOM 5781 O O . VAL B 1 85 ? 152.423 352.351 272.410 1.00 32.23 85 VAL B O 1
ATOM 5794 N N . GLY B 1 86 ? 150.369 352.873 273.175 1.00 27.72 86 GLY B N 1
ATOM 5795 C CA . GLY B 1 86 ? 149.827 351.548 272.969 1.00 28.10 86 GLY B CA 1
ATOM 5796 C C . GLY B 1 86 ? 149.002 351.499 271.702 1.00 29.33 86 GLY B C 1
ATOM 5797 O O . GLY B 1 86 ? 148.097 352.316 271.518 1.00 29.92 86 GLY B O 1
ATOM 5801 N N . VAL B 1 87 ? 149.305 350.557 270.815 1.00 30.49 87 VAL B N 1
ATOM 5802 C CA . VAL B 1 87 ? 148.633 350.436 269.528 1.00 29.50 87 VAL B CA 1
ATOM 5803 C C . VAL B 1 87 ? 148.090 349.022 269.399 1.00 30.04 87 VAL B C 1
ATOM 5804 O O . VAL B 1 87 ? 148.804 348.051 269.673 1.00 34.60 87 VAL B O 1
ATOM 5817 N N . ARG B 1 88 ? 146.833 348.907 268.985 1.00 29.04 88 ARG B N 1
ATOM 5818 C CA . ARG B 1 88 ? 146.242 347.622 268.646 1.00 32.62 88 ARG B CA 1
ATOM 5819 C C . ARG B 1 88 ? 145.555 347.734 267.295 1.00 30.61 88 ARG B C 1
ATOM 5820 O O . ARG B 1 88 ? 145.067 348.805 266.927 1.00 29.62 88 ARG B O 1
ATOM 5841 N N . ASN B 1 89 ? 145.531 346.629 266.552 1.00 31.07 89 ASN B N 1
ATOM 5842 C CA . ASN B 1 89 ? 144.841 346.620 265.270 1.00 29.82 89 ASN B CA 1
ATOM 5843 C C . ASN B 1 89 ? 143.355 346.872 265.481 1.00 30.94 89 ASN B C 1
ATOM 5844 O O . ASN B 1 89 ? 142.760 346.416 266.460 1.00 32.26 89 ASN B O 1
ATOM 5855 N N . GLY B 1 90 ? 142.758 347.625 264.560 1.00 31.09 90 GLY B N 1
ATOM 5856 C CA . GLY B 1 90 ? 141.398 348.086 264.720 1.00 33.42 90 GLY B CA 1
ATOM 5857 C C . GLY B 1 90 ? 140.373 347.095 264.208 1.00 35.59 90 GLY B C 1
ATOM 5858 O O . GLY B 1 90 ? 140.688 346.028 263.686 1.00 38.40 90 GLY B O 1
ATOM 5862 N N . ASN B 1 91 ? 139.110 347.474 264.375 1.00 36.32 91 ASN B N 1
ATOM 5863 C CA . ASN B 1 91 ? 137.960 346.706 263.907 1.00 35.94 91 ASN B CA 1
ATOM 5864 C C . ASN B 1 91 ? 137.162 347.627 262.990 1.00 36.98 91 ASN B C 1
ATOM 5865 O O . ASN B 1 91 ? 136.202 348.272 263.412 1.00 38.08 91 ASN B O 1
ATOM 5876 N N . SER B 1 92 ? 137.573 347.686 261.722 1.00 37.73 92 SER B N 1
ATOM 5877 C CA . SER B 1 92 ? 136.965 348.598 260.763 1.00 37.51 92 SER B CA 1
ATOM 5878 C C . SER B 1 92 ? 135.631 348.044 260.270 1.00 41.27 92 SER B C 1
ATOM 5879 O O . SER B 1 92 ? 135.507 346.838 260.040 1.00 40.72 92 SER B O 1
ATOM 5887 N N . PRO B 1 93 ? 134.625 348.893 260.087 1.00 43.98 93 PRO B N 1
ATOM 5888 C CA . PRO B 1 93 ? 133.383 348.418 259.469 1.00 41.99 93 PRO B CA 1
ATOM 5889 C C . PRO B 1 93 ? 133.497 348.246 257.961 1.00 42.88 93 PRO B C 1
ATOM 5890 O O . PRO B 1 93 ? 132.956 347.283 257.410 1.00 41.86 93 PRO B O 1
ATOM 5901 N N . SER B 1 94 ? 134.177 349.169 257.278 1.00 40.15 94 SER B N 1
ATOM 5902 C CA . SER B 1 94 ? 134.200 349.175 255.819 1.00 42.02 94 SER B CA 1
ATOM 5903 C C . SER B 1 94 ? 135.596 349.090 255.220 1.00 41.08 94 SER B C 1
ATOM 5904 O O . SER B 1 94 ? 135.836 348.243 254.353 1.00 42.59 94 SER B O 1
ATOM 5912 N N . VAL B 1 95 ? 136.530 349.940 255.652 1.00 40.79 95 VAL B N 1
ATOM 5913 C CA . VAL B 1 95 ? 137.777 350.104 254.907 1.00 37.95 95 VAL B CA 1
ATOM 5914 C C . VAL B 1 95 ? 138.662 348.873 255.056 1.00 38.11 95 VAL B C 1
ATOM 5915 O O . VAL B 1 95 ? 139.153 348.319 254.066 1.00 38.77 95 VAL B O 1
ATOM 5928 N N . HIS B 1 96 ? 138.886 348.431 256.288 1.00 38.24 96 HIS B N 1
ATOM 5929 C CA . HIS B 1 96 ? 139.676 347.241 256.575 1.00 35.13 96 HIS B CA 1
ATOM 5930 C C . HIS B 1 96 ? 138.799 346.161 257.187 1.00 37.63 96 HIS B C 1
ATOM 5931 O O . HIS B 1 96 ? 139.214 345.434 258.089 1.00 39.46 96 HIS B O 1
ATOM 5945 N N . ALA B 1 97 ? 137.565 346.053 256.705 1.00 36.55 97 ALA B N 1
ATOM 5946 C CA . ALA B 1 97 ? 136.625 345.092 257.263 1.00 35.54 97 ALA B CA 1
ATOM 5947 C C . ALA B 1 97 ? 137.160 343.677 257.102 1.00 35.49 97 ALA B C 1
ATOM 5948 O O . ALA B 1 97 ? 137.387 343.211 255.982 1.00 36.48 97 ALA B O 1
ATOM 5955 N N . GLY B 1 98 ? 137.370 342.997 258.227 1.00 35.68 98 GLY B N 1
ATOM 5956 C CA . GLY B 1 98 ? 137.837 341.630 258.225 1.00 31.93 98 GLY B CA 1
ATOM 5957 C C . GLY B 1 98 ? 139.331 341.453 258.080 1.00 33.73 98 GLY B C 1
ATOM 5958 O O . GLY B 1 98 ? 139.799 340.309 258.072 1.00 37.95 98 GLY B O 1
ATOM 5962 N N . SER B 1 99 ? 140.094 342.537 257.978 1.00 37.09 99 SER B N 1
ATOM 5963 C CA . SER B 1 99 ? 141.534 342.473 257.768 1.00 33.97 99 SER B CA 1
ATOM 5964 C C . SER B 1 99 ? 142.269 342.605 259.095 1.00 33.54 99 SER B C 1
ATOM 5965 O O . SER B 1 99 ? 141.899 343.420 259.944 1.00 34.90 99 SER B O 1
ATOM 5973 N N . ASP B 1 100 ? 143.317 341.803 259.264 1.00 34.18 100 ASP B N 1
ATOM 5974 C CA . ASP B 1 100 ? 144.080 341.757 260.505 1.00 32.23 100 ASP B CA 1
ATOM 5975 C C . ASP B 1 100 ? 145.453 342.406 260.381 1.00 32.77 100 ASP B C 1
ATOM 5976 O O . ASP B 1 100 ? 146.307 342.186 261.244 1.00 33.64 100 ASP B O 1
ATOM 5985 N N . VAL B 1 101 ? 145.688 343.201 259.341 1.00 32.49 101 VAL B N 1
ATOM 5986 C CA . VAL B 1 101 ? 147.009 343.746 259.054 1.00 29.62 101 VAL B CA 1
ATOM 5987 C C . VAL B 1 101 ? 147.040 345.222 259.425 1.00 29.42 101 VAL B C 1
ATOM 5988 O O . VAL B 1 101 ? 146.222 346.011 258.938 1.00 32.40 101 VAL B O 1
ATOM 6001 N N . MET B 1 102 ? 147.986 345.597 260.283 1.00 29.62 102 MET B N 1
ATOM 6002 C CA . MET B 1 102 ? 148.306 346.995 260.545 1.00 28.85 102 MET B CA 1
ATOM 6003 C C . MET B 1 102 ? 149.527 347.375 259.720 1.00 26.63 102 MET B C 1
ATOM 6004 O O . MET B 1 102 ? 150.536 346.664 259.737 1.00 26.46 102 MET B O 1
ATOM 6018 N N . HIS B 1 103 ? 149.433 348.491 259.007 1.00 25.78 103 HIS B N 1
ATOM 6019 C CA . HIS B 1 103 ? 150.517 348.985 258.170 1.00 24.10 103 HIS B CA 1
ATOM 6020 C C . HIS B 1 103 ? 151.175 350.176 258.851 1.00 25.22 103 HIS B C 1
ATOM 6021 O O . HIS B 1 103 ? 150.503 351.157 259.181 1.00 29.84 103 HIS B O 1
ATOM 6035 N N . VAL B 1 104 ? 152.487 350.092 259.050 1.00 24.99 104 VAL B N 1
ATOM 6036 C CA . VAL B 1 104 ? 153.244 351.088 259.798 1.00 23.56 104 VAL B CA 1
ATOM 6037 C C . VAL B 1 104 ? 154.327 351.654 258.890 1.00 22.88 104 VAL B C 1
ATOM 6038 O O . VAL B 1 104 ? 155.076 350.898 258.263 1.00 26.25 104 VAL B O 1
ATOM 6051 N N . VAL B 1 105 ? 154.405 352.980 258.822 1.00 24.07 105 VAL B N 1
ATOM 6052 C CA . VAL B 1 105 ? 155.441 353.681 258.070 1.00 24.57 105 VAL B CA 1
ATOM 6053 C C . VAL B 1 105 ? 156.248 354.521 259.050 1.00 25.44 105 VAL B C 1
ATOM 6054 O O . VAL B 1 105 ? 155.685 355.348 259.778 1.00 25.17 105 VAL B O 1
ATOM 6067 N N . ILE B 1 106 ? 157.559 354.311 259.066 1.00 26.53 106 ILE B N 1
ATOM 6068 C CA . ILE B 1 106 ? 158.484 355.102 259.869 1.00 25.26 106 ILE B CA 1
ATOM 6069 C C . ILE B 1 106 ? 159.225 356.024 258.912 1.00 24.74 106 ILE B C 1
ATOM 6070 O O . ILE B 1 106 ? 160.042 355.567 258.107 1.00 27.19 106 ILE B O 1
ATOM 6086 N N . ALA B 1 107 ? 158.955 357.323 258.997 1.00 25.13 107 ALA B N 1
ATOM 6087 C CA . ALA B 1 107 ? 159.504 358.275 258.050 1.00 24.63 107 ALA B CA 1
ATOM 6088 C C . ALA B 1 107 ? 160.253 359.386 258.775 1.00 24.89 107 ALA B C 1
ATOM 6089 O O . ALA B 1 107 ? 159.942 359.700 259.926 1.00 27.79 107 ALA B O 1
ATOM 6096 N N . PRO B 1 108 ? 161.250 360.002 258.127 1.00 26.77 108 PRO B N 1
ATOM 6097 C CA . PRO B 1 108 ? 162.012 361.100 258.736 1.00 25.33 108 PRO B CA 1
ATOM 6098 C C . PRO B 1 108 ? 161.302 362.451 258.649 1.00 26.59 108 PRO B C 1
ATOM 6099 O O . PRO B 1 108 ? 161.878 363.451 258.224 1.00 28.85 108 PRO B O 1
ATOM 6110 N N . THR B 1 109 ? 160.036 362.476 259.050 1.00 27.23 109 THR B N 1
ATOM 6111 C CA . THR B 1 109 ? 159.235 363.689 259.026 1.00 26.84 109 THR B CA 1
ATOM 6112 C C . THR B 1 109 ? 159.317 364.389 260.375 1.00 28.15 109 THR B C 1
ATOM 6113 O O . THR B 1 109 ? 159.402 363.740 261.420 1.00 31.68 109 THR B O 1
ATOM 6124 N N . LEU B 1 110 ? 159.272 365.716 260.346 1.00 27.01 110 LEU B N 1
ATOM 6125 C CA . LEU B 1 110 ? 159.496 366.512 261.549 1.00 27.37 110 LEU B CA 1
ATOM 6126 C C . LEU B 1 110 ? 158.251 366.502 262.427 1.00 28.04 110 LEU B C 1
ATOM 6127 O O . LEU B 1 110 ? 157.241 367.125 262.092 1.00 28.43 110 LEU B O 1
ATOM 6143 N N . GLY B 1 111 ? 158.326 365.807 263.562 1.00 27.53 111 GLY B N 1
ATOM 6144 C CA . GLY B 1 111 ? 157.297 365.863 264.574 1.00 26.34 111 GLY B CA 1
ATOM 6145 C C . GLY B 1 111 ? 156.392 364.651 264.654 1.00 28.07 111 GLY B C 1
ATOM 6146 O O . GLY B 1 111 ? 156.023 364.251 265.762 1.00 30.60 111 GLY B O 1
ATOM 6150 N N . VAL B 1 112 ? 156.016 364.063 263.524 1.00 26.10 112 VAL B N 1
ATOM 6151 C CA . VAL B 1 112 ? 155.100 362.924 263.506 1.00 23.84 112 VAL B CA 1
ATOM 6152 C C . VAL B 1 112 ? 155.695 361.828 262.631 1.00 24.91 112 VAL B C 1
ATOM 6153 O O . VAL B 1 112 ? 155.200 361.581 261.525 1.00 28.50 112 VAL B O 1
ATOM 6166 N N . PRO B 1 113 ? 156.741 361.138 263.087 1.00 25.36 113 PRO B N 1
ATOM 6167 C CA . PRO B 1 113 ? 157.453 360.208 262.196 1.00 23.17 113 PRO B CA 1
ATOM 6168 C C . PRO B 1 113 ? 156.699 358.928 261.863 1.00 23.62 113 PRO B C 1
ATOM 6169 O O . PRO B 1 113 ? 157.070 358.264 260.890 1.00 25.87 113 PRO B O 1
ATOM 6180 N N . VAL B 1 114 ? 155.671 358.549 262.619 1.00 24.19 114 VAL B N 1
ATOM 6181 C CA . VAL B 1 114 ? 155.054 357.232 262.502 1.00 23.57 114 VAL B CA 1
ATOM 6182 C C . VAL B 1 114 ? 153.588 357.388 262.129 1.00 24.93 114 VAL B C 1
ATOM 6183 O O . VAL B 1 114 ? 152.868 358.192 262.732 1.00 29.74 114 VAL B O 1
ATOM 6196 N N . MET B 1 115 ? 153.152 356.614 261.141 1.00 26.18 115 MET B N 1
ATOM 6197 C CA . MET B 1 115 ? 151.753 356.513 260.756 1.00 25.96 115 MET B CA 1
ATOM 6198 C C . MET B 1 115 ? 151.361 355.043 260.758 1.00 25.70 115 MET B C 1
ATOM 6199 O O . MET B 1 115 ? 152.079 354.208 260.202 1.00 27.20 115 MET B O 1
ATOM 6213 N N . ILE B 1 116 ? 150.238 354.725 261.400 1.00 27.10 116 ILE B N 1
ATOM 6214 C CA . ILE B 1 116 ? 149.749 353.354 261.518 1.00 27.20 116 ILE B CA 1
ATOM 6215 C C . ILE B 1 116 ? 148.357 353.305 260.911 1.00 26.53 116 ILE B C 1
ATOM 6216 O O . ILE B 1 116 ? 147.439 353.971 261.401 1.00 29.58 116 ILE B O 1
ATOM 6232 N N . ALA B 1 117 ? 148.187 352.499 259.870 1.00 27.70 117 ALA B N 1
ATOM 6233 C CA . ALA B 1 117 ? 146.895 352.314 259.227 1.00 27.93 117 ALA B CA 1
ATOM 6234 C C . ALA B 1 117 ? 146.202 351.083 259.795 1.00 27.85 117 ALA B C 1
ATOM 6235 O O . ALA B 1 117 ? 146.848 350.072 260.084 1.00 29.63 117 ALA B O 1
ATOM 6242 N N . ASN B 1 118 ? 144.881 351.178 259.948 1.00 28.32 118 ASN B N 1
ATOM 6243 C CA . ASN B 1 118 ? 144.057 350.096 260.492 1.00 31.11 118 ASN B CA 1
ATOM 6244 C C . ASN B 1 118 ? 144.406 349.814 261.954 1.00 28.87 118 ASN B C 1
ATOM 6245 O O . ASN B 1 118 ? 144.566 348.667 262.364 1.00 33.95 118 ASN B O 1
ATOM 6256 N N . SER B 1 119 ? 144.530 350.875 262.738 1.00 31.24 119 SER B N 1
ATOM 6257 C CA . SER B 1 119 ? 144.663 350.762 264.181 1.00 30.66 119 SER B CA 1
ATOM 6258 C C . SER B 1 119 ? 143.333 351.112 264.830 1.00 30.56 119 SER B C 1
ATOM 6259 O O . SER B 1 119 ? 142.495 351.791 264.234 1.00 30.86 119 SER B O 1
ATOM 6267 N N . ALA B 1 120 ? 143.137 350.629 266.057 1.00 30.52 120 ALA B N 1
ATOM 6268 C CA . ALA B 1 120 ? 141.900 350.934 266.767 1.00 29.93 120 ALA B CA 1
ATOM 6269 C C . ALA B 1 120 ? 141.728 352.437 266.934 1.00 30.68 120 ALA B C 1
ATOM 6270 O O . ALA B 1 120 ? 140.635 352.974 266.723 1.00 33.85 120 ALA B O 1
ATOM 6277 N N . GLU B 1 121 ? 142.804 353.134 267.300 1.00 33.26 121 GLU B N 1
ATOM 6278 C CA . GLU B 1 121 ? 142.740 354.584 267.434 1.00 30.26 121 GLU B CA 1
ATOM 6279 C C . GLU B 1 121 ? 142.449 355.241 266.091 1.00 32.65 121 GLU B C 1
ATOM 6280 O O . GLU B 1 121 ? 141.706 356.224 266.018 1.00 34.94 121 GLU B O 1
ATOM 6292 N N . GLY B 1 122 ? 143.038 354.719 265.016 1.00 30.98 122 GLY B N 1
ATOM 6293 C CA . GLY B 1 122 ? 142.720 355.233 263.695 1.00 30.48 122 GLY B CA 1
ATOM 6294 C C . GLY B 1 122 ? 141.269 355.010 263.321 1.00 33.79 122 GLY B C 1
ATOM 6295 O O . GLY B 1 122 ? 140.624 355.887 262.743 1.00 35.15 122 GLY B O 1
ATOM 6299 N N . VAL B 1 123 ? 140.734 353.833 263.651 1.00 34.65 123 VAL B N 1
ATOM 6300 C CA . VAL B 1 123 ? 139.337 353.532 263.353 1.00 35.19 123 VAL B CA 1
ATOM 6301 C C . VAL B 1 123 ? 138.413 354.448 264.146 1.00 36.15 123 VAL B C 1
ATOM 6302 O O . VAL B 1 123 ? 137.345 354.841 263.664 1.00 38.88 123 VAL B O 1
ATOM 6315 N N . LEU B 1 124 ? 138.801 354.798 265.373 1.00 34.53 124 LEU B N 1
ATOM 6316 C CA . LEU B 1 124 ? 137.954 355.646 266.207 1.00 34.04 124 LEU B CA 1
ATOM 6317 C C . LEU B 1 124 ? 138.029 357.109 265.776 1.00 36.22 124 LEU B C 1
ATOM 6318 O O . LEU B 1 124 ? 136.998 357.756 265.566 1.00 38.72 124 LEU B O 1
ATOM 6334 N N . LYS B 1 125 ? 139.243 357.649 265.645 1.00 36.72 125 LYS B N 1
ATOM 6335 C CA . LYS B 1 125 ? 139.401 359.081 265.405 1.00 34.85 125 LYS B CA 1
ATOM 6336 C C . LYS B 1 125 ? 139.091 359.454 263.961 1.00 34.07 125 LYS B C 1
ATOM 6337 O O . LYS B 1 125 ? 138.569 360.543 263.698 1.00 38.24 125 LYS B O 1
ATOM 6356 N N . ARG B 1 126 ? 139.405 358.578 263.012 1.00 34.32 126 ARG B N 1
ATOM 6357 C CA . ARG B 1 126 ? 139.268 358.875 261.585 1.00 35.49 126 ARG B CA 1
ATOM 6358 C C . ARG B 1 126 ? 138.487 357.764 260.893 1.00 36.78 126 ARG B C 1
ATOM 6359 O O . ARG B 1 126 ? 139.040 356.989 260.109 1.00 37.59 126 ARG B O 1
ATOM 6380 N N . PRO B 1 127 ? 137.181 357.670 261.152 1.00 37.99 127 PRO B N 1
ATOM 6381 C CA . PRO B 1 127 ? 136.392 356.552 260.610 1.00 38.94 127 PRO B CA 1
ATOM 6382 C C . PRO B 1 127 ? 136.226 356.668 259.101 1.00 37.58 127 PRO B C 1
ATOM 6383 O O . PRO B 1 127 ? 135.739 357.678 258.592 1.00 38.23 127 PRO B O 1
ATOM 6394 N N . GLY B 1 128 ? 136.625 355.617 258.390 1.00 36.85 128 GLY B N 1
ATOM 6395 C CA . GLY B 1 128 ? 136.454 355.579 256.952 1.00 34.79 128 GLY B CA 1
ATOM 6396 C C . GLY B 1 128 ? 137.247 356.619 256.198 1.00 36.53 128 GLY B C 1
ATOM 6397 O O . GLY B 1 128 ? 136.952 356.882 255.031 1.00 39.78 128 GLY B O 1
ATOM 6401 N N . LEU B 1 129 ? 138.251 357.219 256.829 1.00 37.72 129 LEU B N 1
ATOM 6402 C CA . LEU B 1 129 ? 139.015 358.302 256.232 1.00 35.53 129 LEU B CA 1
ATOM 6403 C C . LEU B 1 129 ? 140.500 358.070 256.456 1.00 35.31 129 LEU B C 1
ATOM 6404 O O . LEU B 1 129 ? 140.898 357.453 257.448 1.00 37.47 129 LEU B O 1
ATOM 6420 N N . SER B 1 130 ? 141.310 358.567 255.523 1.00 35.33 130 SER B N 1
ATOM 6421 C CA . SER B 1 130 ? 142.767 358.486 255.614 1.00 32.98 130 SER B CA 1
ATOM 6422 C C . SER B 1 130 ? 143.218 357.081 256.001 1.00 33.39 130 SER B C 1
ATOM 6423 O O . SER B 1 130 ? 144.159 356.898 256.775 1.00 35.14 130 SER B O 1
ATOM 6431 N N . GLN B 1 131 ? 142.535 356.078 255.453 1.00 33.04 131 GLN B N 1
ATOM 6432 C CA . GLN B 1 131 ? 142.816 354.673 255.725 1.00 31.33 131 GLN B CA 1
ATOM 6433 C C . GLN B 1 131 ? 142.667 354.329 257.201 1.00 32.33 131 GLN B C 1
ATOM 6434 O O . GLN B 1 131 ? 143.273 353.367 257.678 1.00 33.21 131 GLN B O 1
ATOM 6448 N N . GLU B 1 132 ? 141.859 355.096 257.930 1.00 34.19 132 GLU B N 1
ATOM 6449 C CA . GLU B 1 132 ? 141.643 354.883 259.359 1.00 32.28 132 GLU B CA 1
ATOM 6450 C C . GLU B 1 132 ? 142.974 354.741 260.089 1.00 31.60 132 GLU B C 1
ATOM 6451 O O . GLU B 1 132 ? 143.230 353.763 260.793 1.00 32.72 132 GLU B O 1
ATOM 6463 N N . SER B 1 133 ? 143.829 355.741 259.919 1.00 30.53 133 SER B N 1
ATOM 6464 C CA . SER B 1 133 ? 145.198 355.676 260.400 1.00 29.13 133 SER B CA 1
ATOM 6465 C C . SER B 1 133 ? 145.368 356.438 261.706 1.00 27.87 133 SER B C 1
ATOM 6466 O O . SER B 1 133 ? 144.631 357.378 262.006 1.00 31.37 133 SER B O 1
ATOM 6474 N N . SER B 1 134 ? 146.354 356.007 262.479 1.00 26.60 134 SER B N 1
ATOM 6475 C CA . SER B 1 134 ? 146.808 356.710 263.666 1.00 26.84 134 SER B CA 1
ATOM 6476 C C . SER B 1 134 ? 148.162 357.349 263.392 1.00 25.21 134 SER B C 1
ATOM 6477 O O . SER B 1 134 ? 148.881 356.954 262.472 1.00 28.97 134 SER B O 1
ATOM 6485 N N . PHE B 1 135 ? 148.504 358.344 264.202 1.00 25.82 135 PHE B N 1
ATOM 6486 C CA . PHE B 1 135 ? 149.784 359.029 264.105 1.00 24.53 135 PHE B CA 1
ATOM 6487 C C . PHE B 1 135 ? 150.417 359.093 265.483 1.00 25.95 135 PHE B C 1
ATOM 6488 O O . PHE B 1 135 ? 149.725 359.334 266.476 1.00 30.63 135 PHE B O 1
ATOM 6505 N N . ILE B 1 136 ? 151.726 358.873 265.543 1.00 25.77 136 ILE B N 1
ATOM 6506 C CA . ILE B 1 136 ? 152.497 359.011 266.772 1.00 25.39 136 ILE B CA 1
ATOM 6507 C C . ILE B 1 136 ? 153.475 360.157 266.571 1.00 26.92 136 ILE B C 1
ATOM 6508 O O . ILE B 1 136 ? 154.407 360.054 265.764 1.00 29.64 136 ILE B O 1
ATOM 6524 N N . GLY B 1 137 ? 153.266 361.242 267.308 1.00 27.70 137 GLY B N 1
ATOM 6525 C CA . GLY B 1 137 ? 154.105 362.416 267.198 1.00 25.19 137 GLY B CA 1
ATOM 6526 C C . GLY B 1 137 ? 154.761 362.781 268.510 1.00 28.52 137 GLY B C 1
ATOM 6527 O O . GLY B 1 137 ? 154.855 361.949 269.414 1.00 32.47 137 GLY B O 1
ATOM 6531 N N . PHE B 1 138 ? 155.214 364.027 268.631 1.00 32.19 138 PHE B N 1
ATOM 6532 C CA . PHE B 1 138 ? 155.966 364.495 269.792 1.00 28.85 138 PHE B CA 1
ATOM 6533 C C . PHE B 1 138 ? 155.334 365.780 270.315 1.00 29.20 138 PHE B C 1
ATOM 6534 O O . PHE B 1 138 ? 155.896 366.871 270.158 1.00 29.14 138 PHE B O 1
ATOM 6551 N N . PRO B 1 139 ? 154.167 365.684 270.947 1.00 30.94 139 PRO B N 1
ATOM 6552 C CA . PRO B 1 139 ? 153.513 366.886 271.468 1.00 31.42 139 PRO B CA 1
ATOM 6553 C C . PRO B 1 139 ? 154.248 367.447 272.672 1.00 30.69 139 PRO B C 1
ATOM 6554 O O . PRO B 1 139 ? 154.994 366.746 273.359 1.00 32.29 139 PRO B O 1
ATOM 6565 N N . GLY B 1 140 ? 154.034 368.736 272.919 1.00 33.26 140 GLY B N 1
ATOM 6566 C CA . GLY B 1 140 ? 154.577 369.391 274.087 1.00 31.12 140 GLY B CA 1
ATOM 6567 C C . GLY B 1 140 ? 156.069 369.600 274.072 1.00 31.88 140 GLY B C 1
ATOM 6568 O O . GLY B 1 140 ? 156.595 370.234 274.992 1.00 40.42 140 GLY B O 1
ATOM 6572 N N . GLN B 1 141 ? 156.775 369.082 273.075 1.00 35.31 141 GLN B N 1
ATOM 6573 C CA . GLN B 1 141 ? 158.192 369.345 272.935 1.00 35.95 141 GLN B CA 1
ATOM 6574 C C . GLN B 1 141 ? 158.400 370.524 271.982 1.00 42.24 141 GLN B C 1
ATOM 6575 O O . GLN B 1 141 ? 157.449 371.108 271.458 1.00 48.37 141 GLN B O 1
ATOM 6589 N N . THR B 1 142 ? 159.664 370.888 271.770 1.00 38.45 142 THR B N 1
ATOM 6590 C CA . THR B 1 142 ? 159.957 372.175 271.148 1.00 38.47 142 THR B CA 1
ATOM 6591 C C . THR B 1 142 ? 159.402 372.276 269.731 1.00 38.75 142 THR B C 1
ATOM 6592 O O . THR B 1 142 ? 158.891 373.332 269.345 1.00 40.14 142 THR B O 1
ATOM 6603 N N . VAL B 1 143 ? 159.489 371.203 268.948 1.00 37.84 143 VAL B N 1
ATOM 6604 C CA . VAL B 1 143 ? 159.175 371.248 267.523 1.00 33.99 143 VAL B CA 1
ATOM 6605 C C . VAL B 1 143 ? 157.680 371.444 267.310 1.00 35.22 143 VAL B C 1
ATOM 6606 O O . VAL B 1 143 ? 156.878 371.250 268.229 1.00 36.64 143 VAL B O 1
ATOM 6619 N N . GLY B 1 144 ? 157.299 371.838 266.103 1.00 34.86 144 GLY B N 1
ATOM 6620 C CA . GLY B 1 144 ? 155.906 371.920 265.715 1.00 34.61 144 GLY B CA 1
ATOM 6621 C C . GLY B 1 144 ? 155.553 373.260 265.097 1.00 33.84 144 GLY B C 1
ATOM 6622 O O . GLY B 1 144 ? 156.317 374.226 265.138 1.00 34.90 144 GLY B O 1
ATOM 6626 N N . PHE B 1 145 ? 154.353 373.302 264.523 1.00 34.10 145 PHE B N 1
ATOM 6627 C CA . PHE B 1 145 ? 153.818 374.489 263.879 1.00 32.35 145 PHE B CA 1
ATOM 6628 C C . PHE B 1 145 ? 152.492 374.861 264.522 1.00 33.29 145 PHE B C 1
ATOM 6629 O O . PHE B 1 145 ? 151.973 374.153 265.388 1.00 35.31 145 PHE B O 1
ATOM 6646 N N . GLU B 1 146 ? 151.944 375.986 264.077 1.00 35.65 146 GLU B N 1
ATOM 6647 C CA . GLU B 1 146 ? 150.618 376.437 264.469 1.00 35.82 146 GLU B CA 1
ATOM 6648 C C . GLU B 1 146 ? 149.930 377.027 263.251 1.00 37.62 146 GLU B C 1
ATOM 6649 O O . GLU B 1 146 ? 150.452 377.958 262.632 1.00 40.66 146 GLU B O 1
ATOM 6661 N N . ASN B 1 147 ? 148.770 376.483 262.899 1.00 34.95 147 ASN B N 1
ATOM 6662 C CA . ASN B 1 147 ? 148.000 377.030 261.792 1.00 35.15 147 ASN B CA 1
ATOM 6663 C C . ASN B 1 147 ? 147.316 378.316 262.226 1.00 36.01 147 ASN B C 1
ATOM 6664 O O . ASN B 1 147 ? 146.711 378.380 263.299 1.00 39.22 147 ASN B O 1
ATOM 6675 N N . LEU B 1 148 ? 147.415 379.337 261.386 1.00 36.15 148 LEU B N 1
ATOM 6676 C CA . LEU B 1 148 ? 146.815 380.635 261.634 1.00 36.51 148 LEU B CA 1
ATOM 6677 C C . LEU B 1 148 ? 145.939 381.021 260.454 1.00 38.51 148 LEU B C 1
ATOM 6678 O O . LEU B 1 148 ? 146.137 380.545 259.333 1.00 41.71 148 LEU B O 1
ATOM 6694 N N . ILE B 1 149 ? 144.957 381.881 260.713 1.00 40.90 149 ILE B N 1
ATOM 6695 C CA . ILE B 1 149 ? 144.325 382.613 259.627 1.00 41.33 149 ILE B CA 1
ATOM 6696 C C . ILE B 1 149 ? 145.266 383.731 259.206 1.00 40.83 149 ILE B C 1
ATOM 6697 O O . ILE B 1 149 ? 145.664 384.569 260.024 1.00 42.46 149 ILE B O 1
ATOM 6713 N N . GLU B 1 150 ? 145.639 383.741 257.928 1.00 42.23 150 GLU B N 1
ATOM 6714 C CA . GLU B 1 150 ? 146.740 384.591 257.491 1.00 42.67 150 GLU B CA 1
ATOM 6715 C C . GLU B 1 150 ? 146.426 386.069 257.698 1.00 44.41 150 GLU B C 1
ATOM 6716 O O . GLU B 1 150 ? 147.293 386.836 258.130 1.00 45.54 150 GLU B O 1
ATOM 6728 N N . SER B 1 151 ? 145.195 386.489 257.400 1.00 45.99 151 SER B N 1
ATOM 6729 C CA . SER B 1 151 ? 144.878 387.912 257.441 1.00 44.72 151 SER B CA 1
ATOM 6730 C C . SER B 1 151 ? 144.844 388.452 258.866 1.00 47.28 151 SER B C 1
ATOM 6731 O O . SER B 1 151 ? 145.229 389.604 259.094 1.00 46.19 151 SER B O 1
ATOM 6739 N N . THR B 1 152 ? 144.396 387.651 259.832 1.00 46.73 152 THR B N 1
ATOM 6740 C CA . THR B 1 152 ? 144.230 388.108 261.207 1.00 43.07 152 THR B CA 1
ATOM 6741 C C . THR B 1 152 ? 145.257 387.543 262.176 1.00 44.73 152 THR B C 1
ATOM 6742 O O . THR B 1 152 ? 145.483 388.143 263.227 1.00 47.67 152 THR B O 1
ATOM 6753 N N . GLY B 1 153 ? 145.883 386.415 261.857 1.00 45.23 153 GLY B N 1
ATOM 6754 C CA . GLY B 1 153 ? 146.839 385.805 262.758 1.00 40.38 153 GLY B CA 1
ATOM 6755 C C . GLY B 1 153 ? 146.234 384.970 263.862 1.00 40.15 153 GLY B C 1
ATOM 6756 O O . GLY B 1 153 ? 146.978 384.453 264.701 1.00 43.03 153 GLY B O 1
ATOM 6760 N N . VAL B 1 154 ? 144.914 384.817 263.891 1.00 41.21 154 VAL B N 1
ATOM 6761 C CA . VAL B 1 154 ? 144.239 384.024 264.915 1.00 42.04 154 VAL B CA 1
ATOM 6762 C C . VAL B 1 154 ? 144.534 382.549 264.665 1.00 41.41 154 VAL B C 1
ATOM 6763 O O . VAL B 1 154 ? 144.292 382.058 263.553 1.00 41.07 154 VAL B O 1
ATOM 6776 N N . PRO B 1 155 ? 145.059 381.806 265.639 1.00 39.32 155 PRO B N 1
ATOM 6777 C CA . PRO B 1 155 ? 145.256 380.368 265.422 1.00 38.50 155 PRO B CA 1
ATOM 6778 C C . PRO B 1 155 ? 143.930 379.673 265.155 1.00 37.96 155 PRO B C 1
ATOM 6779 O O . PRO B 1 155 ? 142.902 380.002 265.749 1.00 39.20 155 PRO B O 1
ATOM 6790 N N . THR B 1 156 ? 143.960 378.700 264.249 1.00 37.29 156 THR B N 1
ATOM 6791 C CA . THR B 1 156 ? 142.734 378.068 263.775 1.00 35.94 156 THR B CA 1
ATOM 6792 C C . THR B 1 156 ? 143.057 376.670 263.280 1.00 36.43 156 THR B C 1
ATOM 6793 O O . THR B 1 156 ? 143.889 376.507 262.384 1.00 39.81 156 THR B O 1
ATOM 6804 N N . TRP B 1 157 ? 142.400 375.666 263.856 1.00 36.87 157 TRP B N 1
ATOM 6805 C CA . TRP B 1 157 ? 142.493 374.307 263.361 1.00 34.11 157 TRP B CA 1
ATOM 6806 C C . TRP B 1 157 ? 141.121 373.657 263.469 1.00 35.25 157 TRP B C 1
ATOM 6807 O O . TRP B 1 157 ? 140.469 373.764 264.517 1.00 39.44 157 TRP B O 1
ATOM 6828 N N . PRO B 1 158 ? 140.654 372.974 262.415 1.00 35.56 158 PRO B N 1
ATOM 6829 C CA . PRO B 1 158 ? 141.309 372.739 261.119 1.00 35.40 158 PRO B CA 1
ATOM 6830 C C . PRO B 1 158 ? 141.374 373.994 260.250 1.00 34.49 158 PRO B C 1
ATOM 6831 O O . PRO B 1 158 ? 140.654 374.955 260.488 1.00 34.16 158 PRO B O 1
ATOM 6842 N N . PRO B 1 159 ? 142.242 374.007 259.240 1.00 37.28 159 PRO B N 1
ATOM 6843 C CA . PRO B 1 159 ? 142.347 375.187 258.376 1.00 36.32 159 PRO B CA 1
ATOM 6844 C C . PRO B 1 159 ? 141.034 375.480 257.669 1.00 38.65 159 PRO B C 1
ATOM 6845 O O . PRO B 1 159 ? 140.266 374.573 257.343 1.00 41.56 159 PRO B O 1
ATOM 6856 N N . THR B 1 160 ? 140.779 376.763 257.439 1.00 40.64 160 THR B N 1
ATOM 6857 C CA . THR B 1 160 ? 139.574 377.199 256.735 1.00 40.07 160 THR B CA 1
ATOM 6858 C C . THR B 1 160 ? 139.834 377.386 255.243 1.00 39.87 160 THR B C 1
ATOM 6859 O O . THR B 1 160 ? 139.693 378.476 254.696 1.00 39.97 160 THR B O 1
ATOM 6870 N N . ILE B 1 161 ? 140.211 376.300 254.576 1.00 41.53 161 ILE B N 1
ATOM 6871 C CA . ILE B 1 161 ? 140.385 376.278 253.127 1.00 43.39 161 ILE B CA 1
ATOM 6872 C C . ILE B 1 161 ? 139.078 376.753 252.501 1.00 44.88 161 ILE B C 1
ATOM 6873 O O . ILE B 1 161 ? 138.000 376.376 252.981 1.00 45.40 161 ILE B O 1
ATOM 6889 N N . PRO B 1 162 ? 139.107 377.564 251.433 1.00 46.53 162 PRO B N 1
ATOM 6890 C CA . PRO B 1 162 ? 140.266 378.097 250.703 1.00 45.34 162 PRO B CA 1
ATOM 6891 C C . PRO B 1 162 ? 140.770 379.443 251.214 1.00 44.63 162 PRO B C 1
ATOM 6892 O O . PRO B 1 162 ? 141.616 380.057 250.572 1.00 47.73 162 PRO B O 1
ATOM 6903 N N . THR B 1 163 ? 140.277 379.940 252.345 1.00 42.11 163 THR B N 1
ATOM 6904 C CA . THR B 1 163 ? 140.780 381.196 252.882 1.00 41.20 163 THR B CA 1
ATOM 6905 C C . THR B 1 163 ? 142.262 381.073 253.218 1.00 42.16 163 THR B C 1
ATOM 6906 O O . THR B 1 163 ? 142.747 380.011 253.615 1.00 43.53 163 THR B O 1
ATOM 6917 N N . GLY B 1 164 ? 142.986 382.175 253.048 1.00 38.93 164 GLY B N 1
ATOM 6918 C CA . GLY B 1 164 ? 144.418 382.180 253.275 1.00 36.52 164 GLY B CA 1
ATOM 6919 C C . GLY B 1 164 ? 144.817 381.738 254.667 1.00 35.91 164 GLY B C 1
ATOM 6920 O O . GLY B 1 164 ? 144.340 382.282 255.665 1.00 39.89 164 GLY B O 1
ATOM 6924 N N . GLN B 1 165 ? 145.698 380.747 254.740 1.00 35.67 165 GLN B N 1
ATOM 6925 C CA . GLN B 1 165 ? 146.198 380.216 255.997 1.00 34.69 165 GLN B CA 1
ATOM 6926 C C . GLN B 1 165 ? 147.698 380.444 256.082 1.00 37.19 165 GLN B C 1
ATOM 6927 O O . GLN B 1 165 ? 148.382 380.565 255.064 1.00 38.38 165 GLN B O 1
ATOM 6941 N N . LYS B 1 166 ? 148.205 380.501 257.308 1.00 37.49 166 LYS B N 1
ATOM 6942 C CA . LYS B 1 166 ? 149.635 380.581 257.564 1.00 37.79 166 LYS B CA 1
ATOM 6943 C C . LYS B 1 166 ? 150.024 379.481 258.537 1.00 36.45 166 LYS B C 1
ATOM 6944 O O . LYS B 1 166 ? 149.358 379.287 259.558 1.00 38.20 166 LYS B O 1
ATOM 6963 N N . LEU B 1 167 ? 151.099 378.767 258.221 1.00 37.18 167 LEU B N 1
ATOM 6964 C CA . LEU B 1 167 ? 151.611 377.698 259.075 1.00 36.98 167 LEU B CA 1
ATOM 6965 C C . LEU B 1 167 ? 152.830 378.250 259.807 1.00 35.86 167 LEU B C 1
ATOM 6966 O O . LEU B 1 167 ? 153.969 378.090 259.370 1.00 38.80 167 LEU B O 1
ATOM 6982 N N . GLU B 1 168 ? 152.579 378.908 260.936 1.00 38.75 168 GLU B N 1
ATOM 6983 C CA . GLU B 1 168 ? 153.638 379.562 261.695 1.00 39.08 168 GLU B CA 1
ATOM 6984 C C . GLU B 1 168 ? 154.535 378.528 262.363 1.00 36.70 168 GLU B C 1
ATOM 6985 O O . GLU B 1 168 ? 154.053 377.650 263.083 1.00 39.48 168 GLU B O 1
ATOM 6997 N N . ASN B 1 169 ? 155.840 378.649 262.144 1.00 36.85 169 ASN B N 1
ATOM 6998 C CA . ASN B 1 169 ? 156.804 377.766 262.787 1.00 36.50 169 ASN B CA 1
ATOM 6999 C C . ASN B 1 169 ? 157.009 378.201 264.234 1.00 39.46 169 ASN B C 1
ATOM 7000 O O . ASN B 1 169 ? 157.496 379.305 264.493 1.00 41.26 169 ASN B O 1
ATOM 7011 N N . LYS B 1 170 ? 156.641 377.333 265.176 1.00 40.38 170 LYS B N 1
ATOM 7012 C CA . LYS B 1 170 ? 156.654 377.681 266.590 1.00 38.62 170 LYS B CA 1
ATOM 7013 C C . LYS B 1 170 ? 157.945 377.301 267.297 1.00 38.56 170 LYS B C 1
ATOM 7014 O O . LYS B 1 170 ? 158.176 377.768 268.416 1.00 41.10 170 LYS B O 1
ATOM 7033 N N . GLY B 1 171 ? 158.783 376.470 266.688 1.00 38.91 171 GLY B N 1
ATOM 7034 C CA . GLY B 1 171 ? 160.135 376.325 267.184 1.00 36.46 171 GLY B CA 1
ATOM 7035 C C . GLY B 1 171 ? 160.926 377.600 266.968 1.00 39.19 171 GLY B C 1
ATOM 7036 O O . GLY B 1 171 ? 160.544 378.473 266.187 1.00 43.50 171 GLY B O 1
ATOM 7040 N N . GLY B 1 172 ? 162.035 377.716 267.683 1.00 36.61 172 GLY B N 1
ATOM 7041 C CA . GLY B 1 172 ? 162.891 378.874 267.532 1.00 34.02 172 GLY B CA 1
ATOM 7042 C C . GLY B 1 172 ? 164.025 378.626 266.564 1.00 31.69 172 GLY B C 1
ATOM 7043 O O . GLY B 1 172 ? 165.063 379.287 266.633 1.00 36.35 172 GLY B O 1
ATOM 7047 N N . PHE B 1 173 ? 163.835 377.668 265.660 1.00 32.26 173 PHE B N 1
ATOM 7048 C CA . PHE B 1 173 ? 164.874 377.233 264.742 1.00 30.24 173 PHE B CA 1
ATOM 7049 C C . PHE B 1 173 ? 164.296 377.154 263.338 1.00 30.59 173 PHE B C 1
ATOM 7050 O O . PHE B 1 173 ? 163.085 377.025 263.152 1.00 29.59 173 PHE B O 1
ATOM 7067 N N . VAL B 1 174 ? 165.182 377.244 262.346 1.00 30.56 174 VAL B N 1
ATOM 7068 C CA . VAL B 1 174 ? 164.798 377.054 260.951 1.00 31.26 174 VAL B CA 1
ATOM 7069 C C . VAL B 1 174 ? 165.600 375.905 260.353 1.00 31.21 174 VAL B C 1
ATOM 7070 O O . VAL B 1 174 ? 165.158 375.263 259.397 1.00 33.53 174 VAL B O 1
ATOM 7083 N N . LEU B 1 175 ? 166.779 375.637 260.908 1.00 30.76 175 LEU B N 1
ATOM 7084 C CA . LEU B 1 175 ? 167.622 374.534 260.466 1.00 29.48 175 LEU B CA 1
ATOM 7085 C C . LEU B 1 175 ? 167.475 373.364 261.427 1.00 30.81 175 LEU B C 1
ATOM 7086 O O . LEU B 1 175 ? 167.547 373.546 262.646 1.00 33.65 175 LEU B O 1
ATOM 7102 N N . TRP B 1 176 ? 167.271 372.170 260.878 1.00 33.02 176 TRP B N 1
ATOM 7103 C CA . TRP B 1 176 ? 167.118 370.971 261.688 1.00 30.34 176 TRP B CA 1
ATOM 7104 C C . TRP B 1 176 ? 167.584 369.761 260.895 1.00 31.19 176 TRP B C 1
ATOM 7105 O O . TRP B 1 176 ? 167.517 369.742 259.665 1.00 31.99 176 TRP B O 1
ATOM 7126 N N . ARG B 1 177 ? 168.057 368.749 261.618 1.00 33.85 177 ARG B N 1
ATOM 7127 C CA . ARG B 1 177 ? 168.449 367.485 261.018 1.00 32.30 177 ARG B CA 1
ATOM 7128 C C . ARG B 1 177 ? 168.285 366.383 262.053 1.00 32.44 177 ARG B C 1
ATOM 7129 O O . ARG B 1 177 ? 168.300 366.639 263.258 1.00 35.43 177 ARG B O 1
ATOM 7150 N N . ILE B 1 178 ? 168.134 365.154 261.572 1.00 31.86 178 ILE B N 1
ATOM 7151 C CA . ILE B 1 178 ? 167.865 364.009 262.433 1.00 30.97 178 ILE B CA 1
ATOM 7152 C C . ILE B 1 178 ? 169.191 363.321 262.737 1.00 30.37 178 ILE B C 1
ATOM 7153 O O . ILE B 1 178 ? 169.868 362.828 261.832 1.00 33.58 178 ILE B O 1
ATOM 7169 N N . ILE B 1 179 ? 169.568 363.295 264.016 1.00 32.31 179 ILE B N 1
ATOM 7170 C CA . ILE B 1 179 ? 170.775 362.577 264.417 1.00 35.10 179 ILE B CA 1
ATOM 7171 C C . ILE B 1 179 ? 170.581 361.081 264.212 1.00 33.57 179 ILE B C 1
ATOM 7172 O O . ILE B 1 179 ? 171.416 360.403 263.604 1.00 36.42 179 ILE B O 1
ATOM 7188 N N . SER B 1 180 ? 169.467 360.550 264.707 1.00 31.04 180 SER B N 1
ATOM 7189 C CA . SER B 1 180 ? 169.111 359.155 264.507 1.00 31.11 180 SER B CA 1
ATOM 7190 C C . SER B 1 180 ? 167.648 358.983 264.879 1.00 29.82 180 SER B C 1
ATOM 7191 O O . SER B 1 180 ? 167.123 359.707 265.727 1.00 31.71 180 SER B O 1
ATOM 7199 N N . GLN B 1 181 ? 166.998 358.023 264.231 1.00 31.18 181 GLN B N 1
ATOM 7200 C CA . GLN B 1 181 ? 165.582 357.757 264.433 1.00 29.77 181 GLN B CA 1
ATOM 7201 C C . GLN B 1 181 ? 165.374 356.257 264.556 1.00 30.03 181 GLN B C 1
ATOM 7202 O O . GLN B 1 181 ? 165.903 355.490 263.747 1.00 33.26 181 GLN B O 1
ATOM 7216 N N . GLY B 1 182 ? 164.609 355.843 265.554 1.00 30.37 182 GLY B N 1
ATOM 7217 C CA . GLY B 1 182 ? 164.379 354.431 265.789 1.00 29.34 182 GLY B CA 1
ATOM 7218 C C . GLY B 1 182 ? 162.997 354.179 266.347 1.00 28.81 182 GLY B C 1
ATOM 7219 O O . GLY B 1 182 ? 162.409 355.027 267.020 1.00 29.06 182 GLY B O 1
ATOM 7223 N N . LEU B 1 183 ? 162.480 352.988 266.054 1.00 29.93 183 LEU B N 1
ATOM 7224 C CA . LEU B 1 183 ? 161.194 352.529 266.560 1.00 26.46 183 LEU B CA 1
ATOM 7225 C C . LEU B 1 183 ? 161.377 351.181 267.238 1.00 27.30 183 LEU B C 1
ATOM 7226 O O . LEU B 1 183 ? 162.095 350.317 266.728 1.00 31.02 183 LEU B O 1
ATOM 7242 N N . ARG B 1 184 ? 160.729 351.008 268.385 1.00 30.76 184 ARG B N 1
ATOM 7243 C CA . ARG B 1 184 ? 160.666 349.728 269.077 1.00 29.81 184 ARG B CA 1
ATOM 7244 C C . ARG B 1 184 ? 159.205 349.337 269.216 1.00 29.14 184 ARG B C 1
ATOM 7245 O O . ARG B 1 184 ? 158.386 350.142 269.668 1.00 31.84 184 ARG B O 1
ATOM 7266 N N . ILE B 1 185 ? 158.880 348.109 268.827 1.00 30.39 185 ILE B N 1
ATOM 7267 C CA . ILE B 1 185 ? 157.524 347.581 268.919 1.00 28.02 185 ILE B CA 1
ATOM 7268 C C . ILE B 1 185 ? 157.551 346.386 269.859 1.00 29.54 185 ILE B C 1
ATOM 7269 O O . ILE B 1 185 ? 158.392 345.491 269.712 1.00 33.13 185 ILE B O 1
ATOM 7285 N N . ASP B 1 186 ? 156.640 346.380 270.827 1.00 33.25 186 ASP B N 1
ATOM 7286 C CA . ASP B 1 186 ? 156.558 345.339 271.842 1.00 31.24 186 ASP B CA 1
ATOM 7287 C C . ASP B 1 186 ? 155.147 344.775 271.835 1.00 31.72 186 ASP B C 1
ATOM 7288 O O . ASP B 1 186 ? 154.182 345.518 272.035 1.00 34.23 186 ASP B O 1
ATOM 7297 N N . LEU B 1 187 ? 155.023 343.468 271.620 1.00 28.91 187 LEU B N 1
ATOM 7298 C CA . LEU B 1 187 ? 153.722 342.812 271.688 1.00 30.56 187 LEU B CA 1
ATOM 7299 C C . LEU B 1 187 ? 153.329 342.675 273.153 1.00 30.16 187 LEU B C 1
ATOM 7300 O O . LEU B 1 187 ? 153.943 341.908 273.900 1.00 32.54 187 LEU B O 1
ATOM 7316 N N . ALA B 1 188 ? 152.310 343.420 273.567 1.00 29.93 188 ALA B N 1
ATOM 7317 C CA . ALA B 1 188 ? 151.876 343.445 274.955 1.00 30.65 188 ALA B CA 1
ATOM 7318 C C . ALA B 1 188 ? 150.792 342.419 275.255 1.00 31.80 188 ALA B C 1
ATOM 7319 O O . ALA B 1 188 ? 150.278 342.395 276.376 1.00 33.42 188 ALA B O 1
ATOM 7326 N N . ASN B 1 189 ? 150.434 341.579 274.291 1.00 34.00 189 ASN B N 1
ATOM 7327 C CA . ASN B 1 189 ? 149.432 340.554 274.523 1.00 35.15 189 ASN B CA 1
ATOM 7328 C C . ASN B 1 189 ? 149.950 339.516 275.515 1.00 34.73 189 ASN B C 1
ATOM 7329 O O . ASN B 1 189 ? 151.154 339.370 275.736 1.00 35.35 189 ASN B O 1
ATOM 7340 N N . SER B 1 190 ? 149.016 338.790 276.120 1.00 34.88 190 SER B N 1
ATOM 7341 C CA . SER B 1 190 ? 149.390 337.679 276.977 1.00 35.19 190 SER B CA 1
ATOM 7342 C C . SER B 1 190 ? 150.106 336.608 276.159 1.00 36.61 190 SER B C 1
ATOM 7343 O O . SER B 1 190 ? 149.986 336.539 274.934 1.00 37.84 190 SER B O 1
ATOM 7351 N N . ASP B 1 191 ? 150.872 335.769 276.856 1.00 36.83 191 ASP B N 1
ATOM 7352 C CA . ASP B 1 191 ? 151.608 334.712 276.172 1.00 37.41 191 ASP B CA 1
ATOM 7353 C C . ASP B 1 191 ? 150.675 333.778 275.413 1.00 37.22 191 ASP B C 1
ATOM 7354 O O . ASP B 1 191 ? 151.066 333.210 274.389 1.00 38.96 191 ASP B O 1
ATOM 7363 N N . GLU B 1 192 ? 149.446 333.603 275.897 1.00 38.65 192 GLU B N 1
ATOM 7364 C CA . GLU B 1 192 ? 148.501 332.722 275.220 1.00 40.85 192 GLU B CA 1
ATOM 7365 C C . GLU B 1 192 ? 148.098 333.267 273.855 1.00 40.56 192 GLU B C 1
ATOM 7366 O O . GLU B 1 192 ? 147.754 332.490 272.959 1.00 43.05 192 GLU B O 1
ATOM 7378 N N . GLU B 1 193 ? 148.138 334.584 273.676 1.00 39.24 193 GLU B N 1
ATOM 7379 C CA . GLU B 1 193 ? 147.674 335.248 272.465 1.00 37.60 193 GLU B CA 1
ATOM 7380 C C . GLU B 1 193 ? 148.820 335.953 271.751 1.00 33.28 193 GLU B C 1
ATOM 7381 O O . GLU B 1 193 ? 148.688 337.092 271.306 1.00 37.01 193 GLU B O 1
ATOM 7393 N N . ASN B 1 194 ? 149.961 335.280 271.632 1.00 32.82 194 ASN B N 1
ATOM 7394 C CA . ASN B 1 194 ? 151.168 335.872 271.073 1.00 34.12 194 ASN B CA 1
ATOM 7395 C C . ASN B 1 194 ? 151.392 335.502 269.611 1.00 33.89 194 ASN B C 1
ATOM 7396 O O . ASN B 1 194 ? 152.488 335.724 269.090 1.00 35.67 194 ASN B O 1
ATOM 7407 N N . ASP B 1 195 ? 150.388 334.950 268.938 1.00 33.75 195 ASP B N 1
ATOM 7408 C CA . ASP B 1 195 ? 150.554 334.514 267.561 1.00 32.93 195 ASP B CA 1
ATOM 7409 C C . ASP B 1 195 ? 150.530 335.706 266.604 1.00 31.38 195 ASP B C 1
ATOM 7410 O O . ASP B 1 195 ? 150.124 336.817 266.952 1.00 32.26 195 ASP B O 1
ATOM 7419 N N . GLY B 1 196 ? 150.975 335.457 265.381 1.00 29.31 196 GLY B N 1
ATOM 7420 C CA . GLY B 1 196 ? 151.104 336.479 264.363 1.00 26.15 196 GLY B CA 1
ATOM 7421 C C . GLY B 1 196 ? 152.538 336.623 263.889 1.00 25.15 196 GLY B C 1
ATOM 7422 O O . GLY B 1 196 ? 153.479 336.084 264.467 1.00 28.79 196 GLY B O 1
ATOM 7426 N N . TRP B 1 197 ? 152.683 337.379 262.805 1.00 23.98 197 TRP B N 1
ATOM 7427 C CA . TRP B 1 197 ? 153.987 337.583 262.193 1.00 24.95 197 TRP B CA 1
ATOM 7428 C C . TRP B 1 197 ? 154.050 338.988 261.614 1.00 24.84 197 TRP B C 1
ATOM 7429 O O . TRP B 1 197 ? 153.036 339.675 261.479 1.00 26.26 197 TRP B O 1
ATOM 7450 N N . PHE B 1 198 ? 155.267 339.416 261.289 1.00 24.62 198 PHE B N 1
ATOM 7451 C CA . PHE B 1 198 ? 155.501 340.741 260.740 1.00 23.14 198 PHE B CA 1
ATOM 7452 C C . PHE B 1 198 ? 156.561 340.660 259.654 1.00 24.77 198 PHE B C 1
ATOM 7453 O O . PHE B 1 198 ? 157.359 339.723 259.600 1.00 25.21 198 PHE B O 1
ATOM 7470 N N . GLU B 1 199 ? 156.554 341.667 258.787 1.00 24.70 199 GLU B N 1
ATOM 7471 C CA . GLU B 1 199 ? 157.534 341.798 257.723 1.00 23.70 199 GLU B CA 1
ATOM 7472 C C . GLU B 1 199 ? 157.809 343.279 257.515 1.00 24.33 199 GLU B C 1
ATOM 7473 O O . GLU B 1 199 ? 156.911 344.111 257.657 1.00 27.05 199 GLU B O 1
ATOM 7485 N N . ALA B 1 200 ? 159.055 343.604 257.179 1.00 23.01 200 ALA B N 1
ATOM 7486 C CA . ALA B 1 200 ? 159.460 344.997 257.075 1.00 23.60 200 ALA B CA 1
ATOM 7487 C C . ALA B 1 200 ? 160.543 345.149 256.020 1.00 23.94 200 ALA B C 1
ATOM 7488 O O . ALA B 1 200 ? 161.236 344.193 255.667 1.00 26.74 200 ALA B O 1
ATOM 7495 N N . CYS B 1 201 ? 160.682 346.375 255.523 1.00 23.34 201 CYS B N 1
ATOM 7496 C CA . CYS B 1 201 ? 161.741 346.713 254.584 1.00 25.33 201 CYS B CA 1
ATOM 7497 C C . CYS B 1 201 ? 161.987 348.212 254.636 1.00 25.30 201 CYS B C 1
ATOM 7498 O O . CYS B 1 201 ? 161.080 348.992 254.927 1.00 25.84 201 CYS B O 1
ATOM 7506 N N . ARG B 1 202 ? 163.222 348.602 254.345 1.00 26.31 202 ARG B N 1
ATOM 7507 C CA . ARG B 1 202 ? 163.569 349.996 254.122 1.00 25.02 202 ARG B CA 1
ATOM 7508 C C . ARG B 1 202 ? 163.657 350.248 252.623 1.00 25.35 202 ARG B C 1
ATOM 7509 O O . ARG B 1 202 ? 163.994 349.352 251.847 1.00 27.45 202 ARG B O 1
ATOM 7530 N N . PHE B 1 203 ? 163.336 351.473 252.217 1.00 26.34 203 PHE B N 1
ATOM 7531 C CA . PHE B 1 203 ? 163.253 351.789 250.800 1.00 24.01 203 PHE B CA 1
ATOM 7532 C C . PHE B 1 203 ? 163.681 353.228 250.556 1.00 23.14 203 PHE B C 1
ATOM 7533 O O . PHE B 1 203 ? 163.604 354.076 251.448 1.00 24.62 203 PHE B O 1
ATOM 7550 N N . ASN B 1 204 ? 164.139 353.486 249.333 1.00 26.87 204 ASN B N 1
ATOM 7551 C CA . ASN B 1 204 ? 164.412 354.841 248.874 1.00 23.05 204 ASN B CA 1
ATOM 7552 C C . ASN B 1 204 ? 163.090 355.518 248.543 1.00 23.06 204 ASN B C 1
ATOM 7553 O O . ASN B 1 204 ? 162.311 355.004 247.736 1.00 28.30 204 ASN B O 1
ATOM 7564 N N . TRP B 1 205 ? 162.844 356.672 249.150 1.00 26.21 205 TRP B N 1
ATOM 7565 C CA . TRP B 1 205 ? 161.523 357.277 249.083 1.00 22.61 205 TRP B CA 1
ATOM 7566 C C . TRP B 1 205 ? 161.260 357.923 247.726 1.00 23.94 205 TRP B C 1
ATOM 7567 O O . TRP B 1 205 ? 162.115 358.599 247.151 1.00 26.73 205 TRP B O 1
ATOM 7588 N N . ARG B 1 206 ? 160.045 357.690 247.234 1.00 29.64 206 ARG B N 1
ATOM 7589 C CA . ARG B 1 206 ? 159.513 358.325 246.032 1.00 24.72 206 ARG B CA 1
ATOM 7590 C C . ARG B 1 206 ? 159.840 359.815 245.953 1.00 24.76 206 ARG B C 1
ATOM 7591 O O . ARG B 1 206 ? 160.078 360.349 244.866 1.00 27.20 206 ARG B O 1
ATOM 7612 N N . ASN B 1 207 ? 159.815 360.508 247.093 1.00 26.58 207 ASN B N 1
ATOM 7613 C CA . ASN B 1 207 ? 159.996 361.961 247.167 1.00 24.10 207 ASN B CA 1
ATOM 7614 C C . ASN B 1 207 ? 158.839 362.708 246.500 1.00 25.56 207 ASN B C 1
ATOM 7615 O O . ASN B 1 207 ? 159.037 363.733 245.850 1.00 28.42 207 ASN B O 1
ATOM 7626 N N . VAL B 1 208 ? 157.623 362.204 246.675 1.00 28.31 208 VAL B N 1
ATOM 7627 C CA . VAL B 1 208 ? 156.434 362.835 246.106 1.00 27.68 208 VAL B CA 1
ATOM 7628 C C . VAL B 1 208 ? 155.788 363.707 247.179 1.00 29.92 208 VAL B C 1
ATOM 7629 O O . VAL B 1 208 ? 155.597 363.245 248.311 1.00 32.65 208 VAL B O 1
ATOM 7642 N N . PRO B 1 209 ? 155.442 364.965 246.881 1.00 31.26 209 PRO B N 1
ATOM 7643 C CA . PRO B 1 209 ? 154.896 365.839 247.933 1.00 28.94 209 PRO B CA 1
ATOM 7644 C C . PRO B 1 209 ? 153.664 365.290 248.633 1.00 28.34 209 PRO B C 1
ATOM 7645 O O . PRO B 1 209 ? 153.521 365.475 249.847 1.00 29.67 209 PRO B O 1
ATOM 7656 N N . ARG B 1 210 ? 152.766 364.619 247.913 1.00 28.62 210 ARG B N 1
ATOM 7657 C CA . ARG B 1 210 ? 151.542 364.133 248.535 1.00 27.92 210 ARG B CA 1
ATOM 7658 C C . ARG B 1 210 ? 151.764 362.896 249.395 1.00 26.26 210 ARG B C 1
ATOM 7659 O O . ARG B 1 210 ? 150.800 362.390 249.975 1.00 28.39 210 ARG B O 1
ATOM 7680 N N . ASP B 1 211 ? 152.995 362.395 249.488 1.00 27.64 211 ASP B N 1
ATOM 7681 C CA . ASP B 1 211 ? 153.289 361.302 250.405 1.00 26.91 211 ASP B CA 1
ATOM 7682 C C . ASP B 1 211 ? 153.474 361.775 251.840 1.00 26.49 211 ASP B C 1
ATOM 7683 O O . ASP B 1 211 ? 153.640 360.935 252.730 1.00 26.98 211 ASP B O 1
ATOM 7692 N N . VAL B 1 212 ? 153.456 363.081 252.086 1.00 25.64 212 VAL B N 1
ATOM 7693 C CA . VAL B 1 212 ? 153.584 363.629 253.428 1.00 25.69 212 VAL B CA 1
ATOM 7694 C C . VAL B 1 212 ? 152.397 364.542 253.688 1.00 25.58 212 VAL B C 1
ATOM 7695 O O . VAL B 1 212 ? 151.765 365.056 252.761 1.00 29.81 212 VAL B O 1
ATOM 7708 N N . CYS B 1 213 ? 152.095 364.734 254.966 1.00 27.56 213 CYS B N 1
ATOM 7709 C CA . CYS B 1 213 ? 150.916 365.475 255.382 1.00 26.98 213 CYS B CA 1
ATOM 7710 C C . CYS B 1 213 ? 151.219 366.164 256.703 1.00 28.12 213 CYS B C 1
ATOM 7711 O O . CYS B 1 213 ? 152.274 365.960 257.305 1.00 26.97 213 CYS B O 1
ATOM 7719 N N . MET B 1 214 ? 150.276 366.984 257.153 1.00 30.17 214 MET B N 1
ATOM 7720 C CA . MET B 1 214 ? 150.378 367.660 258.437 1.00 28.31 214 MET B CA 1
ATOM 7721 C C . MET B 1 214 ? 149.168 367.306 259.290 1.00 27.87 214 MET B C 1
ATOM 7722 O O . MET B 1 214 ? 148.035 367.316 258.801 1.00 31.00 214 MET B O 1
ATOM 7736 N N . THR B 1 215 ? 149.418 366.976 260.552 1.00 26.73 215 THR B N 1
ATOM 7737 C CA . THR B 1 215 ? 148.378 366.627 261.509 1.00 28.14 215 THR B CA 1
ATOM 7738 C C . THR B 1 215 ? 148.844 367.042 262.894 1.00 28.91 215 THR B C 1
ATOM 7739 O O . THR B 1 215 ? 150.036 367.288 263.103 1.00 29.96 215 THR B O 1
ATOM 7750 N N . PRO B 1 216 ? 147.933 367.125 263.863 1.00 29.37 216 PRO B N 1
ATOM 7751 C CA . PRO B 1 216 ? 148.341 367.491 265.223 1.00 29.64 216 PRO B CA 1
ATOM 7752 C C . PRO B 1 216 ? 149.401 366.549 265.778 1.00 29.33 216 PRO B C 1
ATOM 7753 O O . PRO B 1 216 ? 149.378 365.340 265.541 1.00 30.94 216 PRO B O 1
ATOM 7764 N N . LEU B 1 217 ? 150.337 367.125 266.535 1.00 30.81 217 LEU B N 1
ATOM 7765 C CA . LEU B 1 217 ? 151.452 366.356 267.077 1.00 29.48 217 LEU B CA 1
ATOM 7766 C C . LEU B 1 217 ? 150.994 365.285 268.058 1.00 31.83 217 LEU B C 1
ATOM 7767 O O . LEU B 1 217 ? 151.611 364.219 268.137 1.00 33.00 217 LEU B O 1
ATOM 7783 N N . ASP B 1 218 ? 149.938 365.548 268.824 1.00 32.89 218 ASP B N 1
ATOM 7784 C CA . ASP B 1 218 ? 149.523 364.629 269.874 1.00 30.02 218 ASP B CA 1
ATOM 7785 C C . ASP B 1 218 ? 148.673 363.473 269.361 1.00 32.01 218 ASP B C 1
ATOM 7786 O O . ASP B 1 218 ? 148.126 362.724 270.175 1.00 34.60 218 ASP B O 1
ATOM 7795 N N . GLY B 1 219 ? 148.553 363.308 268.046 1.00 29.91 219 GLY B N 1
ATOM 7796 C CA . GLY B 1 219 ? 147.807 362.211 267.473 1.00 31.05 219 GLY B CA 1
ATOM 7797 C C . GLY B 1 219 ? 146.325 362.461 267.322 1.00 31.74 219 GLY B C 1
ATOM 7798 O O . GLY B 1 219 ? 145.635 361.633 266.716 1.00 38.09 219 GLY B O 1
ATOM 7802 N N . SER B 1 220 ? 145.816 363.573 267.842 1.00 28.75 220 SER B N 1
ATOM 7803 C CA . SER B 1 220 ? 144.408 363.905 267.728 1.00 30.95 220 SER B CA 1
ATOM 7804 C C . SER B 1 220 ? 144.129 364.553 266.375 1.00 32.99 220 SER B C 1
ATOM 7805 O O . SER B 1 220 ? 145.008 364.676 265.521 1.00 35.09 220 SER B O 1
ATOM 7813 N N . THR B 1 221 ? 142.879 364.968 266.174 1.00 33.22 221 THR B N 1
ATOM 7814 C CA . THR B 1 221 ? 142.477 365.678 264.970 1.00 32.53 221 THR B CA 1
ATOM 7815 C C . THR B 1 221 ? 142.166 367.147 265.221 1.00 33.55 221 THR B C 1
ATOM 7816 O O . THR B 1 221 ? 141.864 367.869 264.267 1.00 34.99 221 THR B O 1
ATOM 7827 N N . THR B 1 222 ? 142.243 367.607 266.465 1.00 34.32 222 THR B N 1
ATOM 7828 C CA . THR B 1 222 ? 141.738 368.921 266.842 1.00 34.01 222 THR B CA 1
ATOM 7829 C C . THR B 1 222 ? 142.798 369.860 267.394 1.00 31.45 222 THR B C 1
ATOM 7830 O O . THR B 1 222 ? 142.684 371.072 267.213 1.00 36.46 222 THR B O 1
ATOM 7841 N N . THR B 1 223 ? 143.824 369.346 268.067 1.00 32.58 223 THR B N 1
ATOM 7842 C CA . THR B 1 223 ? 144.813 370.216 268.693 1.00 31.76 223 THR B CA 1
ATOM 7843 C C . THR B 1 223 ? 145.589 370.999 267.643 1.00 33.57 223 THR B C 1
ATOM 7844 O O . THR B 1 223 ? 146.027 370.442 266.633 1.00 34.40 223 THR B O 1
ATOM 7855 N N . ASN B 1 224 ? 145.774 372.294 267.891 1.00 34.35 224 ASN B N 1
ATOM 7856 C CA . ASN B 1 224 ? 146.515 373.163 266.977 1.00 31.30 224 ASN B CA 1
ATOM 7857 C C . ASN B 1 224 ? 148.003 373.200 267.291 1.00 30.50 224 ASN B C 1
ATOM 7858 O O . ASN B 1 224 ? 148.591 374.273 267.436 1.00 34.53 224 ASN B O 1
ATOM 7869 N N . SER B 1 225 ? 148.633 372.037 267.401 1.00 31.07 225 SER B N 1
ATOM 7870 C CA . SER B 1 225 ? 150.086 371.904 267.413 1.00 30.23 225 SER B CA 1
ATOM 7871 C C . SER B 1 225 ? 150.419 370.864 266.356 1.00 30.19 225 SER B C 1
ATOM 7872 O O . SER B 1 225 ? 150.222 369.665 266.575 1.00 30.87 225 SER B O 1
ATOM 7880 N N . ILE B 1 226 ? 150.914 371.322 265.214 1.00 30.83 226 ILE B N 1
ATOM 7881 C CA . ILE B 1 226 ? 150.953 370.525 263.996 1.00 29.78 226 ILE B CA 1
ATOM 7882 C C . ILE B 1 226 ? 152.374 370.055 263.736 1.00 29.31 226 ILE B C 1
ATOM 7883 O O . ILE B 1 226 ? 153.341 370.777 264.000 1.00 31.63 226 ILE B O 1
ATOM 7899 N N . GLY B 1 227 ? 152.491 368.830 263.225 1.00 27.31 227 GLY B N 1
ATOM 7900 C CA . GLY B 1 227 ? 153.747 368.311 262.731 1.00 26.45 227 GLY B CA 1
ATOM 7901 C C . GLY B 1 227 ? 153.575 367.762 261.327 1.00 27.44 227 GLY B C 1
ATOM 7902 O O . GLY B 1 227 ? 152.524 367.912 260.705 1.00 25.39 227 GLY B O 1
ATOM 7906 N N . ILE B 1 228 ? 154.635 367.125 260.844 1.00 28.72 228 ILE B N 1
ATOM 7907 C CA . ILE B 1 228 ? 154.665 366.541 259.509 1.00 25.66 228 ILE B CA 1
ATOM 7908 C C . ILE B 1 228 ? 154.715 365.029 259.651 1.00 25.66 228 ILE B C 1
ATOM 7909 O O . ILE B 1 228 ? 155.529 364.496 260.415 1.00 26.69 228 ILE B O 1
ATOM 7925 N N . ALA B 1 229 ? 153.845 364.340 258.924 1.00 27.18 229 ALA B N 1
ATOM 7926 C CA . ALA B 1 229 ? 153.724 362.896 259.011 1.00 25.00 229 ALA B CA 1
ATOM 7927 C C . ALA B 1 229 ? 153.769 362.278 257.623 1.00 25.78 229 ALA B C 1
ATOM 7928 O O . ALA B 1 229 ? 153.450 362.942 256.634 1.00 28.23 229 ALA B O 1
ATOM 7935 N N . PRO B 1 230 ? 154.172 361.013 257.518 1.00 26.49 230 PRO B N 1
ATOM 7936 C CA . PRO B 1 230 ? 153.954 360.285 256.264 1.00 25.12 230 PRO B CA 1
ATOM 7937 C C . PRO B 1 230 ? 152.466 360.139 255.979 1.00 25.38 230 PRO B C 1
ATOM 7938 O O . PRO B 1 230 ? 151.683 359.767 256.853 1.00 29.96 230 PRO B O 1
ATOM 7949 N N . ASN B 1 231 ? 152.084 360.437 254.748 1.00 26.23 231 ASN B N 1
ATOM 7950 C CA . ASN B 1 231 ? 150.679 360.441 254.359 1.00 25.36 231 ASN B CA 1
ATOM 7951 C C . ASN B 1 231 ? 150.194 359.015 254.108 1.00 27.61 231 ASN B C 1
ATOM 7952 O O . ASN B 1 231 ? 150.884 358.245 253.434 1.00 28.40 231 ASN B O 1
ATOM 7963 N N . PRO B 1 232 ? 149.028 358.625 254.630 1.00 29.19 232 PRO B N 1
ATOM 7964 C CA . PRO B 1 232 ? 148.481 357.303 254.283 1.00 28.91 232 PRO B CA 1
ATOM 7965 C C . PRO B 1 232 ? 148.208 357.121 252.800 1.00 30.93 232 PRO B C 1
ATOM 7966 O O . PRO B 1 232 ? 148.036 355.979 252.358 1.00 30.47 232 PRO B O 1
ATOM 7977 N N . LEU B 1 233 ? 148.145 358.200 252.018 1.00 29.97 233 LEU B N 1
ATOM 7978 C CA . LEU B 1 233 ? 148.010 358.051 250.573 1.00 28.03 233 LEU B CA 1
ATOM 7979 C C . LEU B 1 233 ? 149.176 357.273 249.979 1.00 29.35 233 LEU B C 1
ATOM 7980 O O . LEU B 1 233 ? 149.036 356.667 248.913 1.00 32.17 233 LEU B O 1
ATOM 7996 N N . TRP B 1 234 ? 150.331 357.275 250.647 1.00 27.44 234 TRP B N 1
ATOM 7997 C CA . TRP B 1 234 ? 151.464 356.503 250.148 1.00 26.93 234 TRP B CA 1
ATOM 7998 C C . TRP B 1 234 ? 151.174 355.009 250.176 1.00 28.88 234 TRP B C 1
ATOM 7999 O O . TRP B 1 234 ? 151.662 354.269 249.317 1.00 31.09 234 TRP B O 1
ATOM 8020 N N . LEU B 1 235 ? 150.401 354.545 251.160 1.00 28.95 235 LEU B N 1
ATOM 8021 C CA . LEU B 1 235 ? 149.991 353.145 251.173 1.00 27.67 235 LEU B CA 1
ATOM 8022 C C . LEU B 1 235 ? 149.138 352.818 249.957 1.00 27.39 235 LEU B C 1
ATOM 8023 O O . LEU B 1 235 ? 149.314 351.769 249.329 1.00 29.91 235 LEU B O 1
ATOM 8039 N N . GLU B 1 236 ? 148.211 353.711 249.608 1.00 29.89 236 GLU B N 1
ATOM 8040 C CA . GLU B 1 236 ? 147.325 353.463 248.475 1.00 30.96 236 GLU B CA 1
ATOM 8041 C C . GLU B 1 236 ? 148.100 353.398 247.167 1.00 31.79 236 GLU B C 1
ATOM 8042 O O . GLU B 1 236 ? 147.791 352.580 246.295 1.00 32.11 236 GLU B O 1
ATOM 8054 N N . GLU B 1 237 ? 149.106 354.255 247.008 1.00 31.49 237 GLU B N 1
ATOM 8055 C CA . GLU B 1 237 ? 149.848 354.331 245.758 1.00 30.72 237 GLU B CA 1
ATOM 8056 C C . GLU B 1 237 ? 151.026 353.370 245.708 1.00 33.46 237 GLU B C 1
ATOM 8057 O O . GLU B 1 237 ? 151.339 352.849 244.632 1.00 35.41 237 GLU B O 1
ATOM 8069 N N . VAL B 1 238 ? 151.689 353.121 246.837 1.00 29.79 238 VAL B N 1
ATOM 8070 C CA . VAL B 1 238 ? 152.920 352.338 246.846 1.00 28.32 238 VAL B CA 1
ATOM 8071 C C . VAL B 1 238 ? 152.821 351.177 247.827 1.00 29.40 238 VAL B C 1
ATOM 8072 O O . VAL B 1 238 ? 153.072 350.023 247.465 1.00 31.62 238 VAL B O 1
ATOM 8085 N N . GLY B 1 239 ? 152.459 351.475 249.076 1.00 29.37 239 GLY B N 1
ATOM 8086 C CA . GLY B 1 239 ? 152.630 350.499 250.143 1.00 27.16 239 GLY B CA 1
ATOM 8087 C C . GLY B 1 239 ? 151.847 349.218 249.925 1.00 25.80 239 GLY B C 1
ATOM 8088 O O . GLY B 1 239 ? 152.405 348.121 249.975 1.00 28.09 239 GLY B O 1
ATOM 8092 N N . TYR B 1 240 ? 150.542 349.338 249.672 1.00 28.74 240 TYR B N 1
ATOM 8093 C CA . TYR B 1 240 ? 149.699 348.149 249.585 1.00 26.13 240 TYR B CA 1
ATOM 8094 C C . TYR B 1 240 ? 150.140 347.234 248.450 1.00 27.61 240 TYR B C 1
ATOM 8095 O O . TYR B 1 240 ? 150.119 346.006 248.591 1.00 27.76 240 TYR B O 1
ATOM 8113 N N . GLY B 1 241 ? 150.534 347.806 247.321 1.00 28.31 241 GLY B N 1
ATOM 8114 C CA . GLY B 1 241 ? 150.927 347.036 246.163 1.00 28.11 241 GLY B CA 1
ATOM 8115 C C . GLY B 1 241 ? 152.376 346.611 246.138 1.00 28.38 241 GLY B C 1
ATOM 8116 O O . GLY B 1 241 ? 152.836 346.088 245.119 1.00 31.76 241 GLY B O 1
ATOM 8120 N N . MET B 1 242 ? 153.116 346.826 247.219 1.00 28.82 242 MET B N 1
ATOM 8121 C CA . MET B 1 242 ? 154.531 346.493 247.251 1.00 28.03 242 MET B CA 1
ATOM 8122 C C . MET B 1 242 ? 154.716 345.013 247.553 1.00 28.63 242 MET B C 1
ATOM 8123 O O . MET B 1 242 ? 154.101 344.478 248.479 1.00 31.00 242 MET B O 1
ATOM 8137 N N . ALA B 1 243 ? 155.562 344.352 246.767 1.00 28.52 243 ALA B N 1
ATOM 8138 C CA . ALA B 1 243 ? 156.007 342.997 247.080 1.00 26.27 243 ALA B CA 1
ATOM 8139 C C . ALA B 1 243 ? 157.245 343.143 247.954 1.00 27.21 243 ALA B C 1
ATOM 8140 O O . ALA B 1 243 ? 158.374 343.215 247.471 1.00 31.07 243 ALA B O 1
ATOM 8147 N N . MET B 1 244 ? 157.019 343.184 249.267 1.00 27.31 244 MET B N 1
ATOM 8148 C CA . MET B 1 244 ? 158.085 343.517 250.204 1.00 24.44 244 MET B CA 1
ATOM 8149 C C . MET B 1 244 ? 159.220 342.506 250.141 1.00 23.99 244 MET B C 1
ATOM 8150 O O . MET B 1 244 ? 160.392 342.868 250.288 1.00 27.72 244 MET B O 1
ATOM 8164 N N . VAL B 1 245 ? 158.894 341.232 249.917 1.00 24.81 245 VAL B N 1
ATOM 8165 C CA . VAL B 1 245 ? 159.899 340.176 249.991 1.00 24.22 245 VAL B CA 1
ATOM 8166 C C . VAL B 1 245 ? 161.025 340.412 248.990 1.00 26.50 245 VAL B C 1
ATOM 8167 O O . VAL B 1 245 ? 162.151 339.945 249.195 1.00 26.89 245 VAL B O 1
ATOM 8180 N N . GLU B 1 246 ? 160.752 341.129 247.899 1.00 28.27 246 GLU B N 1
ATOM 8181 C CA . GLU B 1 246 ? 161.775 341.394 246.894 1.00 28.40 246 GLU B CA 1
ATOM 8182 C C . GLU B 1 246 ? 162.733 342.514 247.284 1.00 28.95 246 GLU B C 1
ATOM 8183 O O . GLU B 1 246 ? 163.829 342.588 246.721 1.00 33.40 246 GLU B O 1
ATOM 8195 N N . GLN B 1 247 ? 162.360 343.373 248.224 1.00 28.97 247 GLN B N 1
ATOM 8196 C CA . GLN B 1 247 ? 163.177 344.539 248.528 1.00 27.64 247 GLN B CA 1
ATOM 8197 C C . GLN B 1 247 ? 164.444 344.123 249.275 1.00 28.29 247 GLN B C 1
ATOM 8198 O O . GLN B 1 247 ? 164.391 343.255 250.150 1.00 32.19 247 GLN B O 1
ATOM 8212 N N . PRO B 1 248 ? 165.595 344.714 248.955 1.00 32.28 248 PRO B N 1
ATOM 8213 C CA . PRO B 1 248 ? 166.819 344.372 249.689 1.00 31.18 248 PRO B CA 1
ATOM 8214 C C . PRO B 1 248 ? 166.719 344.754 251.158 1.00 31.82 248 PRO B C 1
ATOM 8215 O O . PRO B 1 248 ? 166.140 345.781 251.517 1.00 34.77 248 PRO B O 1
ATOM 8226 N N . GLY B 1 249 ? 167.301 343.915 252.011 1.00 31.56 249 GLY B N 1
ATOM 8227 C CA . GLY B 1 249 ? 167.212 344.108 253.442 1.00 31.45 249 GLY B CA 1
ATOM 8228 C C . GLY B 1 249 ? 165.895 343.696 254.055 1.00 31.14 249 GLY B C 1
ATOM 8229 O O . GLY B 1 249 ? 165.690 343.921 255.252 1.00 33.44 249 GLY B O 1
ATOM 8233 N N . TYR B 1 250 ? 164.996 343.104 253.275 1.00 27.86 250 TYR B N 1
ATOM 8234 C CA . TYR B 1 250 ? 163.708 342.672 253.797 1.00 25.95 250 TYR B CA 1
ATOM 8235 C C . TYR B 1 250 ? 163.892 341.574 254.835 1.00 26.16 250 TYR B C 1
ATOM 8236 O O . TYR B 1 250 ? 164.698 340.658 254.661 1.00 27.91 250 TYR B O 1
ATOM 8254 N N . LYS B 1 251 ? 163.139 341.674 255.924 1.00 29.01 251 LYS B N 1
ATOM 8255 C CA . LYS B 1 251 ? 163.144 340.660 256.965 1.00 27.09 251 LYS B CA 1
ATOM 8256 C C . LYS B 1 251 ? 161.716 340.392 257.407 1.00 27.76 251 LYS B C 1
ATOM 8257 O O . LYS B 1 251 ? 160.838 341.249 257.288 1.00 28.78 251 LYS B O 1
ATOM 8276 N N . SER B 1 252 ? 161.496 339.186 257.917 1.00 28.48 252 SER B N 1
ATOM 8277 C CA . SER B 1 252 ? 160.220 338.799 258.493 1.00 26.71 252 SER B CA 1
ATOM 8278 C C . SER B 1 252 ? 160.488 338.065 259.797 1.00 27.67 252 SER B C 1
ATOM 8279 O O . SER B 1 252 ? 161.569 337.512 260.009 1.00 30.27 252 SER B O 1
ATOM 8287 N N . GLY B 1 253 ? 159.491 338.068 260.674 1.00 26.60 253 GLY B N 1
ATOM 8288 C CA . GLY B 1 253 ? 159.617 337.379 261.941 1.00 24.12 253 GLY B CA 1
ATOM 8289 C C . GLY B 1 253 ? 158.257 337.134 262.553 1.00 24.54 253 GLY B C 1
ATOM 8290 O O . GLY B 1 253 ? 157.219 337.425 261.957 1.00 26.65 253 GLY B O 1
ATOM 8294 N N . LEU B 1 254 ? 158.278 336.583 263.760 1.00 28.87 254 LEU B N 1
ATOM 8295 C CA . LEU B 1 254 ? 157.062 336.340 264.520 1.00 28.53 254 LEU B CA 1
ATOM 8296 C C . LEU B 1 254 ? 156.784 337.514 265.447 1.00 26.72 254 LEU B C 1
ATOM 8297 O O . LEU B 1 254 ? 157.701 338.145 265.974 1.00 31.14 254 LEU B O 1
ATOM 8313 N N . LEU B 1 255 ? 155.497 337.809 265.635 1.00 28.84 255 LEU B N 1
ATOM 8314 C CA . LEU B 1 255 ? 155.120 338.923 266.497 1.00 28.41 255 LEU B CA 1
ATOM 8315 C C . LEU B 1 255 ? 155.641 338.734 267.912 1.00 32.79 255 LEU B C 1
ATOM 8316 O O . LEU B 1 255 ? 155.975 339.714 268.585 1.00 38.10 255 LEU B O 1
ATOM 8332 N N . LYS B 1 256 ? 155.715 337.489 268.383 1.00 34.18 256 LYS B N 1
ATOM 8333 C CA . LYS B 1 256 ? 156.216 337.228 269.725 1.00 33.69 256 LYS B CA 1
ATOM 8334 C C . LYS B 1 256 ? 157.708 337.505 269.850 1.00 33.80 256 LYS B C 1
ATOM 8335 O O . LYS B 1 256 ? 158.212 337.598 270.973 1.00 38.24 256 LYS B O 1
ATOM 8354 N N . ASP B 1 257 ? 158.424 337.632 268.735 1.00 34.99 257 ASP B N 1
ATOM 8355 C CA . ASP B 1 257 ? 159.844 337.953 268.749 1.00 35.84 257 ASP B CA 1
ATOM 8356 C C . ASP B 1 257 ? 160.136 339.393 268.351 1.00 36.63 257 ASP B C 1
ATOM 8357 O O . ASP B 1 257 ? 161.307 339.781 268.309 1.00 38.39 257 ASP B O 1
ATOM 8366 N N . ILE B 1 258 ? 159.112 340.193 268.052 1.00 31.84 258 ILE B N 1
ATOM 8367 C CA . ILE B 1 258 ? 159.357 341.573 267.657 1.00 31.10 258 ILE B CA 1
ATOM 8368 C C . ILE B 1 258 ? 159.881 342.396 268.827 1.00 36.25 258 ILE B C 1
ATOM 8369 O O . ILE B 1 258 ? 160.525 343.427 268.613 1.00 36.66 258 ILE B O 1
ATOM 8385 N N . LYS B 1 259 ? 159.634 341.958 270.064 1.00 38.73 259 LYS B N 1
ATOM 8386 C CA . LYS B 1 259 ? 160.176 342.658 271.223 1.00 38.14 259 LYS B CA 1
ATOM 8387 C C . LYS B 1 259 ? 161.694 342.628 271.249 1.00 38.60 259 LYS B C 1
ATOM 8388 O O . LYS B 1 259 ? 162.307 343.412 271.979 1.00 38.79 259 LYS B O 1
ATOM 8407 N N . LYS B 1 260 ? 162.313 341.737 270.481 1.00 39.95 260 LYS B N 1
ATOM 8408 C CA . LYS B 1 260 ? 163.760 341.625 270.410 1.00 40.42 260 LYS B CA 1
ATOM 8409 C C . LYS B 1 260 ? 164.343 342.351 269.205 1.00 39.96 260 LYS B C 1
ATOM 8410 O O . LYS B 1 260 ? 165.551 342.264 268.970 1.00 44.81 260 LYS B O 1
ATOM 8429 N N . ALA B 1 261 ? 163.519 343.065 268.445 1.00 39.26 261 ALA B N 1
ATOM 8430 C CA . ALA B 1 261 ? 163.944 343.752 267.237 1.00 39.62 261 ALA B CA 1
ATOM 8431 C C . ALA B 1 261 ? 163.862 345.262 267.426 1.00 39.81 261 ALA B C 1
ATOM 8432 O O . ALA B 1 261 ? 163.082 345.771 268.234 1.00 37.04 261 ALA B O 1
ATOM 8439 N N . GLU B 1 262 ? 164.682 345.976 266.659 1.00 38.77 262 GLU B N 1
ATOM 8440 C CA . GLU B 1 262 ? 164.717 347.433 266.695 1.00 35.45 262 GLU B CA 1
ATOM 8441 C C . GLU B 1 262 ? 164.839 347.956 265.272 1.00 36.29 262 GLU B C 1
ATOM 8442 O O . GLU B 1 262 ? 165.738 347.544 264.535 1.00 36.09 262 GLU B O 1
ATOM 8454 N N . PHE B 1 263 ? 163.939 348.859 264.892 1.00 33.86 263 PHE B N 1
ATOM 8455 C CA . PHE B 1 263 ? 163.953 349.485 263.577 1.00 32.24 263 PHE B CA 1
ATOM 8456 C C . PHE B 1 263 ? 164.539 350.882 263.697 1.00 31.40 263 PHE B C 1
ATOM 8457 O O . PHE B 1 263 ? 164.132 351.653 264.570 1.00 37.80 263 PHE B O 1
ATOM 8474 N N . MET B 1 264 ? 165.489 351.207 262.827 1.00 28.65 264 MET B N 1
ATOM 8475 C CA . MET B 1 264 ? 166.083 352.533 262.821 1.00 31.92 264 MET B CA 1
ATOM 8476 C C . MET B 1 264 ? 166.402 352.946 261.395 1.00 30.93 264 MET B C 1
ATOM 8477 O O . MET B 1 264 ? 166.871 352.137 260.593 1.00 33.98 264 MET B O 1
ATOM 8491 N N . LEU B 1 265 ? 166.131 354.210 261.087 1.00 30.90 265 LEU B N 1
ATOM 8492 C CA . LEU B 1 265 ? 166.465 354.747 259.779 1.00 29.93 265 LEU B CA 1
ATOM 8493 C C . LEU B 1 265 ? 167.977 354.861 259.632 1.00 31.78 265 LEU B C 1
ATOM 8494 O O . LEU B 1 265 ? 168.714 354.967 260.614 1.00 35.02 265 LEU B O 1
ATOM 8510 N N . HIS B 1 266 ? 168.438 354.818 258.386 1.00 34.99 266 HIS B N 1
ATOM 8511 C CA . HIS B 1 266 ? 169.860 354.847 258.084 1.00 34.66 266 HIS B CA 1
ATOM 8512 C C . HIS B 1 266 ? 170.230 356.189 257.472 1.00 37.42 266 HIS B C 1
ATOM 8513 O O . HIS B 1 266 ? 169.662 356.558 256.434 1.00 35.74 266 HIS B O 1
ATOM 8527 N N . PRO B 1 267 ? 171.149 356.950 258.057 1.00 37.82 267 PRO B N 1
ATOM 8528 C CA . PRO B 1 267 ? 171.634 358.175 257.416 1.00 38.32 267 PRO B CA 1
ATOM 8529 C C . PRO B 1 267 ? 172.659 357.848 256.334 1.00 36.94 267 PRO B C 1
ATOM 8530 O O . PRO B 1 267 ? 172.961 356.692 256.054 1.00 37.38 267 PRO B O 1
ATOM 8541 N N . ARG B 1 268 ? 173.196 358.899 255.730 1.00 39.71 268 ARG B N 1
ATOM 8542 C CA . ARG B 1 268 ? 174.278 358.771 254.766 1.00 39.34 268 ARG B CA 1
ATOM 8543 C C . ARG B 1 268 ? 175.629 358.792 255.471 1.00 40.65 268 ARG B C 1
ATOM 8544 O O . ARG B 1 268 ? 175.754 359.212 256.622 1.00 41.83 268 ARG B O 1
ATOM 8565 N N . THR B 1 269 ? 176.651 358.323 254.755 1.00 40.75 269 THR B N 1
ATOM 8566 C CA . THR B 1 269 ? 178.019 358.410 255.245 1.00 41.08 269 THR B CA 1
ATOM 8567 C C . THR B 1 269 ? 178.642 359.776 254.989 1.00 42.20 269 THR B C 1
ATOM 8568 O O . THR B 1 269 ? 179.667 360.097 255.597 1.00 46.00 269 THR B O 1
ATOM 8579 N N . THR B 1 270 ? 178.045 360.587 254.124 1.00 42.52 270 THR B N 1
ATOM 8580 C CA . THR B 1 270 ? 178.574 361.902 253.802 1.00 42.58 270 THR B CA 1
ATOM 8581 C C . THR B 1 270 ? 177.943 362.948 254.720 1.00 43.03 270 THR B C 1
ATOM 8582 O O . THR B 1 270 ? 177.213 362.624 255.659 1.00 47.00 270 THR B O 1
ATOM 8593 N N . THR B 1 271 ? 178.220 364.222 254.453 1.00 45.70 271 THR B N 1
ATOM 8594 C CA . THR B 1 271 ? 177.756 365.294 255.325 1.00 42.97 271 THR B CA 1
ATOM 8595 C C . THR B 1 271 ? 176.238 365.286 255.430 1.00 42.13 271 THR B C 1
ATOM 8596 O O . THR B 1 271 ? 175.530 365.308 254.420 1.00 43.25 271 THR B O 1
ATOM 8607 N N . HIS B 1 272 ? 175.740 365.272 256.665 1.00 40.00 272 HIS B N 1
ATOM 8608 C CA . HIS B 1 272 ? 174.305 365.284 256.931 1.00 38.64 272 HIS B CA 1
ATOM 8609 C C . HIS B 1 272 ? 173.820 366.729 256.876 1.00 39.19 272 HIS B C 1
ATOM 8610 O O . HIS B 1 272 ? 173.720 367.431 257.884 1.00 40.44 272 HIS B O 1
ATOM 8625 N N . ASP B 1 273 ? 173.510 367.174 255.665 1.00 40.87 273 ASP B N 1
ATOM 8626 C CA . ASP B 1 273 ? 173.099 368.554 255.464 1.00 40.83 273 ASP B CA 1
ATOM 8627 C C . ASP B 1 273 ? 171.749 368.808 256.132 1.00 37.84 273 ASP B C 1
ATOM 8628 O O . ASP B 1 273 ? 170.854 367.960 256.068 1.00 37.61 273 ASP B O 1
ATOM 8637 N N . PRO B 1 274 ? 171.568 369.960 256.774 1.00 36.64 274 PRO B N 1
ATOM 8638 C CA . PRO B 1 274 ? 170.314 370.218 257.484 1.00 33.43 274 PRO B CA 1
ATOM 8639 C C . PRO B 1 274 ? 169.193 370.637 256.546 1.00 32.19 274 PRO B C 1
ATOM 8640 O O . PRO B 1 274 ? 169.408 371.027 255.397 1.00 33.13 274 PRO B O 1
ATOM 8651 N N . THR B 1 275 ? 167.976 370.551 257.070 1.00 35.66 275 THR B N 1
ATOM 8652 C CA . THR B 1 275 ? 166.783 371.005 256.373 1.00 32.55 275 THR B CA 1
ATOM 8653 C C . THR B 1 275 ? 166.442 372.422 256.809 1.00 30.06 275 THR B C 1
ATOM 8654 O O . THR B 1 275 ? 166.650 372.791 257.966 1.00 37.32 275 THR B O 1
ATOM 8665 N N . LEU B 1 276 ? 165.911 373.210 255.880 1.00 32.01 276 LEU B N 1
ATOM 8666 C CA . LEU B 1 276 ? 165.518 374.586 256.149 1.00 32.71 276 LEU B CA 1
ATOM 8667 C C . LEU B 1 276 ? 163.998 374.681 256.151 1.00 33.34 276 LEU B C 1
ATOM 8668 O O . LEU B 1 276 ? 163.348 374.281 255.181 1.00 38.68 276 LEU B O 1
ATOM 8684 N N . ILE B 1 277 ? 163.438 375.212 257.233 1.00 33.13 277 ILE B N 1
ATOM 8685 C CA . ILE B 1 277 ? 161.999 375.445 257.315 1.00 33.26 277 ILE B CA 1
ATOM 8686 C C . ILE B 1 277 ? 161.715 376.814 256.709 1.00 34.38 277 ILE B C 1
ATOM 8687 O O . ILE B 1 277 ? 162.157 377.839 257.231 1.00 35.63 277 ILE B O 1
ATOM 8703 N N . ASP B 1 278 ? 160.999 376.831 255.620 1.00 37.93 278 ASP B N 1
ATOM 8704 C CA . ASP B 1 278 ? 160.654 378.069 254.945 1.00 35.85 278 ASP B CA 1
ATOM 8705 C C . ASP B 1 278 ? 159.311 378.594 255.442 1.00 35.15 278 ASP B C 1
ATOM 8706 O O . ASP B 1 278 ? 158.481 377.825 255.933 1.00 36.38 278 ASP B O 1
ATOM 8715 N N . PRO B 1 279 ? 159.065 379.898 255.344 1.00 35.38 279 PRO B N 1
ATOM 8716 C CA . PRO B 1 279 ? 157.715 380.403 255.614 1.00 34.78 279 PRO B CA 1
ATOM 8717 C C . PRO B 1 279 ? 156.715 379.785 254.648 1.00 36.37 279 PRO B C 1
ATOM 8718 O O . PRO B 1 279 ? 157.003 379.593 253.465 1.00 37.31 279 PRO B O 1
ATOM 8729 N N . PHE B 1 280 ? 155.530 379.468 255.162 1.00 37.21 280 PHE B N 1
ATOM 8730 C CA . PHE B 1 280 ? 154.556 378.683 254.414 1.00 34.57 280 PHE B CA 1
ATOM 8731 C C . PHE B 1 280 ? 153.173 379.288 254.590 1.00 35.24 280 PHE B C 1
ATOM 8732 O O . PHE B 1 280 ? 152.669 379.373 255.713 1.00 41.24 280 PHE B O 1
ATOM 8749 N N . GLU B 1 281 ? 152.568 379.708 253.484 1.00 34.35 281 GLU B N 1
ATOM 8750 C CA . GLU B 1 281 ? 151.196 380.190 253.456 1.00 33.70 281 GLU B CA 1
ATOM 8751 C C . GLU B 1 281 ? 150.466 379.500 252.319 1.00 34.11 281 GLU B C 1
ATOM 8752 O O . GLU B 1 281 ? 151.000 379.379 251.214 1.00 40.31 281 GLU B O 1
ATOM 8764 N N . TYR B 1 282 ? 149.241 379.060 252.584 1.00 32.95 282 TYR B N 1
ATOM 8765 C CA . TYR B 1 282 ? 148.525 378.237 251.625 1.00 33.51 282 TYR B CA 1
ATOM 8766 C C . TYR B 1 282 ? 147.048 378.593 251.625 1.00 36.35 282 TYR B C 1
ATOM 8767 O O . TYR B 1 282 ? 146.463 378.900 252.666 1.00 35.57 282 TYR B O 1
ATOM 8785 N N . GLY B 1 283 ? 146.461 378.557 250.436 1.00 40.89 283 GLY B N 1
ATOM 8786 C CA . GLY B 1 283 ? 145.023 378.568 250.279 1.00 39.57 283 GLY B CA 1
ATOM 8787 C C . GLY B 1 283 ? 144.560 377.238 249.724 1.00 41.30 283 GLY B C 1
ATOM 8788 O O . GLY B 1 283 ? 144.485 376.246 250.453 1.00 44.66 283 GLY B O 1
ATOM 8792 N N . GLY B 1 284 ? 144.268 377.201 248.425 1.00 43.02 284 GLY B N 1
ATOM 8793 C CA . GLY B 1 284 ? 143.881 375.962 247.774 1.00 38.13 284 GLY B CA 1
ATOM 8794 C C . GLY B 1 284 ? 145.039 375.042 247.447 1.00 36.65 284 GLY B C 1
ATOM 8795 O O . GLY B 1 284 ? 144.801 373.922 246.981 1.00 41.66 284 GLY B O 1
ATOM 8799 N N . SER B 1 285 ? 146.281 375.478 247.672 1.00 36.20 285 SER B N 1
ATOM 8800 C CA . SER B 1 285 ? 147.428 374.622 247.397 1.00 37.98 285 SER B CA 1
ATOM 8801 C C . SER B 1 285 ? 147.514 373.439 248.354 1.00 35.67 285 SER B C 1
ATOM 8802 O O . SER B 1 285 ? 148.281 372.507 248.096 1.00 36.77 285 SER B O 1
ATOM 8810 N N . MET B 1 286 ? 146.756 373.453 249.446 1.00 34.15 286 MET B N 1
ATOM 8811 C CA . MET B 1 286 ? 146.642 372.310 250.338 1.00 34.98 286 MET B CA 1
ATOM 8812 C C . MET B 1 286 ? 145.191 371.856 250.394 1.00 34.27 286 MET B C 1
ATOM 8813 O O . MET B 1 286 ? 144.271 372.624 250.106 1.00 38.47 286 MET B O 1
ATOM 8827 N N . THR B 1 287 ? 144.997 370.596 250.764 1.00 33.42 287 THR B N 1
ATOM 8828 C CA . THR B 1 287 ? 143.683 369.978 250.706 1.00 34.48 287 THR B CA 1
ATOM 8829 C C . THR B 1 287 ? 143.604 368.881 251.756 1.00 32.70 287 THR B C 1
ATOM 8830 O O . THR B 1 287 ? 144.577 368.583 252.450 1.00 35.60 287 THR B O 1
ATOM 8841 N N . SER B 1 288 ? 142.423 368.282 251.865 1.00 33.05 288 SER B N 1
ATOM 8842 C CA . SER B 1 288 ? 142.203 367.143 252.739 1.00 37.17 288 SER B CA 1
ATOM 8843 C C . SER B 1 288 ? 141.124 366.267 252.123 1.00 38.31 288 SER B C 1
ATOM 8844 O O . SER B 1 288 ? 140.589 366.564 251.051 1.00 40.93 288 SER B O 1
ATOM 8852 N N . SER B 1 289 ? 140.800 365.174 252.813 1.00 42.37 289 SER B N 1
ATOM 8853 C CA . SER B 1 289 ? 139.704 364.324 252.374 1.00 43.77 289 SER B CA 1
ATOM 8854 C C . SER B 1 289 ? 138.363 365.037 252.458 1.00 43.17 289 SER B C 1
ATOM 8855 O O . SER B 1 289 ? 137.384 364.564 251.873 1.00 49.01 289 SER B O 1
ATOM 8863 N N . GLY B 1 290 ? 138.299 366.165 253.162 1.00 43.91 290 GLY B N 1
ATOM 8864 C CA . GLY B 1 290 ? 137.057 366.869 253.380 1.00 42.52 290 GLY B CA 1
ATOM 8865 C C . GLY B 1 290 ? 136.297 366.439 254.613 1.00 45.69 290 GLY B C 1
ATOM 8866 O O . GLY B 1 290 ? 135.266 367.047 254.925 1.00 48.44 290 GLY B O 1
ATOM 8870 N N . GLY B 1 291 ? 136.772 365.418 255.326 1.00 45.01 291 GLY B N 1
ATOM 8871 C CA . GLY B 1 291 ? 136.091 364.898 256.489 1.00 42.74 291 GLY B CA 1
ATOM 8872 C C . GLY B 1 291 ? 136.700 365.387 257.790 1.00 41.83 291 GLY B C 1
ATOM 8873 O O . GLY B 1 291 ? 137.506 366.318 257.834 1.00 45.56 291 GLY B O 1
ATOM 8877 N N . ILE B 1 292 ? 136.299 364.724 258.878 1.00 41.49 292 ILE B N 1
ATOM 8878 C CA . ILE B 1 292 ? 136.732 365.130 260.213 1.00 40.39 292 ILE B CA 1
ATOM 8879 C C . ILE B 1 292 ? 138.093 364.579 260.597 1.00 38.93 292 ILE B C 1
ATOM 8880 O O . ILE B 1 292 ? 138.541 364.806 261.727 1.00 41.29 292 ILE B O 1
ATOM 8896 N N . ASP B 1 293 ? 138.768 363.860 259.698 1.00 37.60 293 ASP B N 1
ATOM 8897 C CA . ASP B 1 293 ? 140.083 363.324 260.033 1.00 34.98 293 ASP B CA 1
ATOM 8898 C C . ASP B 1 293 ? 141.143 364.418 260.074 1.00 36.40 293 ASP B C 1
ATOM 8899 O O . ASP B 1 293 ? 142.159 364.267 260.759 1.00 38.75 293 ASP B O 1
ATOM 8908 N N . ASN B 1 294 ? 140.928 365.518 259.353 1.00 36.27 294 ASN B N 1
ATOM 8909 C CA . ASN B 1 294 ? 141.809 366.686 259.413 1.00 35.23 294 ASN B CA 1
ATOM 8910 C C . ASN B 1 294 ? 143.261 366.319 259.122 1.00 33.90 294 ASN B C 1
ATOM 8911 O O . ASN B 1 294 ? 144.184 366.750 259.816 1.00 37.36 294 ASN B O 1
ATOM 8922 N N . VAL B 1 295 ? 143.468 365.515 258.088 1.00 32.61 295 VAL B N 1
ATOM 8923 C CA . VAL B 1 295 ? 144.799 365.198 257.587 1.00 32.13 295 VAL B CA 1
ATOM 8924 C C . VAL B 1 295 ? 144.986 365.989 256.300 1.00 32.46 295 VAL B C 1
ATOM 8925 O O . VAL B 1 295 ? 144.308 365.735 255.300 1.00 37.13 295 VAL B O 1
ATOM 8938 N N . TYR B 1 296 ? 145.899 366.952 256.317 1.00 31.81 296 TYR B N 1
ATOM 8939 C CA . TYR B 1 296 ? 146.060 367.899 255.224 1.00 31.00 296 TYR B CA 1
ATOM 8940 C C . TYR B 1 296 ? 147.384 367.670 254.513 1.00 30.72 296 TYR B C 1
ATOM 8941 O O . TYR B 1 296 ? 148.401 367.376 255.146 1.00 30.88 296 TYR B O 1
ATOM 8959 N N . TYR B 1 297 ? 147.357 367.805 253.193 1.00 33.25 297 TYR B N 1
ATOM 8960 C CA . TYR B 1 297 ? 148.503 367.523 252.344 1.00 32.27 297 TYR B CA 1
ATOM 8961 C C . TYR B 1 297 ? 148.377 368.362 251.085 1.00 30.96 297 TYR B C 1
ATOM 8962 O O . TYR B 1 297 ? 147.300 368.898 250.800 1.00 30.99 297 TYR B O 1
ATOM 8980 N N . PRO B 1 298 ? 149.453 368.504 250.314 1.00 31.59 298 PRO B N 1
ATOM 8981 C CA . PRO B 1 298 ? 149.377 369.307 249.090 1.00 32.40 298 PRO B CA 1
ATOM 8982 C C . PRO B 1 298 ? 148.301 368.784 248.150 1.00 31.27 298 PRO B C 1
ATOM 8983 O O . PRO B 1 298 ? 148.108 367.577 248.005 1.00 32.90 298 PRO B O 1
ATOM 8994 N N . SER B 1 299 ? 147.594 369.713 247.505 1.00 32.68 299 SER B N 1
ATOM 8995 C CA . SER B 1 299 ? 146.514 369.330 246.605 1.00 33.18 299 SER B CA 1
ATOM 8996 C C . SER B 1 299 ? 147.034 368.775 245.286 1.00 32.97 299 SER B C 1
ATOM 8997 O O . SER B 1 299 ? 146.283 368.104 244.572 1.00 34.65 299 SER B O 1
ATOM 9005 N N . ASP B 1 300 ? 148.292 369.037 244.948 1.00 33.62 300 ASP B N 1
ATOM 9006 C CA . ASP B 1 300 ? 148.928 368.417 243.798 1.00 34.01 300 ASP B CA 1
ATOM 9007 C C . ASP B 1 300 ? 150.421 368.325 244.074 1.00 34.00 300 ASP B C 1
ATOM 9008 O O . ASP B 1 300 ? 150.923 368.860 245.063 1.00 37.05 300 ASP B O 1
ATOM 9017 N N . ASN B 1 301 ? 151.131 367.634 243.188 1.00 32.21 301 ASN B N 1
ATOM 9018 C CA . ASN B 1 301 ? 152.552 367.376 243.374 1.00 32.91 301 ASN B CA 1
ATOM 9019 C C . ASN B 1 301 ? 153.451 368.371 242.652 1.00 34.02 301 ASN B C 1
ATOM 9020 O O . ASN B 1 301 ? 154.674 368.221 242.709 1.00 36.21 301 ASN B O 1
ATOM 9031 N N . VAL B 1 302 ? 152.893 369.381 241.991 1.00 33.56 302 VAL B N 1
ATOM 9032 C CA . VAL B 1 302 ? 153.677 370.228 241.102 1.00 35.41 302 VAL B CA 1
ATOM 9033 C C . VAL B 1 302 ? 153.697 371.691 241.517 1.00 35.03 302 VAL B C 1
ATOM 9034 O O . VAL B 1 302 ? 154.500 372.459 240.964 1.00 38.06 302 VAL B O 1
ATOM 9047 N N . SER B 1 303 ? 152.862 372.123 242.454 1.00 35.66 303 SER B N 1
ATOM 9048 C CA . SER B 1 303 ? 152.859 373.525 242.840 1.00 36.06 303 SER B CA 1
ATOM 9049 C C . SER B 1 303 ? 154.120 373.865 243.626 1.00 35.07 303 SER B C 1
ATOM 9050 O O . SER B 1 303 ? 154.795 372.991 244.174 1.00 36.87 303 SER B O 1
ATOM 9058 N N . GLY B 1 304 ? 154.437 375.158 243.673 1.00 33.93 304 GLY B N 1
ATOM 9059 C CA . GLY B 1 304 ? 155.565 375.595 244.479 1.00 34.12 304 GLY B CA 1
ATOM 9060 C C . GLY B 1 304 ? 155.395 375.236 245.941 1.00 35.06 304 GLY B C 1
ATOM 9061 O O . GLY B 1 304 ? 156.341 374.794 246.599 1.00 36.04 304 GLY B O 1
ATOM 9065 N N . ASN B 1 305 ? 154.180 375.406 246.465 1.00 36.85 305 ASN B N 1
ATOM 9066 C CA . ASN B 1 305 ? 153.924 375.067 247.858 1.00 33.67 305 ASN B CA 1
ATOM 9067 C C . ASN B 1 305 ? 154.100 373.577 248.105 1.00 32.79 305 ASN B C 1
ATOM 9068 O O . ASN B 1 305 ? 154.569 373.176 249.171 1.00 34.91 305 ASN B O 1
ATOM 9079 N N . ALA B 1 306 ? 153.718 372.737 247.142 1.00 32.78 306 ALA B N 1
ATOM 9080 C CA . ALA B 1 306 ? 153.886 371.297 247.308 1.00 31.10 306 ALA B CA 1
ATOM 9081 C C . ALA B 1 306 ? 155.349 370.942 247.544 1.00 31.42 306 ALA B C 1
ATOM 9082 O O . ALA B 1 306 ? 155.690 370.235 248.499 1.00 32.80 306 ALA B O 1
ATOM 9089 N N . VAL B 1 307 ? 156.233 371.448 246.683 1.00 33.21 307 VAL B N 1
ATOM 9090 C CA . VAL B 1 307 ? 157.651 371.132 246.804 1.00 32.88 307 VAL B CA 1
ATOM 9091 C C . VAL B 1 307 ? 158.239 371.769 248.056 1.00 33.70 307 VAL B C 1
ATOM 9092 O O . VAL B 1 307 ? 159.079 371.169 248.734 1.00 35.36 307 VAL B O 1
ATOM 9105 N N . ARG B 1 308 ? 157.823 372.995 248.378 1.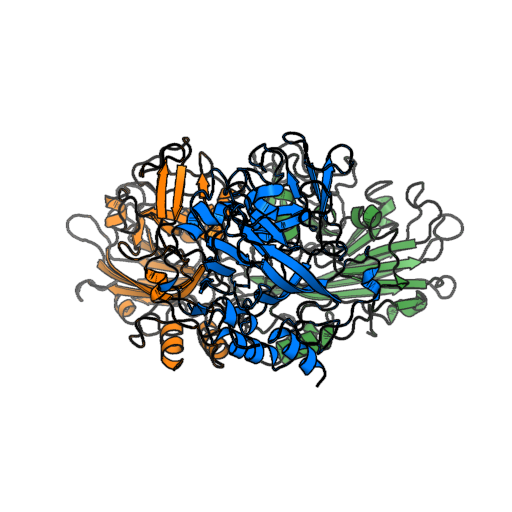00 32.05 308 ARG B N 1
ATOM 9106 C CA . ARG B 1 308 ? 158.320 373.634 249.594 1.00 32.41 308 ARG B CA 1
ATOM 9107 C C . ARG B 1 308 ? 157.934 372.828 250.828 1.00 32.50 308 ARG B C 1
ATOM 9108 O O . ARG B 1 308 ? 158.760 372.590 251.716 1.00 34.25 308 ARG B O 1
ATOM 9129 N N . PHE B 1 309 ? 156.671 372.402 250.897 1.00 34.40 309 PHE B N 1
ATOM 9130 C CA . PHE B 1 309 ? 156.193 371.576 251.997 1.00 31.81 309 PHE B CA 1
ATOM 9131 C C . PHE B 1 309 ? 157.001 370.292 252.099 1.00 31.55 309 PHE B C 1
ATOM 9132 O O . PHE B 1 309 ? 157.493 369.931 253.176 1.00 33.16 309 PHE B O 1
ATOM 9149 N N . ARG B 1 310 ? 157.170 369.600 250.971 1.00 32.22 310 ARG B N 1
ATOM 9150 C CA . ARG B 1 310 ? 157.904 368.341 250.982 1.00 32.11 310 ARG B CA 1
ATOM 9151 C C . ARG B 1 310 ? 159.333 368.543 251.468 1.00 31.64 310 ARG B C 1
ATOM 9152 O O . ARG B 1 310 ? 159.837 367.771 252.290 1.00 31.50 310 ARG B O 1
ATOM 9173 N N . ASP B 1 311 ? 160.006 369.579 250.967 1.00 34.37 311 ASP B N 1
ATOM 9174 C CA . ASP B 1 311 ? 161.405 369.790 251.322 1.00 33.34 311 ASP B CA 1
ATOM 9175 C C . ASP B 1 311 ? 161.553 370.161 252.791 1.00 32.38 311 ASP B C 1
ATOM 9176 O O . ASP B 1 311 ? 162.431 369.640 253.486 1.00 39.02 311 ASP B O 1
ATOM 9185 N N . MET B 1 312 ? 160.699 371.059 253.287 1.00 32.65 312 MET B N 1
ATOM 9186 C CA . MET B 1 312 ? 160.875 371.550 254.649 1.00 33.20 312 MET B CA 1
ATOM 9187 C C . MET B 1 312 ? 160.437 370.518 255.682 1.00 31.65 312 MET B C 1
ATOM 9188 O O . MET B 1 312 ? 160.967 370.492 256.797 1.00 31.96 312 MET B O 1
ATOM 9202 N N . GLY B 1 313 ? 159.481 369.656 255.336 1.00 33.26 313 GLY B N 1
ATOM 9203 C CA . GLY B 1 313 ? 158.971 368.718 256.318 1.00 30.08 313 GLY B CA 1
ATOM 9204 C C . GLY B 1 313 ? 159.745 367.425 256.466 1.00 27.58 313 GLY B C 1
ATOM 9205 O O . GLY B 1 313 ? 159.493 366.687 257.421 1.00 30.56 313 GLY B O 1
ATOM 9209 N N . VAL B 1 314 ? 160.676 367.126 255.564 1.00 27.90 314 VAL B N 1
ATOM 9210 C CA . VAL B 1 314 ? 161.312 365.815 255.502 1.00 26.81 314 VAL B CA 1
ATOM 9211 C C . VAL B 1 314 ? 162.822 365.992 255.493 1.00 28.53 314 VAL B C 1
ATOM 9212 O O . VAL B 1 314 ? 163.351 366.818 254.743 1.00 34.85 314 VAL B O 1
ATOM 9225 N N . ASP B 1 315 ? 163.512 365.213 256.320 1.00 27.14 315 ASP B N 1
ATOM 9226 C CA . ASP B 1 315 ? 164.964 365.088 256.242 1.00 28.77 315 ASP B CA 1
ATOM 9227 C C . ASP B 1 315 ? 165.271 364.084 255.142 1.00 30.06 315 ASP B C 1
ATOM 9228 O O . ASP B 1 315 ? 165.098 362.877 255.319 1.00 34.69 315 ASP B O 1
ATOM 9237 N N . GLN B 1 316 ? 165.735 364.579 253.999 1.00 30.38 316 GLN B N 1
ATOM 9238 C CA . GLN B 1 316 ? 165.910 363.732 252.828 1.00 29.25 316 GLN B CA 1
ATOM 9239 C C . GLN B 1 316 ? 167.246 363.000 252.811 1.00 33.07 316 GLN B C 1
ATOM 9240 O O . GLN B 1 316 ? 167.521 362.280 251.848 1.00 33.17 316 GLN B O 1
ATOM 9254 N N . ASN B 1 317 ? 168.074 363.160 253.844 1.00 35.63 317 ASN B N 1
ATOM 9255 C CA . ASN B 1 317 ? 169.274 362.348 253.993 1.00 36.28 317 ASN B CA 1
ATOM 9256 C C . ASN B 1 317 ? 168.979 360.960 254.541 1.00 37.27 317 ASN B C 1
ATOM 9257 O O . ASN B 1 317 ? 169.867 360.103 254.514 1.00 43.13 317 ASN B O 1
ATOM 9268 N N . MET B 1 318 ? 167.771 360.722 255.037 1.00 39.43 318 MET B N 1
ATOM 9269 C CA . MET B 1 318 ? 167.393 359.454 255.639 1.00 32.93 318 MET B CA 1
ATOM 9270 C C . MET B 1 318 ? 166.510 358.653 254.691 1.00 29.46 318 MET B C 1
ATOM 9271 O O . MET B 1 318 ? 165.893 359.192 253.772 1.00 32.73 318 MET B O 1
ATOM 9285 N N . ASP B 1 319 ? 166.461 357.348 254.928 1.00 29.75 319 ASP B N 1
ATOM 9286 C CA . ASP B 1 319 ? 165.544 356.469 254.221 1.00 28.29 319 ASP B CA 1
ATOM 9287 C C . ASP B 1 319 ? 164.285 356.244 255.056 1.00 27.62 319 ASP B C 1
ATOM 9288 O O . ASP B 1 319 ? 164.174 356.697 256.195 1.00 27.72 319 ASP B O 1
ATOM 9297 N N . TRP B 1 320 ? 163.325 355.540 254.466 1.00 25.96 320 TRP B N 1
ATOM 9298 C CA . TRP B 1 320 ? 162.059 355.222 255.106 1.00 22.92 320 TRP B CA 1
ATOM 9299 C C . TRP B 1 320 ? 161.997 353.731 255.412 1.00 24.40 320 TRP B C 1
ATOM 9300 O O . TRP B 1 320 ? 162.777 352.938 254.885 1.00 29.31 320 TRP B O 1
ATOM 9321 N N . ILE B 1 321 ? 161.058 353.354 256.277 1.00 24.21 321 ILE B N 1
ATOM 9322 C CA . ILE B 1 321 ? 160.833 351.958 256.636 1.00 23.92 321 ILE B CA 1
ATOM 9323 C C . ILE B 1 321 ? 159.340 351.671 256.575 1.00 23.32 321 ILE B C 1
ATOM 9324 O O . ILE B 1 321 ? 158.529 352.457 257.077 1.00 26.68 321 ILE B O 1
ATOM 9340 N N . TYR B 1 322 ? 158.984 350.546 255.964 1.00 25.27 322 TYR B N 1
ATOM 9341 C CA . TYR B 1 322 ? 157.608 350.083 255.860 1.00 21.74 322 TYR B CA 1
ATOM 9342 C C . TYR B 1 322 ? 157.493 348.751 256.587 1.00 22.71 322 TYR B C 1
ATOM 9343 O O . TYR B 1 322 ? 158.291 347.843 256.345 1.00 25.48 322 TYR B O 1
ATOM 9361 N N . ILE B 1 323 ? 156.512 348.641 257.481 1.00 24.95 323 ILE B N 1
ATOM 9362 C CA . ILE B 1 323 ? 156.309 347.448 258.296 1.00 24.29 323 ILE B CA 1
ATOM 9363 C C . ILE B 1 323 ? 154.867 346.988 258.141 1.00 22.64 323 ILE B C 1
ATOM 9364 O O . ILE B 1 323 ? 153.941 347.800 258.225 1.00 24.06 323 ILE B O 1
ATOM 9380 N N . ARG B 1 324 ? 154.680 345.692 257.915 1.00 25.30 324 ARG B N 1
ATOM 9381 C CA . ARG B 1 324 ? 153.363 345.066 257.902 1.00 25.77 324 ARG B CA 1
ATOM 9382 C C . ARG B 1 324 ? 153.246 344.159 259.118 1.00 24.06 324 ARG B C 1
ATOM 9383 O O . ARG B 1 324 ? 154.039 343.226 259.275 1.00 26.64 324 ARG B O 1
ATOM 9404 N N . LEU B 1 325 ? 152.262 344.430 259.968 1.00 26.72 325 LEU B N 1
ATOM 9405 C CA . LEU B 1 325 ? 151.993 343.623 261.151 1.00 24.80 325 LEU B CA 1
ATOM 9406 C C . LEU B 1 325 ? 150.754 342.778 260.896 1.00 25.43 325 LEU B C 1
ATOM 9407 O O . LEU B 1 325 ? 149.663 343.317 260.700 1.00 27.60 325 LEU B O 1
ATOM 9423 N N . HIS B 1 326 ? 150.923 341.462 260.897 1.00 27.28 326 HIS B N 1
ATOM 9424 C CA . HIS B 1 326 ? 149.820 340.525 260.700 1.00 26.06 326 HIS B CA 1
ATOM 9425 C C . HIS B 1 326 ? 149.393 340.038 262.079 1.00 27.59 326 HIS B C 1
ATOM 9426 O O . HIS B 1 326 ? 150.035 339.170 262.673 1.00 26.06 326 HIS B O 1
ATOM 9441 N N . CYS B 1 327 ? 148.303 340.605 262.580 1.00 30.17 327 CYS B N 1
ATOM 9442 C CA . CYS B 1 327 ? 147.916 340.495 263.973 1.00 30.77 327 CYS B CA 1
ATOM 9443 C C . CYS B 1 327 ? 146.781 339.493 264.146 1.00 31.06 327 CYS B C 1
ATOM 9444 O O . CYS B 1 327 ? 146.229 338.957 263.184 1.00 31.36 327 CYS B O 1
ATOM 9452 N N . ARG B 1 328 ? 146.431 339.246 265.404 1.00 32.91 328 ARG B N 1
ATOM 9453 C CA . ARG B 1 328 ? 145.217 338.515 265.709 1.00 29.40 328 ARG B CA 1
ATOM 9454 C C . ARG B 1 328 ? 144.004 339.329 265.266 1.00 31.64 328 ARG B C 1
ATOM 9455 O O . ARG B 1 328 ? 144.038 340.561 265.273 1.00 33.00 328 ARG B O 1
ATOM 9476 N N . PRO B 1 329 ? 142.921 338.668 264.868 1.00 33.80 329 PRO B N 1
ATOM 9477 C CA . PRO B 1 329 ? 141.734 339.407 264.430 1.00 31.61 329 PRO B CA 1
ATOM 9478 C C . PRO B 1 329 ? 141.093 340.182 265.570 1.00 32.93 329 PRO B C 1
ATOM 9479 O O . PRO B 1 329 ? 141.206 339.822 266.742 1.00 35.31 329 PRO B O 1
ATOM 9490 N N . ASN B 1 330 ? 140.420 341.268 265.206 1.00 36.89 330 ASN B N 1
ATOM 9491 C CA . ASN B 1 330 ? 139.696 342.120 266.146 1.00 34.49 330 ASN B CA 1
ATOM 9492 C C . ASN B 1 330 ? 138.243 342.178 265.687 1.00 39.18 330 ASN B C 1
ATOM 9493 O O . ASN B 1 330 ? 137.918 342.879 264.725 1.00 42.00 330 ASN B O 1
ATOM 9504 N N . ASN B 1 331 ? 137.372 341.436 266.366 1.00 39.15 331 ASN B N 1
ATOM 9505 C CA . ASN B 1 331 ? 135.948 341.458 266.059 1.00 43.53 331 ASN B CA 1
ATOM 9506 C C . ASN B 1 331 ? 135.197 342.533 266.829 1.00 44.65 331 ASN B C 1
ATOM 9507 O O . ASN B 1 331 ? 134.011 342.750 266.562 1.00 46.69 331 ASN B O 1
ATOM 9518 N N . GLY B 1 332 ? 135.851 343.201 267.774 1.00 41.76 332 GLY B N 1
ATOM 9519 C CA . GLY B 1 332 ? 135.294 344.337 268.463 1.00 42.88 332 GLY B CA 1
ATOM 9520 C C . GLY B 1 332 ? 134.655 344.026 269.799 1.00 49.47 332 GLY B C 1
ATOM 9521 O O . GLY B 1 332 ? 134.512 344.936 270.623 1.00 49.53 332 GLY B O 1
ATOM 9525 N N . THR B 1 333 ? 134.259 342.775 270.038 1.00 51.51 333 THR B N 1
ATOM 9526 C CA . THR B 1 333 ? 133.602 342.411 271.289 1.00 51.40 333 THR B CA 1
ATOM 9527 C C . THR B 1 333 ? 134.417 341.419 272.106 1.00 51.82 333 THR B C 1
ATOM 9528 O O . THR B 1 333 ? 134.799 341.730 273.238 1.00 53.35 333 THR B O 1
ATOM 9539 N N . SER B 1 334 ? 134.724 340.247 271.557 1.00 48.98 334 SER B N 1
ATOM 9540 C CA . SER B 1 334 ? 135.370 339.182 272.312 1.00 49.00 334 SER B CA 1
ATOM 9541 C C . SER B 1 334 ? 136.866 339.093 272.056 1.00 53.08 334 SER B C 1
ATOM 9542 O O . SER B 1 334 ? 137.636 338.884 272.997 1.00 51.73 334 SER B O 1
ATOM 9550 N N . SER B 1 335 ? 137.297 339.247 270.809 1.00 49.64 335 SER B N 1
ATOM 9551 C CA . SER B 1 335 ? 138.708 339.214 270.449 1.00 46.30 335 SER B CA 1
ATOM 9552 C C . SER B 1 335 ? 139.137 340.618 270.053 1.00 45.16 335 SER B C 1
ATOM 9553 O O . SER B 1 335 ? 138.600 341.188 269.099 1.00 44.91 335 SER B O 1
ATOM 9561 N N . LEU B 1 336 ? 140.108 341.166 270.781 1.00 42.64 336 LEU B N 1
ATOM 9562 C CA . LEU B 1 336 ? 140.561 342.534 270.581 1.00 40.64 336 LEU B CA 1
ATOM 9563 C C . LEU B 1 336 ? 141.871 342.602 269.807 1.00 39.61 336 LEU B C 1
ATOM 9564 O O . LEU B 1 336 ? 142.582 343.609 269.889 1.00 42.99 336 LEU B O 1
ATOM 9580 N N . GLY B 1 337 ? 142.207 341.553 269.062 1.00 38.30 337 GLY B N 1
ATOM 9581 C CA . GLY B 1 337 ? 143.393 341.596 268.235 1.00 35.25 337 GLY B CA 1
ATOM 9582 C C . GLY B 1 337 ? 144.665 341.612 269.063 1.00 31.58 337 GLY B C 1
ATOM 9583 O O . GLY B 1 337 ? 144.709 341.148 270.204 1.00 38.26 337 GLY B O 1
ATOM 9587 N N . SER B 1 338 ? 145.717 342.163 268.472 1.00 32.65 338 SER B N 1
ATOM 9588 C CA . SER B 1 338 ? 147.017 342.267 269.117 1.00 30.71 338 SER B CA 1
ATOM 9589 C C . SER B 1 338 ? 147.229 343.693 269.601 1.00 31.36 338 SER B C 1
ATOM 9590 O O . SER B 1 338 ? 146.971 344.648 268.863 1.00 34.77 338 SER B O 1
ATOM 9598 N N . ASN B 1 339 ? 147.689 343.831 270.839 1.00 32.97 339 ASN B N 1
ATOM 9599 C CA . ASN B 1 339 ? 148.024 345.120 271.425 1.00 31.06 339 ASN B CA 1
ATOM 9600 C C . ASN B 1 339 ? 149.538 345.237 271.511 1.00 30.16 339 ASN B C 1
ATOM 9601 O O . ASN B 1 339 ? 150.205 344.333 272.023 1.00 30.60 339 ASN B O 1
ATOM 9612 N N . PHE B 1 340 ? 150.076 346.339 271.002 1.00 29.99 340 PHE B N 1
ATOM 9613 C CA . PHE B 1 340 ? 151.511 346.565 270.967 1.00 28.51 340 PHE B CA 1
ATOM 9614 C C . PHE B 1 340 ? 151.886 347.752 271.843 1.00 29.09 340 PHE B C 1
ATOM 9615 O O . PHE B 1 340 ? 151.047 348.574 272.216 1.00 32.75 340 PHE B O 1
ATOM 9632 N N . LEU B 1 341 ? 153.171 347.827 272.165 1.00 30.26 341 LEU B N 1
ATOM 9633 C CA . LEU B 1 341 ? 153.775 349.005 272.776 1.00 29.27 341 LEU B CA 1
ATOM 9634 C C . LEU B 1 341 ? 154.718 349.618 271.749 1.00 28.84 341 LEU B C 1
ATOM 9635 O O . LEU B 1 341 ? 155.754 349.030 271.425 1.00 32.31 341 LEU B O 1
ATOM 9651 N N . PHE B 1 342 ? 154.358 350.789 271.236 1.00 28.18 342 PHE B N 1
ATOM 9652 C CA . PHE B 1 342 ? 155.170 351.488 270.248 1.00 26.19 342 PHE B CA 1
ATOM 9653 C C . PHE B 1 342 ? 156.048 352.509 270.960 1.00 27.87 342 PHE B C 1
ATOM 9654 O O . PHE B 1 342 ? 155.551 353.314 271.752 1.00 32.51 342 PHE B O 1
ATOM 9671 N N . ASN B 1 343 ? 157.347 352.474 270.679 1.00 27.13 343 ASN B N 1
ATOM 9672 C CA . ASN B 1 343 ? 158.314 353.396 271.275 1.00 29.38 343 ASN B CA 1
ATOM 9673 C C . ASN B 1 343 ? 159.161 353.975 270.146 1.00 28.92 343 ASN B C 1
ATOM 9674 O O . ASN B 1 343 ? 160.018 353.284 269.590 1.00 28.66 343 ASN B O 1
ATOM 9685 N N . VAL B 1 344 ? 158.926 355.243 269.816 1.00 27.02 344 VAL B N 1
ATOM 9686 C CA . VAL B 1 344 ? 159.603 355.921 268.716 1.00 26.76 344 VAL B CA 1
ATOM 9687 C C . VAL B 1 344 ? 160.395 357.089 269.282 1.00 26.96 344 VAL B C 1
ATOM 9688 O O . VAL B 1 344 ? 159.864 357.896 270.053 1.00 27.24 344 VAL B O 1
ATOM 9701 N N . ILE B 1 345 ? 161.664 357.177 268.901 1.00 28.16 345 ILE B N 1
ATOM 9702 C CA . ILE B 1 345 ? 162.539 358.264 269.314 1.00 29.18 345 ILE B CA 1
ATOM 9703 C C . ILE B 1 345 ? 163.115 358.918 268.068 1.00 31.16 345 ILE B C 1
ATOM 9704 O O . ILE B 1 345 ? 163.516 358.232 267.123 1.00 33.58 345 ILE B O 1
ATOM 9720 N N . GLN B 1 346 ? 163.118 360.250 268.000 1.00 32.32 346 GLN B N 1
ATOM 9721 C CA . GLN B 1 346 ? 163.677 361.037 266.877 1.00 29.34 346 GLN B CA 1
ATOM 9722 C C . GLN B 1 346 ? 164.644 362.055 267.477 1.00 30.55 346 GLN B C 1
ATOM 9723 O O . GLN B 1 346 ? 164.167 363.056 267.991 1.00 33.23 346 GLN B O 1
ATOM 9737 N N . ASN B 1 347 ? 165.945 361.796 267.432 1.00 31.42 347 ASN B N 1
ATOM 9738 C CA . ASN B 1 347 ? 166.970 362.691 267.961 1.00 31.95 347 ASN B CA 1
ATOM 9739 C C . ASN B 1 347 ? 167.280 363.751 266.913 1.00 34.22 347 ASN B C 1
ATOM 9740 O O . ASN B 1 347 ? 167.790 363.435 265.834 1.00 34.14 347 ASN B O 1
ATOM 9751 N N . VAL B 1 348 ? 166.974 365.007 267.226 1.00 33.79 348 VAL B N 1
ATOM 9752 C CA . VAL B 1 348 ? 167.022 366.100 266.262 1.00 34.57 348 VAL B CA 1
ATOM 9753 C C . VAL B 1 348 ? 167.993 367.159 266.764 1.00 34.44 348 VAL B C 1
ATOM 9754 O O . VAL B 1 348 ? 167.979 367.511 267.948 1.00 37.34 348 VAL B O 1
ATOM 9767 N N . GLU B 1 349 ? 168.828 367.664 265.861 1.00 33.19 349 GLU B N 1
ATOM 9768 C CA . GLU B 1 349 ? 169.708 368.792 266.133 1.00 34.38 349 GLU B CA 1
ATOM 9769 C C . GLU B 1 349 ? 169.192 370.019 265.395 1.00 33.55 349 GLU B C 1
ATOM 9770 O O . GLU B 1 349 ? 168.880 369.942 264.204 1.00 35.99 349 GLU B O 1
ATOM 9782 N N . VAL B 1 350 ? 169.106 371.146 266.098 1.00 32.22 350 VAL B N 1
ATOM 9783 C CA . VAL B 1 350 ? 168.578 372.379 265.531 1.00 31.31 350 VAL B CA 1
ATOM 9784 C C . VAL B 1 350 ? 169.507 373.534 265.872 1.00 34.94 350 VAL B C 1
ATOM 9785 O O . VAL B 1 350 ? 170.279 373.475 266.833 1.00 35.34 350 VAL B O 1
ATOM 9798 N N . ALA B 1 351 ? 169.423 374.593 265.073 1.00 35.39 351 ALA B N 1
ATOM 9799 C CA . ALA B 1 351 ? 170.149 375.838 265.310 1.00 33.13 351 ALA B CA 1
ATOM 9800 C C . ALA B 1 351 ? 169.121 376.898 265.685 1.00 32.67 351 ALA B C 1
ATOM 9801 O O . ALA B 1 351 ? 168.395 377.402 264.825 1.00 37.86 351 ALA B O 1
ATOM 9808 N N . PHE B 1 352 ? 169.057 377.228 266.970 1.00 32.10 352 PHE B N 1
ATOM 9809 C CA . PHE B 1 352 ? 168.061 378.177 267.445 1.00 32.25 352 PHE B CA 1
ATOM 9810 C C . PHE B 1 352 ? 168.419 379.598 267.030 1.00 32.49 352 PHE B C 1
ATOM 9811 O O . PHE B 1 352 ? 169.589 379.984 267.009 1.00 33.23 352 PHE B O 1
ATOM 9828 N N . ASN B 1 353 ? 167.396 380.372 266.697 1.00 31.46 353 ASN B N 1
ATOM 9829 C CA . ASN B 1 353 ? 167.555 381.766 266.329 1.00 30.89 353 ASN B CA 1
ATOM 9830 C C . ASN B 1 353 ? 167.533 382.656 267.570 1.00 30.92 353 ASN B C 1
ATOM 9831 O O . ASN B 1 353 ? 167.103 382.229 268.643 1.00 34.75 353 ASN B O 1
ATOM 9842 N N . PRO B 1 354 ? 167.999 383.904 267.450 1.00 33.28 354 PRO B N 1
ATOM 9843 C CA . PRO B 1 354 ? 168.151 384.750 268.648 1.00 32.23 354 PRO B CA 1
ATOM 9844 C C . PRO B 1 354 ? 166.883 384.916 269.466 1.00 33.75 354 PRO B C 1
ATOM 9845 O O . PRO B 1 354 ? 166.959 385.006 270.696 1.00 37.70 354 PRO B O 1
ATOM 9856 N N . SER B 1 355 ? 165.720 384.982 268.817 1.00 32.70 355 SER B N 1
ATOM 9857 C CA . SER B 1 355 ? 164.484 385.259 269.540 1.00 32.93 355 SER B CA 1
ATOM 9858 C C . SER B 1 355 ? 164.121 384.136 270.502 1.00 37.12 355 SER B C 1
ATOM 9859 O O . SER B 1 355 ? 163.321 384.344 271.421 1.00 38.55 355 SER B O 1
ATOM 9867 N N . SER B 1 356 ? 164.685 382.948 270.310 1.00 39.76 356 SER B N 1
ATOM 9868 C CA . SER B 1 356 ? 164.327 381.804 271.137 1.00 37.93 356 SER B CA 1
ATOM 9869 C C . SER B 1 356 ? 164.973 381.903 272.512 1.00 39.43 356 SER B C 1
ATOM 9870 O O . SER B 1 356 ? 166.136 382.297 272.638 1.00 41.67 356 SER B O 1
ATOM 9878 N N . ASP B 1 357 ? 164.216 381.529 273.547 1.00 40.27 357 ASP B N 1
ATOM 9879 C CA . ASP B 1 357 ? 164.793 381.425 274.882 1.00 42.28 357 ASP B CA 1
ATOM 9880 C C . ASP B 1 357 ? 165.827 380.310 274.956 1.00 42.11 357 ASP B C 1
ATOM 9881 O O . ASP B 1 357 ? 166.708 380.338 275.822 1.00 42.36 357 ASP B O 1
ATOM 9890 N N . PHE B 1 358 ? 165.741 379.325 274.060 1.00 41.21 358 PHE B N 1
ATOM 9891 C CA . PHE B 1 358 ? 166.715 378.241 274.023 1.00 39.70 358 PHE B CA 1
ATOM 9892 C C . PHE B 1 358 ? 168.061 378.671 273.456 1.00 37.87 358 PHE B C 1
ATOM 9893 O O . PHE B 1 358 ? 169.019 377.896 273.536 1.00 37.96 358 PHE B O 1
ATOM 9910 N N . ALA B 1 359 ? 168.158 379.874 272.887 1.00 38.51 359 ALA B N 1
ATOM 9911 C CA . ALA B 1 359 ? 169.417 380.305 272.290 1.00 39.08 359 ALA B CA 1
ATOM 9912 C C . ALA B 1 359 ? 170.527 380.371 273.330 1.00 40.17 359 ALA B C 1
ATOM 9913 O O . ALA B 1 359 ? 171.695 380.114 273.019 1.00 40.64 359 ALA B O 1
ATOM 9920 N N . ALA B 1 360 ? 170.184 380.711 274.574 1.00 42.15 360 ALA B N 1
ATOM 9921 C CA . ALA B 1 360 ? 171.201 380.816 275.614 1.00 40.17 360 ALA B CA 1
ATOM 9922 C C . ALA B 1 360 ? 171.836 379.468 275.927 1.00 39.82 360 ALA B C 1
ATOM 9923 O O . ALA B 1 360 ? 172.986 379.417 276.375 1.00 41.16 360 ALA B O 1
ATOM 9930 N N . PHE B 1 361 ? 171.114 378.372 275.700 1.00 41.32 361 PHE B N 1
ATOM 9931 C CA . PHE B 1 361 ? 171.603 377.051 276.075 1.00 37.21 361 PHE B CA 1
ATOM 9932 C C . PHE B 1 361 ? 172.425 376.378 274.985 1.00 36.76 361 PHE B C 1
ATOM 9933 O O . PHE B 1 361 ? 172.979 375.303 275.232 1.00 41.48 361 PHE B O 1
ATOM 9950 N N . GLN B 1 362 ? 172.537 376.977 273.803 1.00 39.98 362 GLN B N 1
ATOM 9951 C CA . GLN B 1 362 ? 173.233 376.322 272.704 1.00 41.88 362 GLN B CA 1
ATOM 9952 C C . GLN B 1 362 ? 174.706 376.118 273.032 1.00 40.40 362 GLN B C 1
ATOM 9953 O O . GLN B 1 362 ? 175.327 376.932 273.720 1.00 42.12 362 GLN B O 1
ATOM 9967 N N . THR B 1 363 ? 175.262 375.022 272.525 1.00 40.74 363 THR B N 1
ATOM 9968 C CA . THR B 1 363 ? 176.651 374.654 272.746 1.00 41.62 363 THR B CA 1
ATOM 9969 C C . THR B 1 363 ? 177.362 374.495 271.407 1.00 42.14 363 THR B C 1
ATOM 9970 O O . THR B 1 363 ? 176.735 374.431 270.348 1.00 43.65 363 THR B O 1
ATOM 9981 N N . ILE B 1 364 ? 178.687 374.432 271.469 1.00 43.71 364 ILE B N 1
ATOM 9982 C CA . ILE B 1 364 ? 179.509 374.378 270.266 1.00 44.55 364 ILE B CA 1
ATOM 9983 C C . ILE B 1 364 ? 179.557 372.948 269.746 1.00 45.73 364 ILE B C 1
ATOM 9984 O O . ILE B 1 364 ? 179.849 372.008 270.494 1.00 46.72 364 ILE B O 1
ATOM 10000 N N . ASN B 1 365 ? 179.267 372.783 268.458 1.00 45.37 365 ASN B N 1
ATOM 10001 C CA . ASN B 1 365 ? 179.397 371.495 267.786 1.00 45.68 365 ASN B CA 1
ATOM 10002 C C . ASN B 1 365 ? 180.824 371.361 267.272 1.00 45.47 365 ASN B C 1
ATOM 10003 O O . ASN B 1 365 ? 181.227 372.075 266.350 1.00 48.61 365 ASN B O 1
ATOM 10014 N N . LYS B 1 366 ? 181.590 370.452 267.861 1.00 46.05 366 LYS B N 1
ATOM 10015 C CA . LYS B 1 366 ? 182.971 370.215 267.463 1.00 46.56 366 LYS B CA 1
ATOM 10016 C C . LYS B 1 366 ? 183.034 368.998 266.551 1.00 46.09 366 LYS B C 1
ATOM 10017 O O . LYS B 1 366 ? 182.434 367.961 266.849 1.00 48.10 366 LYS B O 1
ATOM 10036 N N . ALA B 1 367 ? 183.755 369.132 265.442 1.00 45.41 367 ALA B N 1
ATOM 10037 C CA . ALA B 1 367 ? 183.902 368.027 264.507 1.00 44.78 367 ALA B CA 1
ATOM 10038 C C . ALA B 1 367 ? 184.739 366.911 265.118 1.00 45.29 367 ALA B C 1
ATOM 10039 O O . ALA B 1 367 ? 185.718 367.160 265.825 1.00 45.97 367 ALA B O 1
ATOM 10046 N N . ASP B 1 368 ? 184.346 365.672 264.838 1.00 47.36 368 ASP B N 1
ATOM 10047 C CA . ASP B 1 368 ? 185.053 364.491 265.307 1.00 45.88 368 ASP B CA 1
ATOM 10048 C C . ASP B 1 368 ? 185.512 363.665 264.114 1.00 50.51 368 ASP B C 1
ATOM 10049 O O . ASP B 1 368 ? 184.858 363.637 263.068 1.00 50.58 368 ASP B O 1
ATOM 10058 N N . THR B 1 369 ? 186.646 362.988 264.283 1.00 52.10 369 THR B N 1
ATOM 10059 C CA . THR B 1 369 ? 187.239 362.226 263.192 1.00 54.05 369 THR B CA 1
ATOM 10060 C C . THR B 1 369 ? 186.506 360.921 262.902 1.00 51.51 369 THR B C 1
ATOM 10061 O O . THR B 1 369 ? 186.680 360.362 261.816 1.00 52.80 369 THR B O 1
ATOM 10072 N N . LYS B 1 370 ? 185.692 360.426 263.831 1.00 50.62 370 LYS B N 1
ATOM 10073 C CA . LYS B 1 370 ? 185.046 359.128 263.687 1.00 52.17 370 LYS B CA 1
ATOM 10074 C C . LYS B 1 370 ? 183.626 359.212 263.140 1.00 50.22 370 LYS B C 1
ATOM 10075 O O . LYS B 1 370 ? 182.959 358.179 263.038 1.00 51.53 370 LYS B O 1
ATOM 10094 N N . THR B 1 371 ? 183.149 360.405 262.781 1.00 47.75 371 THR B N 1
ATOM 10095 C CA . THR B 1 371 ? 181.757 360.552 262.363 1.00 47.99 371 THR B CA 1
ATOM 10096 C C . THR B 1 371 ? 181.471 359.765 261.087 1.00 47.98 371 THR B C 1
ATOM 10097 O O . THR B 1 371 ? 180.500 359.000 261.017 1.00 47.73 371 THR B O 1
ATOM 10108 N N . LYS B 1 372 ? 182.310 359.942 260.063 1.00 47.76 372 LYS B N 1
ATOM 10109 C CA . LYS B 1 372 ? 182.096 359.232 258.807 1.00 45.52 372 LYS B CA 1
ATOM 10110 C C . LYS B 1 372 ? 182.167 357.726 259.011 1.00 46.38 372 LYS B C 1
ATOM 10111 O O . LYS B 1 372 ? 181.352 356.978 258.458 1.00 47.96 372 LYS B O 1
ATOM 10130 N N . MET B 1 373 ? 183.143 357.262 259.793 1.00 48.48 373 MET B N 1
ATOM 10131 C CA . MET B 1 373 ? 183.269 355.833 260.051 1.00 49.47 373 MET B CA 1
ATOM 10132 C C . MET B 1 373 ? 182.023 355.292 260.739 1.00 48.00 373 MET B C 1
ATOM 10133 O O . MET B 1 373 ? 181.517 354.225 260.374 1.00 47.21 373 MET B O 1
ATOM 10147 N N . VAL B 1 374 ? 181.513 356.020 261.733 1.00 45.68 374 VAL B N 1
ATOM 10148 C CA . VAL B 1 374 ? 180.330 355.571 262.461 1.00 44.72 374 VAL B CA 1
ATOM 10149 C C . VAL B 1 374 ? 179.136 355.476 261.520 1.00 42.53 374 VAL B C 1
ATOM 10150 O O . VAL B 1 374 ? 178.402 354.478 261.512 1.00 42.05 374 VAL B O 1
ATOM 10163 N N . ALA B 1 375 ? 178.931 356.511 260.700 1.00 43.43 375 ALA B N 1
ATOM 10164 C CA . ALA B 1 375 ? 177.799 356.498 259.781 1.00 42.13 375 ALA B CA 1
ATOM 10165 C C . ALA B 1 375 ? 177.911 355.355 258.778 1.00 43.50 375 ALA B C 1
ATOM 10166 O O . ALA B 1 375 ? 176.926 354.654 258.510 1.00 42.03 375 ALA B O 1
ATOM 10173 N N . ASP B 1 376 ? 179.102 355.148 258.212 1.00 44.96 376 ASP B N 1
ATOM 10174 C CA . ASP B 1 376 ? 179.267 354.088 257.224 1.00 45.97 376 ASP B CA 1
ATOM 10175 C C . ASP B 1 376 ? 179.056 352.716 257.847 1.00 44.65 376 ASP B C 1
ATOM 10176 O O . ASP B 1 376 ? 178.421 351.846 257.242 1.00 44.38 376 ASP B O 1
ATOM 10185 N N . GLY B 1 377 ? 179.584 352.500 259.051 1.00 44.06 377 GLY B N 1
ATOM 10186 C CA . GLY B 1 377 ? 179.331 351.248 259.736 1.00 42.36 377 GLY B CA 1
ATOM 10187 C C . GLY B 1 377 ? 177.860 351.030 260.013 1.00 43.23 377 GLY B C 1
ATOM 10188 O O . GLY B 1 377 ? 177.379 349.895 259.981 1.00 44.53 377 GLY B O 1
ATOM 10192 N N . LEU B 1 378 ? 177.126 352.107 260.294 1.00 44.57 378 LEU B N 1
ATOM 10193 C CA . LEU B 1 378 ? 175.696 351.973 260.545 1.00 42.37 378 LEU B CA 1
ATOM 10194 C C . LEU B 1 378 ? 174.940 351.591 259.274 1.00 42.84 378 LEU B C 1
ATOM 10195 O O . LEU B 1 378 ? 174.143 350.646 259.277 1.00 42.74 378 LEU B O 1
ATOM 10211 N N . ASN B 1 379 ? 175.180 352.304 258.175 1.00 41.02 379 ASN B N 1
ATOM 10212 C CA . ASN B 1 379 ? 174.353 352.147 256.982 1.00 41.94 379 ASN B CA 1
ATOM 10213 C C . ASN B 1 379 ? 174.847 351.061 256.034 1.00 45.01 379 ASN B C 1
ATOM 10214 O O . ASN B 1 379 ? 174.187 350.799 255.024 1.00 46.19 379 ASN B O 1
ATOM 10225 N N . ASN B 1 380 ? 175.976 350.420 256.327 1.00 44.21 380 ASN B N 1
ATOM 10226 C CA . ASN B 1 380 ? 176.484 349.369 255.455 1.00 43.29 380 ASN B CA 1
ATOM 10227 C C . ASN B 1 380 ? 175.647 348.099 255.519 1.00 43.92 380 ASN B C 1
ATOM 10228 O O . ASN B 1 380 ? 175.843 347.207 254.688 1.00 44.53 380 ASN B O 1
ATOM 10239 N N . ASN B 1 381 ? 174.729 347.998 256.473 1.00 45.44 381 ASN B N 1
ATOM 10240 C CA . ASN B 1 381 ? 173.867 346.832 256.618 1.00 42.78 381 ASN B CA 1
ATOM 10241 C C . ASN B 1 381 ? 172.435 347.210 256.262 1.00 44.05 381 ASN B C 1
ATOM 10242 O O . ASN B 1 381 ? 171.824 348.022 256.975 1.00 46.78 381 ASN B O 1
ATOM 10253 N N . PRO B 1 382 ? 171.850 346.664 255.192 1.00 40.99 382 PRO B N 1
ATOM 10254 C CA . PRO B 1 382 ? 170.476 347.035 254.829 1.00 40.54 382 PRO B CA 1
ATOM 10255 C C . PRO B 1 382 ? 169.394 346.339 255.642 1.00 39.08 382 PRO B C 1
ATOM 10256 O O . PRO B 1 382 ? 168.211 346.573 255.376 1.00 39.42 382 PRO B O 1
ATOM 10267 N N . ASP B 1 383 ? 169.750 345.495 256.608 1.00 40.61 383 ASP B N 1
ATOM 10268 C CA . ASP B 1 383 ? 168.744 344.787 257.391 1.00 41.65 383 ASP B CA 1
ATOM 10269 C C . ASP B 1 383 ? 167.778 345.776 258.029 1.00 37.95 383 ASP B C 1
ATOM 10270 O O . ASP B 1 383 ? 168.193 346.735 258.684 1.00 39.65 383 ASP B O 1
ATOM 10279 N N . VAL B 1 384 ? 166.480 345.528 257.846 1.00 35.86 384 VAL B N 1
ATOM 10280 C CA . VAL B 1 384 ? 165.475 346.500 258.260 1.00 33.09 384 VAL B CA 1
ATOM 10281 C C . VAL B 1 384 ? 165.455 346.644 259.778 1.00 35.91 384 VAL B C 1
ATOM 10282 O O . VAL B 1 384 ? 165.228 347.740 260.302 1.00 39.95 384 VAL B O 1
ATOM 10295 N N . PHE B 1 385 ? 165.683 345.554 260.508 1.00 36.93 385 PHE B N 1
ATOM 10296 C CA . PHE B 1 385 ? 165.767 345.619 261.959 1.00 38.24 385 PHE B CA 1
ATOM 10297 C C . PHE B 1 385 ? 166.958 344.804 262.440 1.00 40.37 385 PHE B C 1
ATOM 10298 O O . PHE B 1 385 ? 167.409 343.868 261.778 1.00 42.23 385 PHE B O 1
ATOM 10315 N N . ASN B 1 386 ? 167.459 345.181 263.611 1.00 43.61 386 ASN B N 1
ATOM 10316 C CA . ASN B 1 386 ? 168.578 344.509 264.251 1.00 46.51 386 ASN B CA 1
ATOM 10317 C C . ASN B 1 386 ? 168.190 344.147 265.677 1.00 47.58 386 ASN B C 1
ATOM 10318 O O . ASN B 1 386 ? 167.243 344.695 266.244 1.00 46.48 386 ASN B O 1
ATOM 10329 N N . GLY B 1 387 ? 168.935 343.211 266.254 1.00 51.52 387 GLY B N 1
ATOM 10330 C CA . GLY B 1 387 ? 168.664 342.770 267.606 1.00 49.98 387 GLY B CA 1
ATOM 10331 C C . GLY B 1 387 ? 168.686 343.902 268.610 1.00 49.73 387 GLY B C 1
ATOM 10332 O O . GLY B 1 387 ? 169.646 344.674 268.668 1.00 54.69 387 GLY B O 1
ATOM 10336 N N . ARG B 1 388 ? 167.624 344.016 269.401 1.00 49.34 388 ARG B N 1
ATOM 10337 C CA . ARG B 1 388 ? 167.573 345.022 270.451 1.00 49.28 388 ARG B CA 1
ATOM 10338 C C . ARG B 1 388 ? 168.504 344.624 271.589 1.00 54.11 388 ARG B C 1
ATOM 10339 O O . ARG B 1 388 ? 168.473 343.482 272.058 1.00 55.78 388 ARG B O 1
ATOM 10360 N N . GLY C 1 47 ? 185.003 346.500 245.769 1.00 45.76 47 GLY C N 1
ATOM 10361 C CA . GLY C 1 47 ? 186.270 346.833 245.147 1.00 47.88 47 GLY C CA 1
ATOM 10362 C C . GLY C 1 47 ? 186.369 348.306 244.808 1.00 47.16 47 GLY C C 1
ATOM 10363 O O . GLY C 1 47 ? 185.928 348.739 243.744 1.00 45.55 47 GLY C O 1
ATOM 10367 N N . ALA C 1 48 ? 186.946 349.083 245.725 1.00 42.04 48 ALA C N 1
ATOM 10368 C CA . ALA C 1 48 ? 187.044 350.520 245.506 1.00 40.49 48 ALA C CA 1
ATOM 10369 C C . ALA C 1 48 ? 187.962 350.850 244.338 1.00 38.61 48 ALA C C 1
ATOM 10370 O O . ALA C 1 48 ? 187.782 351.882 243.685 1.00 40.15 48 ALA C O 1
ATOM 10377 N N . ALA C 1 49 ? 188.945 349.993 244.059 1.00 38.74 49 ALA C N 1
ATOM 10378 C CA . ALA C 1 49 ? 189.868 350.267 242.964 1.00 38.50 49 ALA C CA 1
ATOM 10379 C C . ALA C 1 49 ? 189.139 350.326 241.628 1.00 39.64 49 ALA C C 1
ATOM 10380 O O . ALA C 1 49 ? 189.417 351.201 240.801 1.00 39.55 49 ALA C O 1
ATOM 10387 N N . LYS C 1 50 ? 188.204 349.404 241.395 1.00 38.95 50 LYS C N 1
ATOM 10388 C CA . LYS C 1 50 ? 187.458 349.405 240.140 1.00 38.80 50 LYS C CA 1
ATOM 10389 C C . LYS C 1 50 ? 186.558 350.629 240.032 1.00 37.22 50 LYS C C 1
ATOM 10390 O O . LYS C 1 50 ? 186.430 351.226 238.953 1.00 39.19 50 LYS C O 1
ATOM 10409 N N . HIS C 1 51 ? 185.935 351.025 241.143 1.00 37.66 51 HIS C N 1
ATOM 10410 C CA . HIS C 1 51 ? 185.133 352.241 241.147 1.00 36.17 51 HIS C CA 1
ATOM 10411 C C . HIS C 1 51 ? 185.981 353.455 240.796 1.00 35.29 51 HIS C C 1
ATOM 10412 O O . HIS C 1 51 ? 185.571 354.294 239.988 1.00 37.24 51 HIS C O 1
ATOM 10426 N N . HIS C 1 52 ? 187.170 353.566 241.392 1.00 33.71 52 HIS C N 1
ATOM 10427 C CA . HIS C 1 52 ? 188.048 354.689 241.080 1.00 35.30 52 HIS C CA 1
ATOM 10428 C C . HIS C 1 52 ? 188.486 354.656 239.621 1.00 34.71 52 HIS C C 1
ATOM 10429 O O . HIS C 1 52 ? 188.552 355.699 238.956 1.00 34.33 52 HIS C O 1
ATOM 10444 N N . ALA C 1 53 ? 188.799 353.464 239.108 1.00 34.37 53 ALA C N 1
ATOM 10445 C CA . ALA C 1 53 ? 189.206 353.345 237.714 1.00 34.89 53 ALA C CA 1
ATOM 10446 C C . ALA C 1 53 ? 188.115 353.851 236.784 1.00 34.96 53 ALA C C 1
ATOM 10447 O O . ALA C 1 53 ? 188.398 354.573 235.822 1.00 34.86 53 ALA C O 1
ATOM 10454 N N . VAL C 1 54 ? 186.860 353.488 237.054 1.00 32.55 54 VAL C N 1
ATOM 10455 C CA . VAL C 1 54 ? 185.771 354.020 236.238 1.00 33.03 54 VAL C CA 1
ATOM 10456 C C . VAL C 1 54 ? 185.625 355.521 236.451 1.00 31.55 54 VAL C C 1
ATOM 10457 O O . VAL C 1 54 ? 185.290 356.258 235.517 1.00 30.05 54 VAL C O 1
ATOM 10470 N N . ARG C 1 55 ? 185.870 356.000 237.672 1.00 31.60 55 ARG C N 1
ATOM 10471 C CA . ARG C 1 55 ? 185.747 357.427 237.952 1.00 30.57 55 ARG C CA 1
ATOM 10472 C C . ARG C 1 55 ? 186.706 358.246 237.098 1.00 32.68 55 ARG C C 1
ATOM 10473 O O . ARG C 1 55 ? 186.344 359.319 236.605 1.00 31.81 55 ARG C O 1
ATOM 10494 N N . VAL C 1 56 ? 187.942 357.766 236.922 1.00 33.11 56 VAL C N 1
ATOM 10495 C CA . VAL C 1 56 ? 188.936 358.537 236.174 1.00 32.90 56 VAL C CA 1
ATOM 10496 C C . VAL C 1 56 ? 189.009 358.159 234.700 1.00 34.63 56 VAL C C 1
ATOM 10497 O O . VAL C 1 56 ? 189.635 358.889 233.918 1.00 36.41 56 VAL C O 1
ATOM 10510 N N . LYS C 1 57 ? 188.400 357.047 234.292 1.00 32.60 57 LYS C N 1
ATOM 10511 C CA . LYS C 1 57 ? 188.402 356.618 232.894 1.00 30.45 57 LYS C CA 1
ATOM 10512 C C . LYS C 1 57 ? 187.001 356.141 232.531 1.00 30.09 57 LYS C C 1
ATOM 10513 O O . LYS C 1 57 ? 186.644 354.985 232.809 1.00 33.40 57 LYS C O 1
ATOM 10532 N N . PRO C 1 58 ? 186.183 356.991 231.905 1.00 29.01 58 PRO C N 1
ATOM 10533 C CA . PRO C 1 58 ? 184.778 356.613 231.676 1.00 28.71 58 PRO C CA 1
ATOM 10534 C C . PRO C 1 58 ? 184.601 355.340 230.867 1.00 28.51 58 PRO C C 1
ATOM 10535 O O . PRO C 1 58 ? 183.615 354.623 231.078 1.00 30.69 58 PRO C O 1
ATOM 10546 N N . PHE C 1 59 ? 185.511 355.034 229.946 1.00 28.42 59 PHE C N 1
ATOM 10547 C CA . PHE C 1 59 ? 185.409 353.841 229.117 1.00 26.85 59 PHE C CA 1
ATOM 10548 C C . PHE C 1 59 ? 186.150 352.648 229.707 1.00 27.93 59 PHE C C 1
ATOM 10549 O O . PHE C 1 59 ? 186.325 351.641 229.017 1.00 32.87 59 PHE C O 1
ATOM 10566 N N . SER C 1 60 ? 186.598 352.743 230.954 1.00 29.34 60 SER C N 1
ATOM 10567 C CA . SER C 1 60 ? 187.275 351.628 231.595 1.00 31.92 60 SER C CA 1
ATOM 10568 C C . SER C 1 60 ? 186.322 350.453 231.777 1.00 35.83 60 SER C C 1
ATOM 10569 O O . SER C 1 60 ? 185.129 350.624 232.034 1.00 37.96 60 SER C O 1
ATOM 10577 N N . ASN C 1 61 ? 186.866 349.243 231.643 1.00 38.11 61 ASN C N 1
ATOM 10578 C CA . ASN C 1 61 ? 186.106 348.012 231.820 1.00 37.80 61 ASN C CA 1
ATOM 10579 C C . ASN C 1 61 ? 186.399 347.345 233.159 1.00 38.33 61 ASN C C 1
ATOM 10580 O O . ASN C 1 61 ? 186.294 346.121 233.282 1.00 41.03 61 ASN C O 1
ATOM 10591 N N . ALA C 1 62 ? 186.761 348.134 234.172 1.00 39.23 62 ALA C N 1
ATOM 10592 C CA . ALA C 1 62 ? 187.077 347.566 235.477 1.00 39.34 62 ALA C CA 1
ATOM 10593 C C . ALA C 1 62 ? 185.866 346.877 236.093 1.00 39.99 62 ALA C C 1
ATOM 10594 O O . ALA C 1 62 ? 185.993 345.807 236.697 1.00 42.80 62 ALA C O 1
ATOM 10601 N N . THR C 1 63 ? 184.686 347.478 235.964 1.00 38.20 63 THR C N 1
ATOM 10602 C CA . THR C 1 63 ? 183.483 346.922 236.565 1.00 37.18 63 THR C CA 1
ATOM 10603 C C . THR C 1 63 ? 182.273 347.327 235.741 1.00 36.97 63 THR C C 1
ATOM 10604 O O . THR C 1 63 ? 182.283 348.355 235.060 1.00 37.73 63 THR C O 1
ATOM 10615 N N . THR C 1 64 ? 181.230 346.506 235.809 1.00 36.12 64 THR C N 1
ATOM 10616 C CA . THR C 1 64 ? 179.956 346.820 235.181 1.00 36.78 64 THR C CA 1
ATOM 10617 C C . THR C 1 64 ? 179.008 347.568 236.108 1.00 36.70 64 THR C C 1
ATOM 10618 O O . THR C 1 64 ? 177.979 348.065 235.642 1.00 36.66 64 THR C O 1
ATOM 10629 N N . GLN C 1 65 ? 179.336 347.678 237.392 1.00 36.27 65 GLN C N 1
ATOM 10630 C CA . GLN C 1 65 ? 178.482 348.330 238.384 1.00 36.10 65 GLN C CA 1
ATOM 10631 C C . GLN C 1 65 ? 179.304 349.355 239.153 1.00 34.63 65 GLN C C 1
ATOM 10632 O O . GLN C 1 65 ? 179.532 349.212 240.359 1.00 35.65 65 GLN C O 1
ATOM 10646 N N . PRO C 1 66 ? 179.769 350.404 238.480 1.00 34.49 66 PRO C N 1
ATOM 10647 C CA . PRO C 1 66 ? 180.551 351.432 239.171 1.00 33.23 66 PRO C CA 1
ATOM 10648 C C . PRO C 1 66 ? 179.696 352.275 240.104 1.00 33.67 66 PRO C C 1
ATOM 10649 O O . PRO C 1 66 ? 178.485 352.414 239.926 1.00 33.95 66 PRO C O 1
ATOM 10660 N N . LYS C 1 67 ? 180.352 352.843 241.111 1.00 35.59 67 LYS C N 1
ATOM 10661 C CA . LYS C 1 67 ? 179.716 353.754 242.050 1.00 35.28 67 LYS C CA 1
ATOM 10662 C C . LYS C 1 67 ? 180.743 354.790 242.475 1.00 33.95 67 LYS C C 1
ATOM 10663 O O . LYS C 1 67 ? 181.946 354.614 242.272 1.00 35.64 67 LYS C O 1
ATOM 10682 N N . ILE C 1 68 ? 180.258 355.881 243.054 1.00 33.69 68 ILE C N 1
ATOM 10683 C CA . ILE C 1 68 ? 181.137 356.808 243.761 1.00 35.55 68 ILE C CA 1
ATOM 10684 C C . ILE C 1 68 ? 181.237 356.293 245.192 1.00 35.39 68 ILE C C 1
ATOM 10685 O O . ILE C 1 68 ? 180.291 356.461 245.972 1.00 37.60 68 ILE C O 1
ATOM 10701 N N . PRO C 1 69 ? 182.340 355.649 245.583 1.00 38.23 69 PRO C N 1
ATOM 10702 C CA . PRO C 1 69 ? 182.370 354.991 246.906 1.00 38.64 69 PRO C CA 1
ATOM 10703 C C . PRO C 1 69 ? 182.547 355.982 248.050 1.00 38.08 69 PRO C C 1
ATOM 10704 O O . PRO C 1 69 ? 183.588 356.068 248.705 1.00 40.80 69 PRO C O 1
ATOM 10715 N N . ASP C 1 70 ? 181.497 356.760 248.300 1.00 38.41 70 ASP C N 1
ATOM 10716 C CA . ASP C 1 70 ? 181.475 357.713 249.397 1.00 38.77 70 ASP C CA 1
ATOM 10717 C C . ASP C 1 70 ? 180.384 357.415 250.413 1.00 39.62 70 ASP C C 1
ATOM 10718 O O . ASP C 1 70 ? 180.313 358.099 251.440 1.00 40.74 70 ASP C O 1
ATOM 10727 N N . GLY C 1 71 ? 179.536 356.422 250.162 1.00 38.97 71 GLY C N 1
ATOM 10728 C CA . GLY C 1 71 ? 178.487 356.088 251.101 1.00 38.95 71 GLY C CA 1
ATOM 10729 C C . GLY C 1 71 ? 177.364 357.093 251.176 1.00 38.10 71 GLY C C 1
ATOM 10730 O O . GLY C 1 71 ? 176.657 357.141 252.183 1.00 37.48 71 GLY C O 1
ATOM 10734 N N . LEU C 1 72 ? 177.177 357.906 250.136 1.00 40.01 72 LEU C N 1
ATOM 10735 C CA . LEU C 1 72 ? 176.068 358.852 250.132 1.00 40.11 72 LEU C CA 1
ATOM 10736 C C . LEU C 1 72 ? 174.741 358.134 249.919 1.00 39.67 72 LEU C C 1
ATOM 10737 O O . LEU C 1 72 ? 173.796 358.309 250.697 1.00 40.94 72 LEU C O 1
ATOM 10753 N N . LEU C 1 73 ? 174.652 357.322 248.870 1.00 37.58 73 LEU C N 1
ATOM 10754 C CA . LEU C 1 73 ? 173.452 356.546 248.581 1.00 36.78 73 LEU C CA 1
ATOM 10755 C C . LEU C 1 73 ? 173.590 355.192 249.263 1.00 39.21 73 LEU C C 1
ATOM 10756 O O . LEU C 1 73 ? 174.480 354.408 248.923 1.00 44.60 73 LEU C O 1
ATOM 10772 N N . THR C 1 74 ? 172.716 354.915 250.230 1.00 40.07 74 THR C N 1
ATOM 10773 C CA . THR C 1 74 ? 172.835 353.678 250.993 1.00 38.64 74 THR C CA 1
ATOM 10774 C C . THR C 1 74 ? 172.575 352.458 250.115 1.00 36.87 74 THR C C 1
ATOM 10775 O O . THR C 1 74 ? 173.382 351.523 250.080 1.00 38.93 74 THR C O 1
ATOM 10786 N N . SER C 1 75 ? 171.460 352.451 249.392 1.00 35.92 75 SER C N 1
ATOM 10787 C CA . SER C 1 75 ? 171.140 351.387 248.451 1.00 35.36 75 SER C CA 1
ATOM 10788 C C . SER C 1 75 ? 170.937 352.003 247.077 1.00 35.40 75 SER C C 1
ATOM 10789 O O . SER C 1 75 ? 170.143 352.935 246.920 1.00 37.23 75 SER C O 1
ATOM 10797 N N . SER C 1 76 ? 171.657 351.486 246.089 1.00 33.49 76 SER C N 1
ATOM 10798 C CA . SER C 1 76 ? 171.690 352.118 244.780 1.00 32.27 76 SER C CA 1
ATOM 10799 C C . SER C 1 76 ? 172.074 351.087 243.733 1.00 31.92 76 SER C C 1
ATOM 10800 O O . SER C 1 76 ? 172.562 350.000 244.048 1.00 33.23 76 SER C O 1
ATOM 10808 N N . LEU C 1 77 ? 171.834 351.450 242.480 1.00 30.96 77 LEU C N 1
ATOM 10809 C CA . LEU C 1 77 ? 172.253 350.662 241.336 1.00 29.55 77 LEU C CA 1
ATOM 10810 C C . LEU C 1 77 ? 172.687 351.621 240.242 1.00 29.64 77 LEU C C 1
ATOM 10811 O O . LEU C 1 77 ? 172.095 352.690 240.075 1.00 31.64 77 LEU C O 1
ATOM 10827 N N . SER C 1 78 ? 173.721 351.240 239.506 1.00 30.33 78 SER C N 1
ATOM 10828 C CA . SER C 1 78 ? 174.312 352.091 238.489 1.00 26.98 78 SER C CA 1
ATOM 10829 C C . SER C 1 78 ? 174.148 351.454 237.118 1.00 27.66 78 SER C C 1
ATOM 10830 O O . SER C 1 78 ? 174.075 350.230 236.988 1.00 34.31 78 SER C O 1
ATOM 10838 N N . ARG C 1 79 ? 174.075 352.300 236.097 1.00 24.72 79 ARG C N 1
ATOM 10839 C CA . ARG C 1 79 ? 174.045 351.857 234.713 1.00 23.60 79 ARG C CA 1
ATOM 10840 C C . ARG C 1 79 ? 175.034 352.672 233.898 1.00 23.87 79 ARG C C 1
ATOM 10841 O O . ARG C 1 79 ? 175.137 353.889 234.065 1.00 25.84 79 ARG C O 1
ATOM 10862 N N . ARG C 1 80 ? 175.755 351.993 233.011 1.00 25.24 80 ARG C N 1
ATOM 10863 C CA . ARG C 1 80 ? 176.737 352.627 232.134 1.00 23.26 80 ARG C CA 1
ATOM 10864 C C . ARG C 1 80 ? 176.059 352.878 230.791 1.00 23.45 80 ARG C C 1
ATOM 10865 O O . ARG C 1 80 ? 176.097 352.044 229.889 1.00 30.06 80 ARG C O 1
ATOM 10886 N N . LEU C 1 81 ? 175.429 354.043 230.666 1.00 23.62 81 LEU C N 1
ATOM 10887 C CA . LEU C 1 81 ? 174.730 354.393 229.437 1.00 22.19 81 LEU C CA 1
ATOM 10888 C C . LEU C 1 81 ? 175.734 354.673 228.326 1.00 21.35 81 LEU C C 1
ATOM 10889 O O . LEU C 1 81 ? 176.710 355.399 228.527 1.00 23.13 81 LEU C O 1
ATOM 10905 N N . GLN C 1 82 ? 175.495 354.098 227.150 1.00 22.65 82 GLN C N 1
ATOM 10906 C CA . GLN C 1 82 ? 176.425 354.232 226.039 1.00 19.98 82 GLN C CA 1
ATOM 10907 C C . GLN C 1 82 ? 175.656 354.287 224.729 1.00 19.87 82 GLN C C 1
ATOM 10908 O O . GLN C 1 82 ? 174.557 353.743 224.614 1.00 24.22 82 GLN C O 1
ATOM 10922 N N . ASN C 1 83 ? 176.244 354.962 223.746 1.00 21.34 83 ASN C N 1
ATOM 10923 C CA . ASN C 1 83 ? 175.700 354.982 222.397 1.00 20.86 83 ASN C CA 1
ATOM 10924 C C . ASN C 1 83 ? 176.827 355.282 221.420 1.00 20.16 83 ASN C C 1
ATOM 10925 O O . ASN C 1 83 ? 177.771 356.004 221.745 1.00 22.37 83 ASN C O 1
ATOM 10936 N N . VAL C 1 84 ? 176.718 354.711 220.224 1.00 23.13 84 VAL C N 1
ATOM 10937 C CA . VAL C 1 84 ? 177.688 354.899 219.152 1.00 20.45 84 VAL C CA 1
ATOM 10938 C C . VAL C 1 84 ? 176.931 355.408 217.934 1.00 21.58 84 VAL C C 1
ATOM 10939 O O . VAL C 1 84 ? 175.984 354.761 217.473 1.00 25.63 84 VAL C O 1
ATOM 10952 N N . VAL C 1 85 ? 177.347 356.559 217.415 1.00 23.31 85 VAL C N 1
ATOM 10953 C CA . VAL C 1 85 ? 176.629 357.243 216.345 1.00 21.35 85 VAL C CA 1
ATOM 10954 C C . VAL C 1 85 ? 177.635 357.757 215.325 1.00 21.23 85 VAL C C 1
ATOM 10955 O O . VAL C 1 85 ? 178.709 358.247 215.687 1.00 24.63 85 VAL C O 1
ATOM 10968 N N . GLY C 1 86 ? 177.290 357.631 214.047 1.00 21.60 86 GLY C N 1
ATOM 10969 C CA . GLY C 1 86 ? 178.050 358.269 212.989 1.00 20.20 86 GLY C CA 1
ATOM 10970 C C . GLY C 1 86 ? 177.546 359.685 212.761 1.00 22.21 86 GLY C C 1
ATOM 10971 O O . GLY C 1 86 ? 176.344 359.930 212.720 1.00 23.88 86 GLY C O 1
ATOM 10975 N N . VAL C 1 87 ? 178.484 360.616 212.625 1.00 24.32 87 VAL C N 1
ATOM 10976 C CA . VAL C 1 87 ? 178.172 362.033 212.495 1.00 23.95 87 VAL C CA 1
ATOM 10977 C C . VAL C 1 87 ? 178.979 362.616 211.346 1.00 24.24 87 VAL C C 1
ATOM 10978 O O . VAL C 1 87 ? 180.160 362.296 211.177 1.00 28.10 87 VAL C O 1
ATOM 10991 N N . ARG C 1 88 ? 178.337 363.473 210.559 1.00 23.97 88 ARG C N 1
ATOM 10992 C CA . ARG C 1 88 ? 178.976 364.183 209.463 1.00 24.99 88 ARG C CA 1
ATOM 10993 C C . ARG C 1 88 ? 178.554 365.642 209.509 1.00 27.73 88 ARG C C 1
ATOM 10994 O O . ARG C 1 88 ? 177.393 365.948 209.794 1.00 28.81 88 ARG C O 1
ATOM 11015 N N . ASN C 1 89 ? 179.492 366.543 209.229 1.00 27.23 89 ASN C N 1
ATOM 11016 C CA . ASN C 1 89 ? 179.132 367.949 209.125 1.00 27.42 89 ASN C CA 1
ATOM 11017 C C . ASN C 1 89 ? 178.223 368.148 207.921 1.00 27.55 89 ASN C C 1
ATOM 11018 O O . ASN C 1 89 ? 178.454 367.589 206.846 1.00 33.09 89 ASN C O 1
ATOM 11029 N N . GLY C 1 90 ? 177.167 368.933 208.114 1.00 27.93 90 GLY C N 1
ATOM 11030 C CA . GLY C 1 90 ? 176.099 369.021 207.146 1.00 28.86 90 GLY C CA 1
ATOM 11031 C C . GLY C 1 90 ? 176.352 370.051 206.065 1.00 31.53 90 GLY C C 1
ATOM 11032 O O . GLY C 1 90 ? 177.328 370.798 206.077 1.00 35.42 90 GLY C O 1
ATOM 11036 N N . ASN C 1 91 ? 175.434 370.074 205.105 1.00 32.87 91 ASN C N 1
ATOM 11037 C CA . ASN C 1 91 ? 175.411 371.042 204.014 1.00 33.46 91 ASN C CA 1
ATOM 11038 C C . ASN C 1 91 ? 174.119 371.835 204.182 1.00 34.48 91 ASN C C 1
ATOM 11039 O O . ASN C 1 91 ? 173.089 371.494 203.598 1.00 35.96 91 ASN C O 1
ATOM 11050 N N . SER C 1 92 ? 174.173 372.884 204.994 1.00 35.93 92 SER C N 1
ATOM 11051 C CA . SER C 1 92 ? 172.944 373.610 205.278 1.00 37.28 92 SER C CA 1
ATOM 11052 C C . SER C 1 92 ? 172.703 374.685 204.223 1.00 41.49 92 SER C C 1
ATOM 11053 O O . SER C 1 92 ? 173.650 375.334 203.773 1.00 41.53 92 SER C O 1
ATOM 11061 N N . PRO C 1 93 ? 171.451 374.898 203.809 1.00 44.53 93 PRO C N 1
ATOM 11062 C CA . PRO C 1 93 ? 171.201 375.960 202.823 1.00 43.04 93 PRO C CA 1
ATOM 11063 C C . PRO C 1 93 ? 171.347 377.364 203.383 1.00 44.35 93 PRO C C 1
ATOM 11064 O O . PRO C 1 93 ? 171.979 378.209 202.739 1.00 48.12 93 PRO C O 1
ATOM 11075 N N . SER C 1 94 ? 170.776 377.649 204.555 1.00 44.17 94 SER C N 1
ATOM 11076 C CA . SER C 1 94 ? 170.737 379.011 205.077 1.00 44.41 94 SER C CA 1
ATOM 11077 C C . SER C 1 94 ? 171.433 379.176 206.419 1.00 43.58 94 SER C C 1
ATOM 11078 O O . SER C 1 94 ? 172.258 380.082 206.572 1.00 45.63 94 SER C O 1
ATOM 11086 N N . VAL C 1 95 ? 171.128 378.325 207.402 1.00 42.14 95 VAL C N 1
ATOM 11087 C CA . VAL C 1 95 ? 171.524 378.610 208.780 1.00 40.64 95 VAL C CA 1
ATOM 11088 C C . VAL C 1 95 ? 173.040 378.578 208.929 1.00 37.93 95 VAL C C 1
ATOM 11089 O O . VAL C 1 95 ? 173.635 379.458 209.560 1.00 42.42 95 VAL C O 1
ATOM 11102 N N . HIS C 1 96 ? 173.685 377.556 208.375 1.00 38.79 96 HIS C N 1
ATOM 11103 C CA . HIS C 1 96 ? 175.137 377.427 208.409 1.00 36.67 96 HIS C CA 1
ATOM 11104 C C . HIS C 1 96 ? 175.724 377.522 207.007 1.00 40.74 96 HIS C C 1
ATOM 11105 O O . HIS C 1 96 ? 176.729 376.879 206.705 1.00 40.54 96 HIS C O 1
ATOM 11120 N N . ALA C 1 97 ? 175.100 378.317 206.141 1.00 43.37 97 ALA C N 1
ATOM 11121 C CA . ALA C 1 97 ? 175.525 378.387 204.750 1.00 43.74 97 ALA C CA 1
ATOM 11122 C C . ALA C 1 97 ? 176.995 378.770 204.657 1.00 46.11 97 ALA C C 1
ATOM 11123 O O . ALA C 1 97 ? 177.435 379.754 205.257 1.00 41.74 97 ALA C O 1
ATOM 11130 N N . GLY C 1 98 ? 177.757 377.979 203.906 1.00 47.02 98 GLY C N 1
ATOM 11131 C CA . GLY C 1 98 ? 179.152 378.265 203.655 1.00 44.63 98 GLY C CA 1
ATOM 11132 C C . GLY C 1 98 ? 180.086 377.999 204.813 1.00 49.17 98 GLY C C 1
ATOM 11133 O O . GLY C 1 98 ? 181.299 378.200 204.663 1.00 52.92 98 GLY C O 1
ATOM 11137 N N . SER C 1 99 ? 179.576 377.549 205.955 1.00 49.15 99 SER C N 1
ATOM 11138 C CA . SER C 1 99 ? 180.385 377.311 207.142 1.00 42.80 99 SER C CA 1
ATOM 11139 C C . SER C 1 99 ? 180.713 375.829 207.242 1.00 37.44 99 SER C C 1
ATOM 11140 O O . SER C 1 99 ? 179.832 374.982 207.075 1.00 43.04 99 SER C O 1
ATOM 11148 N N . ASP C 1 100 ? 181.979 375.521 207.511 1.00 36.17 100 ASP C N 1
ATOM 11149 C CA . ASP C 1 100 ? 182.440 374.148 207.650 1.00 35.96 100 ASP C CA 1
ATOM 11150 C C . ASP C 1 100 ? 182.599 373.725 209.104 1.00 33.28 100 ASP C C 1
ATOM 11151 O O . ASP C 1 100 ? 183.189 372.675 209.368 1.00 34.24 100 ASP C O 1
ATOM 11160 N N . VAL C 1 101 ? 182.101 374.513 210.050 1.00 33.25 101 VAL C N 1
ATOM 11161 C CA . VAL C 1 101 ? 182.325 374.265 211.469 1.00 30.97 101 VAL C CA 1
ATOM 11162 C C . VAL C 1 101 ? 181.136 373.497 212.025 1.00 29.07 101 VAL C C 1
ATOM 11163 O O . VAL C 1 101 ? 179.986 373.931 211.896 1.00 31.81 101 VAL C O 1
ATOM 11176 N N . MET C 1 102 ? 181.415 372.356 212.643 1.00 28.83 102 MET C N 1
ATOM 11177 C CA . MET C 1 102 ? 180.415 371.580 213.361 1.00 27.14 102 MET C CA 1
ATOM 11178 C C . MET C 1 102 ? 180.643 371.781 214.854 1.00 25.85 102 MET C C 1
ATOM 11179 O O . MET C 1 102 ? 181.747 371.545 215.353 1.00 26.65 102 MET C O 1
ATOM 11193 N N . HIS C 1 103 ? 179.603 372.212 215.560 1.00 26.15 103 HIS C N 1
ATOM 11194 C CA . HIS C 1 103 ? 179.707 372.604 216.959 1.00 25.30 103 HIS C CA 1
ATOM 11195 C C . HIS C 1 103 ? 179.150 371.495 217.841 1.00 24.29 103 HIS C C 1
ATOM 11196 O O . HIS C 1 103 ? 177.997 371.087 217.678 1.00 29.32 103 HIS C O 1
ATOM 11210 N N . VAL C 1 104 ? 179.964 371.023 218.779 1.00 23.84 104 VAL C N 1
ATOM 11211 C CA . VAL C 1 104 ? 179.625 369.897 219.638 1.00 23.73 104 VAL C CA 1
ATOM 11212 C C . VAL C 1 104 ? 179.642 370.369 221.084 1.00 22.89 104 VAL C C 1
ATOM 11213 O O . VAL C 1 104 ? 180.622 370.975 221.533 1.00 26.92 104 VAL C O 1
ATOM 11226 N N . VAL C 1 105 ? 178.562 370.092 221.807 1.00 23.80 105 VAL C N 1
ATOM 11227 C CA . VAL C 1 105 ? 178.465 370.382 223.232 1.00 23.83 105 VAL C CA 1
ATOM 11228 C C . VAL C 1 105 ? 178.200 369.076 223.962 1.00 24.63 105 VAL C C 1
ATOM 11229 O O . VAL C 1 105 ? 177.263 368.347 223.621 1.00 25.28 105 VAL C O 1
ATOM 11242 N N . ILE C 1 106 ? 179.024 368.787 224.959 1.00 22.51 106 ILE C N 1
ATOM 11243 C CA . ILE C 1 106 ? 178.866 367.620 225.815 1.00 24.26 106 ILE C CA 1
ATOM 11244 C C . ILE C 1 106 ? 178.581 368.144 227.215 1.00 24.38 106 ILE C C 1
ATOM 11245 O O . ILE C 1 106 ? 179.440 368.779 227.837 1.00 27.13 106 ILE C O 1
ATOM 11261 N N . ALA C 1 107 ? 177.373 367.892 227.705 1.00 25.20 107 ALA C N 1
ATOM 11262 C CA . ALA C 1 107 ? 176.910 368.444 228.962 1.00 24.02 107 ALA C CA 1
ATOM 11263 C C . ALA C 1 107 ? 176.443 367.327 229.885 1.00 23.46 107 ALA C C 1
ATOM 11264 O O . ALA C 1 107 ? 176.031 366.264 229.415 1.00 25.81 107 ALA C O 1
ATOM 11271 N N . PRO C 1 108 ? 176.493 367.536 231.209 1.00 25.16 108 PRO C N 1
ATOM 11272 C CA . PRO C 1 108 ? 176.086 366.505 232.172 1.00 24.50 108 PRO C CA 1
ATOM 11273 C C . PRO C 1 108 ? 174.572 366.398 232.358 1.00 24.52 108 PRO C C 1
ATOM 11274 O O . PRO C 1 108 ? 174.068 366.342 233.478 1.00 26.09 108 PRO C O 1
ATOM 11285 N N . THR C 1 109 ? 173.842 366.369 231.248 1.00 24.52 109 THR C N 1
ATOM 11286 C CA . THR C 1 109 ? 172.393 366.255 231.278 1.00 24.91 109 THR C CA 1
ATOM 11287 C C . THR C 1 109 ? 171.978 364.789 231.261 1.00 24.28 109 THR C C 1
ATOM 11288 O O . THR C 1 109 ? 172.697 363.926 230.755 1.00 29.57 109 THR C O 1
ATOM 11299 N N . LEU C 1 110 ? 170.805 364.515 231.823 1.00 25.47 110 LEU C N 1
ATOM 11300 C CA . LEU C 1 110 ? 170.329 363.144 231.978 1.00 26.47 110 LEU C CA 1
ATOM 11301 C C . LEU C 1 110 ? 169.746 362.650 230.660 1.00 28.24 110 LEU C C 1
ATOM 11302 O O . LEU C 1 110 ? 168.694 363.121 230.220 1.00 28.85 110 LEU C O 1
ATOM 11318 N N . GLY C 1 111 ? 170.427 361.698 230.030 1.00 27.17 111 GLY C N 1
ATOM 11319 C CA . GLY C 1 111 ? 169.871 360.998 228.890 1.00 26.47 111 GLY C CA 1
ATOM 11320 C C . GLY C 1 111 ? 170.428 361.395 227.540 1.00 26.53 111 GLY C C 1
ATOM 11321 O O . GLY C 1 111 ? 170.694 360.525 226.709 1.00 29.72 111 GLY C O 1
ATOM 11325 N N . VAL C 1 112 ? 170.612 362.689 227.300 1.00 26.73 112 VAL C N 1
ATOM 11326 C CA . VAL C 1 112 ? 171.060 363.178 225.997 1.00 24.06 112 VAL C CA 1
ATOM 11327 C C . VAL C 1 112 ? 172.246 364.113 226.199 1.00 23.88 112 VAL C C 1
ATOM 11328 O O . VAL C 1 112 ? 172.113 365.331 226.026 1.00 26.60 112 VAL C O 1
ATOM 11341 N N . PRO C 1 113 ? 173.418 363.592 226.565 1.00 24.39 113 PRO C N 1
ATOM 11342 C CA . PRO C 1 113 ? 174.539 364.477 226.917 1.00 23.32 113 PRO C CA 1
ATOM 11343 C C . PRO C 1 113 ? 175.107 365.288 225.760 1.00 23.05 113 PRO C C 1
ATOM 11344 O O . PRO C 1 113 ? 175.757 366.305 226.021 1.00 25.22 113 PRO C O 1
ATOM 11355 N N . VAL C 1 114 ? 174.900 364.889 224.508 1.00 23.34 114 VAL C N 1
ATOM 11356 C CA . VAL C 1 114 ? 175.622 365.458 223.373 1.00 23.49 114 VAL C CA 1
ATOM 11357 C C . VAL C 1 114 ? 174.641 366.144 222.435 1.00 22.28 114 VAL C C 1
ATOM 11358 O O . VAL C 1 114 ? 173.632 365.552 222.039 1.00 28.83 114 VAL C O 1
ATOM 11371 N N . MET C 1 115 ? 174.944 367.389 222.081 1.00 22.04 115 MET C N 1
ATOM 11372 C CA . MET C 1 115 ? 174.254 368.114 221.026 1.00 23.85 115 MET C CA 1
ATOM 11373 C C . MET C 1 115 ? 175.276 368.516 219.973 1.00 24.39 115 MET C C 1
ATOM 11374 O O . MET C 1 115 ? 176.390 368.927 220.306 1.00 27.23 115 MET C O 1
ATOM 11388 N N . ILE C 1 116 ? 174.902 368.388 218.703 1.00 24.89 116 ILE C N 1
ATOM 11389 C CA . ILE C 1 116 ? 175.805 368.637 217.585 1.00 23.67 116 ILE C CA 1
ATOM 11390 C C . ILE C 1 116 ? 175.084 369.541 216.597 1.00 25.66 116 ILE C C 1
ATOM 11391 O O . ILE C 1 116 ? 174.128 369.111 215.942 1.00 28.35 116 ILE C O 1
ATOM 11407 N N . ALA C 1 117 ? 175.546 370.782 216.475 1.00 26.27 117 ALA C N 1
ATOM 11408 C CA . ALA C 1 117 ? 174.973 371.740 215.542 1.00 26.16 117 ALA C CA 1
ATOM 11409 C C . ALA C 1 117 ? 175.725 371.710 214.217 1.00 27.80 117 ALA C C 1
ATOM 11410 O O . ALA C 1 117 ? 176.916 371.400 214.164 1.00 28.83 117 ALA C O 1
ATOM 11417 N N . ASN C 1 118 ? 175.014 372.050 213.141 1.00 29.31 118 ASN C N 1
ATOM 11418 C CA . ASN C 1 118 ? 175.546 371.956 211.780 1.00 28.92 118 ASN C CA 1
ATOM 11419 C C . ASN C 1 118 ? 175.950 370.520 211.454 1.00 28.69 118 ASN C C 1
ATOM 11420 O O . ASN C 1 118 ? 177.037 370.251 210.944 1.00 30.45 118 ASN C O 1
ATOM 11431 N N . SER C 1 119 ? 175.062 369.593 211.775 1.00 29.13 119 SER C N 1
ATOM 11432 C CA . SER C 1 119 ? 175.237 368.185 211.465 1.00 28.44 119 SER C CA 1
ATOM 11433 C C . SER C 1 119 ? 174.372 367.822 210.265 1.00 29.62 119 SER C C 1
ATOM 11434 O O . SER C 1 119 ? 173.295 368.386 210.064 1.00 30.83 119 SER C O 1
ATOM 11442 N N . ALA C 1 120 ? 174.860 366.881 209.456 1.00 27.69 120 ALA C N 1
ATOM 11443 C CA . ALA C 1 120 ? 174.062 366.413 208.327 1.00 28.51 120 ALA C CA 1
ATOM 11444 C C . ALA C 1 120 ? 172.755 365.801 208.810 1.00 30.96 120 ALA C C 1
ATOM 11445 O O . ALA C 1 120 ? 171.692 366.034 208.222 1.00 33.13 120 ALA C O 1
ATOM 11452 N N . GLU C 1 121 ? 172.814 365.026 209.893 1.00 31.15 121 GLU C N 1
ATOM 11453 C CA . GLU C 1 121 ? 171.596 364.528 210.517 1.00 29.64 121 GLU C CA 1
ATOM 11454 C C . GLU C 1 121 ? 170.737 365.677 211.025 1.00 30.36 121 GLU C C 1
ATOM 11455 O O . GLU C 1 121 ? 169.509 365.632 210.925 1.00 31.76 121 GLU C O 1
ATOM 11467 N N . GLY C 1 122 ? 171.366 366.709 211.586 1.00 31.28 122 GLY C N 1
ATOM 11468 C CA . GLY C 1 122 ? 170.613 367.871 212.025 1.00 29.15 122 GLY C CA 1
ATOM 11469 C C . GLY C 1 122 ? 169.963 368.614 210.874 1.00 31.26 122 GLY C C 1
ATOM 11470 O O . GLY C 1 122 ? 168.831 369.086 210.991 1.00 33.94 122 GLY C O 1
ATOM 11474 N N . VAL C 1 123 ? 170.669 368.728 209.748 1.00 31.05 123 VAL C N 1
ATOM 11475 C CA . VAL C 1 123 ? 170.095 369.372 208.570 1.00 31.45 123 VAL C CA 1
ATOM 11476 C C . VAL C 1 123 ? 168.911 368.567 208.048 1.00 31.98 123 VAL C C 1
ATOM 11477 O O . VAL C 1 123 ? 167.892 369.131 207.634 1.00 33.80 123 VAL C O 1
ATOM 11490 N N . LEU C 1 124 ? 169.029 367.238 208.046 1.00 30.28 124 LEU C N 1
ATOM 11491 C CA . LEU C 1 124 ? 167.951 366.396 207.531 1.00 28.77 124 LEU C CA 1
ATOM 11492 C C . LEU C 1 124 ? 166.737 366.411 208.456 1.00 30.19 124 LEU C C 1
ATOM 11493 O O . LEU C 1 124 ? 165.599 366.561 207.998 1.00 32.25 124 LEU C O 1
ATOM 11509 N N . LYS C 1 125 ? 166.960 366.260 209.763 1.00 30.21 125 LYS C N 1
ATOM 11510 C CA . LYS C 1 125 ? 165.855 366.088 210.704 1.00 30.87 125 LYS C CA 1
ATOM 11511 C C . LYS C 1 125 ? 165.235 367.417 211.116 1.00 27.98 125 LYS C C 1
ATOM 11512 O O . LYS C 1 125 ? 164.018 367.501 211.307 1.00 31.01 125 LYS C O 1
ATOM 11531 N N . ARG C 1 126 ? 166.047 368.460 211.264 1.00 30.05 126 ARG C N 1
ATOM 11532 C CA . ARG C 1 126 ? 165.598 369.746 211.800 1.00 30.77 126 ARG C CA 1
ATOM 11533 C C . ARG C 1 126 ? 166.015 370.869 210.859 1.00 31.94 126 ARG C C 1
ATOM 11534 O O . ARG C 1 126 ? 166.846 371.714 211.200 1.00 35.37 126 ARG C O 1
ATOM 11555 N N . PRO C 1 127 ? 165.438 370.911 209.659 1.00 34.77 127 PRO C N 1
ATOM 11556 C CA . PRO C 1 127 ? 165.873 371.895 208.655 1.00 33.29 127 PRO C CA 1
ATOM 11557 C C . PRO C 1 127 ? 165.618 373.324 209.107 1.00 35.32 127 PRO C C 1
ATOM 11558 O O . PRO C 1 127 ? 164.497 373.695 209.458 1.00 35.90 127 PRO C O 1
ATOM 11569 N N . GLY C 1 128 ? 166.676 374.131 209.090 1.00 35.72 128 GLY C N 1
ATOM 11570 C CA . GLY C 1 128 ? 166.551 375.539 209.405 1.00 33.37 128 GLY C CA 1
ATOM 11571 C C . GLY C 1 128 ? 166.056 375.831 210.800 1.00 34.77 128 GLY C C 1
ATOM 11572 O O . GLY C 1 128 ? 165.591 376.941 211.062 1.00 38.93 128 GLY C O 1
ATOM 11576 N N . LEU C 1 129 ? 166.149 374.868 211.712 1.00 34.20 129 LEU C N 1
ATOM 11577 C CA . LEU C 1 129 ? 165.585 375.008 213.044 1.00 34.45 129 LEU C CA 1
ATOM 11578 C C . LEU C 1 129 ? 166.564 374.473 214.075 1.00 35.45 129 LEU C C 1
ATOM 11579 O O . LEU C 1 129 ? 167.258 373.484 213.827 1.00 36.35 129 LEU C O 1
ATOM 11595 N N . SER C 1 130 ? 166.609 375.133 215.231 1.00 33.80 130 SER C N 1
ATOM 11596 C CA . SER C 1 130 ? 167.450 374.699 216.344 1.00 32.74 130 SER C CA 1
ATOM 11597 C C . SER C 1 130 ? 168.893 374.508 215.891 1.00 31.85 130 SER C C 1
ATOM 11598 O O . SER C 1 130 ? 169.571 373.559 216.285 1.00 32.08 130 SER C O 1
ATOM 11606 N N . GLN C 1 131 ? 169.361 375.416 215.038 1.00 32.08 131 GLN C N 1
ATOM 11607 C CA . GLN C 1 131 ? 170.720 375.390 214.511 1.00 31.32 131 GLN C CA 1
ATOM 11608 C C . GLN C 1 131 ? 171.000 374.136 213.694 1.00 30.87 131 GLN C C 1
ATOM 11609 O O . GLN C 1 131 ? 172.160 373.785 213.478 1.00 32.44 131 GLN C O 1
ATOM 11623 N N . GLU C 1 132 ? 169.956 373.455 213.231 1.00 31.95 132 GLU C N 1
ATOM 11624 C CA . GLU C 1 132 ? 170.096 372.196 212.507 1.00 30.43 132 GLU C CA 1
ATOM 11625 C C . GLU C 1 132 ? 170.978 371.231 213.292 1.00 29.93 132 GLU C C 1
ATOM 11626 O O . GLU C 1 132 ? 172.003 370.742 212.819 1.00 31.33 132 GLU C O 1
ATOM 11638 N N . SER C 1 133 ? 170.557 370.969 214.520 1.00 28.36 133 SER C N 1
ATOM 11639 C CA . SER C 1 133 ? 171.326 370.156 215.443 1.00 27.58 133 SER C CA 1
ATOM 11640 C C . SER C 1 133 ? 170.830 368.717 215.446 1.00 26.14 133 SER C C 1
ATOM 11641 O O . SER C 1 133 ? 169.681 368.423 215.114 1.00 29.26 133 SER C O 1
ATOM 11649 N N . SER C 1 134 ? 171.731 367.818 215.820 1.00 25.28 134 SER C N 1
ATOM 11650 C CA . SER C 1 134 ? 171.407 366.431 216.091 1.00 23.92 134 SER C CA 1
ATOM 11651 C C . SER C 1 134 ? 171.802 366.116 217.526 1.00 23.60 134 SER C C 1
ATOM 11652 O O . SER C 1 134 ? 172.662 366.775 218.113 1.00 25.14 134 SER C O 1
ATOM 11660 N N . PHE C 1 135 ? 171.157 365.106 218.093 1.00 25.66 135 PHE C N 1
ATOM 11661 C CA . PHE C 1 135 ? 171.336 364.753 219.491 1.00 22.76 135 PHE C CA 1
ATOM 11662 C C . PHE C 1 135 ? 171.687 363.280 219.616 1.00 22.01 135 PHE C C 1
ATOM 11663 O O . PHE C 1 135 ? 171.150 362.439 218.891 1.00 28.15 135 PHE C O 1
ATOM 11680 N N . ILE C 1 136 ? 172.597 362.978 220.534 1.00 22.89 136 ILE C N 1
ATOM 11681 C CA . ILE C 1 136 ? 172.969 361.611 220.869 1.00 22.97 136 ILE C CA 1
ATOM 11682 C C . ILE C 1 136 ? 172.509 361.348 222.295 1.00 22.87 136 ILE C C 1
ATOM 11683 O O . ILE C 1 136 ? 172.973 362.002 223.236 1.00 26.64 136 ILE C O 1
ATOM 11699 N N . GLY C 1 137 ? 171.600 360.391 222.451 1.00 24.85 137 GLY C N 1
ATOM 11700 C CA . GLY C 1 137 ? 171.084 360.025 223.753 1.00 23.75 137 GLY C CA 1
ATOM 11701 C C . GLY C 1 137 ? 171.252 358.551 224.043 1.00 23.00 137 GLY C C 1
ATOM 11702 O O . GLY C 1 137 ? 172.089 357.889 223.427 1.00 25.61 137 GLY C O 1
ATOM 11706 N N . PHE C 1 138 ? 170.468 358.022 224.977 1.00 24.75 138 PHE C N 1
ATOM 11707 C CA . PHE C 1 138 ? 170.580 356.632 225.417 1.00 23.96 138 PHE C CA 1
ATOM 11708 C C . PHE C 1 138 ? 169.202 355.983 225.428 1.00 24.69 138 PHE C C 1
ATOM 11709 O O . PHE C 1 138 ? 168.623 355.742 226.493 1.00 29.47 138 PHE C O 1
ATOM 11726 N N . PRO C 1 139 ? 168.650 355.681 224.256 1.00 24.40 139 PRO C N 1
ATOM 11727 C CA . PRO C 1 139 ? 167.345 355.016 224.206 1.00 24.10 139 PRO C CA 1
ATOM 11728 C C . PRO C 1 139 ? 167.442 353.557 224.622 1.00 23.53 139 PRO C C 1
ATOM 11729 O O . PRO C 1 139 ? 168.498 352.926 224.556 1.00 24.13 139 PRO C O 1
ATOM 11740 N N . GLY C 1 140 ? 166.305 353.018 225.055 1.00 26.61 140 GLY C N 1
ATOM 11741 C CA . GLY C 1 140 ? 166.247 351.626 225.450 1.00 21.22 140 GLY C CA 1
ATOM 11742 C C . GLY C 1 140 ? 167.037 351.299 226.689 1.00 21.62 140 GLY C C 1
ATOM 11743 O O . GLY C 1 140 ? 167.243 350.121 226.988 1.00 28.89 140 GLY C O 1
ATOM 11747 N N . GLN C 1 141 ? 167.506 352.309 227.403 1.00 26.14 141 GLN C N 1
ATOM 11748 C CA . GLN C 1 141 ? 168.189 352.150 228.670 1.00 26.59 141 GLN C CA 1
ATOM 11749 C C . GLN C 1 141 ? 167.338 352.839 229.727 1.00 33.81 141 GLN C C 1
ATOM 11750 O O . GLN C 1 141 ? 166.523 353.711 229.415 1.00 44.27 141 GLN C O 1
ATOM 11764 N N . THR C 1 142 ? 167.521 352.432 230.981 1.00 30.10 142 THR C N 1
ATOM 11765 C CA . THR C 1 142 ? 166.497 352.668 231.997 1.00 32.19 142 THR C CA 1
ATOM 11766 C C . THR C 1 142 ? 166.044 354.124 232.036 1.00 31.80 142 THR C C 1
ATOM 11767 O O . THR C 1 142 ? 164.850 354.404 232.181 1.00 33.40 142 THR C O 1
ATOM 11778 N N . VAL C 1 143 ? 166.979 355.066 231.904 1.00 32.50 143 VAL C N 1
ATOM 11779 C CA . VAL C 1 143 ? 166.640 356.475 232.083 1.00 30.67 143 VAL C CA 1
ATOM 11780 C C . VAL C 1 143 ? 165.662 356.931 231.004 1.00 30.99 143 VAL C C 1
ATOM 11781 O O . VAL C 1 143 ? 165.518 356.314 229.944 1.00 33.97 143 VAL C O 1
ATOM 11794 N N . GLY C 1 144 ? 164.981 358.038 231.287 1.00 33.05 144 GLY C N 1
ATOM 11795 C CA . GLY C 1 144 ? 164.097 358.650 230.315 1.00 32.11 144 GLY C CA 1
ATOM 11796 C C . GLY C 1 144 ? 162.783 359.141 230.884 1.00 31.84 144 GLY C C 1
ATOM 11797 O O . GLY C 1 144 ? 162.399 358.777 231.997 1.00 34.00 144 GLY C O 1
ATOM 11801 N N . PHE C 1 145 ? 162.088 359.974 230.118 1.00 32.25 145 PHE C N 1
ATOM 11802 C CA . PHE C 1 145 ? 160.772 360.480 230.468 1.00 30.46 145 PHE C CA 1
ATOM 11803 C C . PHE C 1 145 ? 159.783 360.130 229.366 1.00 31.38 145 PHE C C 1
ATOM 11804 O O . PHE C 1 145 ? 160.161 359.700 228.274 1.00 34.46 145 PHE C O 1
ATOM 11821 N N . GLU C 1 146 ? 158.501 360.311 229.669 1.00 33.68 146 GLU C N 1
ATOM 11822 C CA . GLU C 1 146 ? 157.438 360.197 228.681 1.00 34.02 146 GLU C CA 1
ATOM 11823 C C . GLU C 1 146 ? 156.491 361.370 228.861 1.00 34.58 146 GLU C C 1
ATOM 11824 O O . GLU C 1 146 ? 156.045 361.642 229.978 1.00 37.57 146 GLU C O 1
ATOM 11836 N N . ASN C 1 147 ? 156.190 362.062 227.767 1.00 34.65 147 ASN C N 1
ATOM 11837 C CA . ASN C 1 147 ? 155.276 363.193 227.812 1.00 33.29 147 ASN C CA 1
ATOM 11838 C C . ASN C 1 147 ? 153.839 362.706 227.700 1.00 33.76 147 ASN C C 1
ATOM 11839 O O . ASN C 1 147 ? 153.525 361.856 226.862 1.00 37.01 147 ASN C O 1
ATOM 11850 N N . LEU C 1 148 ? 152.969 363.247 228.543 1.00 37.13 148 LEU C N 1
ATOM 11851 C CA . LEU C 1 148 ? 151.557 362.902 228.557 1.00 35.52 148 LEU C CA 1
ATOM 11852 C C . LEU C 1 148 ? 150.721 364.171 228.552 1.00 35.58 148 LEU C C 1
ATOM 11853 O O . LEU C 1 148 ? 151.187 365.242 228.946 1.00 38.14 148 LEU C O 1
ATOM 11869 N N . ILE C 1 149 ? 149.476 364.043 228.100 1.00 36.61 149 ILE C N 1
ATOM 11870 C CA . ILE C 1 149 ? 148.500 365.100 228.324 1.00 38.82 149 ILE C CA 1
ATOM 11871 C C . ILE C 1 149 ? 147.965 364.957 229.740 1.00 39.78 149 ILE C C 1
ATOM 11872 O O . ILE C 1 149 ? 147.438 363.904 230.119 1.00 40.94 149 ILE C O 1
ATOM 11888 N N . GLU C 1 150 ? 148.112 366.015 230.537 1.00 40.97 150 GLU C N 1
ATOM 11889 C CA . GLU C 1 150 ? 147.897 365.890 231.974 1.00 41.92 150 GLU C CA 1
ATOM 11890 C C . GLU C 1 150 ? 146.456 365.501 232.296 1.00 42.79 150 GLU C C 1
ATOM 11891 O O . GLU C 1 150 ? 146.216 364.608 233.115 1.00 42.02 150 GLU C O 1
ATOM 11903 N N . SER C 1 151 ? 145.482 366.152 231.654 1.00 45.03 151 SER C N 1
ATOM 11904 C CA . SER C 1 151 ? 144.084 365.910 232.005 1.00 46.22 151 SER C CA 1
ATOM 11905 C C . SER C 1 151 ? 143.665 364.477 231.695 1.00 44.96 151 SER C C 1
ATOM 11906 O O . SER C 1 151 ? 143.012 363.825 232.518 1.00 43.66 151 SER C O 1
ATOM 11914 N N . THR C 1 152 ? 144.029 363.968 230.520 1.00 46.91 152 THR C N 1
ATOM 11915 C CA . THR C 1 152 ? 143.606 362.641 230.092 1.00 44.26 152 THR C CA 1
ATOM 11916 C C . THR C 1 152 ? 144.649 361.564 230.343 1.00 40.54 152 THR C C 1
ATOM 11917 O O . THR C 1 152 ? 144.291 360.388 230.444 1.00 44.39 152 THR C O 1
ATOM 11928 N N . GLY C 1 153 ? 145.922 361.929 230.453 1.00 43.66 153 GLY C N 1
ATOM 11929 C CA . GLY C 1 153 ? 146.973 360.952 230.646 1.00 38.46 153 GLY C CA 1
ATOM 11930 C C . GLY C 1 153 ? 147.467 360.291 229.381 1.00 39.78 153 GLY C C 1
ATOM 11931 O O . GLY C 1 153 ? 148.282 359.366 229.464 1.00 38.25 153 GLY C O 1
ATOM 11935 N N . VAL C 1 154 ? 147.008 360.736 228.216 1.00 38.81 154 VAL C N 1
ATOM 11936 C CA . VAL C 1 154 ? 147.378 360.132 226.939 1.00 39.98 154 VAL C CA 1
ATOM 11937 C C . VAL C 1 154 ? 148.820 360.495 226.602 1.00 39.31 154 VAL C C 1
ATOM 11938 O O . VAL C 1 154 ? 149.159 361.687 226.567 1.00 37.56 154 VAL C O 1
ATOM 11951 N N . PRO C 1 155 ? 149.702 359.526 226.353 1.00 38.55 155 PRO C N 1
ATOM 11952 C CA . PRO C 1 155 ? 151.054 359.874 225.899 1.00 37.13 155 PRO C CA 1
ATOM 11953 C C . PRO C 1 155 ? 151.004 360.678 224.610 1.00 35.50 155 PRO C C 1
ATOM 11954 O O . PRO C 1 155 ? 150.239 360.373 223.694 1.00 35.35 155 PRO C O 1
ATOM 11965 N N . THR C 1 156 ? 151.837 361.713 224.542 1.00 35.35 156 THR C N 1
ATOM 11966 C CA . THR C 1 156 ? 151.745 362.687 223.458 1.00 34.77 156 THR C CA 1
ATOM 11967 C C . THR C 1 156 ? 153.123 363.281 223.205 1.00 35.13 156 THR C C 1
ATOM 11968 O O . THR C 1 156 ? 153.668 363.969 224.071 1.00 37.41 156 THR C O 1
ATOM 11979 N N . TRP C 1 157 ? 153.678 363.022 222.025 1.00 33.28 157 TRP C N 1
ATOM 11980 C CA . TRP C 1 157 ? 154.822 363.772 221.540 1.00 33.66 157 TRP C CA 1
ATOM 11981 C C . TRP C 1 157 ? 154.617 364.102 220.068 1.00 32.56 157 TRP C C 1
ATOM 11982 O O . TRP C 1 157 ? 154.219 363.229 219.290 1.00 36.16 157 TRP C O 1
ATOM 12003 N N . PRO C 1 158 ? 154.875 365.347 219.650 1.00 34.49 158 PRO C N 1
ATOM 12004 C CA . PRO C 1 158 ? 155.339 366.500 220.438 1.00 34.71 158 PRO C CA 1
ATOM 12005 C C . PRO C 1 158 ? 154.255 367.071 221.354 1.00 34.87 158 PRO C C 1
ATOM 12006 O O . PRO C 1 158 ? 153.072 366.863 221.118 1.00 36.10 158 PRO C O 1
ATOM 12017 N N . PRO C 1 159 ? 154.638 367.794 222.406 1.00 35.67 159 PRO C N 1
ATOM 12018 C CA . PRO C 1 159 ? 153.642 368.324 223.343 1.00 34.55 159 PRO C CA 1
ATOM 12019 C C . PRO C 1 159 ? 152.637 369.235 222.654 1.00 35.69 159 PRO C C 1
ATOM 12020 O O . PRO C 1 159 ? 152.969 369.970 221.723 1.00 39.02 159 PRO C O 1
ATOM 12031 N N . THR C 1 160 ? 151.398 369.179 223.124 1.00 39.86 160 THR C N 1
ATOM 12032 C CA . THR C 1 160 ? 150.321 370.034 222.625 1.00 40.78 160 THR C CA 1
ATOM 12033 C C . THR C 1 160 ? 150.124 371.253 223.520 1.00 41.19 160 THR C C 1
ATOM 12034 O O . THR C 1 160 ? 149.105 371.407 224.184 1.00 42.70 160 THR C O 1
ATOM 12045 N N . ILE C 1 161 ? 151.117 372.136 223.538 1.00 42.46 161 ILE C N 1
ATOM 12046 C CA . ILE C 1 161 ? 151.056 373.403 224.266 1.00 42.87 161 ILE C CA 1
ATOM 12047 C C . ILE C 1 161 ? 150.008 374.270 223.576 1.00 45.90 161 ILE C C 1
ATOM 12048 O O . ILE C 1 161 ? 149.887 374.205 222.345 1.00 46.86 161 ILE C O 1
ATOM 12064 N N . PRO C 1 162 ? 149.228 375.098 224.300 1.00 49.41 162 PRO C N 1
ATOM 12065 C CA . PRO C 1 162 ? 149.231 375.375 225.751 1.00 45.40 162 PRO C CA 1
ATOM 12066 C C . PRO C 1 162 ? 148.475 374.367 226.610 1.00 45.45 162 PRO C C 1
ATOM 12067 O O . PRO C 1 162 ? 148.379 374.563 227.817 1.00 48.34 162 PRO C O 1
ATOM 12078 N N . THR C 1 163 ? 147.925 373.293 226.051 1.00 41.82 163 THR C N 1
ATOM 12079 C CA . THR C 1 163 ? 147.235 372.314 226.877 1.00 39.85 163 THR C CA 1
ATOM 12080 C C . THR C 1 163 ? 148.179 371.772 227.942 1.00 40.20 163 THR C C 1
ATOM 12081 O O . THR C 1 163 ? 149.374 371.588 227.700 1.00 41.20 163 THR C O 1
ATOM 12092 N N . GLY C 1 164 ? 147.641 371.535 229.133 1.00 38.03 164 GLY C N 1
ATOM 12093 C CA . GLY C 1 164 ? 148.442 371.039 230.231 1.00 36.54 164 GLY C CA 1
ATOM 12094 C C . GLY C 1 164 ? 149.129 369.731 229.908 1.00 36.95 164 GLY C C 1
ATOM 12095 O O . GLY C 1 164 ? 148.485 368.776 229.467 1.00 40.28 164 GLY C O 1
ATOM 12099 N N . GLN C 1 165 ? 150.437 369.678 230.125 1.00 34.80 165 GLN C N 1
ATOM 12100 C CA . GLN C 1 165 ? 151.241 368.501 229.846 1.00 32.06 165 GLN C CA 1
ATOM 12101 C C . GLN C 1 165 ? 151.886 368.012 231.133 1.00 34.35 165 GLN C C 1
ATOM 12102 O O . GLN C 1 165 ? 152.021 368.756 232.106 1.00 38.40 165 GLN C O 1
ATOM 12116 N N . LYS C 1 166 ? 152.283 366.745 231.129 1.00 34.28 166 LYS C N 1
ATOM 12117 C CA . LYS C 1 166 ? 153.017 366.155 232.237 1.00 34.37 166 LYS C CA 1
ATOM 12118 C C . LYS C 1 166 ? 154.223 365.413 231.686 1.00 35.78 166 LYS C C 1
ATOM 12119 O O . LYS C 1 166 ? 154.102 364.662 230.714 1.00 37.04 166 LYS C O 1
ATOM 12138 N N . LEU C 1 167 ? 155.379 365.626 232.303 1.00 32.37 167 LEU C N 1
ATOM 12139 C CA . LEU C 1 167 ? 156.612 364.944 231.924 1.00 33.40 167 LEU C CA 1
ATOM 12140 C C . LEU C 1 167 ? 156.857 363.854 232.962 1.00 36.03 167 LEU C C 1
ATOM 12141 O O . LEU C 1 167 ? 157.468 364.086 234.004 1.00 37.67 167 LEU C O 1
ATOM 12157 N N . GLU C 1 168 ? 156.372 362.651 232.667 1.00 36.52 168 GLU C N 1
ATOM 12158 C CA . GLU C 1 168 ? 156.433 361.548 233.616 1.00 37.61 168 GLU C CA 1
ATOM 12159 C C . GLU C 1 168 ? 157.823 360.927 233.632 1.00 34.79 168 GLU C C 1
ATOM 12160 O O . GLU C 1 168 ? 158.399 360.639 232.580 1.00 37.20 168 GLU C O 1
ATOM 12172 N N . ASN C 1 169 ? 158.353 360.715 234.831 1.00 36.11 169 ASN C N 1
ATOM 12173 C CA . ASN C 1 169 ? 159.630 360.035 235.004 1.00 33.59 169 ASN C CA 1
ATOM 12174 C C . ASN C 1 169 ? 159.394 358.534 234.891 1.00 36.19 169 ASN C C 1
ATOM 12175 O O . ASN C 1 169 ? 158.664 357.952 235.698 1.00 38.41 169 ASN C O 1
ATOM 12186 N N . LYS C 1 170 ? 159.994 357.908 233.879 1.00 33.70 170 LYS C N 1
ATOM 12187 C CA . LYS C 1 170 ? 159.826 356.483 233.632 1.00 33.90 170 LYS C CA 1
ATOM 12188 C C . LYS C 1 170 ? 160.947 355.632 234.209 1.00 33.01 170 LYS C C 1
ATOM 12189 O O . LYS C 1 170 ? 160.875 354.404 234.120 1.00 35.27 170 LYS C O 1
ATOM 12208 N N . GLY C 1 171 ? 161.971 356.243 234.798 1.00 34.09 171 GLY C N 1
ATOM 12209 C CA . GLY C 1 171 ? 163.138 355.499 235.228 1.00 32.78 171 GLY C CA 1
ATOM 12210 C C . GLY C 1 171 ? 162.968 354.688 236.491 1.00 30.10 171 GLY C C 1
ATOM 12211 O O . GLY C 1 171 ? 163.801 353.818 236.760 1.00 30.24 171 GLY C O 1
ATOM 12215 N N . GLY C 1 172 ? 161.920 354.940 237.269 1.00 31.28 172 GLY C N 1
ATOM 12216 C CA . GLY C 1 172 ? 161.766 354.283 238.548 1.00 25.41 172 GLY C CA 1
ATOM 12217 C C . GLY C 1 172 ? 162.670 354.809 239.638 1.00 26.77 172 GLY C C 1
ATOM 12218 O O . GLY C 1 172 ? 162.758 354.189 240.702 1.00 30.88 172 GLY C O 1
ATOM 12222 N N . PHE C 1 173 ? 163.350 355.928 239.402 1.00 28.40 173 PHE C N 1
ATOM 12223 C CA . PHE C 1 173 ? 164.216 356.557 240.386 1.00 24.78 173 PHE C CA 1
ATOM 12224 C C . PHE C 1 173 ? 163.953 358.053 240.372 1.00 26.51 173 PHE C C 1
ATOM 12225 O O . PHE C 1 173 ? 163.386 358.591 239.419 1.00 29.42 173 PHE C O 1
ATOM 12242 N N . VAL C 1 174 ? 164.358 358.724 241.446 1.00 27.06 174 VAL C N 1
ATOM 12243 C CA . VAL C 1 174 ? 164.294 360.178 241.501 1.00 27.56 174 VAL C CA 1
ATOM 12244 C C . VAL C 1 174 ? 165.632 360.819 241.840 1.00 26.36 174 VAL C C 1
ATOM 12245 O O . VAL C 1 174 ? 165.825 362.004 241.527 1.00 28.48 174 VAL C O 1
ATOM 12258 N N . LEU C 1 175 ? 166.565 360.101 242.455 1.00 26.64 175 LEU C N 1
ATOM 12259 C CA . LEU C 1 175 ? 167.894 360.617 242.751 1.00 25.50 175 LEU C CA 1
ATOM 12260 C C . LEU C 1 175 ? 168.904 359.970 241.817 1.00 25.76 175 LEU C C 1
ATOM 12261 O O . LEU C 1 175 ? 168.970 358.741 241.725 1.00 28.35 175 LEU C O 1
ATOM 12277 N N . TRP C 1 176 ? 169.686 360.797 241.129 1.00 26.26 176 TRP C N 1
ATOM 12278 C CA . TRP C 1 176 ? 170.691 360.318 240.193 1.00 24.29 176 TRP C CA 1
ATOM 12279 C C . TRP C 1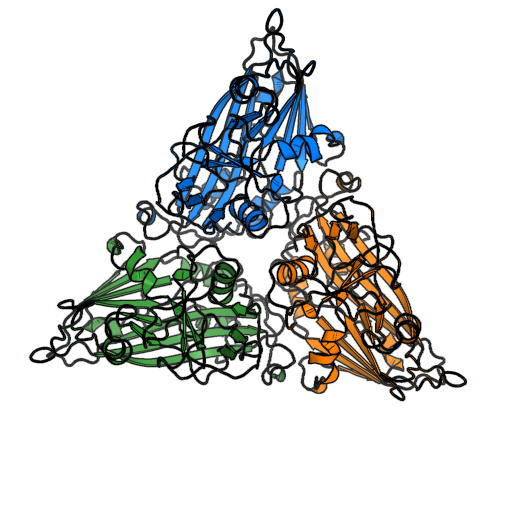 176 ? 171.918 361.210 240.274 1.00 26.62 176 TRP C C 1
ATOM 12280 O O . TRP C 1 176 ? 171.846 362.364 240.698 1.00 27.90 176 TRP C O 1
ATOM 12301 N N . ARG C 1 177 ? 173.052 360.652 239.866 1.00 26.53 177 ARG C N 1
ATOM 12302 C CA . ARG C 1 177 ? 174.279 361.419 239.728 1.00 27.06 177 ARG C CA 1
ATOM 12303 C C . ARG C 1 177 ? 175.169 360.716 238.717 1.00 26.74 177 ARG C C 1
ATOM 12304 O O . ARG C 1 177 ? 174.971 359.542 238.402 1.00 29.26 177 ARG C O 1
ATOM 12325 N N . ILE C 1 178 ? 176.153 361.451 238.216 1.00 25.82 178 ILE C N 1
ATOM 12326 C CA . ILE C 1 178 ? 177.042 360.970 237.166 1.00 25.60 178 ILE C CA 1
ATOM 12327 C C . ILE C 1 178 ? 178.362 360.558 237.802 1.00 26.73 178 ILE C C 1
ATOM 12328 O O . ILE C 1 178 ? 179.043 361.379 238.425 1.00 30.62 178 ILE C O 1
ATOM 12344 N N . ILE C 1 179 ? 178.716 359.280 237.657 1.00 27.87 179 ILE C N 1
ATOM 12345 C CA . ILE C 1 179 ? 180.018 358.813 238.118 1.00 27.38 179 ILE C CA 1
ATOM 12346 C C . ILE C 1 179 ? 181.123 359.361 237.226 1.00 26.89 179 ILE C C 1
ATOM 12347 O O . ILE C 1 179 ? 182.176 359.792 237.709 1.00 30.20 179 ILE C O 1
ATOM 12363 N N . SER C 1 180 ? 180.911 359.335 235.914 1.00 25.53 180 SER C N 1
ATOM 12364 C CA . SER C 1 180 ? 181.876 359.843 234.951 1.00 24.32 180 SER C CA 1
ATOM 12365 C C . SER C 1 180 ? 181.225 359.847 233.579 1.00 24.99 180 SER C C 1
ATOM 12366 O O . SER C 1 180 ? 180.368 359.010 233.284 1.00 28.01 180 SER C O 1
ATOM 12374 N N . GLN C 1 181 ? 181.634 360.805 232.753 1.00 26.26 181 GLN C N 1
ATOM 12375 C CA . GLN C 1 181 ? 181.077 360.990 231.422 1.00 24.38 181 GLN C CA 1
ATOM 12376 C C . GLN C 1 181 ? 182.220 361.214 230.446 1.00 25.60 181 GLN C C 1
ATOM 12377 O O . GLN C 1 181 ? 183.127 362.002 230.725 1.00 29.08 181 GLN C O 1
ATOM 12391 N N . GLY C 1 182 ? 182.179 360.525 229.316 1.00 24.62 182 GLY C N 1
ATOM 12392 C CA . GLY C 1 182 ? 183.251 360.613 228.343 1.00 24.82 182 GLY C CA 1
ATOM 12393 C C . GLY C 1 182 ? 182.720 360.584 226.927 1.00 25.82 182 GLY C C 1
ATOM 12394 O O . GLY C 1 182 ? 181.655 360.032 226.648 1.00 25.14 182 GLY C O 1
ATOM 12398 N N . LEU C 1 183 ? 183.484 361.200 226.029 1.00 25.77 183 LEU C N 1
ATOM 12399 C CA . LEU C 1 183 ? 183.188 361.205 224.605 1.00 24.32 183 LEU C CA 1
ATOM 12400 C C . LEU C 1 183 ? 184.455 360.870 223.833 1.00 24.45 183 LEU C C 1
ATOM 12401 O O . LEU C 1 183 ? 185.534 361.379 224.144 1.00 28.31 183 LEU C O 1
ATOM 12417 N N . ARG C 1 184 ? 184.316 360.007 222.831 1.00 26.18 184 ARG C N 1
ATOM 12418 C CA . ARG C 1 184 ? 185.401 359.654 221.926 1.00 25.14 184 ARG C CA 1
ATOM 12419 C C . ARG C 1 184 ? 184.951 359.915 220.498 1.00 24.21 184 ARG C C 1
ATOM 12420 O O . ARG C 1 184 ? 183.856 359.505 220.104 1.00 26.67 184 ARG C O 1
ATOM 12441 N N . ILE C 1 185 ? 185.792 360.601 219.730 1.00 26.05 185 ILE C N 1
ATOM 12442 C CA . ILE C 1 185 ? 185.508 360.946 218.344 1.00 24.85 185 ILE C CA 1
ATOM 12443 C C . ILE C 1 185 ? 186.635 360.402 217.479 1.00 25.09 185 ILE C C 1
ATOM 12444 O O . ILE C 1 185 ? 187.813 360.602 217.791 1.00 30.46 185 ILE C O 1
ATOM 12460 N N . ASP C 1 186 ? 186.274 359.700 216.409 1.00 27.17 186 ASP C N 1
ATOM 12461 C CA . ASP C 1 186 ? 187.224 359.220 215.414 1.00 27.60 186 ASP C CA 1
ATOM 12462 C C . ASP C 1 186 ? 186.810 359.743 214.049 1.00 27.87 186 ASP C C 1
ATOM 12463 O O . ASP C 1 186 ? 185.637 359.654 213.677 1.00 30.80 186 ASP C O 1
ATOM 12472 N N . LEU C 1 187 ? 187.767 360.288 213.307 1.00 29.18 187 LEU C N 1
ATOM 12473 C CA . LEU C 1 187 ? 187.524 360.653 211.920 1.00 27.34 187 LEU C CA 1
ATOM 12474 C C . LEU C 1 187 ? 187.555 359.394 211.066 1.00 28.34 187 LEU C C 1
ATOM 12475 O O . LEU C 1 187 ? 188.487 358.592 211.165 1.00 31.01 187 LEU C O 1
ATOM 12491 N N . ALA C 1 188 ? 186.530 359.213 210.234 1.00 30.55 188 ALA C N 1
ATOM 12492 C CA . ALA C 1 188 ? 186.388 358.013 209.419 1.00 31.42 188 ALA C CA 1
ATOM 12493 C C . ALA C 1 188 ? 186.630 358.281 207.938 1.00 33.53 188 ALA C C 1
ATOM 12494 O O . ALA C 1 188 ? 186.181 357.503 207.091 1.00 36.57 188 ALA C O 1
ATOM 12501 N N . ASN C 1 189 ? 187.322 359.363 207.606 1.00 35.21 189 ASN C N 1
ATOM 12502 C CA . ASN C 1 189 ? 187.628 359.681 206.221 1.00 36.33 189 ASN C CA 1
ATOM 12503 C C . ASN C 1 189 ? 188.909 358.981 205.778 1.00 38.32 189 ASN C C 1
ATOM 12504 O O . ASN C 1 189 ? 189.725 358.546 206.593 1.00 40.51 189 ASN C O 1
ATOM 12515 N N . SER C 1 190 ? 189.072 358.875 204.464 1.00 40.19 190 SER C N 1
ATOM 12516 C CA . SER C 1 190 ? 190.263 358.276 203.885 1.00 38.56 190 SER C CA 1
ATOM 12517 C C . SER C 1 190 ? 191.423 359.271 203.900 1.00 38.35 190 SER C C 1
ATOM 12518 O O . SER C 1 190 ? 191.254 360.467 204.143 1.00 40.35 190 SER C O 1
ATOM 12526 N N . ASP C 1 191 ? 192.622 358.757 203.618 1.00 40.52 191 ASP C N 1
ATOM 12527 C CA . ASP C 1 191 ? 193.811 359.602 203.609 1.00 40.66 191 ASP C CA 1
ATOM 12528 C C . ASP C 1 191 ? 193.725 360.709 202.569 1.00 38.12 191 ASP C C 1
ATOM 12529 O O . ASP C 1 191 ? 194.469 361.688 202.662 1.00 40.94 191 ASP C O 1
ATOM 12538 N N . GLU C 1 192 ? 192.845 360.575 201.582 1.00 39.12 192 GLU C N 1
ATOM 12539 C CA . GLU C 1 192 ? 192.620 361.619 200.594 1.00 37.27 192 GLU C CA 1
ATOM 12540 C C . GLU C 1 192 ? 191.607 362.659 201.051 1.00 39.70 192 GLU C C 1
ATOM 12541 O O . GLU C 1 192 ? 191.402 363.651 200.345 1.00 40.03 192 GLU C O 1
ATOM 12553 N N . GLU C 1 193 ? 190.963 362.455 202.205 1.00 40.60 193 GLU C N 1
ATOM 12554 C CA . GLU C 1 193 ? 189.882 363.334 202.634 1.00 39.02 193 GLU C CA 1
ATOM 12555 C C . GLU C 1 193 ? 189.921 363.621 204.133 1.00 35.36 193 GLU C C 1
ATOM 12556 O O . GLU C 1 193 ? 188.905 364.039 204.696 1.00 37.90 193 GLU C O 1
ATOM 12568 N N . ASN C 1 194 ? 191.061 363.423 204.792 1.00 33.08 194 ASN C N 1
ATOM 12569 C CA . ASN C 1 194 ? 191.155 363.498 206.249 1.00 31.07 194 ASN C CA 1
ATOM 12570 C C . ASN C 1 194 ? 191.783 364.803 206.726 1.00 35.25 194 ASN C C 1
ATOM 12571 O O . ASN C 1 194 ? 192.557 364.813 207.685 1.00 34.40 194 ASN C O 1
ATOM 12582 N N . ASP C 1 195 ? 191.466 365.918 206.078 1.00 32.57 195 ASP C N 1
ATOM 12583 C CA . ASP C 1 195 ? 191.956 367.223 206.492 1.00 31.08 195 ASP C CA 1
ATOM 12584 C C . ASP C 1 195 ? 191.014 367.854 207.517 1.00 32.29 195 ASP C C 1
ATOM 12585 O O . ASP C 1 195 ? 189.898 367.386 207.749 1.00 37.49 195 ASP C O 1
ATOM 12594 N N . GLY C 1 196 ? 191.483 368.926 208.138 1.00 27.90 196 GLY C N 1
ATOM 12595 C CA . GLY C 1 196 ? 190.716 369.666 209.118 1.00 25.63 196 GLY C CA 1
ATOM 12596 C C . GLY C 1 196 ? 191.388 369.679 210.480 1.00 24.70 196 GLY C C 1
ATOM 12597 O O . GLY C 1 196 ? 192.387 369.006 210.726 1.00 27.61 196 GLY C O 1
ATOM 12601 N N . TRP C 1 197 ? 190.800 370.474 211.371 1.00 26.60 197 TRP C N 1
ATOM 12602 C CA . TRP C 1 197 ? 191.320 370.630 212.722 1.00 25.59 197 TRP C CA 1
ATOM 12603 C C . TRP C 1 197 ? 190.166 370.907 213.675 1.00 22.72 197 TRP C C 1
ATOM 12604 O O . TRP C 1 197 ? 189.058 371.248 213.259 1.00 26.06 197 TRP C O 1
ATOM 12625 N N . PHE C 1 198 ? 190.444 370.755 214.967 1.00 24.83 198 PHE C N 1
ATOM 12626 C CA . PHE C 1 198 ? 189.440 370.943 216.002 1.00 24.58 198 PHE C CA 1
ATOM 12627 C C . PHE C 1 198 ? 190.031 371.741 217.154 1.00 25.28 198 PHE C C 1
ATOM 12628 O O . PHE C 1 198 ? 191.249 371.819 217.326 1.00 26.24 198 PHE C O 1
ATOM 12645 N N . GLU C 1 199 ? 189.141 372.340 217.940 1.00 26.43 199 GLU C N 1
ATOM 12646 C CA . GLU C 1 199 ? 189.507 373.053 219.155 1.00 24.58 199 GLU C CA 1
ATOM 12647 C C . GLU C 1 199 ? 188.415 372.832 220.190 1.00 25.68 199 GLU C C 1
ATOM 12648 O O . GLU C 1 199 ? 187.234 372.754 219.845 1.00 27.61 199 GLU C O 1
ATOM 12660 N N . ALA C 1 200 ? 188.811 372.734 221.456 1.00 24.78 200 ALA C N 1
ATOM 12661 C CA . ALA C 1 200 ? 187.879 372.364 222.509 1.00 23.77 200 ALA C CA 1
ATOM 12662 C C . ALA C 1 200 ? 188.286 373.040 223.809 1.00 25.81 200 ALA C C 1
ATOM 12663 O O . ALA C 1 200 ? 189.418 373.501 223.962 1.00 28.94 200 ALA C O 1
ATOM 12670 N N . CYS C 1 201 ? 187.343 373.098 224.747 1.00 25.66 201 CYS C N 1
ATOM 12671 C CA . CYS C 1 201 ? 187.625 373.621 226.076 1.00 25.26 201 CYS C CA 1
ATOM 12672 C C . CYS C 1 201 ? 186.477 373.275 227.011 1.00 24.87 201 CYS C C 1
ATOM 12673 O O . CYS C 1 201 ? 185.324 373.178 226.588 1.00 27.45 201 CYS C O 1
ATOM 12681 N N . ARG C 1 202 ? 186.812 373.087 228.282 1.00 26.76 202 ARG C N 1
ATOM 12682 C CA . ARG C 1 202 ? 185.817 372.947 229.332 1.00 26.10 202 ARG C CA 1
ATOM 12683 C C . ARG C 1 202 ? 185.563 374.304 229.974 1.00 27.32 202 ARG C C 1
ATOM 12684 O O . ARG C 1 202 ? 186.414 375.196 229.940 1.00 31.34 202 ARG C O 1
ATOM 12705 N N . PHE C 1 203 ? 184.375 374.462 230.553 1.00 27.84 203 PHE C N 1
ATOM 12706 C CA . PHE C 1 203 ? 183.979 375.752 231.095 1.00 26.73 203 PHE C CA 1
ATOM 12707 C C . PHE C 1 203 ? 182.985 375.562 232.229 1.00 24.68 203 PHE C C 1
ATOM 12708 O O . PHE C 1 203 ? 182.337 374.520 232.351 1.00 25.09 203 PHE C O 1
ATOM 12725 N N . ASN C 1 204 ? 182.879 376.593 233.063 1.00 27.98 204 ASN C N 1
ATOM 12726 C CA . ASN C 1 204 ? 181.833 376.666 234.074 1.00 23.19 204 ASN C CA 1
ATOM 12727 C C . ASN C 1 204 ? 180.556 377.163 233.414 1.00 23.22 204 ASN C C 1
ATOM 12728 O O . ASN C 1 204 ? 180.534 378.256 232.843 1.00 28.48 204 ASN C O 1
ATOM 12739 N N . TRP C 1 205 ? 179.498 376.365 233.488 1.00 23.90 205 TRP C N 1
ATOM 12740 C CA . TRP C 1 205 ? 178.241 376.705 232.842 1.00 23.34 205 TRP C CA 1
ATOM 12741 C C . TRP C 1 205 ? 177.513 377.799 233.615 1.00 24.83 205 TRP C C 1
ATOM 12742 O O . TRP C 1 205 ? 177.494 377.802 234.847 1.00 28.35 205 TRP C O 1
ATOM 12763 N N . ARG C 1 206 ? 176.902 378.728 232.877 1.00 25.03 206 ARG C N 1
ATOM 12764 C CA . ARG C 1 206 ? 176.225 379.862 233.496 1.00 22.77 206 ARG C CA 1
ATOM 12765 C C . ARG C 1 206 ? 174.906 379.479 234.158 1.00 24.51 206 ARG C C 1
ATOM 12766 O O . ARG C 1 206 ? 174.296 380.325 234.816 1.00 28.69 206 ARG C O 1
ATOM 12787 N N . ASN C 1 207 ? 174.440 378.243 233.979 1.00 25.91 207 ASN C N 1
ATOM 12788 C CA . ASN C 1 207 ? 173.257 377.733 234.676 1.00 25.24 207 ASN C CA 1
ATOM 12789 C C . ASN C 1 207 ? 172.000 378.522 234.310 1.00 26.35 207 ASN C C 1
ATOM 12790 O O . ASN C 1 207 ? 171.216 378.920 235.171 1.00 30.65 207 ASN C O 1
ATOM 12801 N N . VAL C 1 208 ? 171.804 378.741 233.016 1.00 27.47 208 VAL C N 1
ATOM 12802 C CA . VAL C 1 208 ? 170.624 379.430 232.506 1.00 27.99 208 VAL C CA 1
ATOM 12803 C C . VAL C 1 208 ? 169.613 378.369 232.076 1.00 29.66 208 VAL C C 1
ATOM 12804 O O . VAL C 1 208 ? 169.964 377.492 231.273 1.00 29.68 208 VAL C O 1
ATOM 12817 N N . PRO C 1 209 ? 168.371 378.406 232.571 1.00 30.62 209 PRO C N 1
ATOM 12818 C CA . PRO C 1 209 ? 167.427 377.324 232.238 1.00 28.57 209 PRO C CA 1
ATOM 12819 C C . PRO C 1 209 ? 167.252 377.082 230.747 1.00 26.09 209 PRO C C 1
ATOM 12820 O O . PRO C 1 209 ? 167.127 375.926 230.331 1.00 28.70 209 PRO C O 1
ATOM 12831 N N . ARG C 1 210 ? 167.247 378.132 229.926 1.00 27.36 210 ARG C N 1
ATOM 12832 C CA . ARG C 1 210 ? 167.034 377.948 228.497 1.00 27.99 210 ARG C CA 1
ATOM 12833 C C . ARG C 1 210 ? 168.238 377.337 227.792 1.00 27.87 210 ARG C C 1
ATOM 12834 O O . ARG C 1 210 ? 168.149 377.049 226.596 1.00 31.52 210 ARG C O 1
ATOM 12855 N N . ASP C 1 211 ? 169.351 377.130 228.493 1.00 28.61 211 ASP C N 1
ATOM 12856 C CA . ASP C 1 211 ? 170.487 376.426 227.919 1.00 26.93 211 ASP C CA 1
ATOM 12857 C C . ASP C 1 211 ? 170.277 374.921 227.858 1.00 25.60 211 ASP C C 1
ATOM 12858 O O . ASP C 1 211 ? 171.123 374.221 227.294 1.00 26.70 211 ASP C O 1
ATOM 12867 N N . VAL C 1 212 ? 169.197 374.405 228.435 1.00 26.87 212 VAL C N 1
ATOM 12868 C CA . VAL C 1 212 ? 168.891 372.983 228.377 1.00 26.42 212 VAL C CA 1
ATOM 12869 C C . VAL C 1 212 ? 167.520 372.807 227.744 1.00 27.00 212 VAL C C 1
ATOM 12870 O O . VAL C 1 212 ? 166.695 373.726 227.723 1.00 29.25 212 VAL C O 1
ATOM 12883 N N . CYS C 1 213 ? 167.286 371.611 227.217 1.00 27.55 213 CYS C N 1
ATOM 12884 C CA . CYS C 1 213 ? 166.083 371.320 226.456 1.00 27.52 213 CYS C CA 1
ATOM 12885 C C . CYS C 1 213 ? 165.760 369.845 226.606 1.00 28.05 213 CYS C C 1
ATOM 12886 O O . CYS C 1 213 ? 166.583 369.055 227.075 1.00 29.55 213 CYS C O 1
ATOM 12894 N N . MET C 1 214 ? 164.551 369.478 226.201 1.00 28.46 214 MET C N 1
ATOM 12895 C CA . MET C 1 214 ? 164.105 368.095 226.236 1.00 29.62 214 MET C CA 1
ATOM 12896 C C . MET C 1 214 ? 163.766 367.626 224.828 1.00 28.90 214 MET C C 1
ATOM 12897 O O . MET C 1 214 ? 163.132 368.348 224.054 1.00 29.16 214 MET C O 1
ATOM 12911 N N . THR C 1 215 ? 164.209 366.415 224.503 1.00 28.47 215 THR C N 1
ATOM 12912 C CA . THR C 1 215 ? 164.143 365.887 223.149 1.00 28.72 215 THR C CA 1
ATOM 12913 C C . THR C 1 215 ? 164.226 364.368 223.227 1.00 26.35 215 THR C C 1
ATOM 12914 O O . THR C 1 215 ? 164.737 363.825 224.211 1.00 27.49 215 THR C O 1
ATOM 12925 N N . PRO C 1 216 ? 163.732 363.656 222.213 1.00 27.67 216 PRO C N 1
ATOM 12926 C CA . PRO C 1 216 ? 163.756 362.188 222.266 1.00 26.68 216 PRO C CA 1
ATOM 12927 C C . PRO C 1 216 ? 165.160 361.633 222.466 1.00 25.70 216 PRO C C 1
ATOM 12928 O O . PRO C 1 216 ? 166.138 362.150 221.925 1.00 27.83 216 PRO C O 1
ATOM 12939 N N . LEU C 1 217 ? 165.246 360.556 223.251 1.00 26.72 217 LEU C N 1
ATOM 12940 C CA . LEU C 1 217 ? 166.541 359.964 223.570 1.00 25.86 217 LEU C CA 1
ATOM 12941 C C . LEU C 1 217 ? 167.235 359.423 222.326 1.00 26.60 217 LEU C C 1
ATOM 12942 O O . LEU C 1 217 ? 168.459 359.528 222.196 1.00 29.98 217 LEU C O 1
ATOM 12958 N N . ASP C 1 218 ? 166.477 358.828 221.407 1.00 24.06 218 ASP C N 1
ATOM 12959 C CA . ASP C 1 218 ? 167.084 358.155 220.266 1.00 26.35 218 ASP C CA 1
ATOM 12960 C C . ASP C 1 218 ? 167.565 359.116 219.189 1.00 26.97 218 ASP C C 1
ATOM 12961 O O . ASP C 1 218 ? 168.051 358.652 218.154 1.00 32.38 218 ASP C O 1
ATOM 12970 N N . GLY C 1 219 ? 167.455 360.424 219.398 1.00 27.27 219 GLY C N 1
ATOM 12971 C CA . GLY C 1 219 ? 167.922 361.395 218.439 1.00 26.25 219 GLY C CA 1
ATOM 12972 C C . GLY C 1 219 ? 166.908 361.797 217.394 1.00 29.94 219 GLY C C 1
ATOM 12973 O O . GLY C 1 219 ? 167.182 362.715 216.612 1.00 35.76 219 GLY C O 1
ATOM 12977 N N . SER C 1 220 ? 165.752 361.143 217.353 1.00 28.51 220 SER C N 1
ATOM 12978 C CA . SER C 1 220 ? 164.698 361.493 216.418 1.00 29.44 220 SER C CA 1
ATOM 12979 C C . SER C 1 220 ? 163.873 362.650 216.975 1.00 30.46 220 SER C C 1
ATOM 12980 O O . SER C 1 220 ? 164.181 363.220 218.023 1.00 32.88 220 SER C O 1
ATOM 12988 N N . THR C 1 221 ? 162.803 363.000 216.267 1.00 29.68 221 THR C N 1
ATOM 12989 C CA . THR C 1 221 ? 161.920 364.082 216.677 1.00 30.49 221 THR C CA 1
ATOM 12990 C C . THR C 1 221 ? 160.534 363.611 217.099 1.00 32.85 221 THR C C 1
ATOM 12991 O O . THR C 1 221 ? 159.667 364.454 217.343 1.00 35.92 221 THR C O 1
ATOM 13002 N N . THR C 1 222 ? 160.292 362.297 217.196 1.00 33.24 222 THR C N 1
ATOM 13003 C CA . THR C 1 222 ? 158.932 361.790 217.354 1.00 31.45 222 THR C CA 1
ATOM 13004 C C . THR C 1 222 ? 158.745 360.667 218.370 1.00 31.59 222 THR C C 1
ATOM 13005 O O . THR C 1 222 ? 157.594 360.352 218.685 1.00 36.92 222 THR C O 1
ATOM 13016 N N . THR C 1 223 ? 159.811 360.062 218.897 1.00 31.73 223 THR C N 1
ATOM 13017 C CA . THR C 1 223 ? 159.662 358.774 219.575 1.00 33.31 223 THR C CA 1
ATOM 13018 C C . THR C 1 223 ? 158.808 358.871 220.839 1.00 35.12 223 THR C C 1
ATOM 13019 O O . THR C 1 223 ? 158.016 357.965 221.125 1.00 39.13 223 THR C O 1
ATOM 13030 N N . ASN C 1 224 ? 158.953 359.949 221.606 1.00 31.66 224 ASN C N 1
ATOM 13031 C CA . ASN C 1 224 ? 158.292 360.101 222.902 1.00 32.28 224 ASN C CA 1
ATOM 13032 C C . ASN C 1 224 ? 158.932 359.230 223.975 1.00 31.09 224 ASN C C 1
ATOM 13033 O O . ASN C 1 224 ? 158.241 358.685 224.839 1.00 31.69 224 ASN C O 1
ATOM 13044 N N . SER C 1 225 ? 160.250 359.093 223.925 1.00 33.05 225 SER C N 1
ATOM 13045 C CA . SER C 1 225 ? 161.055 358.623 225.047 1.00 30.49 225 SER C CA 1
ATOM 13046 C C . SER C 1 225 ? 162.082 359.731 225.259 1.00 28.71 225 SER C C 1
ATOM 13047 O O . SER C 1 225 ? 163.137 359.746 224.623 1.00 30.94 225 SER C O 1
ATOM 13055 N N . ILE C 1 226 ? 161.757 360.665 226.147 1.00 32.01 226 ILE C N 1
ATOM 13056 C CA . ILE C 1 226 ? 162.405 361.970 226.198 1.00 27.72 226 ILE C CA 1
ATOM 13057 C C . ILE C 1 226 ? 163.594 361.943 227.144 1.00 26.50 226 ILE C C 1
ATOM 13058 O O . ILE C 1 226 ? 163.627 361.199 228.128 1.00 33.63 226 ILE C O 1
ATOM 13074 N N . GLY C 1 227 ? 164.588 362.773 226.827 1.00 27.67 227 GLY C N 1
ATOM 13075 C CA . GLY C 1 227 ? 165.715 363.015 227.703 1.00 25.31 227 GLY C CA 1
ATOM 13076 C C . GLY C 1 227 ? 166.067 364.489 227.696 1.00 25.27 227 GLY C C 1
ATOM 13077 O O . GLY C 1 227 ? 165.472 365.280 226.965 1.00 28.11 227 GLY C O 1
ATOM 13081 N N . ILE C 1 228 ? 167.047 364.844 228.518 1.00 27.23 228 ILE C N 1
ATOM 13082 C CA . ILE C 1 228 ? 167.487 366.227 228.668 1.00 26.26 228 ILE C CA 1
ATOM 13083 C C . ILE C 1 228 ? 168.794 366.408 227.912 1.00 24.04 228 ILE C C 1
ATOM 13084 O O . ILE C 1 228 ? 169.721 365.603 228.056 1.00 27.69 228 ILE C O 1
ATOM 13100 N N . ALA C 1 229 ? 168.868 367.464 227.110 1.00 25.00 229 ALA C N 1
ATOM 13101 C CA . ALA C 1 229 ? 170.028 367.753 226.286 1.00 26.14 229 ALA C CA 1
ATOM 13102 C C . ALA C 1 229 ? 170.446 369.204 226.458 1.00 26.14 229 ALA C C 1
ATOM 13103 O O . ALA C 1 229 ? 169.639 370.039 226.875 1.00 28.51 229 ALA C O 1
ATOM 13110 N N . PRO C 1 230 ? 171.701 369.533 226.158 1.00 25.98 230 PRO C N 1
ATOM 13111 C CA . PRO C 1 230 ? 172.069 370.948 226.042 1.00 23.65 230 PRO C CA 1
ATOM 13112 C C . PRO C 1 230 ? 171.310 371.598 224.896 1.00 24.58 230 PRO C C 1
ATOM 13113 O O . PRO C 1 230 ? 171.201 371.037 223.805 1.00 27.45 230 PRO C O 1
ATOM 13124 N N . ASN C 1 231 ? 170.779 372.775 225.154 1.00 26.19 231 ASN C N 1
ATOM 13125 C CA . ASN C 1 231 ? 169.976 373.473 224.160 1.00 26.23 231 ASN C CA 1
ATOM 13126 C C . ASN C 1 231 ? 170.879 374.116 223.112 1.00 27.97 231 ASN C C 1
ATOM 13127 O O . ASN C 1 231 ? 171.863 374.768 223.471 1.00 28.97 231 ASN C O 1
ATOM 13138 N N . PRO C 1 232 ? 170.589 373.953 221.818 1.00 29.23 232 PRO C N 1
ATOM 13139 C CA . PRO C 1 232 ? 171.354 374.695 220.802 1.00 27.59 232 PRO C CA 1
ATOM 13140 C C . PRO C 1 232 ? 171.278 376.204 220.958 1.00 29.09 232 PRO C C 1
ATOM 13141 O O . PRO C 1 232 ? 172.084 376.911 220.344 1.00 31.39 232 PRO C O 1
ATOM 13152 N N . LEU C 1 233 ? 170.330 376.723 221.742 1.00 29.39 233 LEU C N 1
ATOM 13153 C CA . LEU C 1 233 ? 170.279 378.162 221.982 1.00 30.22 233 LEU C CA 1
ATOM 13154 C C . LEU C 1 233 ? 171.500 378.651 222.750 1.00 30.59 233 LEU C C 1
ATOM 13155 O O . LEU C 1 233 ? 171.810 379.845 222.723 1.00 33.76 233 LEU C O 1
ATOM 13171 N N . TRP C 1 234 ? 172.194 377.753 223.451 1.00 27.44 234 TRP C N 1
ATOM 13172 C CA . TRP C 1 234 ? 173.416 378.145 224.142 1.00 27.72 234 TRP C CA 1
ATOM 13173 C C . TRP C 1 234 ? 174.485 378.604 223.161 1.00 28.62 234 TRP C C 1
ATOM 13174 O O . TRP C 1 234 ? 175.274 379.500 223.478 1.00 30.37 234 TRP C O 1
ATOM 13195 N N . LEU C 1 235 ? 174.536 377.995 221.973 1.00 30.04 235 LEU C N 1
ATOM 13196 C CA . LEU C 1 235 ? 175.501 378.417 220.963 1.00 28.68 235 LEU C CA 1
ATOM 13197 C C . LEU C 1 235 ? 175.218 379.834 220.483 1.00 28.31 235 LEU C C 1
ATOM 13198 O O . LEU C 1 235 ? 176.147 380.621 220.275 1.00 30.70 235 LEU C O 1
ATOM 13214 N N . GLU C 1 236 ? 173.944 380.174 220.293 1.00 31.69 236 GLU C N 1
ATOM 13215 C CA . GLU C 1 236 ? 173.593 381.495 219.789 1.00 32.93 236 GLU C CA 1
ATOM 13216 C C . GLU C 1 236 ? 173.901 382.603 220.784 1.00 34.32 236 GLU C C 1
ATOM 13217 O O . GLU C 1 236 ? 174.075 383.754 220.372 1.00 40.53 236 GLU C O 1
ATOM 13229 N N . GLU C 1 237 ? 173.975 382.290 222.075 1.00 34.33 237 GLU C N 1
ATOM 13230 C CA . GLU C 1 237 ? 174.186 383.298 223.103 1.00 34.69 237 GLU C CA 1
ATOM 13231 C C . GLU C 1 237 ? 175.561 383.245 223.744 1.00 33.06 237 GLU C C 1
ATOM 13232 O O . GLU C 1 237 ? 176.049 384.278 224.202 1.00 34.44 237 GLU C O 1
ATOM 13244 N N . VAL C 1 238 ? 176.191 382.076 223.799 1.00 30.00 238 VAL C N 1
ATOM 13245 C CA . VAL C 1 238 ? 177.492 381.939 224.441 1.00 28.41 238 VAL C CA 1
ATOM 13246 C C . VAL C 1 238 ? 178.480 381.293 223.479 1.00 29.52 238 VAL C C 1
ATOM 13247 O O . VAL C 1 238 ? 179.565 381.830 223.237 1.00 33.83 238 VAL C O 1
ATOM 13260 N N . GLY C 1 239 ? 178.104 380.144 222.918 1.00 28.76 239 GLY C N 1
ATOM 13261 C CA . GLY C 1 239 ? 179.079 379.308 222.233 1.00 28.41 239 GLY C CA 1
ATOM 13262 C C . GLY C 1 239 ? 179.692 379.965 221.012 1.00 27.32 239 GLY C C 1
ATOM 13263 O O . GLY C 1 239 ? 180.915 379.998 220.862 1.00 29.56 239 GLY C O 1
ATOM 13267 N N . TYR C 1 240 ? 178.853 380.497 220.119 1.00 29.82 240 TYR C N 1
ATOM 13268 C CA . TYR C 1 240 ? 179.357 380.972 218.831 1.00 27.85 240 TYR C CA 1
ATOM 13269 C C . TYR C 1 240 ? 180.348 382.116 219.005 1.00 28.85 240 TYR C C 1
ATOM 13270 O O . TYR C 1 240 ? 181.394 382.142 218.348 1.00 28.56 240 TYR C O 1
ATOM 13288 N N . GLY C 1 241 ? 180.040 383.067 219.879 1.00 31.34 241 GLY C N 1
ATOM 13289 C CA . GLY C 1 241 ? 180.892 384.212 220.116 1.00 30.27 241 GLY C CA 1
ATOM 13290 C C . GLY C 1 241 ? 181.943 384.000 221.179 1.00 29.90 241 GLY C C 1
ATOM 13291 O O . GLY C 1 241 ? 182.581 384.965 221.612 1.00 35.91 241 GLY C O 1
ATOM 13295 N N . MET C 1 242 ? 182.145 382.763 221.612 1.00 27.90 242 MET C N 1
ATOM 13296 C CA . MET C 1 242 ? 183.017 382.473 222.736 1.00 28.54 242 MET C CA 1
ATOM 13297 C C . MET C 1 242 ? 184.481 382.523 222.323 1.00 30.23 242 MET C C 1
ATOM 13298 O O . MET C 1 242 ? 184.860 382.032 221.258 1.00 32.23 242 MET C O 1
ATOM 13312 N N . ALA C 1 243 ? 185.305 383.122 223.182 1.00 31.60 243 ALA C N 1
ATOM 13313 C CA . ALA C 1 243 ? 186.753 383.160 222.985 1.00 30.09 243 ALA C CA 1
ATOM 13314 C C . ALA C 1 243 ? 187.325 381.884 223.584 1.00 31.07 243 ALA C C 1
ATOM 13315 O O . ALA C 1 243 ? 187.732 381.840 224.744 1.00 36.82 243 ALA C O 1
ATOM 13322 N N . MET C 1 244 ? 187.350 380.828 222.773 1.00 30.25 244 MET C N 1
ATOM 13323 C CA . MET C 1 244 ? 187.779 379.522 223.257 1.00 29.07 244 MET C CA 1
ATOM 13324 C C . MET C 1 244 ? 189.237 379.542 223.694 1.00 30.70 244 MET C C 1
ATOM 13325 O O . MET C 1 244 ? 189.598 378.932 224.707 1.00 31.96 244 MET C O 1
ATOM 13339 N N . VAL C 1 245 ? 190.093 380.239 222.943 1.00 30.96 245 VAL C N 1
ATOM 13340 C CA . VAL C 1 245 ? 191.528 380.195 223.198 1.00 29.29 245 VAL C CA 1
ATOM 13341 C C . VAL C 1 245 ? 191.882 380.735 224.575 1.00 31.41 245 VAL C C 1
ATOM 13342 O O . VAL C 1 245 ? 192.952 380.418 225.104 1.00 32.10 245 VAL C O 1
ATOM 13355 N N . GLU C 1 246 ? 191.012 381.542 225.176 1.00 34.49 246 GLU C N 1
ATOM 13356 C CA . GLU C 1 246 ? 191.286 382.136 226.477 1.00 32.92 246 GLU C CA 1
ATOM 13357 C C . GLU C 1 246 ? 190.877 381.251 227.649 1.00 33.43 246 GLU C C 1
ATOM 13358 O O . GLU C 1 246 ? 191.249 381.552 228.787 1.00 38.94 246 GLU C O 1
ATOM 13370 N N . GLN C 1 247 ? 190.134 380.182 227.412 1.00 32.45 247 GLN C N 1
ATOM 13371 C CA . GLN C 1 247 ? 189.695 379.321 228.505 1.00 31.80 247 GLN C CA 1
ATOM 13372 C C . GLN C 1 247 ? 190.852 378.454 228.988 1.00 34.90 247 GLN C C 1
ATOM 13373 O O . GLN C 1 247 ? 191.567 377.875 228.166 1.00 37.19 247 GLN C O 1
ATOM 13387 N N . PRO C 1 248 ? 191.066 378.330 230.298 1.00 36.92 248 PRO C N 1
ATOM 13388 C CA . PRO C 1 248 ? 192.102 377.411 230.780 1.00 35.14 248 PRO C CA 1
ATOM 13389 C C . PRO C 1 248 ? 191.836 375.989 230.312 1.00 34.12 248 PRO C C 1
ATOM 13390 O O . PRO C 1 248 ? 190.692 375.538 230.247 1.00 36.86 248 PRO C O 1
ATOM 13401 N N . GLY C 1 249 ? 192.912 375.281 229.982 1.00 33.86 249 GLY C N 1
ATOM 13402 C CA . GLY C 1 249 ? 192.804 373.933 229.474 1.00 32.72 249 GLY C CA 1
ATOM 13403 C C . GLY C 1 249 ? 192.438 373.830 228.011 1.00 29.08 249 GLY C C 1
ATOM 13404 O O . GLY C 1 249 ? 192.274 372.711 227.511 1.00 31.73 249 GLY C O 1
ATOM 13408 N N . TYR C 1 250 ? 192.307 374.951 227.310 1.00 27.39 250 TYR C N 1
ATOM 13409 C CA . TYR C 1 250 ? 192.001 374.912 225.889 1.00 27.94 250 TYR C CA 1
ATOM 13410 C C . TYR C 1 250 ? 193.092 374.173 225.128 1.00 28.64 250 TYR C C 1
ATOM 13411 O O . TYR C 1 250 ? 194.283 374.322 225.411 1.00 33.01 250 TYR C O 1
ATOM 13429 N N . LYS C 1 251 ? 192.676 373.379 224.148 1.00 29.18 251 LYS C N 1
ATOM 13430 C CA . LYS C 1 251 ? 193.599 372.670 223.279 1.00 26.53 251 LYS C CA 1
ATOM 13431 C C . LYS C 1 251 ? 193.050 372.677 221.862 1.00 25.74 251 LYS C C 1
ATOM 13432 O O . LYS C 1 251 ? 191.860 372.899 221.636 1.00 29.66 251 LYS C O 1
ATOM 13451 N N . SER C 1 252 ? 193.944 372.439 220.907 1.00 29.30 252 SER C N 1
ATOM 13452 C CA . SER C 1 252 ? 193.585 372.328 219.504 1.00 26.16 252 SER C CA 1
ATOM 13453 C C . SER C 1 252 ? 194.375 371.179 218.895 1.00 27.19 252 SER C C 1
ATOM 13454 O O . SER C 1 252 ? 195.365 370.712 219.461 1.00 30.12 252 SER C O 1
ATOM 13462 N N . GLY C 1 253 ? 193.918 370.715 217.740 1.00 26.96 253 GLY C N 1
ATOM 13463 C CA . GLY C 1 253 ? 194.586 369.609 217.080 1.00 23.29 253 GLY C CA 1
ATOM 13464 C C . GLY C 1 253 ? 193.998 369.372 215.709 1.00 24.76 253 GLY C C 1
ATOM 13465 O O . GLY C 1 253 ? 193.050 370.037 215.289 1.00 26.72 253 GLY C O 1
ATOM 13469 N N . LEU C 1 254 ? 194.586 368.408 215.011 1.00 27.51 254 LEU C N 1
ATOM 13470 C CA . LEU C 1 254 ? 194.122 368.016 213.690 1.00 27.26 254 LEU C CA 1
ATOM 13471 C C . LEU C 1 254 ? 193.034 366.958 213.804 1.00 25.73 254 LEU C C 1
ATOM 13472 O O . LEU C 1 254 ? 193.050 366.120 214.707 1.00 27.85 254 LEU C O 1
ATOM 13488 N N . LEU C 1 255 ? 192.084 367.002 212.871 1.00 27.04 255 LEU C N 1
ATOM 13489 C CA . LEU C 1 255 ? 190.994 366.033 212.889 1.00 24.38 255 LEU C CA 1
ATOM 13490 C C . LEU C 1 255 ? 191.515 364.614 212.713 1.00 25.78 255 LEU C C 1
ATOM 13491 O O . LEU C 1 255 ? 191.006 363.677 213.336 1.00 32.59 255 LEU C O 1
ATOM 13507 N N . LYS C 1 256 ? 192.529 364.435 211.867 1.00 28.89 256 LYS C N 1
ATOM 13508 C CA . LYS C 1 256 ? 193.087 363.107 211.649 1.00 29.59 256 LYS C CA 1
ATOM 13509 C C . LYS C 1 256 ? 193.718 362.533 212.910 1.00 28.47 256 LYS C C 1
ATOM 13510 O O . LYS C 1 256 ? 193.936 361.321 212.980 1.00 34.15 256 LYS C O 1
ATOM 13529 N N . ASP C 1 257 ? 194.013 363.368 213.904 1.00 29.48 257 ASP C N 1
ATOM 13530 C CA . ASP C 1 257 ? 194.594 362.918 215.160 1.00 31.81 257 ASP C CA 1
ATOM 13531 C C . ASP C 1 257 ? 193.588 362.870 216.304 1.00 32.12 257 ASP C C 1
ATOM 13532 O O . ASP C 1 257 ? 193.958 362.478 217.413 1.00 34.97 257 ASP C O 1
ATOM 13541 N N . ILE C 1 258 ? 192.330 363.251 216.069 1.00 26.38 258 ILE C N 1
ATOM 13542 C CA . ILE C 1 258 ? 191.360 363.283 217.156 1.00 27.22 258 ILE C CA 1
ATOM 13543 C C . ILE C 1 258 ? 191.049 361.885 217.676 1.00 31.00 258 ILE C C 1
ATOM 13544 O O . ILE C 1 258 ? 190.575 361.743 218.807 1.00 32.22 258 ILE C O 1
ATOM 13560 N N . LYS C 1 259 ? 191.311 360.844 216.884 1.00 34.67 259 LYS C N 1
ATOM 13561 C CA . LYS C 1 259 ? 191.083 359.481 217.348 1.00 31.18 259 LYS C CA 1
ATOM 13562 C C . LYS C 1 259 ? 191.955 359.127 218.543 1.00 33.25 259 LYS C C 1
ATOM 13563 O O . LYS C 1 259 ? 191.652 358.166 219.254 1.00 34.54 259 LYS C O 1
ATOM 13582 N N . LYS C 1 260 ? 193.034 359.869 218.772 1.00 35.45 260 LYS C N 1
ATOM 13583 C CA . LYS C 1 260 ? 193.920 359.630 219.900 1.00 33.97 260 LYS C CA 1
ATOM 13584 C C . LYS C 1 260 ? 193.537 360.434 221.134 1.00 35.71 260 LYS C C 1
ATOM 13585 O O . LYS C 1 260 ? 194.202 360.308 222.165 1.00 39.28 260 LYS C O 1
ATOM 13604 N N . ALA C 1 261 ? 192.493 361.248 221.058 1.00 34.08 261 ALA C N 1
ATOM 13605 C CA . ALA C 1 261 ? 192.065 362.078 222.171 1.00 32.54 261 ALA C CA 1
ATOM 13606 C C . ALA C 1 261 ? 190.862 361.456 222.871 1.00 35.71 261 ALA C C 1
ATOM 13607 O O . ALA C 1 261 ? 190.220 360.532 222.370 1.00 36.57 261 ALA C O 1
ATOM 13614 N N . GLU C 1 262 ? 190.566 361.983 224.056 1.00 36.16 262 GLU C N 1
ATOM 13615 C CA . GLU C 1 262 ? 189.406 361.563 224.828 1.00 31.58 262 GLU C CA 1
ATOM 13616 C C . GLU C 1 262 ? 188.921 362.751 225.643 1.00 32.89 262 GLU C C 1
ATOM 13617 O O . GLU C 1 262 ? 189.723 363.417 226.301 1.00 35.78 262 GLU C O 1
ATOM 13629 N N . PHE C 1 263 ? 187.620 363.014 225.591 1.00 30.69 263 PHE C N 1
ATOM 13630 C CA . PHE C 1 263 ? 187.006 364.123 226.307 1.00 28.14 263 PHE C CA 1
ATOM 13631 C C . PHE C 1 263 ? 186.167 363.577 227.451 1.00 28.01 263 PHE C C 1
ATOM 13632 O O . PHE C 1 263 ? 185.300 362.727 227.234 1.00 36.05 263 PHE C O 1
ATOM 13649 N N . MET C 1 264 ? 186.419 364.062 228.664 1.00 29.40 264 MET C N 1
ATOM 13650 C CA . MET C 1 264 ? 185.616 363.680 229.815 1.00 28.63 264 MET C CA 1
ATOM 13651 C C . MET C 1 264 ? 185.334 364.905 230.667 1.00 27.55 264 MET C C 1
ATOM 13652 O O . MET C 1 264 ? 186.153 365.821 230.755 1.00 30.19 264 MET C O 1
ATOM 13666 N N . LEU C 1 265 ? 184.162 364.911 231.293 1.00 29.39 265 LEU C N 1
ATOM 13667 C CA . LEU C 1 265 ? 183.806 365.963 232.230 1.00 28.52 265 LEU C CA 1
ATOM 13668 C C . LEU C 1 265 ? 184.488 365.726 233.573 1.00 29.96 265 LEU C C 1
ATOM 13669 O O . LEU C 1 265 ? 184.800 364.592 233.943 1.00 33.73 265 LEU C O 1
ATOM 13685 N N . HIS C 1 266 ? 184.726 366.813 234.300 1.00 28.90 266 HIS C N 1
ATOM 13686 C CA . HIS C 1 266 ? 185.432 366.750 235.568 1.00 32.02 266 HIS C CA 1
ATOM 13687 C C . HIS C 1 266 ? 184.467 366.960 236.724 1.00 31.89 266 HIS C C 1
ATOM 13688 O O . HIS C 1 266 ? 183.655 367.893 236.680 1.00 32.29 266 HIS C O 1
ATOM 13703 N N . PRO C 1 267 ? 184.509 366.126 237.756 1.00 32.75 267 PRO C N 1
ATOM 13704 C CA . PRO C 1 267 ? 183.703 366.372 238.952 1.00 32.28 267 PRO C CA 1
ATOM 13705 C C . PRO C 1 267 ? 184.430 367.267 239.950 1.00 37.42 267 PRO C C 1
ATOM 13706 O O . PRO C 1 267 ? 185.613 367.575 239.808 1.00 41.37 267 PRO C O 1
ATOM 13717 N N . ARG C 1 268 ? 183.686 367.682 240.970 1.00 37.84 268 ARG C N 1
ATOM 13718 C CA . ARG C 1 268 ? 184.287 368.371 242.099 1.00 40.78 268 ARG C CA 1
ATOM 13719 C C . ARG C 1 268 ? 185.109 367.395 242.935 1.00 41.36 268 ARG C C 1
ATOM 13720 O O . ARG C 1 268 ? 184.950 366.175 242.852 1.00 42.64 268 ARG C O 1
ATOM 13741 N N . THR C 1 269 ? 186.011 367.948 243.746 1.00 40.94 269 THR C N 1
ATOM 13742 C CA . THR C 1 269 ? 186.723 367.125 244.716 1.00 41.76 269 THR C CA 1
ATOM 13743 C C . THR C 1 269 ? 185.860 366.802 245.928 1.00 42.89 269 THR C C 1
ATOM 13744 O O . THR C 1 269 ? 186.019 365.735 246.528 1.00 45.60 269 THR C O 1
ATOM 13755 N N . THR C 1 270 ? 184.948 367.695 246.298 1.00 44.67 270 THR C N 1
ATOM 13756 C CA . THR C 1 270 ? 184.116 367.506 247.480 1.00 45.29 270 THR C CA 1
ATOM 13757 C C . THR C 1 270 ? 182.990 366.520 247.167 1.00 41.17 270 THR C C 1
ATOM 13758 O O . THR C 1 270 ? 182.960 365.887 246.109 1.00 45.00 270 THR C O 1
ATOM 13769 N N . THR C 1 271 ? 182.042 366.388 248.093 1.00 42.37 271 THR C N 1
ATOM 13770 C CA . THR C 1 271 ? 180.962 365.419 247.945 1.00 41.04 271 THR C CA 1
ATOM 13771 C C . THR C 1 271 ? 180.164 365.681 246.675 1.00 40.30 271 THR C C 1
ATOM 13772 O O . THR C 1 271 ? 179.778 366.818 246.390 1.00 41.14 271 THR C O 1
ATOM 13783 N N . HIS C 1 272 ? 179.905 364.614 245.922 1.00 34.54 272 HIS C N 1
ATOM 13784 C CA . HIS C 1 272 ? 179.137 364.684 244.680 1.00 34.07 272 HIS C CA 1
ATOM 13785 C C . HIS C 1 272 ? 177.670 364.464 245.025 1.00 35.09 272 HIS C C 1
ATOM 13786 O O . HIS C 1 272 ? 177.172 363.340 245.031 1.00 37.75 272 HIS C O 1
ATOM 13801 N N . ASP C 1 273 ? 176.971 365.554 245.315 1.00 36.91 273 ASP C N 1
ATOM 13802 C CA . ASP C 1 273 ? 175.587 365.454 245.751 1.00 33.18 273 ASP C CA 1
ATOM 13803 C C . ASP C 1 273 ? 174.697 364.983 244.600 1.00 35.05 273 ASP C C 1
ATOM 13804 O O . ASP C 1 273 ? 174.922 365.361 243.447 1.00 37.28 273 ASP C O 1
ATOM 13813 N N . PRO C 1 274 ? 173.682 364.169 244.877 1.00 35.12 274 PRO C N 1
ATOM 13814 C CA . PRO C 1 274 ? 172.806 363.685 243.807 1.00 31.07 274 PRO C CA 1
ATOM 13815 C C . PRO C 1 274 ? 171.777 364.722 243.382 1.00 28.83 274 PRO C C 1
ATOM 13816 O O . PRO C 1 274 ? 171.470 365.674 244.099 1.00 32.47 274 PRO C O 1
ATOM 13827 N N . THR C 1 275 ? 171.240 364.507 242.187 1.00 26.68 275 THR C N 1
ATOM 13828 C CA . THR C 1 275 ? 170.209 365.357 241.610 1.00 24.65 275 THR C CA 1
ATOM 13829 C C . THR C 1 275 ? 168.847 364.710 241.822 1.00 26.36 275 THR C C 1
ATOM 13830 O O . THR C 1 275 ? 168.689 363.506 241.612 1.00 29.59 275 THR C O 1
ATOM 13841 N N . LEU C 1 276 ? 167.872 365.510 242.237 1.00 26.45 276 LEU C N 1
ATOM 13842 C CA . LEU C 1 276 ? 166.522 365.035 242.501 1.00 27.86 276 LEU C CA 1
ATOM 13843 C C . LEU C 1 276 ? 165.611 365.414 241.341 1.00 30.13 276 LEU C C 1
ATOM 13844 O O . LEU C 1 276 ? 165.608 366.567 240.900 1.00 34.33 276 LEU C O 1
ATOM 13860 N N . ILE C 1 277 ? 164.844 364.445 240.852 1.00 31.45 277 ILE C N 1
ATOM 13861 C CA . ILE C 1 277 ? 163.882 364.677 239.780 1.00 31.30 277 ILE C CA 1
ATOM 13862 C C . ILE C 1 277 ? 162.533 364.982 240.419 1.00 31.40 277 ILE C C 1
ATOM 13863 O O . ILE C 1 277 ? 161.920 364.113 241.042 1.00 33.95 277 ILE C O 1
ATOM 13879 N N . ASP C 1 278 ? 162.072 366.205 240.261 1.00 34.90 278 ASP C N 1
ATOM 13880 C CA . ASP C 1 278 ? 160.791 366.611 240.811 1.00 36.22 278 ASP C CA 1
ATOM 13881 C C . ASP C 1 278 ? 159.669 366.316 239.830 1.00 36.06 278 ASP C C 1
ATOM 13882 O O . ASP C 1 278 ? 159.908 366.126 238.635 1.00 37.37 278 ASP C O 1
ATOM 13891 N N . PRO C 1 279 ? 158.426 366.256 240.305 1.00 36.84 279 PRO C N 1
ATOM 13892 C CA . PRO C 1 279 ? 157.293 366.179 239.374 1.00 34.94 279 PRO C CA 1
ATOM 13893 C C . PRO C 1 279 ? 157.254 367.412 238.487 1.00 35.75 279 PRO C C 1
ATOM 13894 O O . PRO C 1 279 ? 157.579 368.518 238.921 1.00 37.38 279 PRO C O 1
ATOM 13905 N N . PHE C 1 280 ? 156.857 367.219 237.232 1.00 36.81 280 PHE C N 1
ATOM 13906 C CA . PHE C 1 280 ? 156.911 368.292 236.244 1.00 33.77 280 PHE C CA 1
ATOM 13907 C C . PHE C 1 280 ? 155.632 368.291 235.420 1.00 34.79 280 PHE C C 1
ATOM 13908 O O . PHE C 1 280 ? 155.376 367.352 234.660 1.00 38.97 280 PHE C O 1
ATOM 13925 N N . GLU C 1 281 ? 154.837 369.343 235.574 1.00 35.38 281 GLU C N 1
ATOM 13926 C CA . GLU C 1 281 ? 153.685 369.614 234.729 1.00 34.73 281 GLU C CA 1
ATOM 13927 C C . GLU C 1 281 ? 153.829 371.024 234.186 1.00 35.49 281 GLU C C 1
ATOM 13928 O O . GLU C 1 281 ? 154.284 371.922 234.898 1.00 40.12 281 GLU C O 1
ATOM 13940 N N . TYR C 1 282 ? 153.451 371.222 232.927 1.00 33.16 282 TYR C N 1
ATOM 13941 C CA . TYR C 1 282 ? 153.729 372.494 232.282 1.00 34.36 282 TYR C CA 1
ATOM 13942 C C . TYR C 1 282 ? 152.680 372.807 231.229 1.00 35.31 282 TYR C C 1
ATOM 13943 O O . TYR C 1 282 ? 151.978 371.929 230.725 1.00 33.29 282 TYR C O 1
ATOM 13961 N N . GLY C 1 283 ? 152.602 374.093 230.909 1.00 39.06 283 GLY C N 1
ATOM 13962 C CA . GLY C 1 283 ? 151.765 374.625 229.858 1.00 35.50 283 GLY C CA 1
ATOM 13963 C C . GLY C 1 283 ? 152.595 375.580 229.029 1.00 39.54 283 GLY C C 1
ATOM 13964 O O . GLY C 1 283 ? 153.610 375.184 228.451 1.00 42.85 283 GLY C O 1
ATOM 13968 N N . GLY C 1 284 ? 152.172 376.840 228.952 1.00 41.03 284 GLY C N 1
ATOM 13969 C CA . GLY C 1 284 ? 152.975 377.854 228.293 1.00 39.73 284 GLY C CA 1
ATOM 13970 C C . GLY C 1 284 ? 154.338 378.087 228.923 1.00 37.91 284 GLY C C 1
ATOM 13971 O O . GLY C 1 284 ? 155.135 378.843 228.358 1.00 41.29 284 GLY C O 1
ATOM 13975 N N . SER C 1 285 ? 154.624 377.473 230.075 1.00 34.57 285 SER C N 1
ATOM 13976 C CA . SER C 1 285 ? 155.932 377.640 230.700 1.00 34.27 285 SER C CA 1
ATOM 13977 C C . SER C 1 285 ? 157.050 376.982 229.899 1.00 36.94 285 SER C C 1
ATOM 13978 O O . SER C 1 285 ? 158.223 377.276 230.146 1.00 34.22 285 SER C O 1
ATOM 13986 N N . MET C 1 286 ? 156.719 376.099 228.961 1.00 36.16 286 MET C N 1
ATOM 13987 C CA . MET C 1 286 ? 157.684 375.537 228.031 1.00 35.37 286 MET C CA 1
ATOM 13988 C C . MET C 1 286 ? 157.310 375.949 226.614 1.00 35.15 286 MET C C 1
ATOM 13989 O O . MET C 1 286 ? 156.141 376.200 226.312 1.00 38.82 286 MET C O 1
ATOM 14003 N N . THR C 1 287 ? 158.314 376.028 225.748 1.00 34.76 287 THR C N 1
ATOM 14004 C CA . THR C 1 287 ? 158.106 376.439 224.370 1.00 35.04 287 THR C CA 1
ATOM 14005 C C . THR C 1 287 ? 159.131 375.758 223.476 1.00 34.08 287 THR C C 1
ATOM 14006 O O . THR C 1 287 ? 160.050 375.081 223.941 1.00 35.88 287 THR C O 1
ATOM 14017 N N . SER C 1 288 ? 158.951 375.941 222.172 1.00 33.51 288 SER C N 1
ATOM 14018 C CA . SER C 1 288 ? 159.864 375.429 221.165 1.00 35.31 288 SER C CA 1
ATOM 14019 C C . SER C 1 288 ? 159.907 376.423 220.015 1.00 36.74 288 SER C C 1
ATOM 14020 O O . SER C 1 288 ? 159.277 377.483 220.060 1.00 38.58 288 SER C O 1
ATOM 14028 N N . SER C 1 289 ? 160.653 376.071 218.968 1.00 38.65 289 SER C N 1
ATOM 14029 C CA . SER C 1 289 ? 160.709 376.916 217.783 1.00 38.86 289 SER C CA 1
ATOM 14030 C C . SER C 1 289 ? 159.380 376.950 217.042 1.00 38.12 289 SER C C 1
ATOM 14031 O O . SER C 1 289 ? 159.192 377.801 216.168 1.00 39.29 289 SER C O 1
ATOM 14039 N N . GLY C 1 290 ? 158.459 376.047 217.370 1.00 42.49 290 GLY C N 1
ATOM 14040 C CA . GLY C 1 290 ? 157.170 375.983 216.720 1.00 41.70 290 GLY C CA 1
ATOM 14041 C C . GLY C 1 290 ? 157.130 375.131 215.473 1.00 41.57 290 GLY C C 1
ATOM 14042 O O . GLY C 1 290 ? 156.037 374.884 214.949 1.00 46.10 290 GLY C O 1
ATOM 14046 N N . GLY C 1 291 ? 158.276 374.669 214.986 1.00 42.47 291 GLY C N 1
ATOM 14047 C CA . GLY C 1 291 ? 158.347 373.862 213.788 1.00 40.39 291 GLY C CA 1
ATOM 14048 C C . GLY C 1 291 ? 158.401 372.382 214.094 1.00 42.41 291 GLY C C 1
ATOM 14049 O O . GLY C 1 291 ? 158.011 371.926 215.171 1.00 44.02 291 GLY C O 1
ATOM 14053 N N . ILE C 1 292 ? 158.908 371.620 213.120 1.00 39.78 292 ILE C N 1
ATOM 14054 C CA . ILE C 1 292 ? 158.958 370.166 213.238 1.00 38.70 292 ILE C CA 1
ATOM 14055 C C . ILE C 1 292 ? 160.250 369.670 213.869 1.00 36.49 292 ILE C C 1
ATOM 14056 O O . ILE C 1 292 ? 160.502 368.458 213.862 1.00 37.46 292 ILE C O 1
ATOM 14072 N N . ASP C 1 293 ? 161.075 370.561 214.426 1.00 38.06 293 ASP C N 1
ATOM 14073 C CA . ASP C 1 293 ? 162.266 370.107 215.136 1.00 35.94 293 ASP C CA 1
ATOM 14074 C C . ASP C 1 293 ? 161.911 369.495 216.486 1.00 34.10 293 ASP C C 1
ATOM 14075 O O . ASP C 1 293 ? 162.627 368.613 216.972 1.00 34.93 293 ASP C O 1
ATOM 14084 N N . ASN C 1 294 ? 160.818 369.943 217.100 1.00 35.80 294 ASN C N 1
ATOM 14085 C CA . ASN C 1 294 ? 160.314 369.360 218.344 1.00 32.68 294 ASN C CA 1
ATOM 14086 C C . ASN C 1 294 ? 161.366 369.391 219.451 1.00 33.40 294 ASN C C 1
ATOM 14087 O O . ASN C 1 294 ? 161.504 368.451 220.234 1.00 35.69 294 ASN C O 1
ATOM 14098 N N . VAL C 1 295 ? 162.114 370.486 219.524 1.00 32.51 295 VAL C N 1
ATOM 14099 C CA . VAL C 1 295 ? 163.050 370.730 220.616 1.00 33.01 295 VAL C CA 1
ATOM 14100 C C . VAL C 1 295 ? 162.392 371.742 221.546 1.00 32.24 295 VAL C C 1
ATOM 14101 O O . VAL C 1 295 ? 162.140 372.885 221.155 1.00 36.89 295 VAL C O 1
ATOM 14114 N N . TYR C 1 296 ? 162.107 371.326 222.776 1.00 28.53 296 TYR C N 1
ATOM 14115 C CA . TYR C 1 296 ? 161.330 372.121 223.715 1.00 29.43 296 TYR C CA 1
ATOM 14116 C C . TYR C 1 296 ? 162.199 372.557 224.886 1.00 28.99 296 TYR C C 1
ATOM 14117 O O . TYR C 1 296 ? 163.099 371.828 225.311 1.00 29.30 296 TYR C O 1
ATOM 14135 N N . TYR C 1 297 ? 161.930 373.753 225.396 1.00 28.60 297 TYR C N 1
ATOM 14136 C CA . TYR C 1 297 ? 162.739 374.359 226.442 1.00 29.68 297 TYR C CA 1
ATOM 14137 C C . TYR C 1 297 ? 161.896 375.395 227.165 1.00 30.38 297 TYR C C 1
ATOM 14138 O O . TYR C 1 297 ? 160.822 375.771 226.684 1.00 31.63 297 TYR C O 1
ATOM 14156 N N . PRO C 1 298 ? 162.348 375.873 228.324 1.00 30.40 298 PRO C N 1
ATOM 14157 C CA . PRO C 1 298 ? 161.555 376.854 229.075 1.00 29.28 298 PRO C CA 1
ATOM 14158 C C . PRO C 1 298 ? 161.292 378.117 228.268 1.00 30.89 298 PRO C C 1
ATOM 14159 O O . PRO C 1 298 ? 162.144 378.584 227.510 1.00 34.68 298 PRO C O 1
ATOM 14170 N N . SER C 1 299 ? 160.091 378.673 228.445 1.00 32.19 299 SER C N 1
ATOM 14171 C CA . SER C 1 299 ? 159.710 379.878 227.714 1.00 33.91 299 SER C CA 1
ATOM 14172 C C . SER C 1 299 ? 160.522 381.082 228.170 1.00 34.51 299 SER C C 1
ATOM 14173 O O . SER C 1 299 ? 160.843 381.965 227.366 1.00 36.50 299 SER C O 1
ATOM 14181 N N . ASP C 1 300 ? 160.845 381.146 229.456 1.00 32.38 300 ASP C N 1
ATOM 14182 C CA . ASP C 1 300 ? 161.715 382.170 230.008 1.00 33.70 300 ASP C CA 1
ATOM 14183 C C . ASP C 1 300 ? 162.662 381.511 231.000 1.00 34.53 300 ASP C C 1
ATOM 14184 O O . ASP C 1 300 ? 162.640 380.294 231.195 1.00 38.48 300 ASP C O 1
ATOM 14193 N N . ASN C 1 301 ? 163.505 382.322 231.629 1.00 33.22 301 ASN C N 1
ATOM 14194 C CA . ASN C 1 301 ? 164.496 381.824 232.571 1.00 33.20 301 ASN C CA 1
ATOM 14195 C C . ASN C 1 301 ? 164.114 382.048 234.027 1.00 33.85 301 ASN C C 1
ATOM 14196 O O . ASN C 1 301 ? 164.904 381.706 234.911 1.00 37.52 301 ASN C O 1
ATOM 14207 N N . VAL C 1 302 ? 162.929 382.592 234.299 1.00 35.80 302 VAL C N 1
ATOM 14208 C CA . VAL C 1 302 ? 162.586 383.048 235.638 1.00 36.72 302 VAL C CA 1
ATOM 14209 C C . VAL C 1 302 ? 161.411 382.295 236.252 1.00 36.26 302 VAL C C 1
ATOM 14210 O O . VAL C 1 302 ? 161.205 382.400 237.470 1.00 38.64 302 VAL C O 1
ATOM 14223 N N . SER C 1 303 ? 160.639 381.551 235.469 1.00 33.82 303 SER C N 1
ATOM 14224 C CA . SER C 1 303 ? 159.513 380.825 236.036 1.00 33.76 303 SER C CA 1
ATOM 14225 C C . SER C 1 303 ? 160.010 379.722 236.962 1.00 33.71 303 SER C C 1
ATOM 14226 O O . SER C 1 303 ? 161.136 379.235 236.839 1.00 35.10 303 SER C O 1
ATOM 14234 N N . GLY C 1 304 ? 159.158 379.341 237.914 1.00 32.92 304 GLY C N 1
ATOM 14235 C CA . GLY C 1 304 ? 159.490 378.220 238.776 1.00 30.63 304 GLY C CA 1
ATOM 14236 C C . GLY C 1 304 ? 159.743 376.949 237.991 1.00 33.05 304 GLY C C 1
ATOM 14237 O O . GLY C 1 304 ? 160.643 376.172 238.319 1.00 33.92 304 GLY C O 1
ATOM 14241 N N . ASN C 1 305 ? 158.955 376.725 236.938 1.00 31.22 305 ASN C N 1
ATOM 14242 C CA . ASN C 1 305 ? 159.152 375.547 236.101 1.00 31.40 305 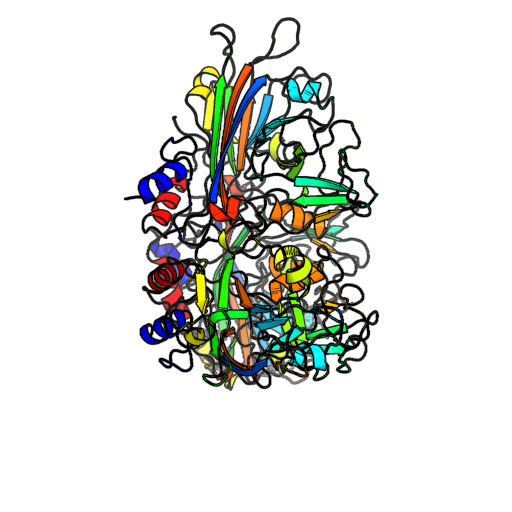ASN C CA 1
ATOM 14243 C C . ASN C 1 305 ? 160.512 375.576 235.418 1.00 32.47 305 ASN C C 1
ATOM 14244 O O . ASN C 1 305 ? 161.157 374.535 235.272 1.00 34.93 305 ASN C O 1
ATOM 14255 N N . ALA C 1 306 ? 160.961 376.752 234.980 1.00 31.64 306 ALA C N 1
ATOM 14256 C CA . ALA C 1 306 ? 162.263 376.840 234.326 1.00 30.70 306 ALA C CA 1
ATOM 14257 C C . ALA C 1 306 ? 163.376 376.397 235.266 1.00 31.09 306 ALA C C 1
ATOM 14258 O O . ALA C 1 306 ? 164.248 375.602 234.892 1.00 31.45 306 ALA C O 1
ATOM 14265 N N . VAL C 1 307 ? 163.350 376.888 236.505 1.00 32.07 307 VAL C N 1
ATOM 14266 C CA . VAL C 1 307 ? 164.398 376.548 237.460 1.00 34.12 307 VAL C CA 1
ATOM 14267 C C . VAL C 1 307 ? 164.302 375.079 237.855 1.00 33.34 307 VAL C C 1
ATOM 14268 O O . VAL C 1 307 ? 165.319 374.396 238.015 1.00 32.07 307 VAL C O 1
ATOM 14281 N N . ARG C 1 308 ? 163.079 374.569 238.020 1.00 31.49 308 ARG C N 1
ATOM 14282 C CA . ARG C 1 308 ? 162.914 373.155 238.346 1.00 32.37 308 ARG C CA 1
ATOM 14283 C C . ARG C 1 308 ? 163.456 372.272 237.227 1.00 32.55 308 ARG C C 1
ATOM 14284 O O . ARG C 1 308 ? 164.147 371.278 237.479 1.00 32.43 308 ARG C O 1
ATOM 14305 N N . PHE C 1 309 ? 163.146 372.627 235.980 1.00 32.77 309 PHE C N 1
ATOM 14306 C CA . PHE C 1 309 ? 163.653 371.894 234.828 1.00 31.25 309 PHE C CA 1
ATOM 14307 C C . PHE C 1 309 ? 165.174 371.899 234.811 1.00 30.30 309 PHE C C 1
ATOM 14308 O O . PHE C 1 309 ? 165.813 370.851 234.653 1.00 31.65 309 PHE C O 1
ATOM 14325 N N . ARG C 1 310 ? 165.770 373.077 234.995 1.00 30.71 310 ARG C N 1
ATOM 14326 C CA . ARG C 1 310 ? 167.222 373.186 235.002 1.00 29.42 310 ARG C CA 1
ATOM 14327 C C . ARG C 1 310 ? 167.830 372.309 236.088 1.00 31.45 310 ARG C C 1
ATOM 14328 O O . ARG C 1 310 ? 168.772 371.550 235.838 1.00 33.54 310 ARG C O 1
ATOM 14349 N N . ASP C 1 311 ? 167.295 372.395 237.306 1.00 31.70 311 ASP C N 1
ATOM 14350 C CA . ASP C 1 311 ? 167.872 371.654 238.420 1.00 32.43 311 ASP C CA 1
ATOM 14351 C C . ASP C 1 311 ? 167.748 370.151 238.207 1.00 32.26 311 ASP C C 1
ATOM 14352 O O . ASP C 1 311 ? 168.706 369.403 238.425 1.00 36.76 311 ASP C O 1
ATOM 14361 N N . MET C 1 312 ? 166.576 369.687 237.771 1.00 29.34 312 MET C N 1
ATOM 14362 C CA . MET C 1 312 ? 166.352 368.249 237.699 1.00 31.24 312 MET C CA 1
ATOM 14363 C C . MET C 1 312 ? 167.043 367.622 236.496 1.00 32.44 312 MET C C 1
ATOM 14364 O O . MET C 1 312 ? 167.409 366.444 236.545 1.00 28.99 312 MET C O 1
ATOM 14378 N N . GLY C 1 313 ? 167.233 368.380 235.416 1.00 32.51 313 GLY C N 1
ATOM 14379 C CA . GLY C 1 313 ? 167.811 367.801 234.222 1.00 27.02 313 GLY C CA 1
ATOM 14380 C C . GLY C 1 313 ? 169.322 367.769 234.168 1.00 26.55 313 GLY C C 1
ATOM 14381 O O . GLY C 1 313 ? 169.873 367.098 233.294 1.00 30.20 313 GLY C O 1
ATOM 14385 N N . VAL C 1 314 ? 170.011 368.459 235.074 1.00 27.26 314 VAL C N 1
ATOM 14386 C CA . VAL C 1 314 ? 171.449 368.671 234.963 1.00 23.90 314 VAL C CA 1
ATOM 14387 C C . VAL C 1 314 ? 172.119 368.269 236.267 1.00 25.41 314 VAL C C 1
ATOM 14388 O O . VAL C 1 314 ? 171.657 368.644 237.349 1.00 30.24 314 VAL C O 1
ATOM 14401 N N . ASP C 1 315 ? 173.206 367.509 236.161 1.00 25.18 315 ASP C N 1
ATOM 14402 C CA . ASP C 1 315 ? 174.099 367.268 237.290 1.00 26.42 315 ASP C CA 1
ATOM 14403 C C . ASP C 1 315 ? 175.015 368.477 237.404 1.00 24.97 315 ASP C C 1
ATOM 14404 O O . ASP C 1 315 ? 175.982 368.614 236.655 1.00 30.50 315 ASP C O 1
ATOM 14413 N N . GLN C 1 316 ? 174.712 369.365 238.342 1.00 27.36 316 GLN C N 1
ATOM 14414 C CA . GLN C 1 316 ? 175.435 370.621 238.463 1.00 26.16 316 GLN C CA 1
ATOM 14415 C C . GLN C 1 316 ? 176.740 370.483 239.239 1.00 28.15 316 GLN C C 1
ATOM 14416 O O . GLN C 1 316 ? 177.352 371.500 239.574 1.00 29.90 316 GLN C O 1
ATOM 14430 N N . ASN C 1 317 ? 177.176 369.259 239.526 1.00 31.08 317 ASN C N 1
ATOM 14431 C CA . ASN C 1 317 ? 178.510 369.015 240.054 1.00 31.52 317 ASN C CA 1
ATOM 14432 C C . ASN C 1 317 ? 179.553 368.843 238.959 1.00 33.25 317 ASN C C 1
ATOM 14433 O O . ASN C 1 317 ? 180.749 368.810 239.264 1.00 37.09 317 ASN C O 1
ATOM 14444 N N . MET C 1 318 ? 179.134 368.743 237.701 1.00 31.47 318 MET C N 1
ATOM 14445 C CA . MET C 1 318 ? 180.026 368.477 236.585 1.00 29.44 318 MET C CA 1
ATOM 14446 C C . MET C 1 318 ? 180.134 369.705 235.692 1.00 27.20 318 MET C C 1
ATOM 14447 O O . MET C 1 318 ? 179.184 370.478 235.553 1.00 29.38 318 MET C O 1
ATOM 14461 N N . ASP C 1 319 ? 181.303 369.873 235.082 1.00 24.73 319 ASP C N 1
ATOM 14462 C CA . ASP C 1 319 ? 181.526 370.952 234.133 1.00 26.25 319 ASP C CA 1
ATOM 14463 C C . ASP C 1 319 ? 181.044 370.543 232.740 1.00 26.22 319 ASP C C 1
ATOM 14464 O O . ASP C 1 319 ? 180.635 369.406 232.501 1.00 26.34 319 ASP C O 1
ATOM 14473 N N . TRP C 1 320 ? 181.094 371.492 231.810 1.00 25.86 320 TRP C N 1
ATOM 14474 C CA . TRP C 1 320 ? 180.711 371.290 230.421 1.00 23.15 320 TRP C CA 1
ATOM 14475 C C . TRP C 1 320 ? 181.939 371.407 229.527 1.00 24.90 320 TRP C C 1
ATOM 14476 O O . TRP C 1 320 ? 182.922 372.062 229.874 1.00 28.33 320 TRP C O 1
ATOM 14497 N N . ILE C 1 321 ? 181.870 370.775 228.359 1.00 25.29 321 ILE C N 1
ATOM 14498 C CA . ILE C 1 321 ? 182.927 370.857 227.360 1.00 23.81 321 ILE C CA 1
ATOM 14499 C C . ILE C 1 321 ? 182.313 371.274 226.030 1.00 23.26 321 ILE C C 1
ATOM 14500 O O . ILE C 1 321 ? 181.228 370.815 225.661 1.00 27.65 321 ILE C O 1
ATOM 14516 N N . TYR C 1 322 ? 183.010 372.155 225.320 1.00 25.00 322 TYR C N 1
ATOM 14517 C CA . TYR C 1 322 ? 182.590 372.666 224.023 1.00 22.92 322 TYR C CA 1
ATOM 14518 C C . TYR C 1 322 ? 183.678 372.355 223.006 1.00 23.52 322 TYR C C 1
ATOM 14519 O O . TYR C 1 322 ? 184.862 372.571 223.281 1.00 26.52 322 TYR C O 1
ATOM 14537 N N . ILE C 1 323 ? 183.283 371.838 221.845 1.00 24.21 323 ILE C N 1
ATOM 14538 C CA . ILE C 1 323 ? 184.215 371.445 220.793 1.00 23.05 323 ILE C CA 1
ATOM 14539 C C . ILE C 1 323 ? 183.773 372.075 219.479 1.00 24.45 323 ILE C C 1
ATOM 14540 O O . ILE C 1 323 ? 182.584 372.068 219.146 1.00 25.73 323 ILE C O 1
ATOM 14556 N N . ARG C 1 324 ? 184.731 372.623 218.738 1.00 24.64 324 ARG C N 1
ATOM 14557 C CA . ARG C 1 324 ? 184.512 373.096 217.377 1.00 24.03 324 ARG C CA 1
ATOM 14558 C C . ARG C 1 324 ? 185.302 372.205 216.430 1.00 25.01 324 ARG C C 1
ATOM 14559 O O . ARG C 1 324 ? 186.521 372.075 216.570 1.00 25.81 324 ARG C O 1
ATOM 14580 N N . LEU C 1 325 ? 184.613 371.597 215.474 1.00 26.30 325 LEU C N 1
ATOM 14581 C CA . LEU C 1 325 ? 185.244 370.764 214.456 1.00 24.68 325 LEU C CA 1
ATOM 14582 C C . LEU C 1 325 ? 185.263 371.555 213.156 1.00 25.73 325 LEU C C 1
ATOM 14583 O O . LEU C 1 325 ? 184.213 371.794 212.553 1.00 26.29 325 LEU C O 1
ATOM 14599 N N . HIS C 1 326 ? 186.454 371.984 212.744 1.00 25.26 326 HIS C N 1
ATOM 14600 C CA . HIS C 1 326 ? 186.641 372.676 211.470 1.00 25.82 326 HIS C CA 1
ATOM 14601 C C . HIS C 1 326 ? 186.874 371.600 210.420 1.00 26.73 326 HIS C C 1
ATOM 14602 O O . HIS C 1 326 ? 187.993 371.138 210.205 1.00 29.49 326 HIS C O 1
ATOM 14616 N N . CYS C 1 327 ? 185.795 371.199 209.763 1.00 27.94 327 CYS C N 1
ATOM 14617 C CA . CYS C 1 327 ? 185.766 369.981 208.974 1.00 28.30 327 CYS C CA 1
ATOM 14618 C C . CYS C 1 327 ? 186.084 370.255 207.509 1.00 28.03 327 CYS C C 1
ATOM 14619 O O . CYS C 1 327 ? 186.218 371.397 207.069 1.00 32.33 327 CYS C O 1
ATOM 14627 N N . ARG C 1 328 ? 186.210 369.171 206.755 1.00 31.30 328 ARG C N 1
ATOM 14628 C CA . ARG C 1 328 ? 186.247 369.269 205.308 1.00 30.71 328 ARG C CA 1
ATOM 14629 C C . ARG C 1 328 ? 184.938 369.883 204.817 1.00 32.12 328 ARG C C 1
ATOM 14630 O O . ARG C 1 328 ? 183.870 369.565 205.349 1.00 32.19 328 ARG C O 1
ATOM 14651 N N . PRO C 1 329 ? 184.976 370.773 203.825 1.00 35.51 329 PRO C N 1
ATOM 14652 C CA . PRO C 1 329 ? 183.730 371.390 203.358 1.00 34.57 329 PRO C CA 1
ATOM 14653 C C . PRO C 1 329 ? 182.739 370.347 202.868 1.00 35.76 329 PRO C C 1
ATOM 14654 O O . PRO C 1 329 ? 183.112 369.318 202.302 1.00 37.21 329 PRO C O 1
ATOM 14665 N N . ASN C 1 330 ? 181.457 370.620 203.104 1.00 33.84 330 ASN C N 1
ATOM 14666 C CA . ASN C 1 330 ? 180.357 369.782 202.628 1.00 34.35 330 ASN C CA 1
ATOM 14667 C C . ASN C 1 330 ? 179.416 370.687 201.839 1.00 34.63 330 ASN C C 1
ATOM 14668 O O . ASN C 1 330 ? 178.471 371.250 202.394 1.00 36.59 330 ASN C O 1
ATOM 14679 N N . ASN C 1 331 ? 179.685 370.832 200.544 1.00 38.11 331 ASN C N 1
ATOM 14680 C CA . ASN C 1 331 ? 178.853 371.642 199.666 1.00 38.00 331 ASN C CA 1
ATOM 14681 C C . ASN C 1 331 ? 177.865 370.816 198.855 1.00 39.38 331 ASN C C 1
ATOM 14682 O O . ASN C 1 331 ? 176.992 371.392 198.201 1.00 41.09 331 ASN C O 1
ATOM 14693 N N . GLY C 1 332 ? 177.982 369.490 198.881 1.00 42.23 332 GLY C N 1
ATOM 14694 C CA . GLY C 1 332 ? 177.039 368.605 198.242 1.00 40.66 332 GLY C CA 1
ATOM 14695 C C . GLY C 1 332 ? 177.448 368.127 196.865 1.00 43.36 332 GLY C C 1
ATOM 14696 O O . GLY C 1 332 ? 176.905 367.125 196.390 1.00 46.56 332 GLY C O 1
ATOM 14700 N N . THR C 1 333 ? 178.384 368.815 196.210 1.00 45.23 333 THR C N 1
ATOM 14701 C CA . THR C 1 333 ? 178.789 368.464 194.853 1.00 44.34 333 THR C CA 1
ATOM 14702 C C . THR C 1 333 ? 180.247 368.034 194.777 1.00 44.20 333 THR C C 1
ATOM 14703 O O . THR C 1 333 ? 180.529 366.914 194.342 1.00 50.23 333 THR C O 1
ATOM 14714 N N . SER C 1 334 ? 181.185 368.878 195.203 1.00 42.74 334 SER C N 1
ATOM 14715 C CA . SER C 1 334 ? 182.606 368.586 195.064 1.00 39.69 334 SER C CA 1
ATOM 14716 C C . SER C 1 334 ? 183.268 368.178 196.369 1.00 40.22 334 SER C C 1
ATOM 14717 O O . SER C 1 334 ? 184.294 367.493 196.340 1.00 41.50 334 SER C O 1
ATOM 14725 N N . SER C 1 335 ? 182.720 368.592 197.507 1.00 42.26 335 SER C N 1
ATOM 14726 C CA . SER C 1 335 ? 183.226 368.201 198.813 1.00 38.33 335 SER C CA 1
ATOM 14727 C C . SER C 1 335 ? 182.056 367.712 199.650 1.00 36.54 335 SER C C 1
ATOM 14728 O O . SER C 1 335 ? 180.981 368.317 199.639 1.00 37.50 335 SER C O 1
ATOM 14736 N N . LEU C 1 336 ? 182.265 366.610 200.372 1.00 37.40 336 LEU C N 1
ATOM 14737 C CA . LEU C 1 336 ? 181.175 365.911 201.042 1.00 32.91 336 LEU C CA 1
ATOM 14738 C C . LEU C 1 336 ? 181.422 365.731 202.535 1.00 32.53 336 LEU C C 1
ATOM 14739 O O . LEU C 1 336 ? 180.850 364.827 203.148 1.00 35.85 336 LEU C O 1
ATOM 14755 N N . GLY C 1 337 ? 182.261 366.571 203.133 1.00 33.88 337 GLY C N 1
ATOM 14756 C CA . GLY C 1 337 ? 182.333 366.670 204.574 1.00 30.19 337 GLY C CA 1
ATOM 14757 C C . GLY C 1 337 ? 183.211 365.622 205.227 1.00 28.46 337 GLY C C 1
ATOM 14758 O O . GLY C 1 337 ? 183.769 364.726 204.596 1.00 32.76 337 GLY C O 1
ATOM 14762 N N . SER C 1 338 ? 183.327 365.758 206.543 1.00 32.41 338 SER C N 1
ATOM 14763 C CA . SER C 1 338 ? 184.079 364.834 207.376 1.00 30.25 338 SER C CA 1
ATOM 14764 C C . SER C 1 338 ? 183.118 363.880 208.070 1.00 29.27 338 SER C C 1
ATOM 14765 O O . SER C 1 338 ? 182.084 364.299 208.593 1.00 32.46 338 SER C O 1
ATOM 14773 N N . ASN C 1 339 ? 183.464 362.600 208.070 1.00 30.30 339 ASN C N 1
ATOM 14774 C CA . ASN C 1 339 ? 182.647 361.561 208.679 1.00 29.46 339 ASN C CA 1
ATOM 14775 C C . ASN C 1 339 ? 183.283 361.139 209.994 1.00 25.62 339 ASN C C 1
ATOM 14776 O O . ASN C 1 339 ? 184.475 360.825 210.038 1.00 31.21 339 ASN C O 1
ATOM 14787 N N . PHE C 1 340 ? 182.486 361.125 211.057 1.00 26.59 340 PHE C N 1
ATOM 14788 C CA . PHE C 1 340 ? 182.972 360.857 212.400 1.00 26.48 340 PHE C CA 1
ATOM 14789 C C . PHE C 1 340 ? 182.213 359.699 213.027 1.00 25.25 340 PHE C C 1
ATOM 14790 O O . PHE C 1 340 ? 181.043 359.460 212.719 1.00 24.47 340 PHE C O 1
ATOM 14807 N N . LEU C 1 341 ? 182.895 358.987 213.915 1.00 26.57 341 LEU C N 1
ATOM 14808 C CA . LEU C 1 341 ? 182.274 358.026 214.815 1.00 22.98 341 LEU C CA 1
ATOM 14809 C C . LEU C 1 341 ? 182.266 358.632 216.213 1.00 23.56 341 LEU C C 1
ATOM 14810 O O . LEU C 1 341 ? 183.329 358.875 216.791 1.00 25.47 341 LEU C O 1
ATOM 14826 N N . PHE C 1 342 ? 181.074 358.875 216.749 1.00 24.92 342 PHE C N 1
ATOM 14827 C CA . PHE C 1 342 ? 180.912 359.409 218.096 1.00 22.44 342 PHE C CA 1
ATOM 14828 C C . PHE C 1 342 ? 180.603 358.260 219.045 1.00 22.89 342 PHE C C 1
ATOM 14829 O O . PHE C 1 342 ? 179.648 357.509 218.824 1.00 26.42 342 PHE C O 1
ATOM 14846 N N . ASN C 1 343 ? 181.405 358.129 220.094 1.00 22.79 343 ASN C N 1
ATOM 14847 C CA . ASN C 1 343 ? 181.222 357.106 221.120 1.00 22.97 343 ASN C CA 1
ATOM 14848 C C . ASN C 1 343 ? 181.090 357.828 222.458 1.00 24.16 343 ASN C C 1
ATOM 14849 O O . ASN C 1 343 ? 182.083 358.304 223.014 1.00 25.24 343 ASN C O 1
ATOM 14860 N N . VAL C 1 344 ? 179.866 357.906 222.974 1.00 24.84 344 VAL C N 1
ATOM 14861 C CA . VAL C 1 344 ? 179.561 358.635 224.200 1.00 23.08 344 VAL C CA 1
ATOM 14862 C C . VAL C 1 344 ? 179.131 357.645 225.271 1.00 22.01 344 VAL C C 1
ATOM 14863 O O . VAL C 1 344 ? 178.334 356.736 225.011 1.00 23.57 344 VAL C O 1
ATOM 14876 N N . ILE C 1 345 ? 179.665 357.819 226.475 1.00 23.65 345 ILE C N 1
ATOM 14877 C CA . ILE C 1 345 ? 179.324 356.987 227.620 1.00 22.95 345 ILE C CA 1
ATOM 14878 C C . ILE C 1 345 ? 179.009 357.890 228.803 1.00 21.65 345 ILE C C 1
ATOM 14879 O O . ILE C 1 345 ? 179.709 358.878 229.047 1.00 25.32 345 ILE C O 1
ATOM 14895 N N . GLN C 1 346 ? 177.950 357.553 229.534 1.00 23.79 346 GLN C N 1
ATOM 14896 C CA . GLN C 1 346 ? 177.541 358.290 230.726 1.00 24.91 346 GLN C CA 1
ATOM 14897 C C . GLN C 1 346 ? 177.281 357.288 231.842 1.00 24.03 346 GLN C C 1
ATOM 14898 O O . GLN C 1 346 ? 176.267 356.585 231.825 1.00 27.57 346 GLN C O 1
ATOM 14912 N N . ASN C 1 347 ? 178.189 357.224 232.811 1.00 23.86 347 ASN C N 1
ATOM 14913 C CA . ASN C 1 347 ? 178.072 356.292 233.925 1.00 22.35 347 ASN C CA 1
ATOM 14914 C C . ASN C 1 347 ? 177.294 356.959 235.054 1.00 23.87 347 ASN C C 1
ATOM 14915 O O . ASN C 1 347 ? 177.758 357.943 235.638 1.00 29.65 347 ASN C O 1
ATOM 14926 N N . VAL C 1 348 ? 176.118 356.420 235.361 1.00 25.57 348 VAL C N 1
ATOM 14927 C CA . VAL C 1 348 ? 175.161 357.055 236.258 1.00 25.85 348 VAL C CA 1
ATOM 14928 C C . VAL C 1 348 ? 174.871 356.122 237.424 1.00 26.48 348 VAL C C 1
ATOM 14929 O O . VAL C 1 348 ? 174.785 354.902 237.251 1.00 28.48 348 VAL C O 1
ATOM 14942 N N . GLU C 1 349 ? 174.733 356.700 238.612 1.00 26.08 349 GLU C N 1
ATOM 14943 C CA . GLU C 1 349 ? 174.307 355.985 239.807 1.00 26.72 349 GLU C CA 1
ATOM 14944 C C . GLU C 1 349 ? 172.978 356.564 240.265 1.00 27.20 349 GLU C C 1
ATOM 14945 O O . GLU C 1 349 ? 172.833 357.786 240.361 1.00 29.31 349 GLU C O 1
ATOM 14957 N N . VAL C 1 350 ? 172.009 355.692 240.544 1.00 28.72 350 VAL C N 1
ATOM 14958 C CA . VAL C 1 350 ? 170.674 356.115 240.943 1.00 26.89 350 VAL C CA 1
ATOM 14959 C C . VAL C 1 350 ? 170.233 355.318 242.162 1.00 27.34 350 VAL C C 1
ATOM 14960 O O . VAL C 1 350 ? 170.775 354.257 242.473 1.00 32.31 350 VAL C O 1
ATOM 14973 N N . ALA C 1 351 ? 169.231 355.851 242.852 1.00 29.16 351 ALA C N 1
ATOM 14974 C CA . ALA C 1 351 ? 168.568 355.171 243.959 1.00 27.58 351 ALA C CA 1
ATOM 14975 C C . ALA C 1 351 ? 167.158 354.820 243.503 1.00 27.56 351 ALA C C 1
ATOM 14976 O O . ALA C 1 351 ? 166.305 355.703 243.375 1.00 29.74 351 ALA C O 1
ATOM 14983 N N . PHE C 1 352 ? 166.917 353.538 243.256 1.00 27.75 352 PHE C N 1
ATOM 14984 C CA . PHE C 1 352 ? 165.635 353.100 242.725 1.00 27.61 352 PHE C CA 1
ATOM 14985 C C . PHE C 1 352 ? 164.578 353.071 243.821 1.00 27.45 352 PHE C C 1
ATOM 14986 O O . PHE C 1 352 ? 164.846 352.664 244.954 1.00 30.92 352 PHE C O 1
ATOM 15003 N N . ASN C 1 353 ? 163.378 353.512 243.475 1.00 28.09 353 ASN C N 1
ATOM 15004 C CA . ASN C 1 353 ? 162.252 353.496 244.390 1.00 25.62 353 ASN C CA 1
ATOM 15005 C C . ASN C 1 353 ? 161.620 352.105 244.428 1.00 27.01 353 ASN C C 1
ATOM 15006 O O . ASN C 1 353 ? 161.741 351.332 243.477 1.00 30.94 353 ASN C O 1
ATOM 15017 N N . PRO C 1 354 ? 160.931 351.762 245.521 1.00 28.41 354 PRO C N 1
ATOM 15018 C CA . PRO C 1 354 ? 160.483 350.370 245.694 1.00 28.78 354 PRO C CA 1
ATOM 15019 C C . PRO C 1 354 ? 159.530 349.879 244.619 1.00 29.32 354 PRO C C 1
ATOM 15020 O O . PRO C 1 354 ? 159.405 348.662 244.442 1.00 32.69 354 PRO C O 1
ATOM 15031 N N . SER C 1 355 ? 158.854 350.770 243.900 1.00 29.64 355 SER C N 1
ATOM 15032 C CA . SER C 1 355 ? 157.949 350.354 242.837 1.00 29.91 355 SER C CA 1
ATOM 15033 C C . SER C 1 355 ? 158.669 349.926 241.564 1.00 32.42 355 SER C C 1
ATOM 15034 O O . SER C 1 355 ? 158.019 349.400 240.656 1.00 34.54 355 SER C O 1
ATOM 15042 N N . SER C 1 356 ? 159.978 350.138 241.468 1.00 31.54 356 SER C N 1
ATOM 15043 C CA . SER C 1 356 ? 160.710 349.827 240.249 1.00 30.98 356 SER C CA 1
ATOM 15044 C C . SER C 1 356 ? 161.092 348.353 240.198 1.00 33.04 356 SER C C 1
ATOM 15045 O O . SER C 1 356 ? 161.397 347.732 241.218 1.00 34.26 356 SER C O 1
ATOM 15053 N N . ASP C 1 357 ? 161.085 347.795 238.988 1.00 32.63 357 ASP C N 1
ATOM 15054 C CA . ASP C 1 357 ? 161.546 346.427 238.784 1.00 33.81 357 ASP C CA 1
ATOM 15055 C C . ASP C 1 357 ? 163.065 346.315 238.787 1.00 31.91 357 ASP C C 1
ATOM 15056 O O . ASP C 1 357 ? 163.595 345.253 238.450 1.00 33.60 357 ASP C O 1
ATOM 15065 N N . PHE C 1 358 ? 163.772 347.383 239.151 1.00 30.77 358 PHE C N 1
ATOM 15066 C CA . PHE C 1 358 ? 165.200 347.327 239.407 1.00 28.97 358 PHE C CA 1
ATOM 15067 C C . PHE C 1 358 ? 165.541 347.436 240.885 1.00 27.64 358 PHE C C 1
ATOM 15068 O O . PHE C 1 358 ? 166.709 347.264 241.245 1.00 33.13 358 PHE C O 1
ATOM 15085 N N . ALA C 1 359 ? 164.558 347.711 241.745 1.00 28.71 359 ALA C N 1
ATOM 15086 C CA . ALA C 1 359 ? 164.840 347.914 243.162 1.00 27.49 359 ALA C CA 1
ATOM 15087 C C . ALA C 1 359 ? 165.421 346.666 243.809 1.00 28.16 359 ALA C C 1
ATOM 15088 O O . ALA C 1 359 ? 166.242 346.768 244.727 1.00 31.24 359 ALA C O 1
ATOM 15095 N N . ALA C 1 360 ? 165.009 345.4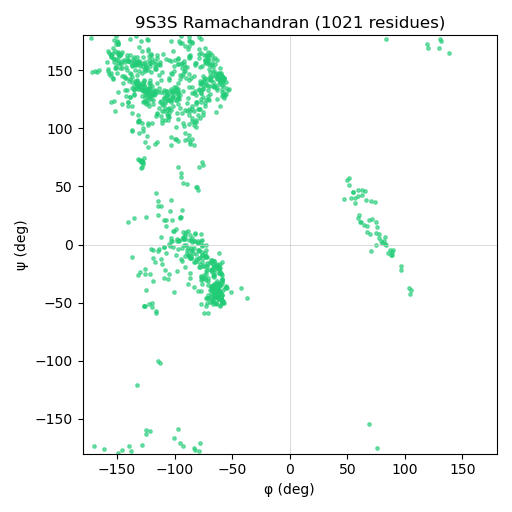84 243.353 1.00 29.34 360 ALA C N 1
ATOM 15096 C CA . ALA C 1 360 ? 165.484 344.244 243.952 1.00 28.85 360 ALA C CA 1
ATOM 15097 C C . ALA C 1 360 ? 166.977 344.025 243.748 1.00 31.24 360 ALA C C 1
ATOM 15098 O O . ALA C 1 360 ? 167.577 343.239 244.486 1.00 30.70 360 ALA C O 1
ATOM 15105 N N . PHE C 1 361 ? 167.588 344.695 242.774 1.00 29.68 361 PHE C N 1
ATOM 15106 C CA . PHE C 1 361 ? 168.982 344.463 242.425 1.00 29.84 361 PHE C CA 1
ATOM 15107 C C . PHE C 1 361 ? 169.942 345.468 243.051 1.00 30.92 361 PHE C C 1
ATOM 15108 O O . PHE C 1 361 ? 171.144 345.394 242.788 1.00 35.70 361 PHE C O 1
ATOM 15125 N N . GLN C 1 362 ? 169.454 346.394 243.868 1.00 30.70 362 GLN C N 1
ATOM 15126 C CA . GLN C 1 362 ? 170.323 347.414 244.436 1.00 30.93 362 GLN C CA 1
ATOM 15127 C C . GLN C 1 362 ? 171.290 346.809 245.447 1.00 31.67 362 GLN C C 1
ATOM 15128 O O . GLN C 1 362 ? 170.977 345.839 246.140 1.00 35.63 362 GLN C O 1
ATOM 15142 N N . THR C 1 363 ? 172.475 347.402 245.530 1.00 31.62 363 THR C N 1
ATOM 15143 C CA . THR C 1 363 ? 173.525 346.980 246.446 1.00 34.73 363 THR C CA 1
ATOM 15144 C C . THR C 1 363 ? 173.945 348.154 247.326 1.00 36.45 363 THR C C 1
ATOM 15145 O O . THR C 1 363 ? 173.465 349.279 247.178 1.00 35.99 363 THR C O 1
ATOM 15156 N N . ILE C 1 364 ? 174.853 347.874 248.252 1.00 38.68 364 ILE C N 1
ATOM 15157 C CA . ILE C 1 364 ? 175.309 348.865 249.218 1.00 38.00 364 ILE C CA 1
ATOM 15158 C C . ILE C 1 364 ? 176.445 349.682 248.623 1.00 38.09 364 ILE C C 1
ATOM 15159 O O . ILE C 1 364 ? 177.292 349.163 247.889 1.00 40.86 364 ILE C O 1
ATOM 15175 N N . ASN C 1 365 ? 176.464 350.972 248.946 1.00 38.59 365 ASN C N 1
ATOM 15176 C CA . ASN C 1 365 ? 177.569 351.859 248.605 1.00 39.63 365 ASN C CA 1
ATOM 15177 C C . ASN C 1 365 ? 178.463 351.981 249.831 1.00 40.89 365 ASN C C 1
ATOM 15178 O O . ASN C 1 365 ? 178.057 352.546 250.850 1.00 44.28 365 ASN C O 1
ATOM 15189 N N . LYS C 1 366 ? 179.676 351.450 249.733 1.00 43.75 366 LYS C N 1
ATOM 15190 C CA . LYS C 1 366 ? 180.641 351.484 250.822 1.00 43.58 366 LYS C CA 1
ATOM 15191 C C . LYS C 1 366 ? 181.597 352.650 250.609 1.00 43.11 366 LYS C C 1
ATOM 15192 O O . LYS C 1 366 ? 182.207 352.770 249.543 1.00 43.25 366 LYS C O 1
ATOM 15211 N N . ALA C 1 367 ? 181.725 353.501 251.621 1.00 41.58 367 ALA C N 1
ATOM 15212 C CA . ALA C 1 367 ? 182.630 354.636 251.525 1.00 39.83 367 ALA C CA 1
ATOM 15213 C C . ALA C 1 367 ? 184.079 354.167 251.527 1.00 39.46 367 ALA C C 1
ATOM 15214 O O . ALA C 1 367 ? 184.469 353.301 252.314 1.00 45.01 367 ALA C O 1
ATOM 15221 N N . ASP C 1 368 ? 184.879 354.750 250.641 1.00 41.20 368 ASP C N 1
ATOM 15222 C CA . ASP C 1 368 ? 186.299 354.455 250.536 1.00 42.42 368 ASP C CA 1
ATOM 15223 C C . ASP C 1 368 ? 187.115 355.692 250.894 1.00 43.99 368 ASP C C 1
ATOM 15224 O O . ASP C 1 368 ? 186.644 356.825 250.769 1.00 45.16 368 ASP C O 1
ATOM 15233 N N . THR C 1 369 ? 188.347 355.460 251.347 1.00 47.56 369 THR C N 1
ATOM 15234 C CA . THR C 1 369 ? 189.188 356.549 251.829 1.00 51.03 369 THR C CA 1
ATOM 15235 C C . THR C 1 369 ? 189.784 357.384 250.700 1.00 49.15 369 THR C C 1
ATOM 15236 O O . THR C 1 369 ? 190.030 358.579 250.890 1.00 49.73 369 THR C O 1
ATOM 15247 N N . LYS C 1 370 ? 190.018 356.790 249.533 1.00 45.70 370 LYS C N 1
ATOM 15248 C CA . LYS C 1 370 ? 190.766 357.442 248.467 1.00 46.49 370 LYS C CA 1
ATOM 15249 C C . LYS C 1 370 ? 189.889 358.225 247.496 1.00 45.98 370 LYS C C 1
ATOM 15250 O O . LYS C 1 370 ? 190.411 358.759 246.514 1.00 47.31 370 LYS C O 1
ATOM 15269 N N . THR C 1 371 ? 188.582 358.318 247.748 1.00 45.41 371 THR C N 1
ATOM 15270 C CA . THR C 1 371 ? 187.680 358.953 246.791 1.00 43.91 371 THR C CA 1
ATOM 15271 C C . THR C 1 371 ? 188.074 360.404 246.527 1.00 43.43 371 THR C C 1
ATOM 15272 O O . THR C 1 371 ? 188.145 360.842 245.372 1.00 44.60 371 THR C O 1
ATOM 15283 N N . LYS C 1 372 ? 188.331 361.166 247.591 1.00 44.99 372 LYS C N 1
ATOM 15284 C CA . LYS C 1 372 ? 188.661 362.578 247.424 1.00 44.63 372 LYS C CA 1
ATOM 15285 C C . LYS C 1 372 ? 189.977 362.756 246.679 1.00 44.40 372 LYS C C 1
ATOM 15286 O O . LYS C 1 372 ? 190.097 363.638 245.821 1.00 41.92 372 LYS C O 1
ATOM 15305 N N . MET C 1 373 ? 190.980 361.936 246.998 1.00 45.62 373 MET C N 1
ATOM 15306 C CA . MET C 1 373 ? 192.249 362.021 246.285 1.00 45.96 373 MET C CA 1
ATOM 15307 C C . MET C 1 373 ? 192.062 361.724 244.806 1.00 43.52 373 MET C C 1
ATOM 15308 O O . MET C 1 373 ? 192.647 362.397 243.952 1.00 43.09 373 MET C O 1
ATOM 15322 N N . VAL C 1 374 ? 191.245 360.721 244.483 1.00 41.81 374 VAL C N 1
ATOM 15323 C CA . VAL C 1 374 ? 191.004 360.382 243.083 1.00 41.85 374 VAL C CA 1
ATOM 15324 C C . VAL C 1 374 ? 190.338 361.550 242.365 1.00 39.65 374 VAL C C 1
ATOM 15325 O O . VAL C 1 374 ? 190.745 361.937 241.262 1.00 40.54 374 VAL C O 1
ATOM 15338 N N . ALA C 1 375 ? 189.313 362.138 242.984 1.00 38.57 375 ALA C N 1
ATOM 15339 C CA . ALA C 1 375 ? 188.613 363.249 242.346 1.00 38.86 375 ALA C CA 1
ATOM 15340 C C . ALA C 1 375 ? 189.545 364.438 242.135 1.00 41.02 375 ALA C C 1
ATOM 15341 O O . ALA C 1 375 ? 189.572 365.039 241.053 1.00 39.69 375 ALA C O 1
ATOM 15348 N N . ASP C 1 376 ? 190.329 364.785 243.160 1.00 41.85 376 ASP C N 1
ATOM 15349 C CA . ASP C 1 376 ? 191.225 365.930 243.051 1.00 41.50 376 ASP C CA 1
ATOM 15350 C C . ASP C 1 376 ? 192.297 365.693 241.997 1.00 40.70 376 ASP C C 1
ATOM 15351 O O . ASP C 1 376 ? 192.619 366.596 241.218 1.00 43.12 376 ASP C O 1
ATOM 15360 N N . GLY C 1 377 ? 192.870 364.489 241.959 1.00 39.84 377 GLY C N 1
ATOM 15361 C CA . GLY C 1 377 ? 193.829 364.177 240.919 1.00 38.05 377 GLY C CA 1
ATOM 15362 C C . GLY C 1 377 ? 193.224 364.246 239.534 1.00 42.22 377 GLY C C 1
ATOM 15363 O O . GLY C 1 377 ? 193.892 364.650 238.580 1.00 44.36 377 GLY C O 1
ATOM 15367 N N . LEU C 1 378 ? 191.956 363.855 239.400 1.00 41.09 378 LEU C N 1
ATOM 15368 C CA . LEU C 1 378 ? 191.300 363.934 238.101 1.00 38.49 378 LEU C CA 1
ATOM 15369 C C . LEU C 1 378 ? 191.105 365.383 237.665 1.00 39.36 378 LEU C C 1
ATOM 15370 O O . LEU C 1 378 ? 191.439 365.748 236.533 1.00 40.20 378 LEU C O 1
ATOM 15386 N N . ASN C 1 379 ? 190.568 366.227 238.545 1.00 39.15 379 ASN C N 1
ATOM 15387 C CA . ASN C 1 379 ? 190.169 367.570 238.138 1.00 39.54 379 ASN C CA 1
ATOM 15388 C C . ASN C 1 379 ? 191.270 368.611 238.297 1.00 41.86 379 ASN C C 1
ATOM 15389 O O . ASN C 1 379 ? 191.047 369.777 237.961 1.00 43.26 379 ASN C O 1
ATOM 15400 N N . ASN C 1 380 ? 192.449 368.231 238.786 1.00 41.64 380 ASN C N 1
ATOM 15401 C CA . ASN C 1 380 ? 193.530 369.198 238.928 1.00 39.54 380 ASN C CA 1
ATOM 15402 C C . ASN C 1 380 ? 194.130 369.607 237.590 1.00 40.35 380 ASN C C 1
ATOM 15403 O O . ASN C 1 380 ? 194.826 370.624 237.529 1.00 39.45 380 ASN C O 1
ATOM 15414 N N . ASN C 1 381 ? 193.877 368.849 236.528 1.00 41.79 381 ASN C N 1
ATOM 15415 C CA . ASN C 1 381 ? 194.359 369.185 235.195 1.00 36.62 381 ASN C CA 1
ATOM 15416 C C . ASN C 1 381 ? 193.194 369.703 234.364 1.00 38.12 381 ASN C C 1
ATOM 15417 O O . ASN C 1 381 ? 192.291 368.922 234.029 1.00 41.80 381 ASN C O 1
ATOM 15428 N N . PRO C 1 382 ? 193.152 370.990 234.010 1.00 40.09 382 PRO C N 1
ATOM 15429 C CA . PRO C 1 382 ? 192.026 371.507 233.224 1.00 35.46 382 PRO C CA 1
ATOM 15430 C C . PRO C 1 382 ? 192.064 371.139 231.750 1.00 36.23 382 PRO C C 1
ATOM 15431 O O . PRO C 1 382 ? 191.187 371.587 231.004 1.00 38.40 382 PRO C O 1
ATOM 15442 N N . ASP C 1 383 ? 193.036 370.341 231.310 1.00 35.48 383 ASP C N 1
ATOM 15443 C CA . ASP C 1 383 ? 193.146 369.989 229.900 1.00 34.96 383 ASP C CA 1
ATOM 15444 C C . ASP C 1 383 ? 191.828 369.430 229.386 1.00 35.11 383 ASP C C 1
ATOM 15445 O O . ASP C 1 383 ? 191.209 368.574 230.023 1.00 36.51 383 ASP C O 1
ATOM 15454 N N . VAL C 1 384 ? 191.403 369.919 228.222 1.00 31.97 384 VAL C N 1
ATOM 15455 C CA . VAL C 1 384 ? 190.099 369.537 227.694 1.00 31.56 384 VAL C CA 1
ATOM 15456 C C . VAL C 1 384 ? 190.088 368.068 227.285 1.00 32.63 384 VAL C C 1
ATOM 15457 O O . VAL C 1 384 ? 189.078 367.376 227.457 1.00 34.15 384 VAL C O 1
ATOM 15470 N N . PHE C 1 385 ? 191.194 367.566 226.736 1.00 33.44 385 PHE C N 1
ATOM 15471 C CA . PHE C 1 385 ? 191.279 366.163 226.355 1.00 33.47 385 PHE C CA 1
ATOM 15472 C C . PHE C 1 385 ? 192.648 365.610 226.717 1.00 35.27 385 PHE C C 1
ATOM 15473 O O . PHE C 1 385 ? 193.622 366.347 226.875 1.00 37.96 385 PHE C O 1
ATOM 15490 N N . ASN C 1 386 ? 192.699 364.288 226.860 1.00 38.66 386 ASN C N 1
ATOM 15491 C CA . ASN C 1 386 ? 193.927 363.549 227.107 1.00 37.78 386 ASN C CA 1
ATOM 15492 C C . ASN C 1 386 ? 194.022 362.408 226.102 1.00 39.74 386 ASN C C 1
ATOM 15493 O O . ASN C 1 386 ? 193.111 362.178 225.303 1.00 42.58 386 ASN C O 1
ATOM 15504 N N . GLY C 1 387 ? 195.142 361.694 226.141 1.00 41.75 387 GLY C N 1
ATOM 15505 C CA . GLY C 1 387 ? 195.281 360.510 225.318 1.00 39.60 387 GLY C CA 1
ATOM 15506 C C . GLY C 1 387 ? 194.396 359.380 225.808 1.00 40.86 387 GLY C C 1
ATOM 15507 O O . GLY C 1 387 ? 194.082 359.269 226.992 1.00 39.47 387 GLY C O 1
ATOM 15511 N N . ARG C 1 388 ? 193.984 358.530 224.874 1.00 41.89 388 ARG C N 1
ATOM 15512 C CA . ARG C 1 388 ? 193.115 357.406 225.203 1.00 40.20 388 ARG C CA 1
ATOM 15513 C C . ARG C 1 388 ? 193.875 356.341 225.984 1.00 41.94 388 ARG C C 1
ATOM 15514 O O . ARG C 1 388 ? 194.873 355.805 225.507 1.00 50.43 388 ARG C O 1
#

Secondary structure (DSSP, 8-state):
-THHHHHHHHH-TT--S-SS---TTSSSSEEEEEEEEEEEEEEB---SSTTTT--EEEEEE--BSB--EEEESBHHHHHHSTTSGGGEEEE--TTSS--EEEEETTT--B-SS--TTS-EEEEE-SSEEEEEEEEEEEEEEE-S-TTS---EEEEEEE-----GGGEEEEETTS-SS-S-EEEEE-THHIIIIITT--GGGSTT-EEEEGGGGGGEEEE----SS--PPEEPPPEEESTTEE--SSTT--BEES-SSSHHHHHHHHHHB-TTS-EEEEEEEPPPB-SSS-B--EEEEEEEEEEEEEE-TTSGGGGG-EE----TTHHHHHHHHHT---SEEE-/--HHHHHHHH-TT--S-SS---TTS-SSEEEEEEEEEEEEEEB---SSTTTT--EEEEEE--BSB--EEEESBHHHHHHSTTSGGGEEEE--TTSS--EEEEETTT--B-SS--TTS-EEEEE-SSEEEEEEEEEEEEEEE-S-GGG---EEEEEEE-----GGGEEEEETTS-SS-S-EEEEE-THHIIIIITT--GGGSTT-EEEEGGGGGGEEEE----SS--PPEE----EESTTEEE-SSTT--EEESSSSSHHHHHHHHHHB-TTS-EEEEEEE---B-SSS-B--EEEEEEEEEEEEEE-TTSGGGGG-EE----TTHHHHHHHHHT---SEEE-/-HHHHHHHHH-TT--S-SS---TTS-SSEEEEEEEEEEEEEEB---SSTTTT--EEEEEE--BSB--EEEESBHHHHHHSTTSGGG-EEE--TTSS--EEEEETTT--B-SS--TTS-EEEEE-SSEEEEEEEEEEEEEEE---TTS---EEEEEEE-----GGGEEEEETTSSSS---EEEEE-THHIIIIITT--GGGSTT-EEEEGGGGGGEEEE----SS--PPEE----EESTTEEE-SSTT--EEESSSSSHHHHHHHHHHB-TTS-EEEEEEEPPPB-SSS-B--EEEEEEEEEEEEEE-TTSTTGGG-EE----TTHHHHHHHHHT---SEEE-

Solvent-accessible surface area: 33667 Å² total; per-residue (Å²): 127,52,13,57,77,21,18,33,0,9,51,109,1,32,23,147,43,20,108,85,0,12,2,6,6,0,2,7,24,16,0,16,11,98,49,0,78,37,80,41,50,8,87,1,4,75,9,108,88,60,14,59,93,39,55,28,0,16,0,0,2,0,0,0,2,0,0,0,0,0,0,0,1,0,37,57,0,28,142,71,0,74,44,48,26,30,2,0,4,5,5,1,0,49,80,34,32,8,5,4,36,0,19,39,81,93,90,38,84,70,28,28,55,8,67,48,116,77,34,0,64,6,44,39,120,3,25,2,12,31,0,0,0,0,1,0,0,0,59,0,29,20,58,25,66,132,145,56,30,62,19,108,3,13,0,0,22,9,26,13,53,13,26,0,60,1,0,0,0,0,0,1,67,2,20,19,93,58,36,42,0,0,0,0,0,3,1,34,2,0,89,108,8,0,73,74,13,45,3,101,84,9,36,16,51,62,62,26,84,0,87,53,0,116,127,2,13,0,12,0,8,1,34,6,15,17,3,47,22,14,39,6,23,29,1,44,7,22,53,28,2,40,21,59,71,25,108,1,13,1,16,27,0,39,55,36,34,30,53,28,0,23,30,0,3,52,2,0,0,0,54,19,12,11,2,0,0,0,31,0,36,8,50,56,23,70,49,127,95,14,107,1,0,42,1,74,0,23,0,6,0,0,1,0,8,3,8,12,9,82,21,109,78,1,46,127,16,66,54,2,134,30,40,135,117,9,75,131,28,3,13,54,25,3,43,70,35,42,1,28,57,58,108,95,18,65,83,19,16,32,0,6,50,96,0,30,25,147,44,18,114,84,0,14,2,5,19,0,2,8,22,17,0,16,8,99,45,0,74,37,78,41,48,9,74,0,3,67,7,109,89,61,17,61,86,47,50,23,0,18,0,1,0,0,0,0,3,0,0,0,0,0,0,0,0,0,34,59,0,24,141,69,0,64,43,46,21,32,0,0,4,6,6,1,0,47,82,42,29,9,6,5,38,0,20,39,80,94,94,34,84,71,28,30,56,9,60,61,108,74,35,0,60,5,58,35,129,10,19,2,15,31,0,0,0,0,1,0,0,0,61,0,36,26,62,28,65,129,154,64,42,73,22,108,3,16,0,0,22,10,21,12,68,12,24,0,60,2,0,0,0,0,0,3,66,2,17,18,96,56,33,47,0,0,0,0,0,2,1,33,1,0,86,103,8,0,76,75,14,60,2,95,103,16,33,17,50,69,63,23,88,0,101,52,0,118,125,3,9,0,19,0,4,0,28,5,10,25,4,48,25,15,39,8,23,35,2,51,5,22,49,27,1,43,25,57,72,28,118,0,12,0,19,22,0,45,54,40,30,32,53,26,0,23,28,0,2,53,2,1,0,1,55,17,12,10,1,0,0,0,33,0,28,8,61,89,19,80,37,121,90,43,79,6,0,42,1,75,0,24,0,5,0,0,2,0,9,3,9,13,9,91,20,104,74,1,48,125,14,58,52,1,133,32,39,134,84,19,114,129,22,3,15,55,22,2,47,61,38,41,1,29,68,59,98,83,29,79,112,30,18,28,0,8,41,117,0,34,23,142,35,26,113,71,0,10,2,5,19,1,2,8,21,19,0,22,3,94,51,0,76,37,84,33,54,6,85,0,3,72,9,112,88,59,16,60,84,47,46,28,0,16,0,0,0,0,0,0,4,0,0,0,0,0,0,0,0,0,32,53,0,27,144,70,0,68,43,47,21,26,1,0,4,4,4,0,0,48,82,35,32,9,5,4,47,0,25,33,84,91,94,36,81,74,22,28,53,9,61,50,114,71,34,0,61,6,55,38,108,2,28,2,18,31,0,0,0,1,2,0,0,0,61,0,40,26,62,29,53,122,139,76,28,66,19,105,4,13,0,0,19,10,27,12,53,11,22,0,58,1,0,0,0,0,0,1,65,1,22,20,90,69,21,43,0,1,0,0,0,1,2,30,1,0,81,106,8,0,75,80,13,43,3,104,82,10,37,14,50,64,64,23,84,0,83,55,0,103,117,3,13,0,10,0,7,2,34,2,9,20,4,48,24,12,42,8,22,28,1,48,8,19,51,30,1,48,22,52,69,32,111,0,12,0,19,20,0,42,59,37,28,32,52,31,0,24,30,0,3,50,1,1,0,0,57,17,11,16,1,0,0,0,30,0,39,9,54,57,24,72,40,123,94,15,106,4,0,47,2,76,0,28,0,8,0,0,3,0,8,4,8,12,12,88,20,124,61,1,44,120,16,75,52,2,138,27,44,127,113,16,84,140,27,2,13,53,22,3,42,68,32,43,0,27,59,65,113

B-factor: mean 34.37, std 7.14, range [17.83, 82.66]

Radius of gyration: 29.81 Å; Cα contacts (8 Å, |Δi|>4): 2920; chains: 3; bounding box: 70×89×83 Å

Organism: NCBI:txid3052701